Protein 7O6Z (pdb70)

Sequence (1176 aa):
NDDVLKLTENPKNWAAPGKDYANTRHSPLKQINTQNVKGLHMMAWSFSTGVLRGHEGQPLVIGDRMYVVTPYPNIVWALDISKGNSYEVLWKYAPRQDDKAVSTACCDTVNRGASYADGKIVFNTLDGYVVCLDANTGKELWKTKFADVNKGETSTPAPIIVKDKVVTGYGGDEFGARGRFAAFDLNSGKMVWQAYSNGPDSDVLLGPDFNSKHPEYGQAGQDLGVKTYPDEEWKRGGGCAWGWYSYDPKLDLIYYNTGNPGLWSPSYRTEAKTHEEANEPWKWDNKWSMTIFARKPDTGEAVWGYQMTPFDQWDYDGINEDVLVDITVDGSKKPCLVHFDRNGFCYVLNRTDGTIIRANKFVTVNWAEKIDMKTGRPVKVKEHSPFEVGKAVQAYPSAMGGKDQQPVAVDPKEPNVFYAPTNNWGMTLEPMERAHTNQGSVYVFANVLMKPEKPGVMGRFKAFDVITGKARWDIPERFPTWSGALVTDGGLAFYGTLDGWFKAVDRKTGKVLWQQKLGSGIIGNPISYEVGGKQYISVLSGIGGWIGLPVTAGLDPADPYGALGVSGMAAENGFYNIPMGGTLYTFCVNDDVLKLTENPKNWAAPGKDYANTRHSPLKQINTQNVKGLHMMAWSFSTGVLRGHEGQPLVIGDRMYVVTPYPNIVWALDISKGNSYEVLWKYAPRQDDKAVSTACCDTVNRGASYADGKIVFNTLDGYVVCLDANTGKELWKTKFADVNKGETSTPAPIIVKDKVVTGYGGDEFGARGRFAAFDLNSGKMVWQAYSNGPDSDVLLGPDFNSKHPEYGQAGQDLGVKTYPDEEWKRGGGCAWGWYSYDPKLDLIYYNTGNPGLWSPSYRTEAKTHEEANEPWKWDNKWSMTIFARKPDTGEAVWGYQMTPFDQWDYDGINEDVLVDITVDGSKKPCLVHFDRNGFCYVLNRTDGTIIRANKFVTVNWAEKIDMKTGRPVKVKEHSPFEVGKAVQAYPSAMGGKDQQPVAVDPKEPNVFYAPTNNWGMTLEPMERAHTNQGSVYVFANVLMKPEKPGVMGRFKAFDVITGKARWDIPERFPTWSGALVTDGGLAFYGTLDGWFKAVDRKTGKVLWQQKLGSGIIGNPISYEVGGKQYISVLSGIGGWIGLPVTAGLDPADPYGALGVSGMAAENGFYNIPMGGTLYTFCV

Organism: NCBI:txid2730359

Foldseek 3Di:
DVQQQVQLVDLQWQQAQLSHQLSQLEGADQLDFLVCCQVWDFLDWFFPPDWFDEAAWWTAGFQWIWGFGFPVGKIWIWRCQVVSDIDTQDIDGDDADVVLQVLDQFIRAAHYWHDDPQWIWGAGQQAKIWIARNRRRHTQDIDRGFHLQQSWTARYYWYADPFWTWGWTFGLQQLAWAKIFIAGNRHGDTQDMATQAFALVRRQADPQELVVNVLQPHHPPRLSCQLFPHPSNNSQFFIFNADKHADVVLQKIKFATWGGHALALCNRAVDDDPVVNPDPSGNQSGPHQKIFIAHNNYGHTNYIGRQAGSDNFRFTNGARWRWAFDQPPHGTATWTWGCTQQQWTFIARSNNGQTQDTAGLADWDQFPTQDNVNRYTRGDRQQGAHDAFFWGKTPAHSCGQHHRQAWHHDNVHRQWIFDKTFAKIKTKHAHDFPDDRRSHRTYRIQIAMDGPDAQFTMWTFGAGNNVNDTQEIHTHSAGQLHHWHHYSSQWIWGFGQQAKTFIAGNNYRHTSYIDGHQFGFNYYWHWRDHPRFIKIKGKHFHTTLLLCCQVVVNDLVDCRPSVRNSPVCSVSVVNVTHGGIMMTMIGD/DVQLVVQLVPLQWQQFQLSHQLSQQEGADAPCFLVCVLVKDFLDKFFPPDWFDEATDWTGGFQKIWGFGFPVTKIWIWGCQVVSDIDTQDIDGDDADCLLQVLDQWGSAAHYWHDDDQWIWGAGQQAKIWIARNRRRHTQDIDRGDHLQLSWTARYYWYDDPFWTWGWTFGLQQLHWAKIWIAGNNYRHTDAMATQAFALVNRQADPCELVVPCLQPHHPPRLRCQLFPNRSNNSQFFIFNADWHADVVLQKIKFATWGGHALALCNRAVDDAPVVNVDPSGNQSGPFQKIFIAHNNHRHTNYIHRQAGSDNFRFGFGARFRWAWDCPPNGTATWTWGCTQQQWTFIARSNNRQTQFIAGLADWDQFPTQDNNSRYTHGDRQQGAHDAPFWGKTPPHSCGQHHNAAWHDDNVQRQWIWDKTFAKMKTKHAADAPDNRRSHRRYRIFMAIAGNDQQFTMWTFGAGRNVRDTQDIDTHSAGFQHHWHHYSSQWIWTFGQLAKTFIAGNRRGDTSDIDGDQFGFNYYWHWRDHPRFIKIKGKHFHHTLLLCCQSVVNDLVDCRPSVRRSPNCSVSVVNVTDGGIMMTMIGD

Structure (mmCIF, N/CA/C/O backbone):
data_7O6Z
#
_entry.id   7O6Z
#
_cell.length_a   89.870
_cell.length_b   70.180
_cell.length_c   97.230
_cell.angle_alpha   90.000
_cell.angle_beta   91.394
_cell.angle_gamma   90.000
#
_symmetry.space_group_name_H-M   'P 1 21 1'
#
loop_
_entity.id
_entity.type
_entity.pdbx_description
1 polymer 'Methanol dehydrogenase (Cytochrome c) subunit 1'
2 non-polymer 'Neodymium Ion'
3 non-polymer METHANOL
4 non-polymer 'PYRROLOQUINOLINE QUINONE'
5 water water
#
loop_
_atom_site.group_PDB
_atom_site.id
_atom_site.type_symbol
_atom_site.label_atom_id
_atom_site.label_alt_id
_atom_site.label_comp_id
_atom_site.label_asym_id
_atom_site.label_entity_id
_atom_site.label_seq_id
_atom_site.pdbx_PDB_ins_code
_atom_site.Cartn_x
_atom_site.Cartn_y
_atom_site.Cartn_z
_atom_site.occupancy
_atom_site.B_iso_or_equiv
_atom_site.auth_seq_id
_atom_site.auth_comp_id
_atom_site.auth_asym_id
_atom_site.auth_atom_id
_atom_site.pdbx_PDB_model_num
ATOM 1 N N . ASN A 1 32 ? -32.35400 -7.90500 43.71000 1.000 62.07800 32 ASN A N 1
ATOM 2 C CA . ASN A 1 32 ? -32.97500 -8.39400 44.93600 1.000 61.26174 32 ASN A CA 1
ATOM 3 C C . ASN A 1 32 ? -32.34200 -9.69700 45.37800 1.000 57.50065 32 ASN A C 1
ATOM 4 O O . ASN A 1 32 ? -32.12700 -10.59200 44.56600 1.000 55.17805 32 ASN A O 1
ATOM 9 N N . ASP A 1 33 ? -32.04500 -9.80600 46.67300 1.000 57.21876 33 ASP A N 1
ATOM 10 C CA . ASP A 1 33 ? -31.41600 -11.02500 47.16500 1.000 58.89715 33 ASP A CA 1
ATOM 11 C C . ASP A 1 33 ? -32.29000 -12.24600 46.90600 1.000 61.66287 33 ASP A C 1
ATOM 12 O O . ASP A 1 33 ? -31.84300 -13.20700 46.27500 1.000 63.11953 33 ASP A O 1
ATOM 17 N N . ASP A 1 34 ? -33.54900 -12.21500 47.35400 1.000 60.05613 34 ASP A N 1
ATOM 18 C CA . ASP A 1 34 ? -34.43800 -13.36200 47.15600 1.000 60.10626 34 ASP A CA 1
ATOM 19 C C . ASP A 1 34 ? -34.48400 -13.81100 45.69600 1.000 53.66427 34 ASP A C 1
ATOM 20 O O . ASP A 1 34 ? -34.47100 -15.01300 45.40800 1.000 56.60662 34 ASP A O 1
ATOM 25 N N . VAL A 1 35 ? -34.53000 -12.85900 44.76000 1.000 58.44717 35 VAL A N 1
ATOM 26 C CA . VAL A 1 35 ? -34.58800 -13.20100 43.33900 1.000 60.71973 35 VAL A CA 1
ATOM 27 C C . VAL A 1 35 ? -33.33500 -13.95300 42.89800 1.000 58.98577 35 VAL A C 1
ATOM 28 O O . VAL A 1 35 ? -33.40900 -14.89700 42.10400 1.000 57.56862 35 VAL A O 1
ATOM 32 N N . LEU A 1 36 ? -32.16900 -13.53700 43.39200 1.000 59.89287 36 LEU A N 1
ATOM 33 C CA . LEU A 1 36 ? -30.91000 -14.15700 42.99200 1.000 60.47040 36 LEU A CA 1
ATOM 34 C C . LEU A 1 36 ? -30.85400 -15.62900 43.36300 1.000 60.75578 36 LEU A C 1
ATOM 35 O O . LEU A 1 36 ? -30.29400 -16.44700 42.62000 1.000 59.27844 36 LEU A O 1
ATOM 40 N N . LYS A 1 37 ? -31.42500 -15.98100 44.51400 1.000 68.88018 37 LYS A N 1
ATOM 41 C CA . LYS A 1 37 ? -31.36400 -17.35300 45.00500 1.000 70.20176 37 LYS A CA 1
ATOM 42 C C . LYS A 1 37 ? -32.39700 -18.23300 44.32600 1.000 69.63165 37 LYS A C 1
ATOM 43 O O . LYS A 1 37 ? -32.10100 -19.37500 43.96300 1.000 71.61900 37 LYS A O 1
ATOM 49 N N . LEU A 1 38 ? -33.60800 -17.71600 44.14600 1.000 60.19558 38 LEU A N 1
ATOM 50 C CA . LEU A 1 38 ? -34.63400 -18.47600 43.45500 1.000 60.25378 38 LEU A CA 1
ATOM 51 C C . LEU A 1 38 ? -34.22300 -18.70700 42.01100 1.000 59.16092 38 LEU A C 1
ATOM 52 O O . LEU A 1 38 ? -34.42900 -19.79500 41.46200 1.000 57.59664 38 LEU A O 1
ATOM 57 N N . THR A 1 39 ? -33.61600 -17.69200 41.38600 1.000 56.96663 39 THR A N 1
ATOM 58 C CA . THR A 1 39 ? -33.16400 -17.83700 40.00900 1.000 57.62946 39 THR A CA 1
ATOM 59 C C . THR A 1 39 ? -31.90700 -18.69000 39.93600 1.000 56.71384 39 THR A C 1
ATOM 60 O O . THR A 1 39 ? -31.67300 -19.36000 38.92500 1.000 52.93776 39 THR A O 1
ATOM 64 N N . GLU A 1 40 ? -31.09400 -18.69100 40.99600 1.000 55.93750 40 GLU A N 1
ATOM 65 C CA . GLU A 1 40 ? -29.89300 -19.51500 40.98000 1.000 55.36286 40 GLU A CA 1
ATOM 66 C C . GLU A 1 40 ? -30.26400 -20.98900 41.10600 1.000 61.44354 40 GLU A C 1
ATOM 67 O O . GLU A 1 40 ? -29.52800 -21.86000 40.62600 1.000 59.38458 40 GLU A O 1
ATOM 73 N N . ASN A 1 41 ? -31.40400 -21.28400 41.72800 1.000 56.78419 41 ASN A N 1
ATOM 74 C CA . ASN A 1 41 ? -31.86400 -22.66000 41.86300 1.000 56.80408 41 ASN A CA 1
ATOM 75 C C . ASN A 1 41 ? -32.42400 -23.12200 40.52100 1.000 58.23065 41 ASN A C 1
ATOM 76 O O . ASN A 1 41 ? -33.36600 -22.50300 40.00900 1.000 55.75222 41 ASN A O 1
ATOM 81 N N . PRO A 1 42 ? -31.88300 -24.18900 39.92300 1.000 56.02572 42 PRO A N 1
ATOM 82 C CA . PRO A 1 42 ? -32.37800 -24.63300 38.60700 1.000 54.82851 42 PRO A CA 1
ATOM 83 C C . PRO A 1 42 ? -33.78800 -25.19900 38.61100 1.000 54.76898 42 PRO A C 1
ATOM 84 O O . PRO A 1 42 ? -34.37700 -25.33600 37.53100 1.000 51.17009 42 PRO A O 1
ATOM 88 N N . LYS A 1 43 ? -34.35100 -25.54300 39.77000 1.000 51.50301 43 LYS A N 1
ATOM 89 C CA . LYS A 1 43 ? -35.70000 -26.09600 39.77900 1.000 56.90975 43 LYS A CA 1
ATOM 90 C C . LYS A 1 43 ? -36.77000 -25.04000 39.53700 1.000 53.30995 43 LYS A C 1
ATOM 91 O O . LYS A 1 43 ? -37.89600 -25.39300 39.17400 1.000 48.93735 43 LYS A O 1
ATOM 97 N N . ASN A 1 44 ? -36.44800 -23.76400 39.71800 1.000 51.27376 44 ASN A N 1
ATOM 98 C CA . ASN A 1 44 ? -37.40500 -22.68400 39.54600 1.000 50.43137 44 ASN A CA 1
ATOM 99 C C . ASN A 1 44 ? -37.21200 -21.92900 38.24000 1.000 48.97194 44 ASN A C 1
ATOM 100 O O . ASN A 1 44 ? -36.22500 -22.08700 37.51700 1.000 59.60076 44 ASN A O 1
ATOM 105 N N . TRP A 1 45 ? -38.21200 -21.09200 37.95600 1.000 48.51062 45 TRP A N 1
ATOM 106 C CA . TRP A 1 45 ? -38.27000 -20.13100 36.86100 1.000 48.71122 45 TRP A CA 1
ATOM 107 C C . TRP A 1 45 ? -38.86600 -18.94400 37.61800 1.000 50.22096 45 TRP A C 1
ATOM 108 O O . TRP A 1 45 ? -40.06600 -18.66800 37.55000 1.000 49.06534 45 TRP A O 1
ATOM 119 N N . ALA A 1 46 ? -38.01000 -18.23400 38.35000 1.000 45.31756 46 ALA A N 1
ATOM 120 C CA . ALA A 1 46 ? -38.44100 -17.12800 39.19300 1.000 48.24512 46 ALA A CA 1
ATOM 121 C C . ALA A 1 46 ? -38.35900 -15.76600 38.52900 1.000 46.56086 46 ALA A C 1
ATOM 122 O O . ALA A 1 46 ? -38.77900 -14.77600 39.13800 1.000 48.98010 46 ALA A O 1
ATOM 124 N N . ALA A 1 47 ? -37.83600 -15.68200 37.31600 1.000 45.73311 47 ALA A N 1
ATOM 125 C CA . ALA A 1 47 ? -37.74600 -14.40600 36.63400 1.000 45.09413 47 ALA A CA 1
ATOM 126 C C . ALA A 1 47 ? -38.34800 -14.55100 35.24800 1.000 45.40912 47 ALA A C 1
ATOM 127 O O . ALA A 1 47 ? -38.37700 -15.65500 34.69300 1.000 38.67518 47 ALA A O 1
ATOM 129 N N . PRO A 1 48 ? -38.84100 -13.45500 34.66700 1.000 49.35000 48 PRO A N 1
ATOM 130 C CA . PRO A 1 48 ? -39.43400 -13.55800 33.32700 1.000 46.40619 48 PRO A CA 1
ATOM 131 C C . PRO A 1 48 ? -38.53100 -14.23300 32.30500 1.000 45.44850 48 PRO A C 1
ATOM 132 O O . PRO A 1 48 ? -39.02100 -15.03900 31.50600 1.000 43.66775 48 PRO A O 1
ATOM 136 N N . GLY A 1 49 ? -37.22900 -13.94200 32.31900 1.000 44.79073 49 GLY A N 1
ATOM 137 C CA . GLY A 1 49 ? -36.28800 -14.54900 31.39300 1.000 43.90621 49 GLY A CA 1
ATOM 138 C C . GLY A 1 49 ? -35.38100 -15.53300 32.10300 1.000 44.86044 49 GLY A C 1
ATOM 139 O O . GLY A 1 49 ? -34.19900 -15.68600 31.76600 1.000 45.42627 49 GLY A O 1
ATOM 140 N N . LYS A 1 50 ? -35.95100 -16.17200 33.12600 1.000 35.27452 50 LYS A N 1
ATOM 141 C CA . LYS A 1 50 ? -35.35000 -17.18100 33.99500 1.000 43.93326 50 LYS A CA 1
ATOM 142 C C . LYS A 1 50 ? -34.29700 -16.60200 34.93300 1.000 46.77966 50 LYS A C 1
ATOM 143 O O . LYS A 1 50 ? -34.04700 -17.16500 36.00500 1.000 44.09198 50 LYS A O 1
ATOM 149 N N . ASP A 1 51 ? -33.73700 -15.44300 34.59800 1.000 49.08750 51 ASP A N 1
ATOM 150 C CA . ASP A 1 51 ? -32.73100 -14.82000 35.44600 1.000 47.54474 51 ASP A CA 1
ATOM 151 C C . ASP A 1 51 ? -32.60900 -13.35800 35.04900 1.000 47.60741 51 ASP A C 1
ATOM 152 O O . ASP A 1 51 ? -33.19600 -12.91200 34.05900 1.000 46.72908 51 ASP A O 1
ATOM 157 N N . TYR A 1 52 ? -31.83400 -12.61700 35.84500 1.000 45.82491 52 TYR A N 1
ATOM 158 C CA . TYR A 1 52 ? -31.64100 -11.19400 35.58700 1.000 46.12806 52 TYR A CA 1
ATOM 159 C C . TYR A 1 52 ? -31.01500 -10.94100 34.22200 1.000 47.94695 52 TYR A C 1
ATOM 160 O O . TYR A 1 52 ? -31.29300 -9.91300 33.59500 1.000 45.33930 52 TYR A O 1
ATOM 169 N N . ALA A 1 53 ? -30.17700 -11.86200 33.74600 1.000 46.20831 53 ALA A N 1
ATOM 170 C CA . ALA A 1 53 ? -29.51500 -11.71000 32.45600 1.000 45.67924 53 ALA A CA 1
ATOM 171 C C . ALA A 1 53 ? -30.38800 -12.12900 31.27900 1.000 46.10442 53 ALA A C 1
ATOM 172 O O . ALA A 1 53 ? -29.94300 -12.00700 30.13100 1.000 49.03039 53 ALA A O 1
ATOM 174 N N . ASN A 1 54 ? -31.60200 -12.61900 31.53500 1.000 42.86387 54 ASN A N 1
ATOM 175 C CA . ASN A 1 54 ? -32.53400 -13.04700 30.48900 1.000 46.01943 54 ASN A CA 1
ATOM 176 C C . ASN A 1 54 ? -31.95300 -14.15400 29.61200 1.000 41.88543 54 ASN A C 1
ATOM 177 O O . ASN A 1 54 ? -32.26800 -14.24500 28.42100 1.000 39.77130 54 ASN A O 1
ATOM 182 N N . THR A 1 55 ? -31.11200 -15.01200 30.19300 1.000 40.20198 55 THR A N 1
ATOM 183 C CA . THR A 1 55 ? -30.51100 -16.09200 29.41300 1.000 42.68534 55 THR A CA 1
ATOM 184 C C . THR A 1 55 ? -31.55300 -17.07300 28.89700 1.000 44.34849 55 THR A C 1
ATOM 185 O O . THR A 1 55 ? -31.37300 -17.64700 27.81600 1.000 44.17582 55 THR A O 1
ATOM 189 N N . ARG A 1 56 ? -32.64000 -17.28400 29.65300 1.000 46.13757 56 ARG A N 1
ATOM 190 C CA . ARG A 1 56 ? -33.70100 -18.22000 29.27400 1.000 37.45478 56 ARG A CA 1
ATOM 191 C C . ARG A 1 56 ? -33.13500 -19.62100 29.06700 1.000 41.56148 56 ARG A C 1
ATOM 192 O O . ARG A 1 56 ? -33.55100 -20.36000 28.17100 1.000 44.08786 56 ARG A O 1
ATOM 200 N N . HIS A 1 57 ? -32.16700 -19.98000 29.90400 1.000 40.65594 57 HIS A N 1
ATOM 201 C CA . HIS A 1 57 ? -31.49900 -21.26800 29.85300 1.000 45.82073 57 HIS A CA 1
ATOM 202 C C . HIS A 1 57 ? -31.80300 -22.04200 31.12500 1.000 49.27974 57 HIS A C 1
ATOM 203 O O . HIS A 1 57 ? -31.77600 -21.48000 32.22600 1.000 48.46376 57 HIS A O 1
ATOM 210 N N . SER A 1 58 ? -32.09200 -23.33000 30.96800 1.000 45.22332 58 SER A N 1
ATOM 211 C CA . SER A 1 58 ? -32.39700 -24.20000 32.08800 1.000 46.37054 58 SER A CA 1
ATOM 212 C C . SER A 1 58 ? -31.35900 -25.31000 32.16700 1.000 49.10811 58 SER A C 1
ATOM 213 O O . SER A 1 58 ? -31.09900 -25.97700 31.15500 1.000 49.64001 58 SER A O 1
ATOM 216 N N . PRO A 1 59 ? -30.73900 -25.53800 33.32700 1.000 51.55313 59 PRO A N 1
ATOM 217 C CA . PRO A 1 59 ? -29.73200 -26.60000 33.43800 1.000 53.79049 59 PRO A CA 1
ATOM 218 C C . PRO A 1 59 ? -30.32400 -27.98100 33.64800 1.000 52.35185 59 PRO A C 1
ATOM 219 O O . PRO A 1 59 ? -29.56900 -28.95700 33.72500 1.000 50.44126 59 PRO A O 1
ATOM 223 N N . LEU A 1 60 ? -31.64600 -28.08900 33.75900 1.000 52.15397 60 LEU A N 1
ATOM 224 C CA . LEU A 1 60 ? -32.29100 -29.38200 33.98300 1.000 55.19485 60 LEU A CA 1
ATOM 225 C C . LEU A 1 60 ? -32.05500 -30.29900 32.78400 1.000 57.27246 60 LEU A C 1
ATOM 226 O O . LEU A 1 60 ? -32.55200 -30.03000 31.69500 1.000 55.57073 60 LEU A O 1
ATOM 231 N N . LYS A 1 61 ? -31.27900 -31.36100 32.95600 1.000 64.31542 61 LYS A N 1
ATOM 232 C CA . LYS A 1 61 ? -30.99900 -32.31200 31.89500 1.000 64.55972 61 LYS A CA 1
ATOM 233 C C . LYS A 1 61 ? -31.86600 -33.55400 32.01400 1.000 61.90449 61 LYS A C 1
ATOM 234 O O . LYS A 1 61 ? -31.76900 -34.44500 31.16600 1.000 63.09555 61 LYS A O 1
ATOM 240 N N . GLN A 1 62 ? -32.69300 -33.62700 33.06600 1.000 66.89224 62 GLN A N 1
ATOM 241 C CA . GLN A 1 62 ? -33.69400 -34.67400 33.26800 1.000 70.68726 62 GLN A CA 1
ATOM 242 C C . GLN A 1 62 ? -34.50600 -34.99700 32.01400 1.000 65.77454 62 GLN A C 1
ATOM 243 O O . GLN A 1 62 ? -35.02400 -36.10900 31.87900 1.000 64.78359 62 GLN A O 1
ATOM 249 N N . ILE A 1 63 ? -34.64300 -34.03500 31.10600 1.000 63.88042 63 ILE A N 1
ATOM 250 C CA . ILE A 1 63 ? -35.30900 -34.21900 29.81300 1.000 55.17495 63 ILE A CA 1
ATOM 251 C C . ILE A 1 63 ? -34.22800 -33.92800 28.77500 1.000 60.35456 63 ILE A C 1
ATOM 252 O O . ILE A 1 63 ? -33.63500 -32.84300 28.79800 1.000 58.47696 63 ILE A O 1
ATOM 257 N N . ASN A 1 64 ? -33.94500 -34.88100 27.88100 1.000 61.32224 64 ASN A N 1
ATOM 258 C CA . ASN A 1 64 ? -32.84100 -34.67700 26.94200 1.000 59.19065 64 ASN A CA 1
ATOM 259 C C . ASN A 1 64 ? -33.17100 -35.15700 25.52700 1.000 55.27917 64 ASN A C 1
ATOM 260 O O . ASN A 1 64 ? -34.29600 -35.56000 25.20800 1.000 55.58945 64 ASN A O 1
ATOM 265 N N . THR A 1 65 ? -32.12400 -35.10500 24.69000 1.000 52.26304 65 THR A N 1
ATOM 266 C CA . THR A 1 65 ? -32.15900 -35.46300 23.27300 1.000 55.05481 65 THR A CA 1
ATOM 267 C C . THR A 1 65 ? -32.46500 -36.92800 23.00400 1.000 57.01355 65 THR A C 1
ATOM 268 O O . THR A 1 65 ? -32.83400 -37.26700 21.87500 1.000 58.99104 65 THR A O 1
ATOM 272 N N . GLN A 1 66 ? -32.29300 -37.80900 23.98100 1.000 58.75911 66 GLN A N 1
ATOM 273 C CA . GLN A 1 66 ? -32.55300 -39.22000 23.73800 1.000 59.55515 66 GLN A CA 1
ATOM 274 C C . GLN A 1 66 ? -33.95900 -39.65800 24.11800 1.000 61.35465 66 GLN A C 1
ATOM 275 O O . GLN A 1 66 ? -34.44000 -40.66400 23.58500 1.000 67.93683 66 GLN A O 1
ATOM 281 N N . ASN A 1 67 ? -34.63000 -38.94200 25.01900 1.000 57.96930 67 ASN A N 1
ATOM 282 C CA . ASN A 1 67 ? -35.96800 -39.31800 25.44500 1.000 56.66695 67 ASN A CA 1
ATOM 283 C C . ASN A 1 67 ? -37.03900 -38.29100 25.10600 1.000 55.39571 67 ASN A C 1
ATOM 284 O O . ASN A 1 67 ? -38.21300 -38.53200 25.40800 1.000 52.53611 67 ASN A O 1
ATOM 289 N N . VAL A 1 68 ? -36.67900 -37.16100 24.49100 1.000 51.77869 68 VAL A N 1
ATOM 290 C CA . VAL A 1 68 ? -37.67600 -36.14300 24.17100 1.000 51.24372 68 VAL A CA 1
ATOM 291 C C . VAL A 1 68 ? -38.73700 -36.66000 23.20800 1.000 53.21233 68 VAL A C 1
ATOM 292 O O . VAL A 1 68 ? -39.82900 -36.08400 23.13300 1.000 51.46030 68 VAL A O 1
ATOM 296 N N . LYS A 1 69 ? -38.45900 -37.74500 22.47600 1.000 48.52687 69 LYS A N 1
ATOM 297 C CA . LYS A 1 69 ? -39.47400 -38.27100 21.56800 1.000 52.20440 69 LYS A CA 1
ATOM 298 C C . LYS A 1 69 ? -40.73000 -38.67900 22.32900 1.000 57.13168 69 LYS A C 1
ATOM 299 O O . LYS A 1 69 ? -41.83800 -38.60900 21.78100 1.000 51.76184 69 LYS A O 1
ATOM 305 N N . GLY A 1 70 ? -40.58100 -39.08300 23.59000 1.000 52.66363 70 GLY A N 1
ATOM 306 C CA . GLY A 1 70 ? -41.67100 -39.48200 24.45400 1.000 53.55461 70 GLY A CA 1
ATOM 307 C C . GLY A 1 70 ? -42.28600 -38.36900 25.27900 1.000 54.24692 70 GLY A C 1
ATOM 308 O O . GLY A 1 70 ? -43.11800 -38.64900 26.14800 1.000 53.65036 70 GLY A O 1
ATOM 309 N N . LEU A 1 71 ? -41.90000 -37.11600 25.03900 1.000 54.53204 71 LEU A N 1
ATOM 310 C CA . LEU A 1 71 ? -42.45000 -35.98900 25.78300 1.000 53.54428 71 LEU A CA 1
ATOM 311 C C . LEU A 1 71 ? -43.94800 -35.87900 25.52500 1.000 52.61972 71 LEU A C 1
ATOM 312 O O . LEU A 1 71 ? -44.38300 -35.77400 24.37300 1.000 53.69323 71 LEU A O 1
ATOM 317 N N . HIS A 1 72 ? -44.74100 -35.90500 26.59100 1.000 50.57810 72 HIS A N 1
ATOM 318 C CA . HIS A 1 72 ? -46.18900 -35.83600 26.46600 1.000 54.54035 72 HIS A CA 1
ATOM 319 C C . HIS A 1 72 ? -46.77800 -34.86300 27.47700 1.000 50.82772 72 HIS A C 1
ATOM 320 O O . HIS A 1 72 ? -46.18200 -34.56000 28.51500 1.000 49.05081 72 HIS A O 1
ATOM 327 N N . MET A 1 73 ? -47.97000 -34.37700 27.15400 1.000 49.94993 73 MET A N 1
ATOM 328 C CA A MET A 1 73 ? -48.64700 -33.43900 28.03400 0.572 47.80452 73 MET A CA 1
ATOM 329 C CA B MET A 1 73 ? -48.65700 -33.44100 28.02900 0.428 48.07400 73 MET A CA 1
ATOM 330 C C . MET A 1 73 ? -49.01200 -34.10800 29.35300 1.000 49.84472 73 MET A C 1
ATOM 331 O O . MET A 1 73 ? -49.47900 -35.25000 29.38700 1.000 51.49920 73 MET A O 1
ATOM 340 N N . ALA A 1 74 ? -48.79100 -33.38400 30.44500 1.000 48.47136 74 ALA A N 1
ATOM 341 C CA . ALA A 1 74 ? -49.10500 -33.86400 31.78100 1.000 46.44690 74 ALA A CA 1
ATOM 342 C C . ALA A 1 74 ? -50.42100 -33.28200 32.27700 1.000 53.98128 74 ALA A C 1
ATOM 343 O O . ALA A 1 74 ? -51.19800 -33.97200 32.95000 1.000 47.49825 74 ALA A O 1
ATOM 345 N N . TRP A 1 75 ? -50.67800 -32.02400 31.93200 1.000 46.88947 75 TRP A N 1
ATOM 346 C CA . TRP A 1 75 ? -51.88800 -31.30500 32.29600 1.000 47.67120 75 TRP A CA 1
ATOM 347 C C . TRP A 1 75 ? -51.87200 -29.97700 31.56000 1.000 50.01924 75 TRP A C 1
ATOM 348 O O . TRP A 1 75 ? -50.81700 -29.50400 31.12500 1.000 50.70139 75 TRP A O 1
ATOM 359 N N . SER A 1 76 ? -53.05300 -29.38200 31.42300 1.000 43.59166 76 SER A N 1
ATOM 360 C CA . SER A 1 76 ? -53.19100 -28.09600 30.76000 1.000 47.46092 76 SER A CA 1
ATOM 361 C C . SER A 1 76 ? -54.13300 -27.23500 31.58700 1.000 47.53376 76 SER A C 1
ATOM 362 O O . SER A 1 76 ? -54.98100 -27.74700 32.32100 1.000 53.22762 76 SER A O 1
ATOM 365 N N . PHE A 1 77 ? -53.96900 -25.92000 31.47900 1.000 47.99006 77 PHE A N 1
ATOM 366 C CA . PHE A 1 77 ? -54.78400 -24.98400 32.24300 1.000 47.58520 77 PHE A CA 1
ATOM 367 C C . PHE A 1 77 ? -55.22500 -23.84000 31.34600 1.000 46.17094 77 PHE A C 1
ATOM 368 O O . PHE A 1 77 ? -54.38800 -23.10100 30.82300 1.000 49.81561 77 PHE A O 1
ATOM 376 N N . SER A 1 78 ? -56.53200 -23.69200 31.17200 1.000 50.01998 78 SER A N 1
ATOM 377 C CA . SER A 1 78 ? -57.06000 -22.61700 30.34800 1.000 47.57747 78 SER A CA 1
ATOM 378 C C . SER A 1 78 ? -57.10300 -21.33000 31.16000 1.000 48.48454 78 SER A C 1
ATOM 379 O O . SER A 1 78 ? -57.40100 -21.34000 32.35500 1.000 45.73409 78 SER A O 1
ATOM 382 N N . THR A 1 79 ? -56.78900 -20.21500 30.50800 1.000 51.06609 79 THR A N 1
ATOM 383 C CA . THR A 1 79 ? -56.77300 -18.93800 31.20500 1.000 49.83343 79 THR A CA 1
ATOM 384 C C . THR A 1 79 ? -58.13900 -18.28400 31.30600 1.000 51.83539 79 THR A C 1
ATOM 385 O O . THR A 1 79 ? -58.30500 -17.36500 32.11500 1.000 51.49226 79 THR A O 1
ATOM 389 N N . GLY A 1 80 ? -59.11300 -18.71800 30.51300 1.000 53.86111 80 GLY A N 1
ATOM 390 C CA . GLY A 1 80 ? -60.40800 -18.07700 30.55000 1.000 44.39800 80 GLY A CA 1
ATOM 391 C C . GLY A 1 80 ? -60.42100 -16.73500 29.85600 1.000 42.84799 80 GLY A C 1
ATOM 392 O O . GLY A 1 80 ? -61.41000 -16.00200 29.96100 1.000 48.56822 80 GLY A O 1
ATOM 393 N N . VAL A 1 81 ? -59.33500 -16.40800 29.18000 1.000 45.43632 81 VAL A N 1
ATOM 394 C CA . VAL A 1 81 ? -59.22400 -15.10600 28.47300 1.000 47.18938 81 VAL A CA 1
ATOM 395 C C . VAL A 1 81 ? -58.79400 -15.39900 27.04000 1.000 48.82109 81 VAL A C 1
ATOM 396 O O . VAL A 1 81 ? -58.13900 -16.38300 26.82800 1.000 49.51071 81 VAL A O 1
ATOM 400 N N . LEU A 1 82 ? -59.24800 -14.62100 26.07600 1.000 47.78894 82 LEU A N 1
ATOM 401 C CA . LEU A 1 82 ? -58.78400 -14.86800 24.69700 1.000 42.51853 82 LEU A CA 1
ATOM 402 C C . LEU A 1 82 ? -57.75200 -13.80700 24.30900 1.000 54.57152 82 LEU A C 1
ATOM 403 O O . LEU A 1 82 ? -57.30100 -13.09400 25.20500 1.000 58.09820 82 LEU A O 1
ATOM 408 N N . ARG A 1 83 ? -57.37500 -13.78800 23.02800 1.000 52.88768 83 ARG A N 1
ATOM 409 C CA . ARG A 1 83 ? -56.36000 -12.91000 22.38700 1.000 48.94421 83 ARG A CA 1
ATOM 410 C C . ARG A 1 83 ? -54.94100 -13.42400 22.68000 1.000 50.17816 83 ARG A C 1
ATOM 411 O O . ARG A 1 83 ? -54.81100 -14.50500 23.20500 1.000 47.76410 83 ARG A O 1
ATOM 419 N N . GLY A 1 84 ? -53.92200 -12.65900 22.31400 1.000 49.22627 84 GLY A N 1
ATOM 420 C CA . GLY A 1 84 ? -52.51200 -13.07500 22.41700 1.000 46.71080 84 GLY A CA 1
ATOM 421 C C . GLY A 1 84 ? -52.02900 -13.43800 23.80000 1.000 44.34450 84 GLY A C 1
ATOM 422 O O . GLY A 1 84 ? -52.12000 -12.61200 24.68700 1.000 41.60203 84 GLY A O 1
ATOM 423 N N . HIS A 1 85 ? -51.48500 -14.64000 23.94600 1.000 44.07188 85 HIS A N 1
ATOM 424 C CA . HIS A 1 85 ? -50.96600 -15.03200 25.25200 1.000 44.68974 85 HIS A CA 1
ATOM 425 C C . HIS A 1 85 ? -49.44200 -15.01900 25.19800 1.000 47.07971 85 HIS A C 1
ATOM 426 O O . HIS A 1 85 ? -48.79100 -16.05100 25.02700 1.000 44.23617 85 HIS A O 1
ATOM 433 N N . GLU A 1 86 ? -48.87600 -13.82700 25.36200 1.000 47.23414 86 GLU A N 1
ATOM 434 C CA . GLU A 1 86 ? -47.43900 -13.63500 25.36900 1.000 42.02681 86 GLU A CA 1
ATOM 435 C C . GLU A 1 86 ? -46.91900 -13.87900 26.78000 1.000 44.91753 86 GLU A C 1
ATOM 436 O O . GLU A 1 86 ? -47.68100 -14.14000 27.71600 1.000 44.99175 86 GLU A O 1
ATOM 442 N N . GLY A 1 87 ? -45.61100 -13.77900 26.94800 1.000 40.24806 87 GLY A N 1
ATOM 443 C CA . GLY A 1 87 ? -45.05900 -13.98500 28.26300 1.000 41.68245 87 GLY A CA 1
ATOM 444 C C . GLY A 1 87 ? -44.89500 -15.45400 28.60600 1.000 47.64473 87 GLY A C 1
ATOM 445 O O . GLY A 1 87 ? -44.79300 -16.33200 27.74000 1.000 48.57175 87 GLY A O 1
ATOM 446 N N . GLN A 1 88 ? -44.86700 -15.71600 29.90500 1.000 42.15997 88 GLN A N 1
ATOM 447 C CA . GLN A 1 88 ? -44.65700 -17.06500 30.40700 1.000 45.27461 88 GLN A CA 1
ATOM 448 C C . GLN A 1 88 ? -45.07900 -17.09200 31.86700 1.000 47.38013 88 GLN A C 1
ATOM 449 O O . GLN A 1 88 ? -45.24900 -16.03700 32.49300 1.000 45.40540 88 GLN A O 1
ATOM 455 N N . PRO A 1 89 ? -45.24400 -18.27500 32.44500 1.000 46.15326 89 PRO A N 1
ATOM 456 C CA . PRO A 1 89 ? -45.59700 -18.35800 33.86100 1.000 42.71204 89 PRO A CA 1
ATOM 457 C C . PRO A 1 89 ? -44.34000 -18.25600 34.71300 1.000 47.56567 89 PRO A C 1
ATOM 458 O O . PRO A 1 89 ? -43.21200 -18.31400 34.22400 1.000 46.49030 89 PRO A O 1
ATOM 462 N N . LEU A 1 90 ? -44.55600 -18.11500 36.01200 1.000 48.90059 90 LEU A N 1
ATOM 463 C CA . LEU A 1 90 ? -43.47600 -18.05600 36.98300 1.000 49.92627 90 LEU A CA 1
ATOM 464 C C . LEU A 1 90 ? -43.61900 -19.26200 37.89900 1.000 53.79118 90 LEU A C 1
ATOM 465 O O . LEU A 1 90 ? -44.70100 -19.49700 38.44500 1.000 52.74073 90 LEU A O 1
ATOM 470 N N . VAL A 1 91 ? -42.54600 -20.02800 38.06100 1.000 48.91906 91 VAL A N 1
ATOM 471 C CA . VAL A 1 91 ? -42.55000 -21.19200 38.94000 1.000 53.75792 91 VAL A CA 1
ATOM 472 C C . VAL A 1 91 ? -41.59200 -20.89300 40.08500 1.000 54.90701 91 VAL A C 1
ATOM 473 O O . VAL A 1 91 ? -40.38400 -20.73100 39.87000 1.000 50.77728 91 VAL A O 1
ATOM 477 N N . ILE A 1 92 ? -42.13700 -20.80900 41.29700 1.000 53.42454 92 ILE A N 1
ATOM 478 C CA . ILE A 1 92 ? -41.38000 -20.53200 42.51300 1.000 47.54721 92 ILE A CA 1
ATOM 479 C C . ILE A 1 92 ? -41.72000 -21.66100 43.47200 1.000 54.99389 92 ILE A C 1
ATOM 480 O O . ILE A 1 92 ? -42.85000 -21.73200 43.97400 1.000 60.38417 92 ILE A O 1
ATOM 485 N N . GLY A 1 93 ? -40.75800 -22.54500 43.72300 1.000 53.30602 93 GLY A N 1
ATOM 486 C CA . GLY A 1 93 ? -41.01800 -23.68500 44.57500 1.000 51.40902 93 GLY A CA 1
ATOM 487 C C . GLY A 1 93 ? -41.94600 -24.56400 43.76500 1.000 56.17933 93 GLY A C 1
ATOM 488 O O . GLY A 1 93 ? -41.53900 -25.13000 42.74600 1.000 70.93461 93 GLY A O 1
ATOM 489 N N . ASP A 1 94 ? -43.20000 -24.67100 44.18000 1.000 58.83012 94 ASP A N 1
ATOM 490 C CA . ASP A 1 94 ? -44.18300 -25.44000 43.43100 1.000 63.58562 94 ASP A CA 1
ATOM 491 C C . ASP A 1 94 ? -45.46700 -24.64000 43.31900 1.000 54.23556 94 ASP A C 1
ATOM 492 O O . ASP A 1 94 ? -46.57700 -25.16600 43.43500 1.000 52.56699 94 ASP A O 1
ATOM 497 N N . ARG A 1 95 ? -45.31200 -23.34300 43.09700 1.000 51.05382 95 ARG A N 1
ATOM 498 C CA . ARG A 1 95 ? -46.41700 -22.42200 42.92100 1.000 51.23945 95 ARG A CA 1
ATOM 499 C C . ARG A 1 95 ? -46.18900 -21.73000 41.59000 1.000 54.06199 95 ARG A C 1
ATOM 500 O O . ARG A 1 95 ? -45.09800 -21.20400 41.33700 1.000 54.44600 95 ARG A O 1
ATOM 508 N N . MET A 1 96 ? -47.19900 -21.76100 40.73200 1.000 54.26944 96 MET A N 1
ATOM 509 C CA . MET A 1 96 ? -47.11800 -21.15800 39.41500 1.000 50.78284 96 MET A CA 1
ATOM 510 C C . MET A 1 96 ? -48.02900 -19.94300 39.35200 1.000 51.87921 96 MET A C 1
ATOM 511 O O . MET A 1 96 ? -49.14500 -19.96300 39.88200 1.000 50.72536 96 MET A O 1
ATOM 516 N N . TYR A 1 97 ? -47.54000 -18.88400 38.71100 1.000 52.15581 97 TYR A N 1
ATOM 517 C CA . TYR A 1 97 ? -48.28300 -17.63900 38.55900 1.000 50.15951 97 TYR A CA 1
ATOM 518 C C . TYR A 1 97 ? -48.34200 -17.30700 37.07900 1.000 47.44604 97 TYR A C 1
ATOM 519 O O . TYR A 1 97 ? -47.30100 -17.20100 36.42400 1.000 43.60963 97 TYR A O 1
ATOM 528 N N . VAL A 1 98 ? -49.55200 -17.14800 36.55500 1.000 46.35083 98 VAL A N 1
ATOM 529 C CA . VAL A 1 98 ? -49.76800 -16.85100 35.14700 1.000 45.83178 98 VAL A CA 1
ATOM 530 C C . VAL A 1 98 ? -50.53700 -15.54600 35.03000 1.000 42.91072 98 VAL A C 1
ATOM 531 O O . VAL A 1 98 ? -51.52700 -15.33800 35.73900 1.000 47.90506 98 VAL A O 1
ATOM 535 N N . VAL A 1 99 ? -50.08800 -14.67600 34.13400 1.000 41.79160 99 VAL A N 1
ATOM 536 C CA . VAL A 1 99 ? -50.74800 -13.40400 33.87500 1.000 46.85021 99 VAL A CA 1
ATOM 537 C C . VAL A 1 99 ? -51.33900 -13.49400 32.47700 1.000 44.42495 99 VAL A C 1
ATOM 538 O O . VAL A 1 99 ? -50.61100 -13.67800 31.49400 1.000 44.75298 99 VAL A O 1
ATOM 542 N N . THR A 1 100 ? -52.65200 -13.38000 32.39100 1.000 44.06851 100 THR A N 1
ATOM 543 C CA . THR A 1 100 ? -53.34700 -13.46200 31.12000 1.000 46.86315 100 THR A CA 1
ATOM 544 C C . THR A 1 100 ? -53.32900 -12.11300 30.41800 1.000 45.89519 100 THR A C 1
ATOM 545 O O . THR A 1 100 ? -52.92600 -11.09800 30.99100 1.000 44.64752 100 THR A O 1
ATOM 549 N N . PRO A 1 101 ? -53.77600 -12.06400 29.15700 1.000 46.24441 101 PRO A N 1
ATOM 550 C CA . PRO A 1 101 ? -53.87800 -10.77200 28.47400 1.000 45.59249 101 PRO A CA 1
ATOM 551 C C . PRO A 1 101 ? -55.04400 -10.00400 29.10400 1.000 49.68605 101 PRO A C 1
ATOM 552 O O . PRO A 1 101 ? -55.65100 -10.52500 30.04800 1.000 44.98486 101 PRO A O 1
ATOM 556 N N . TYR A 1 102 ? -55.36400 -8.79600 28.62600 1.000 45.14145 102 TYR A N 1
ATOM 557 C CA . TYR A 1 102 ? -56.44400 -8.00000 29.20800 1.000 48.81127 102 TYR A CA 1
ATOM 558 C C . TYR A 1 102 ? -57.69400 -8.85500 29.43200 1.000 45.81582 102 TYR A C 1
ATOM 559 O O . TYR A 1 102 ? -58.05100 -9.66300 28.56700 1.000 46.56492 102 TYR A O 1
ATOM 568 N N . PRO A 1 103 ? -58.38600 -8.71300 30.57700 1.000 47.57780 103 PRO A N 1
ATOM 569 C CA . PRO A 1 103 ? -58.18300 -7.81600 31.73100 1.000 48.80465 103 PRO A CA 1
ATOM 570 C C . PRO A 1 103 ? -57.01200 -8.14500 32.65900 1.000 50.09510 103 PRO A C 1
ATOM 571 O O . PRO A 1 103 ? -56.99700 -7.64600 33.78900 1.000 51.52898 103 PRO A O 1
ATOM 575 N N . ASN A 1 104 ? -56.06500 -8.96200 32.19700 1.000 47.60841 104 ASN A N 1
ATOM 576 C CA . ASN A 1 104 ? -54.86600 -9.32200 32.95600 1.000 47.15967 104 ASN A CA 1
ATOM 577 C C . ASN A 1 104 ? -55.18800 -10.02600 34.27500 1.000 50.76999 104 ASN A C 1
ATOM 578 O O . ASN A 1 104 ? -54.82200 -9.57100 35.36100 1.000 52.28791 104 ASN A O 1
ATOM 583 N N . ILE A 1 105 ? -55.86500 -11.15700 34.16100 1.000 50.25106 105 ILE A N 1
ATOM 584 C CA . ILE A 1 105 ? -56.19300 -11.96400 35.32700 1.000 45.78151 105 ILE A CA 1
ATOM 585 C C . ILE A 1 105 ? -54.92500 -12.68000 35.77200 1.000 48.43160 105 ILE A C 1
ATOM 586 O O . ILE A 1 105 ? -54.13700 -13.14300 34.93800 1.000 48.92347 105 ILE A O 1
ATOM 591 N N . VAL A 1 106 ? -54.70400 -12.76900 37.08200 1.000 46.40385 106 VAL A N 1
ATOM 592 C CA . VAL A 1 106 ? -53.53300 -13.45000 37.62900 1.000 50.06923 106 VAL A CA 1
ATOM 593 C C . VAL A 1 106 ? -54.00500 -14.74200 38.28500 1.000 52.09733 106 VAL A C 1
ATOM 594 O O . VAL A 1 106 ? -54.79800 -14.71300 39.23400 1.000 51.72662 106 VAL A O 1
ATOM 598 N N . TRP A 1 107 ? -53.51700 -15.87200 37.78000 1.000 51.07357 107 TRP A N 1
ATOM 599 C CA . TRP A 1 107 ? -53.87000 -17.19300 38.28500 1.000 47.77685 107 TRP A CA 1
ATOM 600 C C . TRP A 1 107 ? -52.70400 -17.79100 39.06000 1.000 51.33216 107 TRP A C 1
ATOM 601 O O . TRP A 1 107 ? -51.57700 -17.84200 38.55300 1.000 52.51413 107 TRP A O 1
ATOM 612 N N . ALA A 1 108 ? -52.97400 -18.25700 40.27300 1.000 47.61130 108 ALA A N 1
ATOM 613 C CA . ALA A 1 108 ? -51.96900 -18.89800 41.11200 1.000 51.42001 108 ALA A CA 1
ATOM 614 C C . ALA A 1 108 ? -52.32600 -20.37500 41.19900 1.000 49.30598 108 ALA A C 1
ATOM 615 O O . ALA A 1 108 ? -53.40200 -20.72500 41.69500 1.000 57.72396 108 ALA A O 1
ATOM 617 N N . LEU A 1 109 ? -51.43400 -21.23400 40.71600 1.000 44.86916 109 LEU A N 1
ATOM 618 C CA . LEU A 1 109 ? -51.66400 -22.67100 40.69100 1.000 52.17374 109 LEU A CA 1
ATOM 619 C C . LEU A 1 109 ? -50.74000 -23.42300 41.64000 1.000 54.21242 109 LEU A C 1
ATOM 620 O O . LEU A 1 109 ? -49.54700 -23.11900 41.74200 1.000 46.64994 109 LEU A O 1
ATOM 625 N N . ASP A 1 110 ? -51.30300 -24.41800 42.32000 1.000 54.79863 110 ASP A N 1
ATOM 626 C CA . ASP A 1 110 ? -50.56200 -25.28200 43.23200 1.000 51.90298 110 ASP A CA 1
ATOM 627 C C . ASP A 1 110 ? -50.17800 -26.49000 42.38900 1.000 55.13898 110 ASP A C 1
ATOM 628 O O . ASP A 1 110 ? -51.01600 -27.34700 42.09500 1.000 57.31180 110 ASP A O 1
ATOM 633 N N . ILE A 1 111 ? -48.90800 -26.54600 41.99200 1.000 54.23457 111 ILE A N 1
ATOM 634 C CA . ILE A 1 111 ? -48.39700 -27.61900 41.14800 1.000 53.82181 111 ILE A CA 1
ATOM 635 C C . ILE A 1 111 ? -47.54100 -28.59000 41.95400 1.000 51.38929 111 ILE A C 1
ATOM 636 O O . ILE A 1 111 ? -46.67600 -29.27200 41.39800 1.000 53.33786 111 ILE A O 1
ATOM 641 N N . SER A 1 112 ? -47.78100 -28.66700 43.26500 1.000 53.93811 112 SER A N 1
ATOM 642 C CA . SER A 1 112 ? -47.00500 -29.56800 44.11400 1.000 56.69217 112 SER A CA 1
ATOM 643 C C . SER A 1 112 ? -47.11700 -31.02200 43.67100 1.000 54.42953 112 SER A C 1
ATOM 644 O O . SER A 1 112 ? -46.16800 -31.79400 43.84400 1.000 56.27372 112 SER A O 1
ATOM 647 N N . LYS A 1 113 ? -48.26200 -31.42200 43.11500 1.000 54.30520 113 LYS A N 1
ATOM 648 C CA . LYS A 1 113 ? -48.40700 -32.80400 42.67500 1.000 56.61255 113 LYS A CA 1
ATOM 649 C C . LYS A 1 113 ? -47.58400 -33.09100 41.42800 1.000 56.39244 113 LYS A C 1
ATOM 650 O O . LYS A 1 113 ? -47.28000 -34.25700 41.15200 1.000 60.58845 113 LYS A O 1
ATOM 656 N N . GLY A 1 114 ? -47.21500 -32.06000 40.67400 1.000 56.07035 114 GLY A N 1
ATOM 657 C CA . GLY A 1 114 ? -46.42300 -32.24300 39.47800 1.000 49.87720 114 GLY A CA 1
ATOM 658 C C . GLY A 1 114 ? -47.23700 -32.53900 38.23800 1.000 54.17072 114 GLY A C 1
ATOM 659 O O . GLY A 1 114 ? -47.30200 -31.71100 37.32200 1.000 51.56090 114 GLY A O 1
ATOM 660 N N . ASN A 1 115 ? -47.86100 -33.71800 38.18900 1.000 50.03399 115 ASN A N 1
ATOM 661 C CA . ASN A 1 115 ? -48.65000 -34.10100 37.02300 1.000 56.52844 115 ASN A CA 1
ATOM 662 C C . ASN A 1 115 ? -50.07100 -33.54400 37.04500 1.000 52.05905 115 ASN A C 1
ATOM 663 O O . ASN A 1 115 ? -50.85400 -33.85800 36.14200 1.000 53.94199 115 ASN A O 1
ATOM 668 N N . SER A 1 116 ? -50.41900 -32.72800 38.03800 1.000 52.84539 116 SER A N 1
ATOM 669 C CA . SER A 1 116 ? -51.74100 -32.12400 38.12000 1.000 55.81203 116 SER A CA 1
ATOM 670 C C . SER A 1 116 ? -51.59100 -30.75300 38.76500 1.000 57.15508 116 SER A C 1
ATOM 671 O O . SER A 1 116 ? -50.56100 -30.44000 39.36700 1.000 53.30807 116 SER A O 1
ATOM 674 N N . TYR A 1 117 ? -52.62900 -29.93200 38.62400 1.000 58.51334 117 TYR A N 1
ATOM 675 C CA . TYR A 1 117 ? -52.62600 -28.57700 39.15500 1.000 55.94925 117 TYR A CA 1
ATOM 676 C C . TYR A 1 117 ? -53.90300 -28.28900 39.92500 1.000 56.84647 117 TYR A C 1
ATOM 677 O O . TYR A 1 117 ? -54.95700 -28.87400 39.65900 1.000 60.30337 117 TYR A O 1
ATOM 686 N N . GLU A 1 118 ? -53.79600 -27.36500 40.87600 1.000 56.63573 118 GLU A N 1
ATOM 687 C CA . GLU A 1 118 ? -54.92600 -26.92000 41.67900 1.000 56.27655 118 GLU A CA 1
ATOM 688 C C . GLU A 1 118 ? -54.80100 -25.41200 41.82000 1.000 56.80128 118 GLU A C 1
ATOM 689 O O . GLU A 1 118 ? -53.71500 -24.90300 42.11500 1.000 53.56896 118 GLU A O 1
ATOM 695 N N . VAL A 1 119 ? -55.90600 -24.70200 41.59600 1.000 51.86375 119 VAL A N 1
ATOM 696 C CA . VAL A 1 119 ? -55.88900 -23.24800 41.67600 1.000 51.63198 119 VAL A CA 1
ATOM 697 C C . VAL A 1 119 ? -55.78900 -22.80500 43.12700 1.000 54.33633 119 VAL A C 1
ATOM 698 O O . VAL A 1 119 ? -56.56100 -23.25000 43.98500 1.000 54.85800 119 VAL A O 1
ATOM 702 N N . LEU A 1 120 ? -54.83600 -21.91700 43.40700 1.000 52.50846 120 LEU A N 1
ATOM 703 C CA . LEU A 1 120 ? -54.67400 -21.37500 44.75000 1.000 54.37312 120 LEU A CA 1
ATOM 704 C C . LEU A 1 120 ? -55.56100 -20.15200 44.93600 1.000 48.81133 120 LEU A C 1
ATOM 705 O O . LEU A 1 120 ? -56.33600 -20.08100 45.89200 1.000 51.65081 120 LEU A O 1
ATOM 710 N N . TRP A 1 121 ? -55.46000 -19.18900 44.02400 1.000 52.34331 121 TRP A N 1
ATOM 711 C CA . TRP A 1 121 ? -56.28500 -17.99100 44.08400 1.000 55.01572 121 TRP A CA 1
ATOM 712 C C . TRP A 1 121 ? -56.32500 -17.36900 42.69700 1.000 50.26786 121 TRP A C 1
ATOM 713 O O . TRP A 1 121 ? -55.64500 -17.81700 41.77200 1.000 53.51378 121 TRP A O 1
ATOM 724 N N . LYS A 1 122 ? -57.14800 -16.33400 42.56300 1.000 60.07479 122 LYS A N 1
ATOM 725 C CA . LYS A 1 122 ? -57.33800 -15.63000 41.30300 1.000 56.87092 122 LYS A CA 1
ATOM 726 C C . LYS A 1 122 ? -57.50800 -14.14300 41.57600 1.000 54.79044 122 LYS A C 1
ATOM 727 O O . LYS A 1 122 ? -58.26900 -13.76500 42.47000 1.000 54.60647 122 LYS A O 1
ATOM 733 N N . TYR A 1 123 ? -56.80300 -13.30100 40.81800 1.000 53.91829 123 TYR A N 1
ATOM 734 C CA . TYR A 1 123 ? -56.89300 -11.85100 40.97200 1.000 51.25917 123 TYR A CA 1
ATOM 735 C C . TYR A 1 123 ? -57.40000 -11.25900 39.66700 1.000 47.49324 123 TYR A C 1
ATOM 736 O O . TYR A 1 123 ? -56.72500 -11.35000 38.63600 1.000 51.19957 123 TYR A O 1
ATOM 745 N N . ALA A 1 124 ? -58.58700 -10.66300 39.71600 1.000 50.05135 124 ALA A N 1
ATOM 746 C CA . ALA A 1 124 ? -59.22100 -10.05200 38.55300 1.000 53.05141 124 ALA A CA 1
ATOM 747 C C . ALA A 1 124 ? -59.25200 -8.54300 38.73500 1.000 52.52312 124 ALA A C 1
ATOM 748 O O . ALA A 1 124 ? -60.04400 -8.03900 39.54700 1.000 54.58408 124 ALA A O 1
ATOM 750 N N . PRO A 1 125 ? -58.42800 -7.78600 38.02200 1.000 57.52629 125 PRO A N 1
ATOM 751 C CA . PRO A 1 125 ? -58.42700 -6.33100 38.19500 1.000 56.46299 125 PRO A CA 1
ATOM 752 C C . PRO A 1 125 ? -59.52700 -5.64100 37.40900 1.000 52.23994 125 PRO A C 1
ATOM 753 O O . PRO A 1 125 ? -59.92100 -6.07300 36.32400 1.000 51.05033 125 PRO A O 1
ATOM 757 N N . ARG A 1 126 ? -60.01300 -4.53800 37.97800 1.000 55.30839 126 ARG A N 1
ATOM 758 C CA . ARG A 1 126 ? -61.02800 -3.70900 37.34500 1.000 54.79875 126 ARG A CA 1
ATOM 759 C C . ARG A 1 126 ? -60.27300 -2.69200 36.50200 1.000 56.61246 126 ARG A C 1
ATOM 760 O O . ARG A 1 126 ? -59.50100 -1.89200 37.04000 1.000 62.42168 126 ARG A O 1
ATOM 768 N N . GLN A 1 127 ? -60.47100 -2.72600 35.19100 1.000 54.94703 127 GLN A N 1
ATOM 769 C CA . GLN A 1 127 ? -59.73500 -1.83700 34.31000 1.000 57.42039 127 GLN A CA 1
ATOM 770 C C . GLN A 1 127 ? -60.62800 -0.94600 33.46100 1.000 54.91930 127 GLN A C 1
ATOM 771 O O . GLN A 1 127 ? -61.82100 -1.19600 33.28200 1.000 56.22802 127 GLN A O 1
ATOM 777 N N . ASP A 1 128 ? -59.99800 0.10000 32.92300 1.000 63.52671 128 ASP A N 1
ATOM 778 C CA . ASP A 1 128 ? -60.62600 1.05400 32.01900 1.000 60.79948 128 ASP A CA 1
ATOM 779 C C . ASP A 1 128 ? -60.49500 0.44900 30.62600 1.000 54.49590 128 ASP A C 1
ATOM 780 O O . ASP A 1 128 ? -59.37900 0.20800 30.16100 1.000 61.41714 128 ASP A O 1
ATOM 785 N N . ASP A 1 129 ? -61.62400 0.19000 29.96500 1.000 60.35322 129 ASP A N 1
ATOM 786 C CA . ASP A 1 129 ? -61.56300 -0.48400 28.67000 1.000 61.31870 129 ASP A CA 1
ATOM 787 C C . ASP A 1 129 ? -60.95300 0.33500 27.53200 1.000 61.80557 129 ASP A C 1
ATOM 788 O O . ASP A 1 129 ? -60.68600 -0.25100 26.47800 1.000 60.44828 129 ASP A O 1
ATOM 793 N N . LYS A 1 130 ? -60.70700 1.64200 27.68500 1.000 60.95587 130 LYS A N 1
ATOM 794 C CA . LYS A 1 130 ? -60.04600 2.32800 26.57300 1.000 65.20633 130 LYS A CA 1
ATOM 795 C C . LYS A 1 130 ? -58.62300 1.83200 26.37900 1.000 56.17400 130 LYS A C 1
ATOM 796 O O . LYS A 1 130 ? -58.04200 2.05800 25.31100 1.000 59.44337 130 LYS A O 1
ATOM 802 N N . ALA A 1 131 ? -58.05600 1.14400 27.37400 1.000 56.88123 131 ALA A N 1
ATOM 803 C CA . ALA A 1 131 ? -56.71800 0.60000 27.19600 1.000 58.94946 131 ALA A CA 1
ATOM 804 C C . ALA A 1 131 ? -56.69100 -0.35200 26.00900 1.000 53.07564 131 ALA A C 1
ATOM 805 O O . ALA A 1 131 ? -55.67200 -0.46000 25.31800 1.000 61.23351 131 ALA A O 1
ATOM 807 N N . VAL A 1 132 ? -57.80900 -1.03600 25.75100 1.000 51.82520 132 VAL A N 1
ATOM 808 C CA . VAL A 1 132 ? -57.88000 -1.96100 24.62500 1.000 59.58959 132 VAL A CA 1
ATOM 809 C C . VAL A 1 132 ? -57.78600 -1.20100 23.30700 1.000 54.24931 132 VAL A C 1
ATOM 810 O O . VAL A 1 132 ? -57.02900 -1.58000 22.40400 1.000 58.01496 132 VAL A O 1
ATOM 814 N N . SER A 1 133 ? -58.55000 -0.11300 23.17800 1.000 52.69272 133 SER A N 1
ATOM 815 C CA . SER A 1 133 ? -58.51800 0.67100 21.94800 1.000 53.97225 133 SER A CA 1
ATOM 816 C C . SER A 1 133 ? -57.24200 1.48800 21.82700 1.000 56.01889 133 SER A C 1
ATOM 817 O O . SER A 1 133 ? -56.85000 1.84400 20.71100 1.000 56.91645 133 SER A O 1
ATOM 820 N N . THR A 1 134 ? -56.58600 1.78900 22.94200 1.000 53.47290 134 THR A N 1
ATOM 821 C CA . THR A 1 134 ? -55.34200 2.53800 22.91500 1.000 54.33278 134 THR A CA 1
ATOM 822 C C . THR A 1 134 ? -54.13600 1.61900 22.75600 1.000 54.03323 134 THR A C 1
ATOM 823 O O . THR A 1 134 ? -53.00600 2.10900 22.65100 1.000 55.32892 134 THR A O 1
ATOM 827 N N . ALA A 1 135 ? -54.36300 0.31000 22.74100 1.000 55.72242 135 ALA A N 1
ATOM 828 C CA . ALA A 1 135 ? -53.24600 -0.64000 22.55600 1.000 53.00327 135 ALA A CA 1
ATOM 829 C C . ALA A 1 135 ? -52.99200 -0.78300 21.05700 1.000 48.38422 135 ALA A C 1
ATOM 830 O O . ALA A 1 135 ? -53.92700 -1.04200 20.32700 1.000 52.14975 135 ALA A O 1
ATOM 832 N N . CYS A 1 136 ? -51.75300 -0.60400 20.62800 1.000 52.67355 136 CYS A N 1
ATOM 833 C CA . CYS A 1 136 ? -51.45100 -0.65900 19.18200 1.000 48.53373 136 CYS A CA 1
ATOM 834 C C . CYS A 1 136 ? -51.48100 -2.08600 18.65300 1.000 47.53543 136 CYS A C 1
ATOM 835 O O . CYS A 1 136 ? -51.99400 -2.30100 17.57100 1.000 43.62327 136 CYS A O 1
ATOM 838 N N . CYS A 1 137 ? -50.82900 -2.98900 19.37600 1.000 47.52679 137 CYS A N 1
ATOM 839 C CA . CYS A 1 137 ? -50.56700 -4.34400 18.84400 1.000 50.20830 137 CYS A CA 1
ATOM 840 C C . CYS A 1 137 ? -51.00100 -5.47200 19.78900 1.000 51.21547 137 CYS A C 1
ATOM 841 O O . CYS A 1 137 ? -50.11400 -6.15300 20.30000 1.000 54.67090 137 CYS A O 1
ATOM 844 N N . ASP A 1 138 ? -52.31200 -5.61800 20.01900 1.000 48.28019 138 ASP A N 1
ATOM 845 C CA . ASP A 1 138 ? -52.99700 -6.65200 20.85300 1.000 50.66654 138 ASP A CA 1
ATOM 846 C C . ASP A 1 138 ? -52.95300 -6.32300 22.34900 1.000 50.19354 138 ASP A C 1
ATOM 847 O O . ASP A 1 138 ? -52.13600 -5.54100 22.77400 1.000 52.55035 138 ASP A O 1
ATOM 852 N N . THR A 1 139 ? -53.83100 -6.95100 23.11500 1.000 48.59832 139 THR A N 1
ATOM 853 C CA . THR A 1 139 ? -53.95800 -6.71900 24.57000 1.000 44.95657 139 THR A CA 1
ATOM 854 C C . THR A 1 139 ? -53.11100 -7.73500 25.31700 1.000 46.84743 139 THR A C 1
ATOM 855 O O . THR A 1 139 ? -53.62200 -8.41200 26.17600 1.000 48.59096 139 THR A O 1
ATOM 859 N N . VAL A 1 140 ? -51.82600 -7.74400 25.03400 1.000 48.57376 140 VAL A N 1
ATOM 860 C CA . VAL A 1 140 ? -50.92300 -8.73600 25.59600 1.000 48.77568 140 VAL A CA 1
ATOM 861 C C . VAL A 1 140 ? -50.22800 -8.24100 26.85900 1.000 47.65497 140 VAL A C 1
ATOM 862 O O . VAL A 1 140 ? -50.18400 -7.04600 27.16400 1.000 44.19938 140 VAL A O 1
ATOM 866 N N . ASN A 1 141 ? -49.67400 -9.20600 27.59900 1.000 45.70009 141 ASN A N 1
ATOM 867 C CA . ASN A 1 141 ? -48.90900 -9.02600 28.82600 1.000 43.13673 141 ASN A CA 1
ATOM 868 C C . ASN A 1 141 ? -47.73200 -9.98500 28.73500 1.000 47.41146 141 ASN A C 1
ATOM 869 O O . ASN A 1 141 ? -47.89900 -11.12200 28.28600 1.000 46.29468 141 ASN A O 1
ATOM 874 N N . ARG A 1 142 ? -46.54300 -9.54300 29.15100 1.000 45.35238 142 ARG A N 1
ATOM 875 C CA . ARG A 1 142 ? -45.36300 -10.39100 29.02800 1.000 48.10960 142 ARG A CA 1
ATOM 876 C C . ARG A 1 142 ? -44.92600 -11.07100 30.32300 1.000 49.09401 142 ARG A C 1
ATOM 877 O O . ARG A 1 142 ? -43.80600 -11.59300 30.37800 1.000 48.12429 142 ARG A O 1
ATOM 885 N N . GLY A 1 143 ? -45.76500 -11.10600 31.35000 1.000 46.13150 143 GLY A N 1
ATOM 886 C CA . GLY A 1 143 ? -45.42200 -11.81800 32.56400 1.000 46.75688 143 GLY A CA 1
ATOM 887 C C . GLY A 1 143 ? -45.35900 -10.95100 33.80500 1.000 48.06173 143 GLY A C 1
ATOM 888 O O . GLY A 1 143 ? -45.61700 -9.74800 33.78500 1.000 49.98945 143 GLY A O 1
ATOM 889 N N . ALA A 1 144 ? -44.99500 -11.61400 34.90300 1.000 47.63480 144 ALA A N 1
ATOM 890 C CA . ALA A 1 144 ? -44.86400 -11.02700 36.22500 1.000 47.43440 144 ALA A CA 1
ATOM 891 C C . ALA A 1 144 ? -43.51500 -11.40400 36.82700 1.000 48.74278 144 ALA A C 1
ATOM 892 O O . ALA A 1 144 ? -42.79200 -12.25600 36.30700 1.000 43.13376 144 ALA A O 1
ATOM 894 N N . SER A 1 145 ? -43.18700 -10.75700 37.94500 1.000 50.42604 145 SER A N 1
ATOM 895 C CA . SER A 1 145 ? -41.95700 -11.00400 38.68200 1.000 46.10496 145 SER A CA 1
ATOM 896 C C . SER A 1 145 ? -42.32200 -11.34100 40.12300 1.000 56.08152 145 SER A C 1
ATOM 897 O O . SER A 1 145 ? -43.39600 -10.97700 40.61600 1.000 51.97073 145 SER A O 1
ATOM 900 N N . TYR A 1 146 ? -41.42000 -12.04900 40.79900 1.000 55.40785 146 TYR A N 1
ATOM 901 C CA . TYR A 1 146 ? -41.64400 -12.46600 42.17600 1.000 50.37436 146 TYR A CA 1
ATOM 902 C C . TYR A 1 146 ? -40.44600 -12.13000 43.04900 1.000 51.57075 146 TYR A C 1
ATOM 903 O O . TYR A 1 146 ? -39.29700 -12.20500 42.60000 1.000 57.51033 146 TYR A O 1
ATOM 912 N N . ALA A 1 147 ? -40.72700 -11.77000 44.30400 1.000 50.38075 147 ALA A N 1
ATOM 913 C CA . ALA A 1 147 ? -39.69600 -11.45500 45.28400 1.000 54.24013 147 ALA A CA 1
ATOM 914 C C . ALA A 1 147 ? -40.28300 -11.26200 46.67700 1.000 55.29879 147 ALA A C 1
ATOM 915 O O . ALA A 1 147 ? -41.28800 -10.56000 46.84400 1.000 60.00825 147 ALA A O 1
ATOM 917 N N . ASP A 1 148 ? -39.64600 -11.86800 47.67800 1.000 52.55221 148 ASP A N 1
ATOM 918 C CA . ASP A 1 148 ? -40.05600 -11.74800 49.07700 1.000 55.62344 148 ASP A CA 1
ATOM 919 C C . ASP A 1 148 ? -41.54700 -12.00800 49.26700 1.000 55.23043 148 ASP A C 1
ATOM 920 O O . ASP A 1 148 ? -42.23700 -11.28900 49.99100 1.000 58.23394 148 ASP A O 1
ATOM 925 N N . GLY A 1 149 ? -42.04800 -13.05100 48.61100 1.000 57.57464 149 GLY A N 1
ATOM 926 C CA . GLY A 1 149 ? -43.45100 -13.39500 48.73100 1.000 54.18993 149 GLY A CA 1
ATOM 927 C C . GLY A 1 149 ? -44.40500 -12.43600 48.06400 1.000 56.29122 149 GLY A C 1
ATOM 928 O O . GLY A 1 149 ? -45.59200 -12.42600 48.39900 1.000 58.22792 149 GLY A O 1
ATOM 929 N N . LYS A 1 150 ? -43.92800 -11.62800 47.12300 1.000 57.80859 150 LYS A N 1
ATOM 930 C CA . LYS A 1 150 ? -44.77400 -10.67000 46.43200 1.000 56.05000 150 LYS A CA 1
ATOM 931 C C . LYS A 1 150 ? -44.74500 -10.92600 44.93400 1.000 54.76638 150 LYS A C 1
ATOM 932 O O . LYS A 1 150 ? -43.73400 -11.36800 44.37700 1.000 52.70772 150 LYS A O 1
ATOM 938 N N . ILE A 1 151 ? -45.87600 -10.64300 44.29400 1.000 51.56734 151 ILE A N 1
ATOM 939 C CA . ILE A 1 151 ? -46.05700 -10.80000 42.85700 1.000 51.26664 151 ILE A CA 1
ATOM 940 C C . ILE A 1 151 ? -46.37600 -9.42300 42.29700 1.000 51.67792 151 ILE A C 1
ATOM 941 O O . ILE A 1 151 ? -47.33200 -8.77800 42.74500 1.000 50.52868 151 ILE A O 1
ATOM 946 N N . VAL A 1 152 ? -45.58600 -8.96900 41.32700 1.000 47.65623 152 VAL A N 1
ATOM 947 C CA . VAL A 1 152 ? -45.79300 -7.66800 40.70500 1.000 45.15696 152 VAL A CA 1
ATOM 948 C C . VAL A 1 152 ? -46.06100 -7.88600 39.22500 1.000 46.32504 152 VAL A C 1
ATOM 949 O O . VAL A 1 152 ? -45.48400 -8.78700 38.60900 1.000 51.69011 152 VAL A O 1
ATOM 953 N N . PHE A 1 153 ? -46.94400 -7.06800 38.66100 1.000 48.10308 153 PHE A N 1
ATOM 954 C CA . PHE A 1 153 ? -47.27900 -7.16000 37.24500 1.000 45.16542 153 PHE A CA 1
ATOM 955 C C . PHE A 1 153 ? -47.89700 -5.83800 36.81500 1.000 46.91123 153 PHE A C 1
ATOM 956 O O . PHE A 1 153 ? -48.18600 -4.96600 37.63700 1.000 47.72871 153 PHE A O 1
ATOM 964 N N . ASN A 1 154 ? -48.09200 -5.70200 35.51000 1.000 47.61496 154 ASN A N 1
ATOM 965 C CA . ASN A 1 154 ? -48.65900 -4.50200 34.91600 1.000 45.78897 154 ASN A CA 1
ATOM 966 C C . ASN A 1 154 ? -50.02100 -4.78700 34.30600 1.000 46.95662 154 ASN A C 1
ATOM 967 O O . ASN A 1 154 ? -50.19900 -5.78200 33.59800 1.000 47.42368 154 ASN A O 1
ATOM 972 N N . THR A 1 155 ? -50.97300 -3.90100 34.56000 1.000 48.95622 155 THR A N 1
ATOM 973 C CA . THR A 1 155 ? -52.28100 -4.01800 33.94500 1.000 46.00520 155 THR A CA 1
ATOM 974 C C . THR A 1 155 ? -52.23600 -3.16400 32.68900 1.000 46.16128 155 THR A C 1
ATOM 975 O O . THR A 1 155 ? -51.51200 -2.16700 32.62900 1.000 48.56395 155 THR A O 1
ATOM 979 N N . LEU A 1 156 ? -52.99700 -3.56700 31.67400 1.000 45.94483 156 LEU A N 1
ATOM 980 C CA . LEU A 1 156 ? -52.98000 -2.81100 30.42700 1.000 48.59082 156 LEU A CA 1
ATOM 981 C C . LEU A 1 156 ? -53.38600 -1.35200 30.62700 1.000 52.03893 156 LEU A C 1
ATOM 982 O O . LEU A 1 156 ? -52.88800 -0.47400 29.91000 1.000 53.44351 156 LEU A O 1
ATOM 987 N N . ASP A 1 157 ? -54.26100 -1.06100 31.59600 1.000 43.34116 157 ASP A N 1
ATOM 988 C CA . ASP A 1 157 ? -54.69700 0.31600 31.81500 1.000 53.54672 157 ASP A CA 1
ATOM 989 C C . ASP A 1 157 ? -53.67300 1.16400 32.57100 1.000 52.38639 157 ASP A C 1
ATOM 990 O O . ASP A 1 157 ? -54.02000 2.26100 33.03200 1.000 49.02513 157 ASP A O 1
ATOM 995 N N . GLY A 1 158 ? -52.43300 0.68900 32.68200 1.000 50.90585 158 GLY A N 1
ATOM 996 C CA . GLY A 1 158 ? -51.35600 1.44200 33.29900 1.000 50.39019 158 GLY A CA 1
ATOM 997 C C . GLY A 1 158 ? -51.13200 1.32300 34.78800 1.000 53.09548 158 GLY A C 1
ATOM 998 O O . GLY A 1 158 ? -50.55200 2.24200 35.37300 1.000 57.35456 158 GLY A O 1
ATOM 999 N N . TYR A 1 159 ? -51.54400 0.23600 35.42700 1.000 53.85723 159 TYR A N 1
ATOM 1000 C CA . TYR A 1 159 ? -51.35500 0.08300 36.86300 1.000 53.94713 159 TYR A CA 1
ATOM 1001 C C . TYR A 1 159 ? -50.26200 -0.93400 37.18400 1.000 55.48447 159 TYR A C 1
ATOM 1002 O O . TYR A 1 159 ? -50.20600 -2.01600 36.58700 1.000 51.44743 159 TYR A O 1
ATOM 1011 N N . VAL A 1 160 ? -49.40100 -0.58300 38.13700 1.000 52.50613 160 VAL A N 1
ATOM 1012 C CA . VAL A 1 160 ? -48.34100 -1.45900 38.62300 1.000 50.66654 160 VAL A CA 1
ATOM 1013 C C . VAL A 1 160 ? -48.89600 -2.06200 39.90500 1.000 50.96931 160 VAL A C 1
ATOM 1014 O O . VAL A 1 160 ? -49.00700 -1.37500 40.92500 1.000 54.03011 160 VAL A O 1
ATOM 1018 N N . VAL A 1 161 ? -49.26600 -3.33700 39.85500 1.000 48.76780 161 VAL A N 1
ATOM 1019 C CA . VAL A 1 161 ? -49.90300 -4.02100 40.97300 1.000 52.81732 161 VAL A CA 1
ATOM 1020 C C . VAL A 1 161 ? -48.94500 -4.97400 41.67300 1.000 55.83859 161 VAL A C 1
ATOM 1021 O O . VAL A 1 161 ? -48.12300 -5.64000 41.03100 1.000 53.20019 161 VAL A O 1
ATOM 1025 N N . CYS A 1 162 ? -49.07800 -5.04700 43.00000 1.000 53.36703 162 CYS A N 1
ATOM 1026 C CA . CYS A 1 162 ? -48.29100 -5.92700 43.85500 1.000 53.57131 162 CYS A CA 1
ATOM 1027 C C . CYS A 1 162 ? -49.27000 -6.76300 44.66700 1.000 53.65914 162 CYS A C 1
ATOM 1028 O O . CYS A 1 162 ? -50.07600 -6.21100 45.42500 1.000 57.93316 162 CYS A O 1
ATOM 1031 N N . LEU A 1 163 ? -49.21000 -8.08200 44.51200 1.000 45.64128 163 LEU A N 1
ATOM 1032 C CA . LEU A 1 163 ? -50.11500 -8.98000 45.21200 1.000 53.83644 163 LEU A CA 1
ATOM 1033 C C . LEU A 1 163 ? -49.37100 -9.91100 46.15300 1.000 54.21526 163 LEU A C 1
ATOM 1034 O O . LEU A 1 163 ? -48.21900 -10.28300 45.90700 1.000 57.33868 163 LEU A O 1
ATOM 1039 N N . ASP A 1 164 ? -50.05100 -10.29800 47.22900 1.000 54.81958 164 ASP A N 1
ATOM 1040 C CA . ASP A 1 164 ? -49.47500 -11.24400 48.17200 1.000 55.66502 164 ASP A CA 1
ATOM 1041 C C . ASP A 1 164 ? -49.47600 -12.60100 47.48300 1.000 61.69377 164 ASP A C 1
ATOM 1042 O O . ASP A 1 164 ? -50.52900 -13.08200 47.05400 1.000 60.30638 164 ASP A O 1
ATOM 1047 N N . ALA A 1 165 ? -48.29500 -13.20600 47.35900 1.000 57.01758 165 ALA A N 1
ATOM 1048 C CA . ALA A 1 165 ? -48.18000 -14.48100 46.66000 1.000 57.77060 165 ALA A CA 1
ATOM 1049 C C . ALA A 1 165 ? -49.03000 -15.57900 47.29300 1.000 59.82693 165 ALA A C 1
ATOM 1050 O O . ALA A 1 165 ? -49.62000 -16.39800 46.57800 1.000 65.06104 165 ALA A O 1
ATOM 1052 N N . ASN A 1 166 ? -49.09800 -15.62800 48.62500 1.000 60.45913 166 ASN A N 1
ATOM 1053 C CA . ASN A 1 166 ? -49.85200 -16.69200 49.28800 1.000 58.76951 166 ASN A CA 1
ATOM 1054 C C . ASN A 1 166 ? -51.36000 -16.55100 49.11200 1.000 61.94467 166 ASN A C 1
ATOM 1055 O O . ASN A 1 166 ? -52.04300 -17.51900 48.75500 1.000 59.83961 166 ASN A O 1
ATOM 1060 N N . THR A 1 167 ? -51.90200 -15.36200 49.37800 1.000 61.06214 167 THR A N 1
ATOM 1061 C CA . THR A 1 167 ? -53.34200 -15.14400 49.32700 1.000 58.01621 167 THR A CA 1
ATOM 1062 C C . THR A 1 167 ? -53.86000 -14.43600 48.08600 1.000 56.99818 167 THR A C 1
ATOM 1063 O O . THR A 1 167 ? -55.06600 -14.49400 47.82700 1.000 62.25404 167 THR A O 1
ATOM 1067 N N . GLY A 1 168 ? -53.01500 -13.75800 47.32500 1.000 61.15524 168 GLY A N 1
ATOM 1068 C CA . GLY A 1 168 ? -53.52100 -13.05000 46.17200 1.000 56.79937 168 GLY A CA 1
ATOM 1069 C C . GLY A 1 168 ? -54.13500 -11.70600 46.49400 1.000 58.34947 168 GLY A C 1
ATOM 1070 O O . GLY A 1 168 ? -54.68400 -11.06000 45.59100 1.000 59.41416 168 GLY A O 1
ATOM 1071 N N . LYS A 1 169 ? -54.06500 -11.26600 47.75000 1.000 58.79645 169 LYS A N 1
ATOM 1072 C CA . LYS A 1 169 ? -54.61300 -9.97100 48.12300 1.000 60.53863 169 LYS A CA 1
ATOM 1073 C C . LYS A 1 169 ? -53.74700 -8.85700 47.54400 1.000 59.43069 169 LYS A C 1
ATOM 1074 O O . LYS A 1 169 ? -52.55200 -9.03500 47.28700 1.000 59.65063 169 LYS A O 1
ATOM 1080 N N . GLU A 1 170 ? -54.36500 -7.70000 47.33500 1.000 54.45834 170 GLU A N 1
ATOM 1081 C CA . GLU A 1 170 ? -53.69200 -6.54300 46.75400 1.000 54.07667 170 GLU A CA 1
ATOM 1082 C C . GLU A 1 170 ? -52.89300 -5.80300 47.82400 1.000 50.81179 170 GLU A C 1
ATOM 1083 O O . GLU A 1 170 ? -53.46900 -5.13200 48.68500 1.000 62.03198 170 GLU A O 1
ATOM 1089 N N . LEU A 1 171 ? -51.56200 -5.91900 47.76500 1.000 55.10311 171 LEU A N 1
ATOM 1090 C CA . LEU A 1 171 ? -50.71000 -5.22900 48.73300 1.000 54.09717 171 LEU A CA 1
ATOM 1091 C C . LEU A 1 171 ? -50.64800 -3.73500 48.44000 1.000 56.13976 171 LEU A C 1
ATOM 1092 O O . LEU A 1 171 ? -50.71300 -2.91400 49.36300 1.000 56.76604 171 LEU A O 1
ATOM 1097 N N . TRP A 1 172 ? -50.52400 -3.36300 47.16700 1.000 54.97556 172 TRP A N 1
ATOM 1098 C CA . TRP A 1 172 ? -50.50600 -1.96300 46.76000 1.000 54.86145 172 TRP A CA 1
ATOM 1099 C C . TRP A 1 172 ? -50.67900 -1.88500 45.25000 1.000 55.89939 172 TRP A C 1
ATOM 1100 O O . TRP A 1 172 ? -50.27400 -2.79200 44.51600 1.000 57.28313 172 TRP A O 1
ATOM 1111 N N . LYS A 1 173 ? -51.30300 -0.79500 44.80400 1.000 61.77864 173 LYS A N 1
ATOM 1112 C CA . LYS A 1 173 ? -51.57100 -0.52900 43.39600 1.000 60.42522 173 LYS A CA 1
ATOM 1113 C C . LYS A 1 173 ? -51.15100 0.90400 43.10300 1.000 60.24433 173 LYS A C 1
ATOM 1114 O O . LYS A 1 173 ? -51.49200 1.81700 43.86200 1.000 62.86583 173 LYS A O 1
ATOM 1120 N N . THR A 1 174 ? -50.41200 1.10600 42.01400 1.000 62.91852 174 THR A N 1
ATOM 1121 C CA . THR A 1 174 ? -49.93000 2.43200 41.64600 1.000 59.71127 174 THR A CA 1
ATOM 1122 C C . THR A 1 174 ? -50.22600 2.72600 40.18200 1.000 54.20177 174 THR A C 1
ATOM 1123 O O . THR A 1 174 ? -49.86700 1.94000 39.30000 1.000 56.70844 174 THR A O 1
ATOM 1127 N N . LYS A 1 175 ? -50.87000 3.86400 39.93000 1.000 55.46495 175 LYS A N 1
ATOM 1128 C CA . LYS A 1 175 ? -51.20200 4.29400 38.57600 1.000 56.02795 175 LYS A CA 1
ATOM 1129 C C . LYS A 1 175 ? -49.96100 4.94400 37.98600 1.000 52.95212 175 LYS A C 1
ATOM 1130 O O . LYS A 1 175 ? -49.53200 6.00600 38.44700 1.000 58.86581 175 LYS A O 1
ATOM 1136 N N . PHE A 1 176 ? -49.37600 4.30900 36.97300 1.000 53.79270 176 PHE A N 1
ATOM 1137 C CA . PHE A 1 176 ? -48.17000 4.81400 36.33200 1.000 53.07962 176 PHE A CA 1
ATOM 1138 C C . PHE A 1 176 ? -48.42100 5.25700 34.89700 1.000 53.15706 176 PHE A C 1
ATOM 1139 O O . PHE A 1 176 ? -48.22300 6.43200 34.57000 1.000 50.75181 176 PHE A O 1
ATOM 1147 N N . ALA A 1 177 ? -48.87200 4.35400 34.03200 1.000 51.71832 177 ALA A N 1
ATOM 1148 C CA . ALA A 1 177 ? -49.12600 4.70400 32.64400 1.000 50.88845 177 ALA A CA 1
ATOM 1149 C C . ALA A 1 177 ? -50.51500 5.30100 32.49600 1.000 54.39614 177 ALA A C 1
ATOM 1150 O O . ALA A 1 177 ? -51.48200 4.81600 33.09100 1.000 55.19968 177 ALA A O 1
ATOM 1152 N N . ASP A 1 178 ? -50.60700 6.35900 31.69800 1.000 57.26036 178 ASP A N 1
ATOM 1153 C CA . ASP A 1 178 ? -51.85700 7.06700 31.45300 1.000 54.65875 178 ASP A CA 1
ATOM 1154 C C . ASP A 1 178 ? -52.35200 6.76000 30.04500 1.000 54.45743 178 ASP A C 1
ATOM 1155 O O . ASP A 1 178 ? -51.67900 7.08200 29.05900 1.000 56.79288 178 ASP A O 1
ATOM 1160 N N . VAL A 1 179 ? -53.53400 6.15000 29.96200 1.000 58.14593 179 VAL A N 1
ATOM 1161 C CA . VAL A 1 179 ? -54.12700 5.81300 28.67300 1.000 50.24312 179 VAL A CA 1
ATOM 1162 C C . VAL A 1 179 ? -54.47900 7.07800 27.90000 1.000 56.39864 179 VAL A C 1
ATOM 1163 O O . VAL A 1 179 ? -54.34700 7.12700 26.67200 1.000 53.60640 179 VAL A O 1
ATOM 1167 N N . ASN A 1 180 ? -54.93300 8.12200 28.60600 1.000 58.99430 180 ASN A N 1
ATOM 1168 C CA . ASN A 1 180 ? -55.30000 9.37400 27.94800 1.000 63.88769 180 ASN A CA 1
ATOM 1169 C C . ASN A 1 180 ? -54.12300 10.00800 27.23100 1.000 57.69369 180 ASN A C 1
ATOM 1170 O O . ASN A 1 180 ? -54.32500 10.84900 26.34800 1.000 57.61771 180 ASN A O 1
ATOM 1175 N N . LYS A 1 181 ? -52.90400 9.62200 27.59600 1.000 61.38166 181 LYS A N 1
ATOM 1176 C CA . LYS A 1 181 ? -51.68900 10.10900 26.96500 1.000 56.69253 181 LYS A CA 1
ATOM 1177 C C . LYS A 1 181 ? -51.11800 9.07900 25.99900 1.000 54.31490 181 LYS A C 1
ATOM 1178 O O . LYS A 1 181 ? -49.98600 9.23800 25.52900 1.000 55.07305 181 LYS A O 1
ATOM 1184 N N . GLY A 1 182 ? -51.88600 8.03100 25.69500 1.000 55.18496 182 GLY A N 1
ATOM 1185 C CA . GLY A 1 182 ? -51.46900 6.98700 24.77800 1.000 55.06442 182 GLY A CA 1
ATOM 1186 C C . GLY A 1 182 ? -50.56000 5.92600 25.35400 1.000 51.71341 182 GLY A C 1
ATOM 1187 O O . GLY A 1 182 ? -49.83000 5.28400 24.59700 1.000 47.52519 182 GLY A O 1
ATOM 1188 N N . GLU A 1 183 ? -50.58500 5.70700 26.66500 1.000 48.44921 183 GLU A N 1
ATOM 1189 C CA . GLU A 1 183 ? -49.71600 4.73100 27.30900 1.000 54.28388 183 GLU A CA 1
ATOM 1190 C C . GLU A 1 183 ? -50.49500 3.51800 27.80700 1.000 51.99588 183 GLU A C 1
ATOM 1191 O O . GLU A 1 183 ? -51.54600 3.66000 28.43800 1.000 54.27393 183 GLU A O 1
ATOM 1197 N N . THR A 1 184 ? -49.96700 2.32700 27.52200 1.000 47.67863 184 THR A N 1
ATOM 1198 C CA . THR A 1 184 ? -50.54400 1.05800 27.95200 1.000 51.65061 184 THR A CA 1
ATOM 1199 C C . THR A 1 184 ? -49.38800 0.19700 28.44100 1.000 47.61901 184 THR A C 1
ATOM 1200 O O . THR A 1 184 ? -48.32000 0.18900 27.82800 1.000 56.18420 184 THR A O 1
ATOM 1204 N N . SER A 1 185 ? -49.59200 -0.51600 29.54800 1.000 49.68471 185 SER A N 1
ATOM 1205 C CA . SER A 1 185 ? -48.53200 -1.31800 30.16500 1.000 47.48285 185 SER A CA 1
ATOM 1206 C C . SER A 1 185 ? -48.59200 -2.79900 29.79800 1.000 51.89453 185 SER A C 1
ATOM 1207 O O . SER A 1 185 ? -49.15100 -3.62200 30.52600 1.000 47.83027 185 SER A O 1
ATOM 1210 N N . THR A 1 186 ? -47.99800 -3.13400 28.64900 1.000 49.68608 186 THR A N 1
ATOM 1211 C CA . THR A 1 186 ? -47.83800 -4.48800 28.12200 1.000 48.01923 186 THR A CA 1
ATOM 1212 C C . THR A 1 186 ? -46.63100 -5.26000 28.68100 1.000 46.23507 186 THR A C 1
ATOM 1213 O O . THR A 1 186 ? -46.70500 -6.49200 28.77400 1.000 49.87679 186 THR A O 1
ATOM 1217 N N . PRO A 1 187 ? -45.49800 -4.62700 29.01100 1.000 49.47126 187 PRO A N 1
ATOM 1218 C CA . PRO A 1 187 ? -44.32900 -5.40000 29.45000 1.000 50.51419 187 PRO A CA 1
ATOM 1219 C C . PRO A 1 187 ? -44.42500 -5.94900 30.86700 1.000 48.19196 187 PRO A C 1
ATOM 1220 O O . PRO A 1 187 ? -45.31600 -5.62000 31.65400 1.000 44.46429 187 PRO A O 1
ATOM 1224 N N . ALA A 1 188 ? -43.44100 -6.80000 31.17400 1.000 42.95212 188 ALA A N 1
ATOM 1225 C CA . ALA A 1 188 ? -43.30100 -7.44400 32.46800 1.000 48.59185 188 ALA A CA 1
ATOM 1226 C C . ALA A 1 188 ? -42.21800 -6.74300 33.26900 1.000 48.97691 188 ALA A C 1
ATOM 1227 O O . ALA A 1 188 ? -41.07200 -6.66500 32.80100 1.000 51.11948 188 ALA A O 1
ATOM 1229 N N . PRO A 1 189 ? -42.51100 -6.22300 34.45400 1.000 50.31568 189 PRO A N 1
ATOM 1230 C CA . PRO A 1 189 ? -41.47500 -5.56200 35.24700 1.000 50.49205 189 PRO A CA 1
ATOM 1231 C C . PRO A 1 189 ? -40.58900 -6.59300 35.93600 1.000 51.06474 189 PRO A C 1
ATOM 1232 O O . PRO A 1 189 ? -40.87000 -7.79300 35.95200 1.000 51.81372 189 PRO A O 1
ATOM 1236 N N . ILE A 1 190 ? -39.49300 -6.10100 36.50700 1.000 44.17484 190 ILE A N 1
ATOM 1237 C CA . ILE A 1 190 ? -38.55400 -6.94400 37.23000 1.000 48.76835 190 ILE A CA 1
ATOM 1238 C C . ILE A 1 190 ? -38.30000 -6.28400 38.57600 1.000 50.80084 190 ILE A C 1
ATOM 1239 O O . ILE A 1 190 ? -38.48700 -5.07800 38.74800 1.000 52.46651 190 ILE A O 1
ATOM 1244 N N . ILE A 1 191 ? -37.88100 -7.09400 39.54200 1.000 57.15605 191 ILE A N 1
ATOM 1245 C CA . ILE A 1 191 ? -37.63600 -6.62200 40.89800 1.000 61.15752 191 ILE A CA 1
ATOM 1246 C C . ILE A 1 191 ? -36.13900 -6.54700 41.14400 1.000 67.08241 191 ILE A C 1
ATOM 1247 O O . ILE A 1 191 ? -35.45000 -7.57200 41.20600 1.000 58.40861 191 ILE A O 1
ATOM 1252 N N . VAL A 1 192 ? -35.64100 -5.32200 41.28300 1.000 96.34358 192 VAL A N 1
ATOM 1253 C CA . VAL A 1 192 ? -34.24600 -5.03800 41.59900 1.000 96.33088 192 VAL A CA 1
ATOM 1254 C C . VAL A 1 192 ? -34.25100 -5.10700 43.12400 1.000 96.58013 192 VAL A C 1
ATOM 1255 O O . VAL A 1 192 ? -35.30700 -5.37300 43.70500 1.000 97.81255 192 VAL A O 1
ATOM 1259 N N . LYS A 1 193 ? -33.10800 -4.89300 43.78600 1.000 64.92602 193 LYS A N 1
ATOM 1260 C CA . LYS A 1 193 ? -32.98300 -5.00900 45.24000 1.000 65.96957 193 LYS A CA 1
ATOM 1261 C C . LYS A 1 193 ? -34.26400 -4.70200 46.01400 1.000 71.64535 193 LYS A C 1
ATOM 1262 O O . LYS A 1 193 ? -34.78300 -5.58200 46.71000 1.000 69.39525 193 LYS A O 1
ATOM 1268 N N . ASP A 1 194 ? -34.81100 -3.49400 45.88700 1.000 67.79000 194 ASP A N 1
ATOM 1269 C CA . ASP A 1 194 ? -36.07400 -3.18200 46.55100 1.000 62.52929 194 ASP A CA 1
ATOM 1270 C C . ASP A 1 194 ? -36.90500 -2.25200 45.68000 1.000 60.80708 194 ASP A C 1
ATOM 1271 O O . ASP A 1 194 ? -37.71900 -1.47300 46.18800 1.000 56.98555 194 ASP A O 1
ATOM 1276 N N . LYS A 1 195 ? -36.69700 -2.32100 44.36800 1.000 61.61393 195 LYS A N 1
ATOM 1277 C CA . LYS A 1 195 ? -37.37900 -1.48300 43.40100 1.000 60.65702 195 LYS A CA 1
ATOM 1278 C C . LYS A 1 195 ? -38.10200 -2.32800 42.36300 1.000 57.82106 195 LYS A C 1
ATOM 1279 O O . LYS A 1 195 ? -37.64300 -3.40800 41.98200 1.000 66.05010 195 LYS A O 1
ATOM 1285 N N . VAL A 1 196 ? -39.22800 -1.80900 41.89600 1.000 48.53995 196 VAL A N 1
ATOM 1286 C CA . VAL A 1 196 ? -40.01900 -2.42300 40.84200 1.000 52.33861 196 VAL A CA 1
ATOM 1287 C C 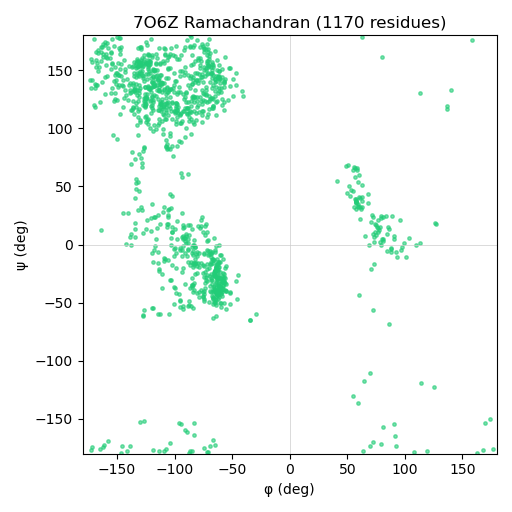. VAL A 1 196 ? -39.83800 -1.48300 39.66000 1.000 52.58078 196 VAL A C 1
ATOM 1288 O O . VAL A 1 196 ? -40.28500 -0.33100 39.70400 1.000 57.43757 196 VAL A O 1
ATOM 1292 N N . VAL A 1 197 ? -39.16100 -1.94300 38.61600 1.000 50.23376 197 VAL A N 1
ATOM 1293 C CA . VAL A 1 197 ? -38.88000 -1.11000 37.45600 1.000 48.61545 197 VAL A CA 1
ATOM 1294 C C . VAL A 1 197 ? -39.66700 -1.60900 36.25700 1.000 46.82566 197 VAL A C 1
ATOM 1295 O O . VAL A 1 197 ? -39.79500 -2.82000 36.04100 1.000 52.08112 197 VAL A O 1
ATOM 1299 N N . THR A 1 198 ? -40.20100 -0.66900 35.48400 1.000 46.80704 198 THR A N 1
ATOM 1300 C CA . THR A 1 198 ? -40.98800 -1.00600 34.30700 1.000 48.15319 198 THR A CA 1
ATOM 1301 C C . THR A 1 198 ? -41.18800 0.23800 33.45600 1.000 48.99816 198 THR A C 1
ATOM 1302 O O . THR A 1 198 ? -40.94700 1.36900 33.88400 1.000 44.00523 198 THR A O 1
ATOM 1306 N N . GLY A 1 199 ? -41.65300 -0.00600 32.24200 1.000 47.92352 199 GLY A N 1
ATOM 1307 C CA . GLY A 1 199 ? -41.99200 0.98400 31.25000 1.000 45.47856 199 GLY A CA 1
ATOM 1308 C C . GLY A 1 199 ? -43.37700 0.66400 30.72400 1.000 50.61877 199 GLY A C 1
ATOM 1309 O O . GLY A 1 199 ? -44.19900 0.04700 31.40900 1.000 48.60073 199 GLY A O 1
ATOM 1310 N N . TYR A 1 200 ? -43.62700 1.07300 29.48600 1.000 52.30272 200 TYR A N 1
ATOM 1311 C CA . TYR A 1 200 ? -44.91700 0.81700 28.86200 1.000 50.63090 200 TYR A CA 1
ATOM 1312 C C . TYR A 1 200 ? -44.77200 1.04400 27.36400 1.000 51.43001 200 TYR A C 1
ATOM 1313 O O . TYR A 1 200 ? -43.67800 1.31700 26.86200 1.000 48.81867 200 TYR A O 1
ATOM 1322 N N . GLY A 1 201 ? -45.89400 0.93300 26.65200 1.000 49.49736 201 GLY A N 1
ATOM 1323 C CA . GLY A 1 201 ? -45.93800 1.14000 25.22400 1.000 50.33461 201 GLY A CA 1
ATOM 1324 C C . GLY A 1 201 ? -46.76100 2.37000 24.87400 1.000 51.81426 201 GLY A C 1
ATOM 1325 O O . GLY A 1 201 ? -47.26300 3.08800 25.73500 1.000 51.98642 201 GLY A O 1
ATOM 1326 N N . GLY A 1 202 ? -46.89200 2.60400 23.56900 1.000 51.01715 202 GLY A N 1
ATOM 1327 C CA . GLY A 1 202 ? -47.66800 3.74000 23.11000 1.000 47.94372 202 GLY A CA 1
ATOM 1328 C C . GLY A 1 202 ? -46.99600 4.70000 22.14700 1.000 52.78968 202 GLY A C 1
ATOM 1329 O O . GLY A 1 202 ? -47.47000 5.82900 21.97400 1.000 50.66030 202 GLY A O 1
ATOM 1330 N N . ASP A 1 203 ? -45.90100 4.26900 21.51000 1.000 51.37591 203 ASP A N 1
ATOM 1331 C CA . ASP A 1 203 ? -45.21300 5.13500 20.55500 1.000 48.51675 203 ASP A CA 1
ATOM 1332 C C . ASP A 1 203 ? -46.13800 5.51400 19.40500 1.000 50.85247 203 ASP A C 1
ATOM 1333 O O . ASP A 1 203 ? -46.12200 6.65800 18.93400 1.000 54.39825 203 ASP A O 1
ATOM 1338 N N . GLU A 1 204 ? -46.95700 4.56300 18.94600 1.000 47.82575 204 GLU A N 1
ATOM 1339 C CA . GLU A 1 204 ? -47.89200 4.79900 17.85100 1.000 51.50012 204 GLU A CA 1
ATOM 1340 C C . GLU A 1 204 ? -49.05800 5.69700 18.24500 1.000 50.68241 204 GLU A C 1
ATOM 1341 O O . GLU A 1 204 ? -49.86000 6.05800 17.37800 1.000 51.54447 204 GLU A O 1
ATOM 1347 N N . PHE A 1 205 ? -49.17900 6.06500 19.51900 1.000 48.02649 205 PHE A N 1
ATOM 1348 C CA . PHE A 1 205 ? -50.23900 6.95800 19.96200 1.000 50.31043 205 PHE A CA 1
ATOM 1349 C C . PHE A 1 205 ? -49.67900 8.30300 20.41600 1.000 50.31453 205 PHE A C 1
ATOM 1350 O O . PHE A 1 205 ? -50.36500 9.06000 21.10600 1.000 54.72751 205 PHE A O 1
ATOM 1358 N N . GLY A 1 206 ? -48.44000 8.61100 20.02800 1.000 51.98375 206 GLY A N 1
ATOM 1359 C CA . GLY A 1 206 ? -47.80500 9.86800 20.38200 1.000 50.28337 206 GLY A CA 1
ATOM 1360 C C . GLY A 1 206 ? -47.40600 10.00200 21.83400 1.000 51.48352 206 GLY A C 1
ATOM 1361 O O . GLY A 1 206 ? -47.31500 11.12500 22.34300 1.000 51.52446 206 GLY A O 1
ATOM 1362 N N . ALA A 1 207 ? -47.16700 8.88800 22.51800 1.000 46.12361 207 ALA A N 1
ATOM 1363 C CA . ALA A 1 207 ? -46.79500 8.94200 23.92200 1.000 54.10365 207 ALA A CA 1
ATOM 1364 C C . ALA A 1 207 ? -45.31800 9.28600 24.09500 1.000 52.05570 207 ALA A C 1
ATOM 1365 O O . ALA A 1 207 ? -44.50000 9.11500 23.19000 1.000 49.80759 207 ALA A O 1
ATOM 1367 N N . ARG A 1 208 ? -44.98500 9.78200 25.28400 1.000 50.43539 208 ARG A N 1
ATOM 1368 C CA . ARG A 1 208 ? -43.61400 10.11900 25.64100 1.000 47.95320 208 ARG A CA 1
ATOM 1369 C C . ARG A 1 208 ? -43.11700 8.99300 26.53900 1.000 53.28265 208 ARG A C 1
ATOM 1370 O O . ARG A 1 208 ? -43.64800 8.79200 27.63800 1.000 54.37192 208 ARG A O 1
ATOM 1378 N N . GLY A 1 209 ? -42.12000 8.25400 26.05900 1.000 48.78183 209 GLY A N 1
ATOM 1379 C CA . GLY A 1 209 ? -41.61700 7.11400 26.80900 1.000 49.14911 209 GLY A CA 1
ATOM 1380 C C . GLY A 1 209 ? -41.06000 7.48900 28.17200 1.000 53.99759 209 GLY A C 1
ATOM 1381 O O . GLY A 1 209 ? -40.42300 8.53000 28.34700 1.000 50.14535 209 GLY A O 1
ATOM 1382 N N . ARG A 1 210 ? -41.30300 6.61000 29.14500 1.000 56.78824 210 ARG A N 1
ATOM 1383 C CA . ARG A 1 210 ? -40.83200 6.77500 30.51200 1.000 52.74521 210 ARG A CA 1
ATOM 1384 C C . ARG A 1 210 ? -40.44600 5.41600 31.08100 1.000 48.54865 210 ARG A C 1
ATOM 1385 O O . ARG A 1 210 ? -41.02800 4.38600 30.72900 1.000 48.91783 210 ARG A O 1
ATOM 1393 N N . PHE A 1 211 ? -39.45600 5.43300 31.96900 1.000 47.40735 211 PHE A N 1
ATOM 1394 C CA . PHE A 1 211 ? -38.97100 4.24000 32.65500 1.000 51.55297 211 PHE A CA 1
ATOM 1395 C C . PHE A 1 211 ? -38.80500 4.64400 34.10900 1.000 55.07589 211 PHE A C 1
ATOM 1396 O O . PHE A 1 211 ? -38.00800 5.53800 34.41200 1.000 52.62422 211 PHE A O 1
ATOM 1404 N N . ALA A 1 212 ? -39.56200 4.01200 35.00200 1.000 49.12625 212 ALA A N 1
ATOM 1405 C CA . ALA A 1 212 ? -39.51800 4.38100 36.40800 1.000 52.37749 212 ALA A CA 1
ATOM 1406 C C . ALA A 1 212 ? -39.31000 3.17300 37.30700 1.000 51.57599 212 ALA A C 1
ATOM 1407 O O . ALA A 1 212 ? -39.37500 2.01900 36.87800 1.000 52.65273 212 ALA A O 1
ATOM 1409 N N . ALA A 1 213 ? -39.06100 3.47900 38.57900 1.000 50.83873 213 ALA A N 1
ATOM 1410 C CA . ALA A 1 213 ? -38.84800 2.50100 39.63200 1.000 52.09565 213 ALA A CA 1
ATOM 1411 C C . ALA A 1 213 ? -39.83200 2.77800 40.75600 1.000 57.29090 213 ALA A C 1
ATOM 1412 O O . ALA A 1 213 ? -40.18900 3.93100 41.02200 1.000 50.93449 213 ALA A O 1
ATOM 1414 N N . PHE A 1 214 ? -40.26700 1.71200 41.41900 1.000 57.19637 214 PHE A N 1
ATOM 1415 C CA . PHE A 1 214 ? -41.21800 1.82500 42.51100 1.000 54.33967 214 PHE A CA 1
ATOM 1416 C C . PHE A 1 214 ? -40.75600 1.00700 43.70700 1.000 57.58643 214 PHE A C 1
ATOM 1417 O O . PHE A 1 214 ? -40.12800 -0.04400 43.55600 1.000 55.89815 214 PHE A O 1
ATOM 1425 N N . ASP A 1 215 ? -41.08200 1.50300 44.90100 1.000 55.81527 215 ASP A N 1
ATOM 1426 C CA . ASP A 1 215 ? -40.71200 0.81300 46.13000 1.000 58.26493 215 ASP A CA 1
ATOM 1427 C C . ASP A 1 215 ? -41.43100 -0.53000 46.20000 1.000 60.11564 215 ASP A C 1
ATOM 1428 O O . ASP A 1 215 ? -42.65200 -0.60500 46.04300 1.000 56.69239 215 ASP A O 1
ATOM 1433 N N . LEU A 1 216 ? -40.66300 -1.59700 46.42800 1.000 60.94742 216 LEU A N 1
ATOM 1434 C CA . LEU A 1 216 ? -41.25000 -2.93100 46.48900 1.000 60.16275 216 LEU A CA 1
ATOM 1435 C C . LEU A 1 216 ? -42.20000 -3.09000 47.67300 1.000 58.68223 216 LEU A C 1
ATOM 1436 O O . LEU A 1 216 ? -43.13100 -3.90200 47.61300 1.000 61.12901 216 LEU A O 1
ATOM 1441 N N . ASN A 1 217 ? -41.99300 -2.33100 48.74700 1.000 56.93782 217 ASN A N 1
ATOM 1442 C CA . ASN A 1 217 ? -42.84000 -2.44000 49.92700 1.000 61.71804 217 ASN A CA 1
ATOM 1443 C C . ASN A 1 217 ? -44.01200 -1.45900 49.92100 1.000 63.68231 217 ASN A C 1
ATOM 1444 O O . ASN A 1 217 ? -45.16600 -1.88100 50.04700 1.000 59.92804 217 ASN A O 1
ATOM 1449 N N . SER A 1 218 ? -43.73400 -0.15800 49.78700 1.000 66.16309 218 SER A N 1
ATOM 1450 C CA . SER A 1 218 ? -44.78000 0.86200 49.78300 1.000 64.11553 218 SER A CA 1
ATOM 1451 C C . SER A 1 218 ? -45.38500 1.01100 48.39200 1.000 60.15434 218 SER A C 1
ATOM 1452 O O . SER A 1 218 ? -46.60800 0.92800 48.22500 1.000 63.49997 218 SER A O 1
ATOM 1455 N N . GLY A 1 219 ? -44.55500 1.25100 47.38000 1.000 63.23969 219 GLY A N 1
ATOM 1456 C CA . GLY A 1 219 ? -45.10900 1.37500 46.05000 1.000 55.69252 219 GLY A CA 1
ATOM 1457 C C . GLY A 1 219 ? -45.05600 2.73100 45.34500 1.000 54.81895 219 GLY A C 1
ATOM 1458 O O . GLY A 1 219 ? -45.54900 2.78300 44.20700 1.000 51.05650 219 GLY A O 1
ATOM 1459 N N . LYS A 1 220 ? -44.47500 3.80700 45.94100 1.000 52.87644 220 LYS A N 1
ATOM 1460 C CA . LYS A 1 220 ? -44.40100 5.08200 45.22200 1.000 59.18417 220 LYS A CA 1
ATOM 1461 C C . LYS A 1 220 ? -43.41200 4.91100 44.10100 1.000 54.55332 220 LYS A C 1
ATOM 1462 O O . LYS A 1 220 ? -42.71000 3.91800 43.97600 1.000 54.26659 220 LYS A O 1
ATOM 1468 N N . MET A 1 221 ? -43.29600 5.96700 43.33400 1.000 51.98458 221 MET A N 1
ATOM 1469 C CA . MET A 1 221 ? -42.29100 6.09000 42.30500 1.000 55.66729 221 MET A CA 1
ATOM 1470 C C . MET A 1 221 ? -41.06500 6.68700 42.98600 1.000 61.73752 221 MET A C 1
ATOM 1471 O O . MET A 1 221 ? -41.15400 7.75800 43.59900 1.000 61.66242 221 MET A O 1
ATOM 1476 N N . VAL A 1 222 ? -39.93600 5.99000 42.90300 1.000 58.01769 222 VAL A N 1
ATOM 1477 C CA . VAL A 1 222 ? -38.72300 6.52300 43.50500 1.000 56.51168 222 VAL A CA 1
ATOM 1478 C C . VAL A 1 222 ? -38.04700 7.47500 42.52900 1.000 54.12814 222 VAL A C 1
ATOM 1479 O O . VAL A 1 222 ? -37.49400 8.50500 42.92700 1.000 57.62891 222 VAL A O 1
ATOM 1483 N N . TRP A 1 223 ? -38.10200 7.15100 41.24000 1.000 52.03750 223 TRP A N 1
ATOM 1484 C CA . TRP A 1 223 ? -37.53200 7.97300 40.18700 1.000 50.92738 223 TRP A CA 1
ATOM 1485 C C . TRP A 1 223 ? -38.12000 7.52100 38.86100 1.000 53.55974 223 TRP A C 1
ATOM 1486 O O . TRP A 1 223 ? -38.59300 6.39000 38.72600 1.000 55.27616 223 TRP A O 1
ATOM 1497 N N . GLN A 1 224 ? -38.07700 8.41700 37.88100 1.000 56.79637 224 GLN A N 1
ATOM 1498 C CA . GLN A 1 224 ? -38.55100 8.11600 36.53800 1.000 55.74166 224 GLN A CA 1
ATOM 1499 C C . GLN A 1 224 ? -37.65800 8.84700 35.54900 1.000 55.45261 224 GLN A C 1
ATOM 1500 O O . GLN A 1 224 ? -37.23400 9.97800 35.80400 1.000 50.45194 224 GLN A O 1
ATOM 1506 N N . ALA A 1 225 ? -37.36300 8.19300 34.42800 1.000 55.97917 225 ALA A N 1
ATOM 1507 C CA . ALA A 1 225 ? -36.50300 8.75500 33.39600 1.000 55.23422 225 ALA A CA 1
ATOM 1508 C C . ALA A 1 225 ? -37.22300 8.75400 32.05700 1.000 55.20024 225 ALA A C 1
ATOM 1509 O O . ALA A 1 225 ? -37.70600 7.70900 31.60800 1.000 48.25023 225 ALA A O 1
ATOM 1511 N N . TYR A 1 226 ? -37.28600 9.92200 31.42400 1.000 55.90902 226 TYR A N 1
ATOM 1512 C CA . TYR A 1 226 ? -37.92800 10.04300 30.12700 1.000 53.73079 226 TYR A CA 1
ATOM 1513 C C . TYR A 1 226 ? -36.94300 9.66700 29.02500 1.000 49.59345 226 TYR A C 1
ATOM 1514 O O . TYR A 1 226 ? -35.72500 9.76300 29.18600 1.000 56.00012 226 TYR A O 1
ATOM 1523 N N . SER A 1 227 ? -37.48700 9.24100 27.89000 1.000 47.86098 227 SER A N 1
ATOM 1524 C CA . SER A 1 227 ? -36.65700 8.85400 26.75800 1.000 49.73366 227 SER A CA 1
ATOM 1525 C C . SER A 1 227 ? -36.22700 10.03800 25.90100 1.000 51.72963 227 SER A C 1
ATOM 1526 O O . SER A 1 227 ? -35.51100 9.84000 24.91600 1.000 52.47774 227 SER A O 1
ATOM 1529 N N . ASN A 1 228 ? -36.64000 11.25100 26.24100 1.000 49.38484 228 ASN A N 1
ATOM 1530 C CA . ASN A 1 228 ? -36.26300 12.44000 25.48700 1.000 53.97006 228 ASN A CA 1
ATOM 1531 C C . ASN A 1 228 ? -36.49600 13.65000 26.38600 1.000 50.99298 228 ASN A C 1
ATOM 1532 O O . ASN A 1 228 ? -36.80500 13.50800 27.57400 1.000 52.73330 228 ASN A O 1
ATOM 1537 N N . GLY A 1 229 ? -36.35400 14.84200 25.82000 1.000 54.70966 229 GLY A N 1
ATOM 1538 C CA . GLY A 1 229 ? -36.53300 16.05700 26.57500 1.000 57.59639 229 GLY A CA 1
ATOM 1539 C C . GLY A 1 229 ? -35.22000 16.52800 27.16400 1.000 57.82171 229 GLY A C 1
ATOM 1540 O O . GLY A 1 229 ? -34.14300 16.07300 26.76700 1.000 57.94656 229 GLY A O 1
ATOM 1541 N N . PRO A 1 230 ? -35.28200 17.44900 28.12700 1.000 62.55004 230 PRO A N 1
ATOM 1542 C CA . PRO A 1 230 ? -34.04600 17.96300 28.73300 1.000 60.98457 230 PRO A CA 1
ATOM 1543 C C . PRO A 1 230 ? -33.25700 16.85600 29.41600 1.000 59.85839 230 PRO A C 1
ATOM 1544 O O . PRO A 1 230 ? -33.81000 15.83600 29.83300 1.000 61.01865 230 PRO A O 1
ATOM 1548 N N . ASP A 1 231 ? -31.94000 17.06800 29.51600 1.000 63.03046 231 ASP A N 1
ATOM 1549 C CA . ASP A 1 231 ? -31.07900 16.07900 30.15900 1.000 59.77767 231 ASP A CA 1
ATOM 1550 C C . ASP A 1 231 ? -31.55500 15.77500 31.57200 1.000 63.08522 231 ASP A C 1
ATOM 1551 O O . ASP A 1 231 ? -31.44100 14.63300 32.03400 1.000 60.85931 231 ASP A O 1
ATOM 1556 N N . SER A 1 232 ? -32.10400 16.78100 32.26300 1.000 58.19077 232 SER A N 1
ATOM 1557 C CA . SER A 1 232 ? -32.61400 16.57900 33.61100 1.000 56.47162 232 SER A CA 1
ATOM 1558 C C . SER A 1 232 ? -33.80400 15.62900 33.62300 1.000 61.55006 232 SER A C 1
ATOM 1559 O O . SER A 1 232 ? -34.08300 15.01800 34.65900 1.000 60.17140 232 SER A O 1
ATOM 1562 N N . ASP A 1 233 ? -34.50700 15.49400 32.49600 1.000 58.70468 233 ASP A N 1
ATOM 1563 C CA . ASP A 1 233 ? -35.63900 14.57900 32.41600 1.000 58.62079 233 ASP A CA 1
ATOM 1564 C C . ASP A 1 233 ? -35.18100 13.16600 32.09000 1.000 59.24931 233 ASP A C 1
ATOM 1565 O O . ASP A 1 233 ? -35.84300 12.19400 32.47300 1.000 59.19995 233 ASP A O 1
ATOM 1570 N N . VAL A 1 234 ? -34.05600 13.03700 31.38100 1.000 53.16242 234 VAL A N 1
ATOM 1571 C CA . VAL A 1 234 ? -33.53200 11.72500 31.01200 1.000 58.53877 234 VAL A CA 1
ATOM 1572 C C . VAL A 1 234 ? -32.67700 11.12200 32.11400 1.000 58.28409 234 VAL A C 1
ATOM 1573 O O . VAL A 1 234 ? -32.29100 9.94900 32.01500 1.000 53.70392 234 VAL A O 1
ATOM 1577 N N . LEU A 1 235 ? -32.38500 11.88700 33.17000 1.000 55.99096 235 LEU A N 1
ATOM 1578 C CA . LEU A 1 235 ? -31.57600 11.42800 34.30000 1.000 58.23803 235 LEU A CA 1
ATOM 1579 C C . LEU A 1 235 ? -30.20500 10.94700 33.81900 1.000 60.85033 235 LEU A C 1
ATOM 1580 O O . LEU A 1 235 ? -29.85800 9.76700 33.89700 1.000 63.74699 235 LEU A O 1
ATOM 1585 N N . LEU A 1 236 ? -29.43600 11.89900 33.30400 1.000 60.03494 236 LEU A N 1
ATOM 1586 C CA . LEU A 1 236 ? -28.10100 11.62600 32.78900 1.000 64.10345 236 LEU A CA 1
ATOM 1587 C C . LEU A 1 236 ? -27.06800 11.97500 33.85300 1.000 70.48868 236 LEU A C 1
ATOM 1588 O O . LEU A 1 236 ? -26.92700 13.14500 34.22900 1.000 70.88166 236 LEU A O 1
ATOM 1593 N N . GLY A 1 237 ? -26.34900 10.95900 34.32900 1.000 70.73559 237 GLY A N 1
ATOM 1594 C CA . GLY A 1 237 ? -25.34400 11.12900 35.35200 1.000 75.05002 237 GLY A CA 1
ATOM 1595 C C . GLY A 1 237 ? -24.16100 11.96900 34.91400 1.000 77.21198 237 GLY A C 1
ATOM 1596 O O . GLY A 1 237 ? -23.96600 12.24900 33.72600 1.000 77.23672 237 GLY A O 1
ATOM 1597 N N . PRO A 1 238 ? -23.34500 12.39100 35.88200 1.000 81.10841 238 PRO A N 1
ATOM 1598 C CA . PRO A 1 238 ? -22.17600 13.21800 35.53900 1.000 85.24007 238 PRO A CA 1
ATOM 1599 C C . PRO A 1 238 ? -21.17500 12.51100 34.64500 1.000 78.34217 238 PRO A C 1
ATOM 1600 O O . PRO A 1 238 ? -20.47000 13.17400 33.87500 1.000 82.06424 238 PRO A O 1
ATOM 1604 N N . ASP A 1 239 ? -21.09400 11.18300 34.72100 1.000 77.45686 239 ASP A N 1
ATOM 1605 C CA . ASP A 1 239 ? -20.16900 10.39400 33.91700 1.000 76.50795 239 ASP A CA 1
ATOM 1606 C C . ASP A 1 239 ? -20.88500 9.64700 32.79500 1.000 70.64078 239 ASP A C 1
ATOM 1607 O O . ASP A 1 239 ? -20.44900 8.56800 32.38400 1.000 71.93581 239 ASP A O 1
ATOM 1612 N N . PHE A 1 240 ? -21.98400 10.20700 32.29500 1.000 72.83480 240 PHE A N 1
ATOM 1613 C CA . PHE A 1 240 ? -22.74200 9.57100 31.22500 1.000 67.81213 240 PHE A CA 1
ATOM 1614 C C . PHE A 1 240 ? -21.92900 9.53900 29.93400 1.000 63.87732 240 PHE A C 1
ATOM 1615 O O . PHE A 1 240 ? -21.47000 10.58200 29.45400 1.000 61.17906 240 PHE A O 1
ATOM 1623 N N . ASN A 1 241 ? -21.76400 8.33700 29.37000 1.000 61.91433 241 ASN A N 1
ATOM 1624 C CA . ASN A 1 241 ? -21.01500 8.11900 28.12600 1.000 58.16771 241 ASN A CA 1
ATOM 1625 C C . ASN A 1 241 ? -19.61400 8.72400 28.20200 1.000 61.79557 241 ASN A C 1
ATOM 1626 O O . ASN A 1 241 ? -19.15400 9.41400 27.28900 1.000 65.88324 241 ASN A O 1
ATOM 1631 N N . SER A 1 242 ? -18.93000 8.45500 29.31500 1.000 64.99082 242 SER A N 1
ATOM 1632 C CA . SER A 1 242 ? -17.58600 8.98600 29.51300 1.000 61.54308 242 SER A CA 1
ATOM 1633 C C . SER A 1 242 ? -16.59700 8.42500 28.49800 1.000 61.26077 242 SER A C 1
ATOM 1634 O O . SER A 1 242 ? -15.84000 9.17700 27.87500 1.000 62.63541 242 SER A O 1
ATOM 1637 N N . LYS A 1 243 ? -16.58300 7.10400 28.32500 1.000 63.83578 243 LYS A N 1
ATOM 1638 C CA . LYS A 1 243 ? -15.64300 6.46000 27.41800 1.000 57.27138 243 LYS A CA 1
ATOM 1639 C C . LYS A 1 243 ? -16.06200 6.52700 25.96000 1.000 58.26298 243 LYS A C 1
ATOM 1640 O O . LYS A 1 243 ? -15.25500 6.18400 25.08800 1.000 63.25822 243 LYS A O 1
ATOM 1646 N N . HIS A 1 244 ? -17.28600 6.95100 25.66600 1.000 56.70104 244 HIS A N 1
ATOM 1647 C CA . HIS A 1 244 ? -17.77100 7.04600 24.29000 1.000 59.85809 244 HIS A CA 1
ATOM 1648 C C . HIS A 1 244 ? -18.48000 8.37500 24.07300 1.000 61.31932 244 HIS A C 1
ATOM 1649 O O . HIS A 1 244 ? -19.71400 8.43300 23.98000 1.000 55.55527 244 HIS A O 1
ATOM 1656 N N . PRO A 1 245 ? -17.72100 9.47100 23.98300 1.000 59.58823 245 PRO A N 1
ATOM 1657 C CA . PRO A 1 245 ? -18.35400 10.77800 23.74700 1.000 59.00554 245 PRO A CA 1
ATOM 1658 C C . PRO A 1 245 ? -19.08700 10.83600 22.42100 1.000 56.07572 245 PRO A C 1
ATOM 1659 O O . PRO A 1 245 ? -20.03700 11.61400 22.27500 1.000 56.17784 245 PRO A O 1
ATOM 1663 N N . GLU A 1 246 ? -18.67500 10.02000 21.44700 1.000 51.20674 246 GLU A N 1
ATOM 1664 C CA . GLU A 1 246 ? -19.31700 9.99700 20.14100 1.000 51.83979 246 GLU A CA 1
ATOM 1665 C C . GLU A 1 246 ? -20.72700 9.42600 20.19800 1.000 53.64262 246 GLU A C 1
ATOM 1666 O O . GLU A 1 246 ? -21.43300 9.46600 19.18600 1.000 52.05928 246 GLU A O 1
ATOM 1672 N N . TYR A 1 247 ? -21.14500 8.89200 21.34800 1.000 56.83011 247 TYR A N 1
ATOM 1673 C CA . TYR A 1 247 ? -22.49700 8.36400 21.49300 1.000 56.44725 247 TYR A CA 1
ATOM 1674 C C . TYR A 1 247 ? -23.48300 9.47900 21.80200 1.000 54.13698 247 TYR A C 1
ATOM 1675 O O . TYR A 1 247 ? -24.61300 9.47600 21.30300 1.000 56.46062 247 TYR A O 1
ATOM 1684 N N . GLY A 1 248 ? -23.06200 10.42900 22.63600 1.000 56.20415 248 GLY A N 1
ATOM 1685 C CA . GLY A 1 248 ? -23.86900 11.54700 23.08100 1.000 58.02526 248 GLY A CA 1
ATOM 1686 C C . GLY A 1 248 ? -23.56600 11.76900 24.54900 1.000 61.16376 248 GLY A C 1
ATOM 1687 O O . GLY A 1 248 ? -23.53700 10.80600 25.31900 1.000 59.55993 248 GLY A O 1
ATOM 1688 N N . GLN A 1 249 ? -23.33100 13.01200 24.96000 1.000 65.72649 249 GLN A N 1
ATOM 1689 C CA . GLN A 1 249 ? -22.98600 13.30700 26.34200 1.000 65.72257 249 GLN A CA 1
ATOM 1690 C C . GLN A 1 249 ? -23.98900 14.24200 27.00000 1.000 64.22610 249 GLN A C 1
ATOM 1691 O O . GLN A 1 249 ? -24.75000 14.95400 26.33800 1.000 63.31070 249 GLN A O 1
ATOM 1697 N N . ALA A 1 250 ? -23.96100 14.23600 28.33000 1.000 64.61983 250 ALA A N 1
ATOM 1698 C CA . ALA A 1 250 ? -24.83200 15.10600 29.10000 1.000 63.53454 250 ALA A CA 1
ATOM 1699 C C . ALA A 1 250 ? -24.36600 16.54700 28.95100 1.000 64.26017 250 ALA A C 1
ATOM 1700 O O . ALA A 1 250 ? -23.19200 16.81800 28.68600 1.000 66.16269 250 ALA A O 1
ATOM 1702 N N . GLY A 1 251 ? -25.29500 17.47700 29.12200 1.000 64.57666 251 GLY A N 1
ATOM 1703 C CA . GLY A 1 251 ? -24.99700 18.88400 28.99500 1.000 60.96168 251 GLY A CA 1
ATOM 1704 C C . GLY A 1 251 ? -25.32500 19.46800 27.63900 1.000 63.19727 251 GLY A C 1
ATOM 1705 O O . GLY A 1 251 ? -25.19700 20.68500 27.46000 1.000 71.52368 251 GLY A O 1
ATOM 1706 N N . GLN A 1 252 ? -25.74400 18.63900 26.68200 1.000 59.13672 252 GLN A N 1
ATOM 1707 C CA . GLN A 1 252 ? -26.09800 19.10600 25.35000 1.000 65.03239 252 GLN A CA 1
ATOM 1708 C C . GLN A 1 252 ? -27.59800 19.11800 25.09700 1.000 70.14765 252 GLN A C 1
ATOM 1709 O O . GLN A 1 252 ? -28.03300 19.72500 24.11100 1.000 70.36484 252 GLN A O 1
ATOM 1715 N N . ASP A 1 253 ? -28.39100 18.47400 25.95700 1.000 71.22209 253 ASP A N 1
ATOM 1716 C CA . ASP A 1 253 ? -29.84700 18.41600 25.81800 1.000 70.27630 253 ASP A CA 1
ATOM 1717 C C . ASP A 1 253 ? -30.24600 17.87100 24.44700 1.000 67.90529 253 ASP A C 1
ATOM 1718 O O . ASP A 1 253 ? -31.11800 18.41100 23.76100 1.000 65.98435 253 ASP A O 1
ATOM 1723 N N . LEU A 1 254 ? -29.59200 16.77600 24.04800 1.000 61.84201 254 LEU A N 1
ATOM 1724 C CA . LEU A 1 254 ? -29.88500 16.17400 22.75200 1.000 60.24397 254 LEU A CA 1
ATOM 1725 C C . LEU A 1 254 ? -31.35200 15.78300 22.63400 1.000 62.52782 254 LEU A C 1
ATOM 1726 O O . LEU A 1 254 ? -31.92700 15.85300 21.54200 1.000 60.92988 254 LEU A O 1
ATOM 1731 N N . GLY A 1 255 ? -31.98100 15.39500 23.74100 1.000 54.92815 255 GLY A N 1
ATOM 1732 C CA . GLY A 1 255 ? -33.37800 15.00600 23.72000 1.000 58.53337 255 GLY A CA 1
ATOM 1733 C C . GLY A 1 255 ? -34.31700 16.13500 23.35100 1.000 63.88268 255 GLY A C 1
ATOM 1734 O O . GLY A 1 255 ? -35.52300 15.93200 23.18700 1.000 63.21671 255 GLY A O 1
ATOM 1735 N N . VAL A 1 256 ? -33.76300 17.33600 23.22200 1.000 63.72764 256 VAL A N 1
ATOM 1736 C CA . VAL A 1 256 ? -34.51300 18.51400 22.83400 1.000 61.29401 256 VAL A CA 1
ATOM 1737 C C . VAL A 1 256 ? -34.11300 18.98600 21.44300 1.000 67.05597 256 VAL A C 1
ATOM 1738 O O . VAL A 1 256 ? -34.95600 19.44500 20.66900 1.000 68.29696 256 VAL A O 1
ATOM 1742 N N . LYS A 1 257 ? -32.82100 18.88700 21.12100 1.000 68.94688 257 LYS A N 1
ATOM 1743 C CA . LYS A 1 257 ? -32.28600 19.34900 19.84400 1.000 67.05904 257 LYS A CA 1
ATOM 1744 C C . LYS A 1 257 ? -32.55200 18.37700 18.70700 1.000 67.42293 257 LYS A C 1
ATOM 1745 O O . LYS A 1 257 ? -32.94600 18.79300 17.61100 1.000 71.38847 257 LYS A O 1
ATOM 1751 N N . THR A 1 258 ? -32.32900 17.08100 18.94500 1.000 60.12815 258 THR A N 1
ATOM 1752 C CA . THR A 1 258 ? -32.49800 16.05900 17.91400 1.000 60.58326 258 THR A CA 1
ATOM 1753 C C . THR A 1 258 ? -33.95800 15.87700 17.45000 1.000 55.22118 258 THR A C 1
ATOM 1754 O O . THR A 1 258 ? -34.26500 14.98700 16.64900 1.000 55.75571 258 THR A O 1
ATOM 1758 N N . TYR A 1 259 ? -34.85800 16.71400 17.93700 1.000 59.50917 259 TYR A N 1
ATOM 1759 C CA . TYR A 1 259 ? -36.27000 16.70900 17.59700 1.000 60.82399 259 TYR A CA 1
ATOM 1760 C C . TYR A 1 259 ? -36.63200 18.10200 17.12000 1.000 61.14834 259 TYR A C 1
ATOM 1761 O O . TYR A 1 259 ? -35.98100 19.08100 17.50200 1.000 61.05904 259 TYR A O 1
ATOM 1770 N N . PRO A 1 260 ? -37.68000 18.23600 16.31200 1.000 65.62919 260 PRO A N 1
ATOM 1771 C CA . PRO A 1 260 ? -38.09800 19.58200 15.90300 1.000 69.18679 260 PRO A CA 1
ATOM 1772 C C . PRO A 1 260 ? -38.57700 20.34700 17.13300 1.000 77.19555 260 PRO A C 1
ATOM 1773 O O . PRO A 1 260 ? -38.43500 19.84700 18.25300 1.000 79.83303 260 PRO A O 1
ATOM 1777 N N . ASP A 1 261 ? -39.13500 21.54100 16.95900 1.000 77.91765 261 ASP A N 1
ATOM 1778 C CA . ASP A 1 261 ? -39.52700 22.39300 18.08000 1.000 79.48421 261 ASP A CA 1
ATOM 1779 C C . ASP A 1 261 ? -40.04300 21.69800 19.34200 1.000 80.54954 261 ASP A C 1
ATOM 1780 O O . ASP A 1 261 ? -39.37800 21.76600 20.38100 1.000 82.11786 261 ASP A O 1
ATOM 1785 N N . GLU A 1 262 ? -41.18500 21.00400 19.28500 1.000 75.10043 262 GLU A N 1
ATOM 1786 C CA . GLU A 1 262 ? -41.71700 20.34600 20.47700 1.000 65.91258 262 GLU A CA 1
ATOM 1787 C C . GLU A 1 262 ? -42.18700 18.92400 20.19700 1.000 65.07827 262 GLU A C 1
ATOM 1788 O O . GLU A 1 262 ? -42.96100 18.37000 20.98500 1.000 56.71526 262 GLU A O 1
ATOM 1794 N N . GLU A 1 263 ? -41.73500 18.32000 19.09700 1.000 59.29853 263 GLU A N 1
ATOM 1795 C CA . GLU A 1 263 ? -42.17300 16.97100 18.77400 1.000 52.79426 263 GLU A CA 1
ATOM 1796 C C . GLU A 1 263 ? -41.74600 15.95800 19.82800 1.000 56.69518 263 GLU A C 1
ATOM 1797 O O . GLU A 1 263 ? -42.31500 14.86200 19.87900 1.000 58.06767 263 GLU A O 1
ATOM 1803 N N . TRP A 1 264 ? -40.77800 16.29600 20.68500 1.000 57.71327 264 TRP A N 1
ATOM 1804 C CA . TRP A 1 264 ? -40.37700 15.34200 21.71400 1.000 56.98665 264 TRP A CA 1
ATOM 1805 C C . TRP A 1 264 ? -41.50700 15.07100 22.70300 1.000 52.69152 264 TRP A C 1
ATOM 1806 O O . TRP A 1 264 ? -41.49500 14.02600 23.36200 1.000 52.49637 264 TRP A O 1
ATOM 1817 N N . LYS A 1 265 ? -42.48900 15.97700 22.81600 1.000 54.05929 265 LYS A N 1
ATOM 1818 C CA . LYS A 1 265 ? -43.61400 15.72200 23.71300 1.000 53.46639 265 LYS A CA 1
ATOM 1819 C C . LYS A 1 265 ? -44.38400 14.49900 23.23600 1.000 53.52279 265 LYS A C 1
ATOM 1820 O O . LYS A 1 265 ? -45.02400 13.80300 24.03300 1.000 47.67867 265 LYS A O 1
ATOM 1826 N N . ARG A 1 266 ? -44.31000 14.22700 21.93300 1.000 51.27272 266 ARG A N 1
ATOM 1827 C CA . ARG A 1 266 ? -44.88900 13.05700 21.28800 1.000 50.73375 266 ARG A CA 1
ATOM 1828 C C . ARG A 1 266 ? -43.76500 12.22900 20.67600 1.000 52.43378 266 ARG A C 1
ATOM 1829 O O . ARG A 1 266 ? -43.98700 11.47900 19.72100 1.000 49.85485 266 ARG A O 1
ATOM 1837 N N . GLY A 1 267 ? -42.55400 12.38400 21.21800 1.000 48.59801 267 GLY A N 1
ATOM 1838 C CA . GLY A 1 267 ? -41.33500 11.74500 20.76100 1.000 55.48633 267 GLY A CA 1
ATOM 1839 C C . GLY A 1 267 ? -41.12200 10.26500 20.98900 1.000 50.94270 267 GLY A C 1
ATOM 1840 O O . GLY A 1 267 ? -40.01200 9.76600 20.78300 1.000 50.24999 267 GLY A O 1
ATOM 1841 N N . GLY A 1 268 ? -42.15900 9.55200 21.40500 1.000 51.16287 268 GLY A N 1
ATOM 1842 C CA . GLY A 1 268 ? -42.02500 8.11800 21.60300 1.000 51.37399 268 GLY A CA 1
ATOM 1843 C C . GLY A 1 268 ? -40.96600 7.72100 22.61200 1.000 48.87768 268 GLY A C 1
ATOM 1844 O O . GLY A 1 268 ? -40.83600 8.30600 23.69300 1.000 47.49947 268 GLY A O 1
ATOM 1845 N N . GLY A 1 269 ? -40.19500 6.69700 22.25500 1.000 46.35275 269 GLY A N 1
ATOM 1846 C CA . GLY A 1 269 ? -39.16600 6.20400 23.14300 1.000 45.61649 269 GLY A CA 1
ATOM 1847 C C . GLY A 1 269 ? -39.69200 5.36200 24.28100 1.000 50.99668 269 GLY A C 1
ATOM 1848 O O . GLY A 1 269 ? -39.00800 5.22300 25.30000 1.000 49.81938 269 GLY A O 1
ATOM 1849 N N . CYS A 1 270 ? -40.89500 4.80000 24.14200 1.000 46.49352 270 CYS A N 1
ATOM 1850 C CA . CYS A 1 270 ? -41.46400 3.96900 25.19600 1.000 47.56274 270 CYS A CA 1
ATOM 1851 C C . CYS A 1 270 ? -40.62100 2.70900 25.38500 1.000 48.03918 270 CYS A C 1
ATOM 1852 O O . CYS A 1 270 ? -40.09300 2.14400 24.42200 1.000 47.51574 270 CYS A O 1
ATOM 1855 N N . ALA A 1 271 ? -40.48200 2.28100 26.64200 1.000 45.01835 271 ALA A N 1
ATOM 1856 C CA . ALA A 1 271 ? -39.70100 1.09200 26.98900 1.000 48.77040 271 ALA A CA 1
ATOM 1857 C C . ALA A 1 271 ? -40.66900 -0.03700 27.33200 1.000 46.59477 271 ALA A C 1
ATOM 1858 O O . ALA A 1 271 ? -40.97700 -0.30000 28.49400 1.000 45.67520 271 ALA A O 1
ATOM 1860 N N . TRP A 1 272 ? -41.15000 -0.72100 26.29300 1.000 45.47483 272 TRP A N 1
ATOM 1861 C CA . TRP A 1 272 ? -42.10800 -1.80700 26.46500 1.000 49.47032 272 TRP A CA 1
ATOM 1862 C C . TRP A 1 272 ? -41.49500 -3.18700 26.24900 1.000 48.78310 272 TRP A C 1
ATOM 1863 O O . TRP A 1 272 ? -42.23400 -4.16500 26.10100 1.000 51.22721 272 TRP A O 1
ATOM 1874 N N . GLY A 1 273 ? -40.17100 -3.28900 26.23600 1.000 47.19410 273 GLY A N 1
ATOM 1875 C CA . GLY A 1 273 ? -39.46400 -4.54300 26.02800 1.000 44.22469 273 GLY A CA 1
ATOM 1876 C C . GLY A 1 273 ? -39.06900 -5.24400 27.31200 1.000 43.89866 273 GLY A C 1
ATOM 1877 O O . GLY A 1 273 ? -39.69700 -5.07400 28.36300 1.000 46.87736 273 GLY A O 1
ATOM 1878 N N . TRP A 1 274 ? -38.01200 -6.04900 27.22400 1.000 45.79736 274 TRP A N 1
ATOM 1879 C CA . TRP A 1 274 ? -37.50100 -6.81100 28.35500 1.000 41.45080 274 TRP A CA 1
ATOM 1880 C C . TRP A 1 274 ? -36.41700 -6.04000 29.09700 1.000 47.13858 274 TRP A C 1
ATOM 1881 O O . TRP A 1 274 ? -35.63700 -5.28900 28.50200 1.000 46.33217 274 TRP A O 1
ATOM 1892 N N . TYR A 1 275 ? -36.37300 -6.23400 30.41200 1.000 41.29182 275 TYR A N 1
ATOM 1893 C CA . TYR A 1 275 ? -35.41100 -5.56000 31.27100 1.000 44.34398 275 TYR A CA 1
ATOM 1894 C C . TYR A 1 275 ? -34.43900 -6.56700 31.87300 1.000 48.62418 275 TYR A C 1
ATOM 1895 O O . TYR A 1 275 ? -34.82100 -7.69500 32.20000 1.000 45.13517 275 TYR A O 1
ATOM 1904 N N . SER A 1 276 ? -33.18200 -6.15500 32.01500 1.000 45.01367 276 SER A N 1
ATOM 1905 C CA . SER A 1 276 ? -32.14100 -7.00800 32.56800 1.000 48.57601 276 SER A CA 1
ATOM 1906 C C . SER A 1 276 ? -31.41600 -6.26400 33.67900 1.000 48.33538 276 SER A C 1
ATOM 1907 O O . SER A 1 276 ? -31.58200 -5.05600 33.85600 1.000 47.01889 276 SER A O 1
ATOM 1910 N N . TYR A 1 277 ? -30.60300 -7.00200 34.43500 1.000 47.40451 277 TYR A N 1
ATOM 1911 C CA . TYR A 1 277 ? -29.88000 -6.41400 35.55300 1.000 49.63594 277 TYR A CA 1
ATOM 1912 C C . TYR A 1 277 ? -28.59300 -7.17800 35.83500 1.000 53.95888 277 TYR A C 1
ATOM 1913 O O . TYR A 1 277 ? -28.56300 -8.40900 35.76600 1.000 52.15819 277 TYR A O 1
ATOM 1922 N N . ASP A 1 278 ? -27.53300 -6.43700 36.16200 1.000 52.82979 278 ASP A N 1
ATOM 1923 C CA . ASP A 1 278 ? -26.23400 -7.01400 36.49800 1.000 55.10823 278 ASP A CA 1
ATOM 1924 C C . ASP A 1 278 ? -25.96900 -6.72000 37.96700 1.000 58.96048 278 ASP A C 1
ATOM 1925 O O . ASP A 1 278 ? -25.63900 -5.57600 38.31900 1.000 59.20701 278 ASP A O 1
ATOM 1930 N N . PRO A 1 279 ? -26.10300 -7.70400 38.86400 1.000 60.88934 279 PRO A N 1
ATOM 1931 C CA . PRO A 1 279 ? -25.85800 -7.42200 40.29000 1.000 57.55033 279 PRO A CA 1
ATOM 1932 C C . PRO A 1 279 ? -24.44500 -6.94800 40.57800 1.000 61.02534 279 PRO A C 1
ATOM 1933 O O . PRO A 1 279 ? -24.24900 -6.08900 41.44600 1.000 65.13865 279 PRO A O 1
ATOM 1937 N N . LYS A 1 280 ? -23.45000 -7.48400 39.87100 1.000 60.24165 280 LYS A N 1
ATOM 1938 C CA . LYS A 1 280 ? -22.07100 -7.07100 40.11000 1.000 65.65099 280 LYS A CA 1
ATOM 1939 C C . LYS A 1 280 ? -21.85900 -5.61200 39.71900 1.000 62.49785 280 LYS A C 1
ATOM 1940 O O . LYS A 1 280 ? -21.31300 -4.82200 40.49900 1.000 54.74135 280 LYS A O 1
ATOM 1946 N N . LEU A 1 281 ? -22.29100 -5.23300 38.51600 1.000 61.08936 281 LEU A N 1
ATOM 1947 C CA . LEU A 1 281 ? -22.13400 -3.85900 38.05900 1.000 56.39275 281 LEU A CA 1
ATOM 1948 C C . LEU A 1 281 ? -23.19200 -2.92600 38.62700 1.000 64.53277 281 LEU A C 1
ATOM 1949 O O . LEU A 1 281 ? -23.01300 -1.70400 38.56400 1.000 62.35719 281 LEU A O 1
ATOM 1954 N N . ASP A 1 282 ? -24.28400 -3.47400 39.16900 1.000 62.87930 282 ASP A N 1
ATOM 1955 C CA . ASP A 1 282 ? -25.37400 -2.67700 39.72900 1.000 63.72285 282 ASP A CA 1
ATOM 1956 C C . ASP A 1 282 ? -25.96300 -1.76800 38.64800 1.000 62.74303 282 ASP A C 1
ATOM 1957 O O . ASP A 1 282 ? -26.05600 -0.54700 38.80100 1.000 61.41451 282 ASP A O 1
ATOM 1962 N N . LEU A 1 283 ? -26.35400 -2.38200 37.53400 1.000 57.75269 283 LEU A N 1
ATOM 1963 C CA . LEU A 1 283 ? -26.90200 -1.65000 36.40400 1.000 57.06138 283 LEU A CA 1
ATOM 1964 C C . LEU A 1 283 ? -28.12300 -2.35100 35.83100 1.000 56.42013 283 LEU A C 1
ATOM 1965 O O . LEU A 1 283 ? -28.12400 -3.57300 35.66000 1.000 56.03402 283 LEU A O 1
ATOM 1970 N N . ILE A 1 284 ? -29.15200 -1.56400 35.51900 1.000 52.18014 284 ILE A N 1
ATOM 1971 C CA . ILE A 1 284 ? -30.37600 -2.05500 34.89800 1.000 49.99243 284 ILE A CA 1
ATOM 1972 C C . ILE A 1 284 ? -30.25000 -1.76300 33.41200 1.000 50.03160 284 ILE A C 1
ATOM 1973 O O . ILE A 1 284 ? -29.73800 -0.70600 33.02100 1.000 53.94051 284 ILE A O 1
ATOM 1978 N N . TYR A 1 285 ? -30.70100 -2.69100 32.57600 1.000 48.01900 285 TYR A N 1
ATOM 1979 C CA . TYR A 1 285 ? -30.61500 -2.52600 31.13300 1.000 49.24474 285 TYR A CA 1
ATOM 1980 C C . TYR A 1 285 ? -32.00500 -2.54700 30.51400 1.000 47.62396 285 TYR A C 1
ATOM 1981 O O . TYR A 1 285 ? -32.78000 -3.48200 30.74300 1.000 50.90166 285 TYR A O 1
ATOM 1990 N N . TYR A 1 286 ? -32.30900 -1.51300 29.73300 1.000 47.25787 286 TYR A N 1
ATOM 1991 C CA . TYR A 1 286 ? -33.58200 -1.37700 29.04000 1.000 46.31922 286 TYR A CA 1
ATOM 1992 C C . TYR A 1 286 ? -33.34600 -0.50700 27.81600 1.000 44.56323 286 TYR A C 1
ATOM 1993 O O . TYR A 1 286 ? -32.40000 0.28300 27.77000 1.000 46.60886 286 TYR A O 1
ATOM 2002 N N . ASN A 1 287 ? -34.21500 -0.65700 26.82000 1.000 43.41997 287 ASN A N 1
ATOM 2003 C CA . ASN A 1 287 ? -34.09800 0.09900 25.58200 1.000 45.70865 287 ASN A CA 1
ATOM 2004 C C . ASN A 1 287 ? -35.41600 0.78000 25.24100 1.000 48.86335 287 ASN A C 1
ATOM 2005 O O . ASN A 1 287 ? -36.49200 0.31300 25.62300 1.000 48.87525 287 ASN A O 1
ATOM 2010 N N . THR A 1 288 ? -35.31500 1.89100 24.51100 1.000 45.28910 288 THR A N 1
ATOM 2011 C CA . THR A 1 288 ? -36.46200 2.69100 24.10500 1.000 48.01410 288 THR A CA 1
ATOM 2012 C C . THR A 1 288 ? -36.91900 2.33900 22.69300 1.000 45.66643 288 THR A C 1
ATOM 2013 O O . THR A 1 288 ? -36.17100 1.77800 21.88900 1.000 46.16176 288 THR A O 1
ATOM 2017 N N . GLY A 1 289 ? -38.17000 2.68800 22.40300 1.000 47.16004 289 GLY A N 1
ATOM 2018 C CA . GLY A 1 289 ? -38.78500 2.41200 21.12200 1.000 46.64299 289 GLY A CA 1
ATOM 2019 C C . GLY A 1 289 ? -38.59000 3.49800 20.08500 1.000 45.35958 289 GLY A C 1
ATOM 2020 O O . GLY A 1 289 ? -37.70100 4.34700 20.18500 1.000 47.38275 289 GLY A O 1
ATOM 2021 N N . ASN A 1 290 ? -39.44800 3.45400 19.06300 1.000 46.06651 290 ASN A N 1
ATOM 2022 C CA . ASN A 1 290 ? -39.39000 4.41100 17.97200 1.000 47.34863 290 ASN A CA 1
ATOM 2023 C C . ASN A 1 290 ? -39.76100 5.80900 18.46400 1.000 49.33431 290 ASN A C 1
ATOM 2024 O O . ASN A 1 290 ? -40.43000 5.96100 19.48800 1.000 45.55888 290 ASN A O 1
ATOM 2029 N N . PRO A 1 291 ? -39.31600 6.85400 17.74800 1.000 46.55707 291 PRO A N 1
ATOM 2030 C CA . PRO A 1 291 ? -39.58600 8.23300 18.18400 1.000 46.49590 291 PRO A CA 1
ATOM 2031 C C . PRO A 1 291 ? -40.98700 8.78300 17.93000 1.000 54.13896 291 PRO A C 1
ATOM 2032 O O . PRO A 1 291 ? -41.17500 10.00400 18.00700 1.000 49.69093 291 PRO A O 1
ATOM 2036 N N . GLY A 1 292 ? -41.97300 7.93200 17.63200 1.000 53.58549 292 GLY A N 1
ATOM 2037 C CA . GLY A 1 292 ? -43.32600 8.41700 17.40900 1.000 47.83451 292 GLY A CA 1
ATOM 2038 C C . GLY A 1 292 ? -43.96700 8.03300 16.08700 1.000 52.96651 292 GLY A C 1
ATOM 2039 O O . GLY A 1 292 ? -44.09900 6.84800 15.76700 1.000 48.85405 292 GLY A O 1
ATOM 2040 N N . LEU A 1 293 ? -44.38300 9.03700 15.31800 1.000 54.85722 293 LEU A N 1
ATOM 2041 C CA . LEU A 1 293 ? -45.00300 8.80500 14.02200 1.000 50.64637 293 LEU A CA 1
ATOM 2042 C C . LEU A 1 293 ? -44.00100 8.21000 13.03100 1.000 48.60510 293 LEU A C 1
ATOM 2043 O O . LEU A 1 293 ? -42.78800 8.38500 13.15100 1.000 45.59163 293 LEU A O 1
ATOM 2048 N N . TRP A 1 294 ? -44.53500 7.49300 12.03900 1.000 53.26703 294 TRP A N 1
ATOM 2049 C CA . TRP A 1 294 ? -43.73700 6.82100 11.02100 1.000 49.37962 294 TRP A CA 1
ATOM 2050 C C . TRP A 1 294 ? -43.51200 7.66600 9.76600 1.000 49.99345 294 TRP A C 1
ATOM 2051 O O . TRP A 1 294 ? -43.13200 7.11600 8.72600 1.000 43.44282 294 TRP A O 1
ATOM 2062 N N . SER A 1 295 ? -43.74000 8.98100 9.83600 1.000 49.24263 295 SER A N 1
ATOM 2063 C CA . SER A 1 295 ? -43.53300 9.89300 8.71200 1.000 48.83347 295 SER A CA 1
ATOM 2064 C C . SER A 1 295 ? -42.28400 10.70700 9.03700 1.000 49.83229 295 SER A C 1
ATOM 2065 O O . SER A 1 295 ? -42.38300 11.82600 9.56000 1.000 53.34105 295 SER A O 1
ATOM 2068 N N . PRO A 1 296 ? -41.09800 10.17300 8.73900 1.000 49.66651 296 PRO A N 1
ATOM 2069 C CA . PRO A 1 296 ? -39.84100 10.85600 9.10200 1.000 48.43827 296 PRO A CA 1
ATOM 2070 C C . PRO A 1 296 ? -39.74700 12.33700 8.78000 1.000 47.60103 296 PRO A C 1
ATOM 2071 O O . PRO A 1 296 ? -39.07400 13.05700 9.52800 1.000 50.08337 296 PRO A O 1
ATOM 2075 N N . SER A 1 297 ? -40.38600 12.83200 7.71700 1.000 48.35015 297 SER A N 1
ATOM 2076 C CA . SER A 1 297 ? -40.26400 14.25800 7.41800 1.000 50.45444 297 SER A CA 1
ATOM 2077 C C . SER A 1 297 ? -40.83000 15.13900 8.52800 1.000 52.18421 297 SER A C 1
ATOM 2078 O O . SER A 1 297 ? -40.52900 16.33800 8.56300 1.000 49.38310 297 SER A O 1
ATOM 2081 N N . TYR A 1 298 ? -41.63700 14.58300 9.43300 1.000 50.23518 298 TYR A N 1
ATOM 2082 C CA . TYR A 1 298 ? -42.19000 15.37100 10.52700 1.000 51.10461 298 TYR A CA 1
ATOM 2083 C C . TYR A 1 298 ? -41.31400 15.34200 11.77300 1.000 53.97024 298 TYR A C 1
ATOM 2084 O O . TYR A 1 298 ? -41.59800 16.07300 12.72900 1.000 52.64667 298 TYR A O 1
ATOM 2093 N N . ARG A 1 299 ? -40.26000 14.52300 11.78400 1.000 49.99002 299 ARG A N 1
ATOM 2094 C CA . ARG A 1 299 ? -39.34000 14.43700 12.91200 1.000 53.83610 299 ARG A CA 1
ATOM 2095 C C . ARG A 1 299 ? -38.00900 15.12000 12.60600 1.000 56.55086 299 ARG A C 1
ATOM 2096 O O . ARG A 1 299 ? -36.98600 14.79700 13.22200 1.000 53.70687 299 ARG A O 1
ATOM 2104 N N . THR A 1 300 ? -38.01600 16.05900 11.66100 1.000 55.77908 300 THR A N 1
ATOM 2105 C CA . THR A 1 300 ? -36.87200 16.83900 11.21100 1.000 54.36648 300 THR A CA 1
ATOM 2106 C C . THR A 1 300 ? -37.40700 18.01000 10.40400 1.000 56.72795 300 THR A C 1
ATOM 2107 O O . THR A 1 300 ? -38.48800 17.92000 9.81400 1.000 59.50419 300 THR A O 1
ATOM 2111 N N . GLU A 1 301 ? -36.65300 19.10200 10.37100 1.000 53.52188 301 GLU A N 1
ATOM 2112 C CA . GLU A 1 301 ? -37.09100 20.24500 9.58700 1.000 61.42435 301 GLU A CA 1
ATOM 2113 C C . GLU A 1 301 ? -36.34000 20.34400 8.26700 1.000 58.59426 301 GLU A C 1
ATOM 2114 O O . GLU A 1 301 ? -36.46700 21.34900 7.56000 1.000 63.73335 301 GLU A O 1
ATOM 2120 N N . ALA A 1 302 ? -35.58300 19.30500 7.91600 1.000 57.40356 302 ALA A N 1
ATOM 2121 C CA . ALA A 1 302 ? -34.84500 19.21000 6.66700 1.000 54.96894 302 ALA A CA 1
ATOM 2122 C C . ALA A 1 302 ? -35.76900 18.66200 5.58200 1.000 58.36395 302 ALA A C 1
ATOM 2123 O O . ALA A 1 302 ? -36.74100 17.95700 5.86300 1.000 60.17680 302 ALA A O 1
ATOM 2125 N N . LYS A 1 303 ? -35.45800 18.99500 4.32900 1.000 55.67314 303 LYS A N 1
ATOM 2126 C CA . LYS A 1 303 ? -36.29100 18.57700 3.20800 1.000 54.88758 303 LYS A CA 1
ATOM 2127 C C . LYS A 1 303 ? -35.78700 17.35000 2.44900 1.000 56.01629 303 LYS A C 1
ATOM 2128 O O . LYS A 1 303 ? -36.50700 16.85600 1.57200 1.000 51.54126 303 LYS A O 1
ATOM 2134 N N . THR A 1 304 ? -34.59400 16.84000 2.74800 1.000 51.67756 304 THR A N 1
ATOM 2135 C CA . THR A 1 304 ? -34.07500 15.67000 2.05100 1.000 52.20835 304 THR A CA 1
ATOM 2136 C C . THR A 1 304 ? -33.53200 14.65800 3.05000 1.000 53.25903 304 THR A C 1
ATOM 2137 O O . THR A 1 304 ? -33.21600 14.98400 4.19700 1.000 51.00075 304 THR A O 1
ATOM 2141 N N . HIS A 1 305 ? -33.42600 13.41200 2.57700 1.000 56.01453 305 HIS A N 1
ATOM 2142 C CA . HIS A 1 305 ? -32.91900 12.32300 3.40600 1.000 53.08569 305 HIS A CA 1
ATOM 2143 C C . HIS A 1 305 ? -31.48700 12.58800 3.85400 1.000 49.10473 305 HIS A C 1
ATOM 2144 O O . HIS A 1 305 ? -31.11600 12.28100 4.99400 1.000 45.95841 305 HIS A O 1
ATOM 2151 N N . GLU A 1 306 ? -30.66600 13.15400 2.96700 1.000 48.79741 306 GLU A N 1
ATOM 2152 C CA . GLU A 1 306 ? -29.27900 13.44000 3.31900 1.000 52.77270 306 GLU A CA 1
ATOM 2153 C C . GLU A 1 306 ? -29.19600 14.51500 4.39600 1.000 49.39629 306 GLU A C 1
ATOM 2154 O O . GLU A 1 306 ? -28.52700 14.33400 5.42100 1.000 51.16496 306 GLU A O 1
ATOM 2160 N N . GLU A 1 307 ? -29.87800 15.64200 4.18400 1.000 49.61879 307 GLU A N 1
ATOM 2161 C CA . GLU A 1 307 ? -29.83700 16.71900 5.16700 1.000 54.21535 307 GLU A CA 1
ATOM 2162 C C . GLU A 1 307 ? -30.45100 16.28300 6.49100 1.000 49.28468 307 GLU A C 1
ATOM 2163 O O . GLU A 1 307 ? -29.93500 16.62200 7.56200 1.000 50.32234 307 GLU A O 1
ATOM 2169 N N . ALA A 1 308 ? -31.55000 15.52700 6.43800 1.000 49.13114 308 ALA A N 1
ATOM 2170 C CA . ALA A 1 308 ? -32.19000 15.07300 7.66600 1.000 48.02192 308 ALA A CA 1
ATOM 2171 C C . ALA A 1 308 ? -31.28900 14.14400 8.46500 1.000 51.76836 308 ALA A C 1
ATOM 2172 O O . ALA A 1 308 ? -31.34200 14.13800 9.70100 1.000 46.21337 308 ALA A O 1
ATOM 2174 N N . ASN A 1 309 ? -30.46000 13.35400 7.78600 1.000 52.12802 309 ASN A N 1
ATOM 2175 C CA . ASN A 1 309 ? -29.58100 12.40800 8.45400 1.000 53.61305 309 ASN A CA 1
ATOM 2176 C C . ASN A 1 309 ? -28.23400 13.00600 8.85000 1.000 52.41214 309 ASN A C 1
ATOM 2177 O O . ASN A 1 309 ? -27.30000 12.25400 9.15200 1.000 51.62809 309 ASN A O 1
ATOM 2182 N N . GLU A 1 310 ? -28.11500 14.32600 8.87600 1.000 50.23136 310 GLU A N 1
ATOM 2183 C CA . GLU A 1 310 ? -26.86100 14.92600 9.29800 1.000 56.22652 310 GLU A CA 1
ATOM 2184 C C . GLU A 1 310 ? -26.63700 14.57600 10.76700 1.000 57.52287 310 GLU A C 1
ATOM 2185 O O . GLU A 1 310 ? -27.56400 14.72100 11.58100 1.000 52.59593 310 GLU A O 1
ATOM 2191 N N . PRO A 1 311 ? -25.44700 14.10600 11.14200 1.000 51.85264 311 PRO A N 1
ATOM 2192 C CA . PRO A 1 311 ? -25.21000 13.70800 12.53600 1.000 55.43702 311 PRO A CA 1
ATOM 2193 C C . PRO A 1 311 ? -25.48400 14.82000 13.54000 1.000 57.40878 311 PRO A C 1
ATOM 2194 O O . PRO A 1 311 ? -25.19900 15.99400 13.29500 1.000 57.48033 311 PRO A O 1
ATOM 2198 N N . TRP A 1 312 ? -26.04900 14.42100 14.68400 1.000 51.50834 312 TRP A N 1
ATOM 2199 C CA . TRP A 1 312 ? -26.39300 15.27400 15.81900 1.000 55.22255 312 TRP A CA 1
ATOM 2200 C C . TRP A 1 312 ? -27.47400 16.29900 15.50800 1.000 54.83022 312 TRP A C 1
ATOM 2201 O O . TRP A 1 312 ? -27.75500 17.16100 16.35100 1.000 54.55946 312 TRP A O 1
ATOM 2212 N N . LYS A 1 313 ? -28.09400 16.24300 14.33100 1.000 51.76894 313 LYS A N 1
ATOM 2213 C CA . LYS A 1 313 ? -29.12400 17.22600 14.01900 1.000 54.46552 313 LYS A CA 1
ATOM 2214 C C . LYS A 1 313 ? -30.53500 16.72600 14.32600 1.000 55.54112 313 LYS A C 1
ATOM 2215 O O . LYS A 1 313 ? -31.28100 17.39000 15.04900 1.000 57.56502 313 LYS A O 1
ATOM 2221 N N . TRP A 1 314 ? -30.92200 15.57000 13.79200 1.000 51.39880 314 TRP A N 1
ATOM 2222 C CA . TRP A 1 314 ? -32.26400 15.03000 14.00200 1.000 53.54145 314 TRP A CA 1
ATOM 2223 C C . TRP A 1 314 ? -32.20600 13.57200 14.42100 1.000 49.48097 314 TRP A C 1
ATOM 2224 O O . TRP A 1 314 ? -32.94400 12.72500 13.92100 1.000 47.83023 314 TRP A O 1
ATOM 2235 N N . ASP A 1 315 ? -31.31700 13.27200 15.36900 1.000 53.77429 315 ASP A N 1
ATOM 2236 C CA . ASP A 1 315 ? -31.15300 11.90400 15.85100 1.000 51.09476 315 ASP A CA 1
ATOM 2237 C C . ASP A 1 315 ? -32.41400 11.36700 16.51700 1.000 49.65629 315 ASP A C 1
ATOM 2238 O O . ASP A 1 315 ? -32.65000 10.15300 16.50300 1.000 45.79714 315 ASP A O 1
ATOM 2243 N N . ASN A 1 316 ? -33.22300 12.24700 17.10900 1.000 48.64127 316 ASN A N 1
ATOM 2244 C CA . ASN A 1 316 ? -34.44700 11.86400 17.81500 1.000 53.08942 316 ASN A CA 1
ATOM 2245 C C . ASN A 1 316 ? -34.11200 11.09000 19.09200 1.000 51.98804 316 ASN A C 1
ATOM 2246 O O . ASN A 1 316 ? -34.82300 10.16500 19.48300 1.000 49.25929 316 ASN A O 1
ATOM 2251 N N . LYS A 1 317 ? -33.01900 11.48600 19.74000 1.000 49.07431 317 LYS A N 1
ATOM 2252 C CA . LYS A 1 317 ? -32.57800 10.89100 20.98900 1.000 52.35795 317 LYS A CA 1
ATOM 2253 C C . LYS A 1 317 ? -33.52900 11.32600 22.09700 1.000 54.57168 317 LYS A C 1
ATOM 2254 O O . LYS A 1 317 ? -34.09300 12.42300 22.05700 1.000 55.83334 317 LYS A O 1
ATOM 2260 N N . TRP A 1 318 ? -33.73500 10.44600 23.07300 1.000 50.64272 318 TRP A N 1
ATOM 2261 C CA . TRP A 1 318 ? -33.05300 9.16200 23.14000 1.000 50.42986 318 TRP A CA 1
ATOM 2262 C C . TRP A 1 318 ? -33.88800 7.94300 22.73800 1.000 52.99786 318 TRP A C 1
ATOM 2263 O O . TRP A 1 318 ? -33.87300 6.91000 23.40900 1.000 49.54447 318 TRP A O 1
ATOM 2274 N N . SER A 1 319 ? -34.63800 8.07400 21.65000 1.000 47.60964 319 SER A N 1
ATOM 2275 C CA . SER A 1 319 ? -35.37400 6.93000 21.15300 1.000 50.49848 319 SER A CA 1
ATOM 2276 C C . SER A 1 319 ? -34.37100 5.94300 20.55000 1.000 50.10589 319 SER A C 1
ATOM 2277 O O . SER A 1 319 ? -33.24900 6.31600 20.18900 1.000 48.32312 319 SER A O 1
ATOM 2280 N N . MET A 1 320 ? -34.77000 4.67200 20.45300 1.000 48.92000 320 MET A N 1
ATOM 2281 C CA . MET A 1 320 ? -33.90400 3.63300 19.87800 1.000 50.62980 320 MET A CA 1
ATOM 2282 C C . MET A 1 320 ? -32.57800 3.53300 20.63000 1.000 50.80236 320 MET A C 1
ATOM 2283 O O . MET A 1 320 ? -31.52700 3.29900 20.03000 1.000 47.90671 320 MET A O 1
ATOM 2288 N N . THR A 1 321 ? -32.61100 3.71800 21.94600 1.000 50.11947 321 THR A N 1
ATOM 2289 C CA . THR A 1 321 ? -31.39000 3.72900 22.73700 1.000 51.80996 321 THR A CA 1
ATOM 2290 C C . THR A 1 321 ? -31.33200 2.63500 23.79400 1.000 49.22669 321 THR A C 1
ATOM 2291 O O . THR A 1 321 ? -32.31800 2.36500 24.48100 1.000 50.09401 321 THR A O 1
ATOM 2295 N N . ILE A 1 322 ? -30.15300 2.03000 23.92600 1.000 54.03486 322 ILE A N 1
ATOM 2296 C CA . ILE A 1 322 ? -29.88400 1.02200 24.94300 1.000 51.10026 322 ILE A CA 1
ATOM 2297 C C . ILE A 1 322 ? -29.37700 1.79500 26.15100 1.000 47.10033 322 ILE A C 1
ATOM 2298 O O . ILE A 1 322 ? -28.39000 2.53000 26.04700 1.000 50.34062 322 ILE A O 1
ATOM 2303 N N . PHE A 1 323 ? -30.04700 1.65100 27.28900 1.000 50.01713 323 PHE A N 1
ATOM 2304 C CA . PHE A 1 323 ? -29.68700 2.38700 28.49200 1.000 50.57201 323 PHE A CA 1
ATOM 2305 C C . PHE A 1 323 ? -29.19700 1.48500 29.61900 1.000 53.36885 323 PHE A C 1
ATOM 2306 O O . PHE A 1 323 ? -29.73800 0.39600 29.85000 1.000 50.90549 323 PHE A O 1
ATOM 2314 N N . ALA A 1 324 ? -28.18200 1.97100 30.33100 1.000 46.85760 324 ALA A N 1
ATOM 2315 C CA . ALA A 1 324 ? -27.60900 1.31400 31.50100 1.000 53.31574 324 ALA A CA 1
ATOM 2316 C C . ALA A 1 324 ? -27.79100 2.32100 32.62900 1.000 56.96356 324 ALA A C 1
ATOM 2317 O O . ALA A 1 324 ? -27.18700 3.39900 32.59800 1.000 56.64432 324 ALA A O 1
ATOM 2319 N N . ARG A 1 325 ? -28.63400 1.99000 33.60900 1.000 55.69378 325 ARG A N 1
ATOM 2320 C CA . ARG A 1 325 ? -28.93200 2.91000 34.70000 1.000 56.56264 325 ARG A CA 1
ATOM 2321 C C . ARG A 1 325 ? -28.69800 2.28600 36.06800 1.000 54.60491 325 ARG A C 1
ATOM 2322 O O . ARG A 1 325 ? -28.71500 1.06400 36.23800 1.000 55.97119 325 ARG A O 1
ATOM 2330 N N . LYS A 1 326 ? -28.48900 3.16600 37.04500 1.000 54.52344 326 LYS A N 1
ATOM 2331 C CA . LYS A 1 326 ? -28.30000 2.76300 38.43100 1.000 55.90278 326 LYS A CA 1
ATOM 2332 C C . LYS A 1 326 ? -29.67400 2.57700 39.06600 1.000 60.01547 326 LYS A C 1
ATOM 2333 O O . LYS A 1 326 ? -30.49900 3.49400 39.00500 1.000 60.05293 326 LYS A O 1
ATOM 2339 N N . PRO A 1 327 ? -29.96700 1.42100 39.66200 1.000 59.58151 327 PRO A N 1
ATOM 2340 C CA . PRO A 1 327 ? -31.30600 1.21700 40.24400 1.000 57.15245 327 PRO A CA 1
ATOM 2341 C C . PRO A 1 327 ? -31.68700 2.16600 41.36900 1.000 61.47821 327 PRO A C 1
ATOM 2342 O O . PRO A 1 327 ? -32.86500 2.52800 41.48800 1.000 59.08103 327 PRO A O 1
ATOM 2346 N N . ASP A 1 328 ? -30.73400 2.56600 42.21200 1.000 60.86370 328 ASP A N 1
ATOM 2347 C CA . ASP A 1 328 ? -31.07000 3.42000 43.35000 1.000 61.13619 328 ASP A CA 1
ATOM 2348 C C . ASP A 1 328 ? -31.49600 4.82500 42.93400 1.000 58.53246 328 ASP A C 1
ATOM 2349 O O . ASP A 1 328 ? -32.43100 5.38500 43.51900 1.000 58.38736 328 ASP A O 1
ATOM 2354 N N . THR A 1 329 ? -30.83000 5.42200 41.94500 1.000 61.73643 329 THR A N 1
ATOM 2355 C CA . THR A 1 329 ? -31.16900 6.77700 41.52900 1.000 57.47630 329 THR A CA 1
ATOM 2356 C C . THR A 1 329 ? -31.74600 6.88600 40.12700 1.000 54.14847 329 THR A C 1
ATOM 2357 O O . THR A 1 329 ? -32.44000 7.86600 39.84000 1.000 50.85318 329 THR A O 1
ATOM 2361 N N . GLY A 1 330 ? -31.48000 5.92600 39.25100 1.000 55.52684 330 GLY A N 1
ATOM 2362 C CA . GLY A 1 330 ? -31.97300 5.98700 37.89600 1.000 57.17872 330 GLY A CA 1
ATOM 2363 C C . GLY A 1 330 ? -31.06400 6.71800 36.93100 1.000 60.02053 330 GLY A C 1
ATOM 2364 O O . GLY A 1 330 ? -31.33900 6.71500 35.72400 1.000 53.91290 330 GLY A O 1
ATOM 2365 N N . GLU A 1 331 ? -29.99300 7.34400 37.41900 1.000 55.34540 331 GLU A N 1
ATOM 2366 C CA . GLU A 1 331 ? -29.08500 8.05200 36.53000 1.000 59.91518 331 GLU A CA 1
ATOM 2367 C C . GLU A 1 331 ? -28.45400 7.06200 35.56200 1.000 60.60288 331 GLU A C 1
ATOM 2368 O O . GLU A 1 331 ? -28.18400 5.90900 35.91200 1.000 58.03857 331 GLU A O 1
ATOM 2374 N N . ALA A 1 332 ? -28.24200 7.51200 34.32900 1.000 60.81278 332 ALA A N 1
ATOM 2375 C CA . ALA A 1 332 ? -27.69300 6.66400 33.28100 1.000 59.57327 332 ALA A CA 1
ATOM 2376 C C . ALA A 1 332 ? -26.17300 6.72200 33.24000 1.000 60.61823 332 ALA A C 1
ATOM 2377 O O . ALA A 1 332 ? -25.57900 7.80700 33.22000 1.000 64.54740 332 ALA A O 1
ATOM 2379 N N . VAL A 1 333 ? -25.54900 5.54800 33.21700 1.000 57.04352 333 VAL A N 1
ATOM 2380 C CA . VAL A 1 333 ? -24.09600 5.45900 33.13200 1.000 56.60153 333 VAL A CA 1
ATOM 2381 C C . VAL A 1 333 ? -23.64300 5.53000 31.67800 1.000 58.46680 333 VAL A C 1
ATOM 2382 O O . VAL A 1 333 ? -22.59700 6.10900 31.37300 1.000 60.02509 333 VAL A O 1
ATOM 2386 N N . TRP A 1 334 ? -24.42600 4.96000 30.76400 1.000 52.73485 334 TRP A N 1
ATOM 2387 C CA . TRP A 1 334 ? -24.09900 5.01800 29.34700 1.000 55.75114 334 TRP A CA 1
ATOM 2388 C C . TRP A 1 334 ? -25.36100 4.75000 28.54400 1.000 55.12853 334 TRP A C 1
ATOM 2389 O O . TRP A 1 334 ? -26.29400 4.10300 29.02500 1.000 52.09421 334 TRP A O 1
ATOM 2400 N N . GLY A 1 335 ? -25.37800 5.27200 27.32000 1.000 51.38242 335 GLY A N 1
ATOM 2401 C CA . GLY A 1 335 ? -26.50800 5.11200 26.42500 1.000 50.92880 335 GLY A CA 1
ATOM 2402 C C . GLY A 1 335 ? -26.06600 5.15100 24.97900 1.000 52.77739 335 GLY A C 1
ATOM 2403 O O . GLY A 1 335 ? -25.33200 6.06000 24.57400 1.000 52.36060 335 GLY A O 1
ATOM 2404 N N . TYR A 1 336 ? -26.50100 4.17200 24.18800 1.000 49.35751 336 TYR A N 1
ATOM 2405 C CA . TYR A 1 336 ? -26.12700 4.07000 22.78300 1.000 47.48391 336 TYR A CA 1
ATOM 2406 C C . TYR A 1 336 ? -27.37700 4.00700 21.91800 1.000 48.18540 336 TYR A C 1
ATOM 2407 O O . TYR A 1 336 ? -28.19100 3.09100 22.07000 1.000 51.70271 336 TYR A O 1
ATOM 2416 N N . GLN A 1 337 ? -27.52400 4.96900 21.00600 1.000 46.67177 337 GLN A N 1
ATOM 2417 C CA . GLN A 1 337 ? -28.66900 5.00200 20.10100 1.000 46.39900 337 GLN A CA 1
ATOM 2418 C C . GLN A 1 337 ? -28.29900 4.20800 18.85700 1.000 46.80657 337 GLN A C 1
ATOM 2419 O O . GLN A 1 337 ? -27.42800 4.61800 18.08400 1.000 44.83811 337 GLN A O 1
ATOM 2425 N N . MET A 1 338 ? -28.96500 3.07100 18.66700 1.000 51.95863 338 MET A N 1
ATOM 2426 C CA . MET A 1 338 ? -28.66700 2.21200 17.52800 1.000 47.53423 338 MET A CA 1
ATOM 2427 C C . MET A 1 338 ? -29.19100 2.77300 16.21100 1.000 45.61713 338 MET A C 1
ATOM 2428 O O . MET A 1 338 ? -28.53500 2.62500 15.17300 1.000 43.63715 338 MET A O 1
ATOM 2433 N N . THR A 1 339 ? -30.37100 3.39500 16.21400 1.000 46.09130 339 THR A N 1
ATOM 2434 C CA . THR A 1 339 ? -30.98300 3.90800 14.98700 1.000 44.40352 339 THR A CA 1
ATOM 2435 C C . THR A 1 339 ? -31.36300 5.37800 15.08900 1.000 50.06827 339 THR A C 1
ATOM 2436 O O . THR A 1 339 ? -32.52200 5.71500 15.37100 1.000 44.31030 339 THR A O 1
ATOM 2440 N N . PRO A 1 340 ? -30.41700 6.28500 14.84800 1.000 48.97796 340 PRO A N 1
ATOM 2441 C CA . PRO A 1 340 ? -30.75100 7.71300 14.89000 1.000 46.90838 340 PRO A CA 1
ATOM 2442 C C . PRO A 1 340 ? -31.68300 8.06500 13.74300 1.000 48.85963 340 PRO A C 1
ATOM 2443 O O . PRO A 1 340 ? -31.55500 7.53300 12.63600 1.000 43.81597 340 PRO A O 1
ATOM 2447 N N . PHE A 1 341 ? -32.62500 8.96800 14.02000 1.000 50.57048 341 PHE A N 1
ATOM 2448 C CA . PHE A 1 341 ? -33.61600 9.41800 13.04300 1.000 46.43069 341 PHE A CA 1
ATOM 2449 C C . PHE A 1 341 ? -34.29000 8.21800 12.37600 1.000 51.04872 341 PHE A C 1
ATOM 2450 O O . PHE A 1 341 ? -34.09300 7.92400 11.19400 1.000 47.35235 341 PHE A O 1
ATOM 2458 N N . ASP A 1 342 ? -35.07200 7.51400 13.19200 1.000 49.86545 342 ASP A N 1
ATOM 2459 C CA . ASP A 1 342 ? -35.76600 6.32800 12.71500 1.000 46.15449 342 ASP A CA 1
ATOM 2460 C C . ASP A 1 342 ? -36.65300 6.64200 11.52100 1.000 43.79667 342 ASP A C 1
ATOM 2461 O O . ASP A 1 342 ? -37.31900 7.67700 11.46500 1.000 47.26283 342 ASP A O 1
ATOM 2466 N N . GLN A 1 343 ? -36.65200 5.72500 10.55900 1.000 47.48928 343 GLN A N 1
ATOM 2467 C CA . GLN A 1 343 ? -37.45900 5.83600 9.35600 1.000 47.61380 343 GLN A CA 1
ATOM 2468 C C . GLN A 1 343 ? -38.16900 4.52200 9.05100 1.000 47.79529 343 GLN A C 1
ATOM 2469 O O . GLN A 1 343 ? -38.68000 4.35600 7.93600 1.000 49.93991 343 GLN A O 1
ATOM 2475 N N . TRP A 1 344 ? -38.20300 3.57600 10.00200 1.000 43.43951 344 TRP A N 1
ATOM 2476 C CA . TRP A 1 344 ? -38.80800 2.28600 9.72400 1.000 48.82442 344 TRP A CA 1
ATOM 2477 C C . TRP A 1 344 ? -39.58000 1.70400 10.89900 1.000 48.63237 344 TRP A C 1
ATOM 2478 O O . TRP A 1 344 ? -40.09600 0.58700 10.77100 1.000 45.78119 344 TRP A O 1
ATOM 2489 N N . ASP A 1 345 ? -39.64700 2.39700 12.04000 1.000 44.88861 345 ASP A N 1
ATOM 2490 C CA . ASP A 1 345 ? -40.27900 1.88300 13.25900 1.000 49.55724 345 ASP A CA 1
ATOM 2491 C C . ASP A 1 345 ? -39.52500 0.64000 13.74700 1.000 48.60978 345 ASP A C 1
ATOM 2492 O O . ASP A 1 345 ? -40.10200 -0.42200 13.99500 1.000 44.48453 345 ASP A O 1
ATOM 2497 N N . TYR A 1 346 ? -38.20600 0.78400 13.87700 1.000 49.56874 346 TYR A N 1
ATOM 2498 C CA . TYR A 1 346 ? -37.33100 -0.30500 14.31900 1.000 46.83150 346 TYR A CA 1
ATOM 2499 C C . TYR A 1 346 ? -37.09700 -0.23700 15.83000 1.000 49.30745 346 TYR A C 1
ATOM 2500 O O . TYR A 1 346 ? -35.96800 -0.06900 16.28800 1.000 48.70812 346 TYR A O 1
ATOM 2509 N N . ASP A 1 347 ? -38.18500 -0.35700 16.59800 1.000 53.06989 347 ASP A N 1
ATOM 2510 C CA . ASP A 1 347 ? -38.13300 -0.30600 18.05900 1.000 50.06902 347 ASP A CA 1
ATOM 2511 C C . ASP A 1 347 ? -36.93300 -1.06800 18.60100 1.000 49.28195 347 ASP A C 1
ATOM 2512 O O . ASP A 1 347 ? -36.71500 -2.23200 18.25600 1.000 53.92262 347 ASP A O 1
ATOM 2517 N N . GLY A 1 348 ? -36.15600 -0.40500 19.44600 1.000 46.49000 348 GLY A N 1
ATOM 2518 C CA . GLY A 1 348 ? -34.97700 -1.01400 20.02000 1.000 44.11892 348 GLY A CA 1
ATOM 2519 C C . GLY A 1 348 ? -35.17100 -1.73100 21.33400 1.000 49.18504 348 GLY A C 1
ATOM 2520 O O . GLY A 1 348 ? -34.19000 -2.20200 21.91600 1.000 47.81296 348 GLY A O 1
ATOM 2521 N N . ILE A 1 349 ? -36.41700 -1.84600 21.79900 1.000 44.89358 349 ILE A N 1
ATOM 2522 C CA . ILE A 1 349 ? -36.77400 -2.46100 23.07200 1.000 46.56236 349 ILE A CA 1
ATOM 2523 C C . ILE A 1 349 ? -36.38400 -3.92300 23.24300 1.000 47.16827 349 ILE A C 1
ATOM 2524 O O . ILE A 1 349 ? -36.56600 -4.45000 24.34600 1.000 46.91556 349 ILE A O 1
ATOM 2529 N N . ASN A 1 350 ? -35.92300 -4.61400 22.19800 1.000 47.44269 350 ASN A N 1
ATOM 2530 C CA . ASN A 1 350 ? -35.63700 -6.04100 22.34000 1.000 44.99787 350 ASN A CA 1
ATOM 2531 C C . ASN A 1 350 ? -34.71900 -6.31900 23.52500 1.000 44.55329 350 ASN A C 1
ATOM 2532 O O . ASN A 1 350 ? -33.92100 -5.47200 23.94000 1.000 44.38962 350 ASN A O 1
ATOM 2537 N N . GLU A 1 351 ? -34.87200 -7.52300 24.07900 1.000 40.12848 351 GLU A N 1
ATOM 2538 C CA . GLU A 1 351 ? -34.13000 -7.95800 25.25700 1.000 43.05285 351 GLU A CA 1
ATOM 2539 C C . GLU A 1 351 ? -32.62300 -7.76500 25.11100 1.000 40.40211 351 GLU A C 1
ATOM 2540 O O . GLU A 1 351 ? -32.06600 -7.79400 24.01200 1.000 37.12863 351 GLU A O 1
ATOM 2546 N N . ASP A 1 352 ? -31.97200 -7.56900 26.25700 1.000 39.43358 352 ASP A N 1
ATOM 2547 C CA . ASP A 1 352 ? -30.52900 -7.38600 26.37400 1.000 40.72145 352 ASP A CA 1
ATOM 2548 C C . ASP A 1 352 ? -30.01100 -8.53000 27.24200 1.000 42.92872 352 ASP A C 1
ATOM 2549 O O . ASP A 1 352 ? -30.07800 -8.46200 28.47300 1.000 42.09007 352 ASP A O 1
ATOM 2554 N N . VAL A 1 353 ? -29.49500 -9.57700 26.60900 1.000 43.02783 353 VAL A N 1
ATOM 2555 C CA . VAL A 1 353 ? -28.97600 -10.73000 27.33800 1.000 46.48692 353 VAL A CA 1
ATOM 2556 C C . VAL A 1 353 ? -27.54700 -10.44300 27.78300 1.000 45.78204 353 VAL A C 1
ATOM 2557 O O . VAL A 1 353 ? -26.69100 -10.07600 26.96800 1.000 47.04809 353 VAL A O 1
ATOM 2561 N N . LEU A 1 354 ? -27.28700 -10.60700 29.07900 1.000 44.77822 354 LEU A N 1
ATOM 2562 C CA . LEU A 1 354 ? -25.97900 -10.33900 29.66600 1.000 45.95264 354 LEU A CA 1
ATOM 2563 C C . LEU A 1 354 ? -25.19800 -11.63500 29.85200 1.000 51.40540 354 LEU A C 1
ATOM 2564 O O . LEU A 1 354 ? -25.59400 -12.49500 30.64600 1.000 53.75236 354 LEU A O 1
ATOM 2569 N N . VAL A 1 355 ? -24.08400 -11.76600 29.13100 1.000 47.41976 355 VAL A N 1
ATOM 2570 C CA . VAL A 1 355 ? -23.22500 -12.93900 29.22400 1.000 51.17427 355 VAL A CA 1
ATOM 2571 C C . VAL A 1 355 ? -21.78000 -12.49400 29.07100 1.000 54.20385 355 VAL A C 1
ATOM 2572 O O . VAL A 1 355 ? -21.48400 -11.42600 28.52900 1.000 55.34983 355 VAL A O 1
ATOM 2576 N N . ASP A 1 356 ? -20.87700 -13.33800 29.55600 1.000 58.18489 356 ASP A N 1
ATOM 2577 C CA . ASP A 1 356 ? -19.44300 -13.11000 29.45700 1.000 52.29762 356 ASP A CA 1
ATOM 2578 C C . ASP A 1 356 ? -18.96300 -13.93800 28.27300 1.000 56.54375 356 ASP A C 1
ATOM 2579 O O . ASP A 1 356 ? -19.16300 -15.15800 28.24800 1.000 59.89334 356 ASP A O 1
ATOM 2584 N N . ILE A 1 357 ? -18.35400 -13.28200 27.28800 1.000 55.59170 357 ILE A N 1
ATOM 2585 C CA . ILE A 1 357 ? -17.89700 -13.94600 26.07400 1.000 53.18586 357 ILE A CA 1
ATOM 2586 C C . ILE A 1 357 ? -16.40800 -13.72400 25.86900 1.000 58.60819 357 ILE A C 1
ATOM 2587 O O . ILE A 1 357 ? -15.90600 -12.60500 26.02400 1.000 60.07010 357 ILE A O 1
ATOM 2592 N N . THR A 1 358 ? -15.70800 -14.79400 25.50000 1.000 62.70020 358 THR A N 1
ATOM 2593 C CA . THR A 1 358 ? -14.28200 -14.72100 25.21300 1.000 60.92764 358 THR A CA 1
ATOM 2594 C C . THR A 1 358 ? -14.15900 -14.26100 23.76700 1.000 64.52776 358 THR A C 1
ATOM 2595 O O . THR A 1 358 ? -14.42000 -15.03400 22.83800 1.000 64.35866 358 THR A O 1
ATOM 2599 N N . VAL A 1 359 ? -13.78400 -12.99800 23.57100 1.000 59.79514 359 VAL A N 1
ATOM 2600 C CA . VAL A 1 359 ? -13.67500 -12.43200 22.23500 1.000 53.25641 359 VAL A CA 1
ATOM 2601 C C . VAL A 1 359 ? -12.59400 -11.36400 22.24500 1.000 54.13339 359 VAL A C 1
ATOM 2602 O O . VAL A 1 359 ? -12.37100 -10.68800 23.25200 1.000 58.12327 359 VAL A O 1
ATOM 2606 N N . ASP A 1 360 ? -11.91500 -11.22500 21.10600 1.000 55.25323 360 ASP A N 1
ATOM 2607 C CA . ASP A 1 360 ? -10.84100 -10.25000 20.92700 1.000 50.66750 360 ASP A CA 1
ATOM 2608 C C . ASP A 1 360 ? -9.72800 -10.44000 21.95300 1.000 52.78697 360 ASP A C 1
ATOM 2609 O O . ASP A 1 360 ? -9.16400 -9.47300 22.46800 1.000 57.71847 360 ASP A O 1
ATOM 2614 N N . GLY A 1 361 ? -9.40500 -11.70200 22.24900 1.000 54.43479 361 GLY A N 1
ATOM 2615 C CA . GLY A 1 361 ? -8.32200 -12.03400 23.15200 1.000 51.96070 361 GLY A CA 1
ATOM 2616 C C . GLY A 1 361 ? -8.65100 -12.23200 24.61800 1.000 53.60104 361 GLY A C 1
ATOM 2617 O O . GLY A 1 361 ? -7.75500 -12.62700 25.37400 1.000 56.52068 361 GLY A O 1
ATOM 2618 N N . SER A 1 362 ? -9.88100 -11.98100 25.06200 1.000 55.43312 362 SER A N 1
ATOM 2619 C CA . SER A 1 362 ? -10.17000 -12.16600 26.48200 1.000 60.07123 362 SER A CA 1
ATOM 2620 C C . SER A 1 362 ? -11.67000 -12.29900 26.71100 1.000 55.79672 362 SER A C 1
ATOM 2621 O O . SER A 1 362 ? -12.48100 -12.15100 25.79400 1.000 51.88747 362 SER A O 1
ATOM 2624 N N . LYS A 1 363 ? -12.01900 -12.58500 27.96800 1.000 58.28508 363 LYS A N 1
ATOM 2625 C CA . LYS A 1 363 ? -13.40300 -12.74200 28.40800 1.000 55.92623 363 LYS A CA 1
ATOM 2626 C C . LYS A 1 363 ? -13.93200 -11.36500 28.80100 1.000 57.25756 363 LYS A C 1
ATOM 2627 O O . LYS A 1 363 ? -13.46900 -10.76900 29.77900 1.000 54.36466 363 LYS A O 1
ATOM 2633 N N . LYS A 1 364 ? -14.89800 -10.85700 28.04300 1.000 54.81974 364 LYS A N 1
ATOM 2634 C CA . LYS A 1 364 ? -15.42200 -9.53700 28.33700 1.000 49.91147 364 LYS A CA 1
ATOM 2635 C C . LYS A 1 364 ? -16.89100 -9.58900 28.73600 1.000 56.73353 364 LYS A C 1
ATOM 2636 O O . LYS A 1 364 ? -17.65500 -10.40800 28.21700 1.000 58.12324 364 LYS A O 1
ATOM 2642 N N . PRO A 1 365 ? -17.31700 -8.71400 29.65400 1.000 56.75745 365 PRO A N 1
ATOM 2643 C CA . PRO A 1 365 ? -18.73200 -8.68900 30.04500 1.000 51.78857 365 PRO A CA 1
ATOM 2644 C C . PRO A 1 365 ? -19.53100 -8.10000 28.89700 1.000 53.72375 365 PRO A C 1
ATOM 2645 O O . PRO A 1 365 ? -19.42400 -6.90400 28.60500 1.000 55.74499 365 PRO A O 1
ATOM 2649 N N . CYS A 1 366 ? -20.32100 -8.92500 28.22400 1.000 55.21434 366 CYS A N 1
ATOM 2650 C CA . CYS A 1 366 ? -21.06700 -8.48000 27.06100 1.000 50.13609 366 CYS A CA 1
ATOM 2651 C C . CYS A 1 366 ? -22.56500 -8.39100 27.30300 1.000 54.00844 366 CYS A C 1
ATOM 2652 O O . CYS A 1 366 ? -23.11400 -8.85000 28.30900 1.000 51.78403 366 CYS A O 1
ATOM 2655 N N . LEU A 1 367 ? -23.20400 -7.77500 26.31300 1.000 53.02426 367 LEU A N 1
ATOM 2656 C CA . LEU A 1 367 ? -24.64000 -7.57100 26.22800 1.000 47.02250 367 LEU A CA 1
ATOM 2657 C C . LEU A 1 367 ? -24.99200 -7.88900 24.78600 1.000 47.12565 367 LEU A C 1
ATOM 2658 O O . LEU A 1 367 ? -24.52600 -7.20100 23.87200 1.000 48.20895 367 LEU A O 1
ATOM 2663 N N . VAL A 1 368 ? -25.78000 -8.93400 24.57500 1.000 44.65258 368 VAL A N 1
ATOM 2664 C CA . VAL A 1 368 ? -26.18700 -9.34700 23.23700 1.000 46.82839 368 VAL A CA 1
ATOM 2665 C C . VAL A 1 368 ? -27.60600 -8.84900 23.01300 1.000 44.72581 368 VAL A C 1
ATOM 2666 O O . VAL A 1 368 ? -28.45900 -8.96800 23.90000 1.000 42.76772 368 VAL A O 1
ATOM 2670 N N . HIS A 1 369 ? -27.86000 -8.27100 21.84300 1.000 44.46976 369 HIS A N 1
ATOM 2671 C CA . HIS A 1 369 ? -29.17700 -7.70600 21.57700 1.000 41.88590 369 HIS A CA 1
ATOM 2672 C C . HIS A 1 369 ? -29.54500 -7.83400 20.10600 1.000 43.40950 369 HIS A C 1
ATOM 2673 O O . HIS A 1 369 ? -28.94500 -7.17200 19.25300 1.000 44.76859 369 HIS A O 1
ATOM 2680 N N . PHE A 1 370 ? -30.54200 -8.66900 19.81800 1.000 41.90941 370 PHE A N 1
ATOM 2681 C CA . PHE A 1 370 ? -31.05600 -8.85700 18.46300 1.000 41.79393 370 PHE A CA 1
ATOM 2682 C C . PHE A 1 370 ? -32.10000 -7.76300 18.26500 1.000 48.02860 370 PHE A C 1
ATOM 2683 O O . PHE A 1 370 ? -33.25900 -7.91400 18.66300 1.000 43.95650 370 PHE A O 1
ATOM 2691 N N . ASP A 1 371 ? -31.68800 -6.64900 17.66800 1.000 48.71060 371 ASP A N 1
ATOM 2692 C CA . ASP A 1 371 ? -32.57300 -5.51500 17.45300 1.000 43.06466 371 ASP A CA 1
ATOM 2693 C C . ASP A 1 371 ? -33.50600 -5.73300 16.26900 1.000 46.00566 371 ASP A C 1
ATOM 2694 O O . ASP A 1 371 ? -33.25500 -6.55600 15.38300 1.000 45.22620 371 ASP A O 1
ATOM 2699 N N . ARG A 1 372 ? -34.59300 -4.95500 16.25900 1.000 42.75792 372 ARG A N 1
ATOM 2700 C CA . ARG A 1 372 ? -35.55200 -5.02500 15.16700 1.000 42.50189 372 ARG A CA 1
ATOM 2701 C C . ARG A 1 372 ? -34.96600 -4.49000 13.87200 1.000 43.83620 372 ARG A C 1
ATOM 2702 O O . ARG A 1 372 ? -35.40600 -4.89700 12.79500 1.000 42.64845 372 ARG A O 1
ATOM 2710 N N . ASN A 1 373 ? -33.96800 -3.60500 13.94700 1.000 43.13918 373 ASN A N 1
ATOM 2711 C CA . ASN A 1 373 ? -33.37800 -3.07500 12.72300 1.000 45.64156 373 ASN A CA 1
ATOM 2712 C C . ASN A 1 373 ? -32.61000 -4.13600 11.93500 1.000 43.66546 373 ASN A C 1
ATOM 2713 O O . ASN A 1 373 ? -32.17400 -3.85200 10.81600 1.000 43.84914 373 ASN A O 1
ATOM 2718 N N . GLY A 1 374 ? -32.44400 -5.34000 12.48400 1.000 37.92759 374 GLY A N 1
ATOM 2719 C CA . GLY A 1 374 ? -31.76400 -6.42100 11.80200 1.000 45.53420 374 GLY A CA 1
ATOM 2720 C C . GLY A 1 374 ? -30.32100 -6.65000 12.19600 1.000 49.87066 374 GLY A C 1
ATOM 2721 O O . GLY A 1 374 ? -29.67800 -7.54600 11.63200 1.000 44.13634 374 GLY A O 1
ATOM 2722 N N . PHE A 1 375 ? -29.78900 -5.88400 13.14000 1.000 45.44922 375 PHE A N 1
ATOM 2723 C CA . PHE A 1 375 ? -28.41100 -6.04300 13.57200 1.000 48.32967 375 PHE A CA 1
ATOM 2724 C C . PHE A 1 375 ? -28.38200 -6.69200 14.94500 1.000 50.73236 375 PHE A C 1
ATOM 2725 O O . PHE A 1 375 ? -29.15000 -6.30600 15.83600 1.000 41.69589 375 PHE A O 1
ATOM 2733 N N . CYS A 1 376 ? -27.50000 -7.67500 15.11100 1.000 46.74343 376 CYS A N 1
ATOM 2734 C CA . CYS A 1 376 ? -27.32300 -8.34700 16.39400 1.000 45.43204 376 CYS A CA 1
ATOM 2735 C C . CYS A 1 376 ? -26.15900 -7.63500 17.06100 1.000 45.34040 376 CYS A C 1
ATOM 2736 O O . CYS A 1 376 ? -25.00100 -7.82700 16.68500 1.000 50.46227 376 CYS A O 1
ATOM 2739 N N . TYR A 1 377 ? -26.46500 -6.79900 18.04500 1.000 48.39555 377 TYR A N 1
ATOM 2740 C CA . TYR A 1 377 ? -25.45500 -6.01400 18.73500 1.000 46.61044 377 TYR A CA 1
ATOM 2741 C C . TYR A 1 377 ? -24.82500 -6.76700 19.89700 1.000 50.38415 377 TYR A C 1
ATOM 2742 O O . TYR A 1 377 ? -25.52700 -7.38400 20.70500 1.000 48.37875 377 TYR A O 1
ATOM 2751 N N . VAL A 1 378 ? -23.49800 -6.69700 19.98000 1.000 49.27857 378 VAL A N 1
ATOM 2752 C CA . VAL A 1 378 ? -22.72100 -7.28200 21.06400 1.000 48.19989 378 VAL A CA 1
ATOM 2753 C C . VAL A 1 378 ? -21.92700 -6.11700 21.62900 1.000 48.90713 378 VAL A C 1
ATOM 2754 O O . VAL A 1 378 ? -20.99500 -5.62400 20.98100 1.000 49.25089 378 VAL A O 1
ATOM 2758 N N . LEU A 1 379 ? -22.30600 -5.65200 22.81400 1.000 48.46522 379 LEU A N 1
ATOM 2759 C CA . LEU A 1 379 ? -21.66000 -4.51000 23.43500 1.000 48.18416 379 LEU A CA 1
ATOM 2760 C C . LEU A 1 379 ? -21.08200 -4.85700 24.79700 1.000 51.34599 379 LEU A C 1
ATOM 2761 O O . LEU A 1 379 ? -21.53600 -5.78200 25.47400 1.000 53.23608 379 LEU A O 1
ATOM 2766 N N . ASN A 1 380 ? -20.07700 -4.07900 25.19800 1.000 50.73815 380 ASN A N 1
ATOM 2767 C CA . ASN A 1 380 ? -19.46800 -4.23700 26.51200 1.000 51.06096 380 ASN A CA 1
ATOM 2768 C C . ASN A 1 380 ? -20.45400 -3.62500 27.49700 1.000 51.40923 380 ASN A C 1
ATOM 2769 O O . ASN A 1 380 ? -20.66600 -2.40800 27.49400 1.000 49.94195 380 ASN A O 1
ATOM 2774 N N . ARG A 1 381 ? -21.07300 -4.46100 28.33000 1.000 51.83596 381 ARG A N 1
ATOM 2775 C CA . ARG A 1 381 ? -22.08900 -3.96500 29.25100 1.000 52.65923 381 ARG A CA 1
ATOM 2776 C C . ARG A 1 381 ? -21.56600 -2.95800 30.27000 1.000 54.77784 381 ARG A C 1
ATOM 2777 O O . ARG A 1 381 ? -22.38300 -2.27400 30.89700 1.000 50.88959 381 ARG A O 1
ATOM 2785 N N . THR A 1 382 ? -20.25000 -2.83100 30.45900 1.000 51.17730 382 THR A N 1
ATOM 2786 C CA . THR A 1 382 ? -19.78500 -1.84600 31.43100 1.000 51.16875 382 THR A CA 1
ATOM 2787 C C . THR A 1 382 ? -19.85900 -0.42400 30.88200 1.000 51.17041 382 THR A C 1
ATOM 2788 O O . THR A 1 382 ? -20.21600 0.50400 31.61600 1.000 49.69117 382 THR A O 1
ATOM 2792 N N . ASP A 1 383 ? -19.52300 -0.22500 29.60100 1.000 52.70212 383 ASP A N 1
ATOM 2793 C CA . ASP A 1 383 ? -19.53900 1.11400 29.01900 1.000 54.26967 383 ASP A CA 1
ATOM 2794 C C . ASP A 1 383 ? -20.20500 1.19900 27.65000 1.000 51.39684 383 ASP A C 1
ATOM 2795 O O . ASP A 1 383 ? -20.15600 2.26300 27.02200 1.000 51.40312 383 ASP A O 1
ATOM 2800 N N . GLY A 1 384 ? -20.82200 0.12700 27.16600 1.000 49.55982 384 GLY A N 1
ATOM 2801 C CA . GLY A 1 384 ? -21.47700 0.18800 25.87600 1.000 48.21078 384 GLY A CA 1
ATOM 2802 C C . GLY A 1 384 ? -20.57600 0.14600 24.66100 1.000 53.46560 384 GLY A C 1
ATOM 2803 O O . GLY A 1 384 ? -21.04500 0.46000 23.56000 1.000 53.18830 384 GLY A O 1
ATOM 2804 N N . THR A 1 385 ? -19.30600 -0.22800 24.81100 1.000 50.34940 385 THR A N 1
ATOM 2805 C CA . THR A 1 385 ? -18.42700 -0.30100 23.65400 1.000 49.80456 385 THR A CA 1
ATOM 2806 C C . THR A 1 385 ? -18.97700 -1.31600 22.66200 1.000 48.30012 385 THR A C 1
ATOM 2807 O O . THR A 1 385 ? -19.47300 -2.37700 23.05000 1.000 49.52039 385 THR A O 1
ATOM 2811 N N . ILE A 1 386 ? -18.90400 -0.98400 21.37600 1.000 47.83791 386 ILE A N 1
ATOM 2812 C CA . ILE A 1 386 ? -19.38900 -1.88400 20.33600 1.000 49.34755 386 ILE A CA 1
ATOM 2813 C C . ILE A 1 386 ? -18.32800 -2.94100 20.05900 1.000 49.68505 386 ILE A C 1
ATOM 2814 O O . ILE A 1 386 ? -17.21400 -2.62100 19.62900 1.000 46.76042 386 ILE A O 1
ATOM 2819 N N . ILE A 1 387 ? -18.67500 -4.20100 20.29700 1.000 48.06368 387 ILE A N 1
ATOM 2820 C CA . ILE A 1 387 ? -17.77700 -5.31300 20.03200 1.000 50.54710 387 ILE A CA 1
ATOM 2821 C C . ILE A 1 387 ? -18.07100 -5.93300 18.67400 1.000 48.39863 387 ILE A C 1
ATOM 2822 O O . ILE A 1 387 ? -17.15100 -6.23300 17.91300 1.000 50.27679 387 ILE A O 1
ATOM 2827 N N . ARG A 1 388 ? -19.35400 -6.10800 18.36100 1.000 44.14636 388 ARG A N 1
ATOM 2828 C CA . ARG A 1 388 ? -19.79100 -6.67000 17.09400 1.000 44.61197 388 ARG A CA 1
ATOM 2829 C C . ARG A 1 388 ? -21.16300 -6.11200 16.74700 1.000 46.96803 388 ARG A C 1
ATOM 2830 O O . ARG A 1 388 ? -21.94400 -5.74200 17.62800 1.000 51.80151 388 ARG A O 1
ATOM 2838 N N . ALA A 1 389 ? -21.44700 -6.06400 15.44800 1.000 47.72234 389 ALA A N 1
ATOM 2839 C CA . ALA A 1 389 ? -22.73900 -5.61700 14.92200 1.000 46.48167 389 ALA A CA 1
ATOM 2840 C C . ALA A 1 389 ? -22.91600 -6.39600 13.61700 1.000 46.51775 389 ALA A C 1
ATOM 2841 O O . ALA A 1 389 ? -22.48300 -5.95600 12.55000 1.000 47.21501 389 ALA A O 1
ATOM 2843 N N . ASN A 1 390 ? -23.55000 -7.55700 13.72100 1.000 42.25083 390 ASN A N 1
ATOM 2844 C CA . ASN A 1 390 ? -23.76300 -8.43800 12.58700 1.000 41.95190 390 ASN A CA 1
ATOM 2845 C C . ASN A 1 390 ? -25.23600 -8.52900 12.22100 1.000 46.18602 390 ASN A C 1
ATOM 2846 O O . ASN A 1 390 ? -26.11400 -8.49600 13.08700 1.000 47.67938 390 ASN A O 1
ATOM 2851 N N . LYS A 1 391 ? -25.49400 -8.65700 10.92500 1.000 44.12489 391 LYS A N 1
ATOM 2852 C CA . LYS A 1 391 ? -26.85500 -8.78800 10.42700 1.000 46.13162 391 LYS A CA 1
ATOM 2853 C C . LYS A 1 391 ? -27.32000 -10.22800 10.61800 1.000 48.94263 391 LYS A C 1
ATOM 2854 O O . LYS A 1 391 ? -26.70700 -11.15200 10.07300 1.000 47.10371 391 LYS A O 1
ATOM 2860 N N . PHE A 1 392 ? -28.39700 -10.43200 11.38200 1.000 44.64857 392 PHE A N 1
ATOM 2861 C CA . PHE A 1 392 ? -28.91400 -11.78200 11.58800 1.000 46.66596 392 PHE A CA 1
ATOM 2862 C C . PHE A 1 392 ? -30.04200 -12.13300 10.62400 1.000 46.79397 392 PHE A C 1
ATOM 2863 O O . PHE A 1 392 ? -30.53100 -13.26800 10.64800 1.000 47.47609 392 PHE A O 1
ATOM 2871 N N . VAL A 1 393 ? -30.45500 -11.19000 9.77400 1.000 42.99044 393 VAL A N 1
ATOM 2872 C CA . VAL A 1 393 ? -31.48700 -11.39000 8.75800 1.000 41.63410 393 VAL A CA 1
ATOM 2873 C C . VAL A 1 393 ? -31.11700 -10.49700 7.58300 1.000 43.03748 393 VAL A C 1
ATOM 2874 O O . VAL A 1 393 ? -30.13200 -9.75300 7.64400 1.000 38.66583 393 VAL A O 1
ATOM 2878 N N . THR A 1 394 ? -31.90000 -10.55000 6.51200 1.000 41.61295 394 THR A N 1
ATOM 2879 C CA . THR A 1 394 ? -31.63900 -9.68900 5.36800 1.000 39.92090 394 THR A CA 1
ATOM 2880 C C . THR A 1 394 ? -31.90300 -8.24000 5.76700 1.000 47.43845 394 THR A C 1
ATOM 2881 O O . THR A 1 394 ? -32.98400 -7.90900 6.26800 1.000 42.99560 394 THR A O 1
ATOM 2885 N N . VAL A 1 395 ? -30.91000 -7.37800 5.55900 1.000 45.19963 395 VAL A N 1
ATOM 2886 C CA . VAL A 1 395 ? -30.99800 -5.96400 5.91100 1.000 42.02600 395 VAL A CA 1
ATOM 2887 C C . VAL A 1 395 ? -30.49600 -5.13800 4.73400 1.000 44.47332 395 VAL A C 1
ATOM 2888 O O . VAL A 1 395 ? -29.32700 -5.25400 4.35200 1.000 44.29634 395 VAL A O 1
ATOM 2892 N N . ASN A 1 396 ? -31.36200 -4.29100 4.17000 1.000 43.79623 396 ASN A N 1
ATOM 2893 C CA . ASN A 1 396 ? -30.96200 -3.44900 3.04900 1.000 42.27073 396 ASN A CA 1
ATOM 2894 C C . ASN A 1 396 ? -31.04800 -1.95300 3.33800 1.000 44.81874 396 ASN A C 1
ATOM 2895 O O . ASN A 1 396 ? -30.65800 -1.15600 2.47800 1.000 41.01881 396 ASN A O 1
ATOM 2900 N N . TRP A 1 397 ? -31.55100 -1.54600 4.51000 1.000 44.05900 397 TRP A N 1
ATOM 2901 C CA . TRP A 1 397 ? -31.64400 -0.12800 4.84800 1.000 44.07426 397 TRP A CA 1
ATOM 2902 C C . TRP A 1 397 ? -30.31800 0.43700 5.34100 1.000 44.61901 397 TRP A C 1
ATOM 2903 O O . TRP A 1 397 ? -30.13700 1.66100 5.33900 1.000 41.66628 397 TRP A O 1
ATOM 2914 N N . ALA A 1 398 ? -29.39400 -0.42200 5.76800 1.000 44.75941 398 ALA A N 1
ATOM 2915 C CA . ALA A 1 398 ? -28.08900 0.00400 6.25600 1.000 47.77285 398 ALA A CA 1
ATOM 2916 C C . ALA A 1 398 ? -27.02300 -0.94900 5.74000 1.000 43.00314 398 ALA A C 1
ATOM 2917 O O . ALA A 1 398 ? -27.21500 -2.16700 5.73900 1.000 39.48247 398 ALA A O 1
ATOM 2919 N N . GLU A 1 399 ? -25.89600 -0.39900 5.30200 1.000 42.48013 399 GLU A N 1
ATOM 2920 C CA . GLU A 1 399 ? -24.84000 -1.27500 4.81600 1.000 47.24079 399 GLU A CA 1
ATOM 2921 C C . GLU A 1 399 ? -24.14000 -1.97400 5.97100 1.000 44.61562 399 GLU A C 1
ATOM 2922 O O . GLU A 1 399 ? -23.82300 -3.16500 5.88500 1.000 45.86964 399 GLU A O 1
ATOM 2928 N N . LYS A 1 400 ? -23.90400 -1.25700 7.05600 1.000 43.57439 400 LYS A N 1
ATOM 2929 C CA . LYS A 1 400 ? -23.22000 -1.78400 8.23000 1.000 44.88395 400 LYS A CA 1
ATOM 2930 C C . LYS A 1 400 ? -23.32500 -0.73800 9.32900 1.000 45.15031 400 LYS A C 1
ATOM 2931 O O . LYS A 1 400 ? -23.98900 0.29300 9.16900 1.000 45.22972 400 LYS A O 1
ATOM 2937 N N . ILE A 1 401 ? -22.64900 -1.00000 10.43900 1.000 43.69512 401 ILE A N 1
ATOM 2938 C CA . ILE A 1 401 ? -22.55900 -0.07800 11.55700 1.000 46.25762 401 ILE A CA 1
ATOM 2939 C C . ILE A 1 401 ? -21.09300 0.32000 11.63300 1.000 53.79293 401 ILE A C 1
ATOM 2940 O O . ILE A 1 401 ? -20.21500 -0.54600 11.68000 1.000 52.47794 401 ILE A O 1
ATOM 2945 N N . ASP A 1 402 ? -20.82400 1.61700 11.60800 1.000 51.25628 402 ASP A N 1
ATOM 2946 C CA . ASP A 1 402 ? -19.45300 2.10000 11.68100 1.000 52.67883 402 ASP A CA 1
ATOM 2947 C C . ASP A 1 402 ? -18.98600 2.09900 13.13300 1.000 58.10852 402 ASP A C 1
ATOM 2948 O O . ASP A 1 402 ? -19.66700 2.65100 13.99800 1.000 59.16581 402 ASP A O 1
ATOM 2953 N N . MET A 1 403 ? -17.83900 1.46500 13.41500 1.000 59.79792 403 MET A N 1
ATOM 2954 C CA . MET A 1 403 ? -17.35700 1.45600 14.79800 1.000 61.02544 403 MET A CA 1
ATOM 2955 C C . MET A 1 403 ? -16.93900 2.84200 15.25400 1.000 60.68342 403 MET A C 1
ATOM 2956 O O . MET A 1 403 ? -17.24000 3.25200 16.38100 1.000 65.91930 403 MET A O 1
ATOM 2961 N N . LYS A 1 404 ? -16.21800 3.56300 14.39800 1.000 55.55164 404 LYS A N 1
ATOM 2962 C CA . LYS A 1 404 ? -15.70300 4.87300 14.77500 1.000 62.35885 404 LYS A CA 1
ATOM 2963 C C . LYS A 1 404 ? -16.82300 5.86200 15.11600 1.000 62.12063 404 LYS A C 1
ATOM 2964 O O . LYS A 1 404 ? -16.71700 6.60800 16.09800 1.000 61.99127 404 LYS A O 1
ATOM 2970 N N . THR A 1 405 ? -17.90900 5.87700 14.34300 1.000 61.15530 405 THR A N 1
ATOM 2971 C CA . THR A 1 405 ? -19.00300 6.79100 14.65100 1.000 58.26376 405 THR A CA 1
ATOM 2972 C C . THR A 1 405 ? -20.13400 6.12100 15.41200 1.000 54.85138 405 THR A C 1
ATOM 2973 O O . THR A 1 405 ? -20.92500 6.82200 16.05000 1.000 52.33901 405 THR A O 1
ATOM 2977 N N . GLY A 1 406 ? -20.23000 4.79300 15.36700 1.000 54.11726 406 GLY A N 1
ATOM 2978 C CA . GLY A 1 406 ? -21.29000 4.09300 16.06200 1.000 50.80098 406 GLY A CA 1
ATOM 2979 C C . GLY A 1 406 ? -22.65300 4.23500 15.43000 1.000 52.81060 406 GLY A C 1
ATOM 2980 O O . GLY A 1 406 ? -23.63000 3.70400 15.97400 1.000 50.43592 406 GLY A O 1
ATOM 2981 N N . ARG A 1 407 ? -22.75100 4.94400 14.28100 1.000 52.42162 407 ARG A N 1
ATOM 2982 C CA . ARG A 1 407 ? -23.91900 5.26400 13.48500 1.000 50.41856 407 ARG A CA 1
ATOM 2983 C C . ARG A 1 407 ? -24.04200 4.34700 12.27200 1.000 51.67095 407 ARG A C 1
ATOM 2984 O O . ARG A 1 407 ? -23.03600 3.89600 11.71500 1.000 50.52452 407 ARG A O 1
ATOM 2992 N N . PRO A 1 408 ? -25.27200 4.05300 11.86000 1.000 52.48414 408 PRO A N 1
ATOM 2993 C CA . PRO A 1 408 ? -25.48000 3.18100 10.70300 1.000 47.62388 408 PRO A CA 1
ATOM 2994 C C . PRO A 1 408 ? -25.20800 3.90300 9.39500 1.000 46.52560 408 PRO A C 1
ATOM 2995 O O . PRO A 1 408 ? -25.45500 5.10300 9.25400 1.000 47.82673 408 PRO A O 1
ATOM 2999 N N . VAL A 1 409 ? -24.70500 3.14500 8.42200 1.000 46.39723 409 VAL A N 1
ATOM 3000 C CA . VAL A 1 409 ? -24.44500 3.67000 7.08000 1.000 46.31066 409 VAL A CA 1
ATOM 3001 C C . VAL A 1 409 ? -25.73900 3.39200 6.32300 1.000 45.71727 409 VAL A C 1
ATOM 3002 O O . VAL A 1 409 ? -25.94900 2.31400 5.76200 1.000 45.86881 409 VAL A O 1
ATOM 3006 N N . LYS A 1 410 ? -26.62900 4.37900 6.33700 1.000 45.82166 410 LYS A N 1
ATOM 3007 C CA . LYS A 1 410 ? -27.94800 4.25000 5.73600 1.000 43.44981 410 LYS A CA 1
ATOM 3008 C C . LYS A 1 410 ? -27.91200 4.16600 4.21700 1.000 40.48111 410 LYS A C 1
ATOM 3009 O O . LYS A 1 410 ? -27.01200 4.69000 3.55500 1.000 46.51009 410 LYS A O 1
ATOM 3015 N N . VAL A 1 411 ? -28.93100 3.50200 3.67700 1.000 38.82878 411 VAL A N 1
ATOM 3016 C CA . VAL A 1 411 ? -29.13800 3.31600 2.24500 1.000 44.64588 411 VAL A CA 1
ATOM 3017 C C . VAL A 1 411 ? -30.36800 4.14300 1.88700 1.000 45.68986 411 VAL A C 1
ATOM 3018 O O . VAL A 1 411 ? -31.47100 3.86900 2.37800 1.000 49.75371 411 VAL A O 1
ATOM 3022 N N . LYS A 1 412 ? -30.17600 5.15900 1.04200 1.000 44.72291 412 LYS A N 1
ATOM 3023 C CA . LYS A 1 412 ? -31.26200 6.07500 0.69200 1.000 50.03926 412 LYS A CA 1
ATOM 3024 C C . LYS A 1 412 ? -32.45100 5.37900 0.03200 1.000 44.16107 412 LYS A C 1
ATOM 3025 O O . LYS A 1 412 ? -33.59800 5.58300 0.44200 1.000 46.83772 412 LYS A O 1
ATOM 3031 N N . GLU A 1 413 ? -32.20800 4.57200 -1.00300 1.000 48.06014 413 GLU A N 1
ATOM 3032 C CA . GLU A 1 413 ? -33.30400 3.91400 -1.71500 1.000 43.95339 413 GLU A CA 1
ATOM 3033 C C . GLU A 1 413 ? -34.14000 2.98600 -0.83800 1.000 48.29634 413 GLU A C 1
ATOM 3034 O O . GLU A 1 413 ? -35.18700 2.51300 -1.29600 1.000 45.84640 413 GLU A O 1
ATOM 3040 N N . HIS A 1 414 ? -33.72200 2.71200 0.39600 1.000 45.02726 414 HIS A N 1
ATOM 3041 C CA . HIS A 1 414 ? -34.49600 1.85600 1.28600 1.000 45.69816 414 HIS A CA 1
ATOM 3042 C C . HIS A 1 414 ? -34.82600 2.56900 2.59000 1.000 46.40544 414 HIS A C 1
ATOM 3043 O O . HIS A 1 414 ? -35.11800 1.91800 3.59900 1.000 44.12197 414 HIS A O 1
ATOM 3050 N N . SER A 1 415 ? -34.78600 3.90000 2.57900 1.000 43.73194 415 SER A N 1
ATOM 3051 C CA . SER A 1 415 ? -35.08800 4.72300 3.74900 1.000 46.62914 415 SER A CA 1
ATOM 3052 C C . SER A 1 415 ? -36.29500 5.59500 3.43300 1.000 47.68387 415 SER A C 1
ATOM 3053 O O . SER A 1 415 ? -36.16700 6.59500 2.70500 1.000 48.89658 415 SER A O 1
ATOM 3056 N N . PRO A 1 416 ? -37.48300 5.26000 3.93700 1.000 45.97639 416 PRO A N 1
ATOM 3057 C CA . PRO A 1 416 ? -38.67100 6.07800 3.64500 1.000 49.74012 416 PRO A CA 1
ATOM 3058 C C . PRO A 1 416 ? -38.53200 7.47800 4.22100 1.000 48.20471 416 PRO A C 1
ATOM 3059 O O . PRO A 1 416 ? -38.28900 7.65400 5.41600 1.000 47.13162 416 PRO A O 1
ATOM 3063 N N . PHE A 1 417 ? -38.64200 8.48600 3.35600 1.000 49.64603 417 PHE A N 1
ATOM 3064 C CA . PHE A 1 417 ? -38.54300 9.83700 3.88600 1.000 51.75067 417 PHE A CA 1
ATOM 3065 C C . PHE A 1 417 ? -39.68700 10.77100 3.50900 1.000 50.55705 417 PHE A C 1
ATOM 3066 O O . PHE A 1 417 ? -40.40300 11.27000 4.38300 1.000 45.34696 417 PHE A O 1
ATOM 3074 N N . GLU A 1 418 ? -39.87000 11.00700 2.21200 1.000 56.25903 418 GLU A N 1
ATOM 3075 C CA . GLU A 1 418 ? -40.87700 11.95200 1.75300 1.000 58.31328 418 GLU A CA 1
ATOM 3076 C C . GLU A 1 418 ? -42.28900 11.38700 1.81100 1.000 58.28250 418 GLU A C 1
ATOM 3077 O O . GLU A 1 418 ? -42.52000 10.17300 1.80500 1.000 57.88792 418 GLU A O 1
ATOM 3083 N N . VAL A 1 419 ? -43.24100 12.31900 1.86000 1.000 56.66266 419 VAL A N 1
ATOM 3084 C CA . VAL A 1 419 ? -44.65600 11.99100 1.91200 1.000 56.20059 419 VAL A CA 1
ATOM 3085 C C . VAL A 1 419 ? -45.12100 11.54300 0.53400 1.000 53.22229 419 VAL A C 1
ATOM 3086 O O . VAL A 1 419 ? -44.86700 12.21500 -0.47400 1.000 49.69334 419 VAL A O 1
ATOM 3090 N N . GLY A 1 420 ? -45.80700 10.40800 0.48000 1.000 49.64617 420 GLY A N 1
ATOM 3091 C CA . GLY A 1 420 ? -46.32300 9.91700 -0.77900 1.000 52.98383 420 GLY A CA 1
ATOM 3092 C C . GLY A 1 420 ? -45.38600 9.08400 -1.62600 1.000 60.62037 420 GLY A C 1
ATOM 3093 O O . GLY A 1 420 ? -45.67000 8.88900 -2.81500 1.000 56.48671 420 GLY A O 1
ATOM 3094 N N . LYS A 1 421 ? -44.28300 8.58900 -1.07100 1.000 57.21913 421 LYS A N 1
ATOM 3095 C CA . LYS A 1 421 ? -43.35000 7.75800 -1.82700 1.000 56.74198 421 LYS A CA 1
ATOM 3096 C C . LYS A 1 421 ? -43.19400 6.42300 -1.11400 1.000 53.62741 421 LYS A C 1
ATOM 3097 O O . LYS A 1 421 ? -42.56500 6.35300 -0.05200 1.000 51.68634 421 LYS A O 1
ATOM 3103 N N . ALA A 1 422 ? -43.76000 5.36800 -1.69900 1.000 58.43360 422 ALA A N 1
ATOM 3104 C CA . ALA A 1 422 ? -43.62800 4.04100 -1.11400 1.000 52.13485 422 ALA A CA 1
ATOM 3105 C C . ALA A 1 422 ? -42.17600 3.60700 -1.24400 1.000 45.21885 422 ALA A C 1
ATOM 3106 O O . ALA A 1 422 ? -41.61100 3.64200 -2.33900 1.000 48.41192 422 ALA A O 1
ATOM 3108 N N . VAL A 1 423 ? -41.56500 3.21900 -0.12700 1.000 44.99114 423 VAL A N 1
ATOM 3109 C CA . VAL A 1 423 ? -40.17000 2.79900 -0.08900 1.000 49.61246 423 VAL A CA 1
ATOM 3110 C C . VAL A 1 423 ? -40.08600 1.39900 0.50200 1.000 48.14939 423 VAL A C 1
ATOM 3111 O O . VAL A 1 423 ? -40.59100 1.15600 1.60400 1.000 47.11832 423 VAL A O 1
ATOM 3115 N N . GLN A 1 424 ? -39.44100 0.48800 -0.22700 1.000 46.11028 424 GLN A N 1
ATOM 3116 C CA . GLN A 1 424 ? -39.28200 -0.89000 0.22100 1.000 42.47727 424 GLN A CA 1
ATOM 3117 C C . GLN A 1 424 ? -38.13900 -0.99600 1.22100 1.000 43.15487 424 GLN A C 1
ATOM 3118 O O . GLN A 1 424 ? -37.09900 -0.34700 1.06700 1.000 49.77581 424 GLN A O 1
ATOM 3124 N N . ALA A 1 425 ? -38.32300 -1.82300 2.24700 1.000 41.54516 425 ALA A N 1
ATOM 3125 C CA . ALA A 1 425 ? -37.25900 -1.98000 3.22600 1.000 45.10086 425 ALA A CA 1
ATOM 3126 C C . ALA A 1 425 ? -37.26400 -3.36100 3.86900 1.000 48.83878 425 ALA A C 1
ATOM 3127 O O . ALA A 1 425 ? -38.31900 -3.90000 4.21600 1.000 47.89708 425 ALA A O 1
ATOM 3129 N N . TYR A 1 426 ? -36.05300 -3.90100 4.01800 1.000 44.55157 426 TYR A N 1
ATOM 3130 C CA . TYR A 1 426 ? -35.66000 -5.15500 4.66300 1.000 44.37500 426 TYR A CA 1
ATOM 3131 C C . TYR A 1 426 ? -34.87000 -4.86800 5.92800 1.000 45.94767 426 TYR A C 1
ATOM 3132 O O . TYR A 1 426 ? -33.76600 -4.31000 5.84600 1.000 48.97955 426 TYR A O 1
ATOM 3141 N N . PRO A 1 427 ? -35.38300 -5.23000 7.11600 1.000 48.64468 427 PRO A N 1
ATOM 3142 C CA . PRO A 1 427 ? -36.68400 -5.89200 7.28200 1.000 43.95168 427 PRO A CA 1
ATOM 3143 C C . PRO A 1 427 ? -37.84500 -4.91200 7.40100 1.000 49.80723 427 PRO A C 1
ATOM 3144 O O . PRO A 1 427 ? -37.65000 -3.69300 7.35600 1.000 41.43707 427 PRO A O 1
ATOM 3148 N N . SER A 1 428 ? -39.04800 -5.45900 7.56200 1.000 47.04719 428 SER A N 1
ATOM 3149 C CA . SER A 1 428 ? -40.24100 -4.64400 7.70500 1.000 45.47362 428 SER A CA 1
ATOM 3150 C C . SER A 1 428 ? -40.24300 -3.96900 9.07400 1.000 44.67907 428 SER A C 1
ATOM 3151 O O . SER A 1 428 ? -39.31800 -4.12300 9.87800 1.000 44.71402 428 SER A O 1
ATOM 3154 N N . ALA A 1 429 ? -41.31300 -3.21600 9.34600 1.000 44.53703 429 ALA A N 1
ATOM 3155 C CA . ALA A 1 429 ? -41.43000 -2.54700 10.63800 1.000 47.67382 429 ALA A CA 1
ATOM 3156 C C . ALA A 1 429 ? -41.35700 -3.55100 11.78000 1.000 47.99647 429 ALA A C 1
ATOM 3157 O O . ALA A 1 429 ? -40.85600 -3.22700 12.86300 1.000 45.93623 429 ALA A O 1
ATOM 3159 N N . MET A 1 430 ? -41.83300 -4.77900 11.55100 1.000 41.38985 430 MET A N 1
ATOM 3160 C CA . MET A 1 430 ? -41.77300 -5.80800 12.57900 1.000 43.70204 430 MET A CA 1
ATOM 3161 C C . MET A 1 430 ? -40.34600 -6.26900 12.83300 1.000 47.05396 430 MET A C 1
ATOM 3162 O O . MET A 1 430 ? -40.11400 -7.02000 13.78500 1.000 46.80998 430 MET A O 1
ATOM 3167 N N . GLY A 1 431 ? -39.40100 -5.82600 12.00300 1.000 40.23417 431 GLY A N 1
ATOM 3168 C CA . GLY A 1 431 ? -37.99100 -6.11900 12.12800 1.000 44.62227 431 GLY A CA 1
ATOM 3169 C C . GLY A 1 431 ? -37.51200 -7.55000 12.02400 1.000 44.06429 431 GLY A C 1
ATOM 3170 O O . GLY A 1 431 ? -38.30600 -8.48200 11.86500 1.000 44.79207 431 GLY A O 1
ATOM 3171 N N . GLY A 1 432 ? -36.19000 -7.72800 12.11600 1.000 47.43130 432 GLY A N 1
ATOM 3172 C CA . GLY A 1 432 ? -35.60800 -9.05700 12.05800 1.000 44.17351 432 GLY A CA 1
ATOM 3173 C C . GLY A 1 432 ? -36.06600 -9.93300 13.20100 1.000 47.53351 432 GLY A C 1
ATOM 3174 O O . GLY A 1 432 ? -36.02700 -11.16600 13.08800 1.000 43.23482 432 GLY A O 1
ATOM 3175 N N . LYS A 1 433 ? -36.49900 -9.31400 14.30300 1.000 44.28728 433 LYS A N 1
ATOM 3176 C CA . LYS A 1 433 ? -37.01500 -9.99500 15.48100 1.000 44.10506 433 LYS A CA 1
ATOM 3177 C C . LYS A 1 433 ? -37.74900 -9.00000 16.37400 1.000 47.39737 433 LYS A C 1
ATOM 3178 O O . LYS A 1 433 ? -37.17700 -7.99600 16.80800 1.000 45.18411 433 LYS A O 1
ATOM 3184 N N . ASP A 1 434 ? -39.01700 -9.27200 16.65200 1.000 43.89634 434 ASP A N 1
ATOM 3185 C CA . ASP A 1 434 ? -39.83400 -8.43500 17.52100 1.000 45.66222 434 ASP A CA 1
ATOM 3186 C C . ASP A 1 434 ? -39.53700 -8.84200 18.95800 1.000 45.68631 434 ASP A C 1
ATOM 3187 O O . ASP A 1 434 ? -38.43800 -9.32500 19.25600 1.000 46.08551 434 ASP A O 1
ATOM 3192 N N . GLN A 1 435 ? -40.49900 -8.62300 19.85500 1.000 44.15741 435 GLN A N 1
ATOM 3193 C CA . GLN A 1 435 ? -40.35300 -8.93200 21.27200 1.000 40.77541 435 GLN A CA 1
ATOM 3194 C C . GLN A 1 435 ? -40.11600 -10.41100 21.60700 1.000 41.07669 435 GLN A C 1
ATOM 3195 O O . GLN A 1 435 ? -39.72800 -10.68000 22.75000 1.000 41.40034 435 GLN A O 1
ATOM 3201 N N . GLN A 1 436 ? -40.34200 -11.37500 20.69400 1.000 41.20620 436 GLN A N 1
ATOM 3202 C CA . GLN A 1 436 ? -40.11900 -12.78700 21.06600 1.000 42.70776 436 GLN A CA 1
ATOM 3203 C C . GLN A 1 436 ? -38.67700 -12.96200 21.54600 1.000 41.08142 436 GLN A C 1
ATOM 3204 O O . GLN A 1 436 ? -37.74100 -12.74900 20.76400 1.000 45.77746 436 GLN A O 1
ATOM 3210 N N . PRO A 1 437 ? -38.45700 -13.32500 22.81000 1.000 40.55676 437 PRO A N 1
ATOM 3211 C CA . PRO A 1 437 ? -37.08900 -13.41400 23.33900 1.000 37.69393 437 PRO A CA 1
ATOM 3212 C C . PRO A 1 437 ? -36.26600 -14.58800 22.83500 1.000 42.71440 437 PRO A C 1
ATOM 3213 O O . PRO A 1 437 ? -36.78500 -15.65200 22.48800 1.000 43.92524 437 PRO A O 1
ATOM 3217 N N . VAL A 1 438 ? -34.94700 -14.36300 22.82200 1.000 41.25666 438 VAL A N 1
ATOM 3218 C CA . VAL A 1 438 ? -33.92700 -15.32000 22.41200 1.000 41.59742 438 VAL A CA 1
ATOM 3219 C C . VAL A 1 438 ? -33.46000 -16.08400 23.64200 1.000 42.62380 438 VAL A C 1
ATOM 3220 O O . VAL A 1 438 ? -33.75900 -15.69800 24.77900 1.000 45.86508 438 VAL A O 1
ATOM 3224 N N . ALA A 1 439 ? -32.72600 -17.17100 23.42900 1.000 37.56141 439 ALA A N 1
ATOM 3225 C CA . ALA A 1 439 ? -32.19800 -17.97300 24.52200 1.000 42.57363 439 ALA A CA 1
ATOM 3226 C C . ALA A 1 439 ? -30.72200 -18.25000 24.27900 1.000 42.62631 439 ALA A C 1
ATOM 3227 O O . ALA A 1 439 ? -30.28500 -18.41600 23.13600 1.000 44.70799 439 ALA A O 1
ATOM 3229 N N . VAL A 1 440 ? -29.95300 -18.30500 25.36100 1.000 39.64921 440 VAL A N 1
ATOM 3230 C CA . VAL A 1 440 ? -28.52800 -18.59000 25.24600 1.000 43.50477 440 VAL A CA 1
ATOM 3231 C C . VAL A 1 440 ? -28.08200 -19.38700 26.46200 1.000 44.98685 440 VAL A C 1
ATOM 3232 O O . VAL A 1 440 ? -28.56900 -19.18000 27.57700 1.000 42.57864 440 VAL A O 1
ATOM 3236 N N . ASP A 1 441 ? -27.14400 -20.30100 26.23000 1.000 44.69151 441 ASP A N 1
ATOM 3237 C CA . ASP A 1 441 ? -26.55500 -21.11700 27.27400 1.000 48.93988 441 ASP A CA 1
ATOM 3238 C C . ASP A 1 441 ? -25.23500 -20.45400 27.62900 1.000 42.78329 441 ASP A C 1
ATOM 3239 O O . ASP A 1 441 ? -24.33700 -20.41600 26.78000 1.000 49.56250 441 ASP A O 1
ATOM 3244 N N . PRO A 1 442 ? -25.06500 -19.91700 28.84100 1.000 46.83222 442 PRO A N 1
ATOM 3245 C CA . PRO A 1 442 ? -23.78400 -19.27100 29.18500 1.000 50.67979 442 PRO A CA 1
ATOM 3246 C C . PRO A 1 442 ? -22.58700 -20.18800 29.01500 1.000 55.56370 442 PRO A C 1
ATOM 3247 O O . PRO A 1 442 ? -21.46000 -19.69000 28.89900 1.000 52.25962 442 PRO A O 1
ATOM 3251 N N . LYS A 1 443 ? -22.79600 -21.51000 28.99300 1.000 55.25896 443 LYS A N 1
ATOM 3252 C CA . LYS A 1 443 ? -21.68900 -22.43900 28.78500 1.000 55.54986 443 LYS A CA 1
ATOM 3253 C C . LYS A 1 443 ? -21.04900 -22.19900 27.42100 1.000 54.89825 443 LYS A C 1
ATOM 3254 O O . LYS A 1 443 ? -19.83200 -22.32500 27.26200 1.000 55.54682 443 LYS A O 1
ATOM 3260 N N . GLU A 1 444 ? -21.86200 -21.83800 26.43100 1.000 53.38914 444 GLU A N 1
ATOM 3261 C CA . GLU A 1 444 ? -21.41800 -21.51900 25.07400 1.000 51.18109 444 GLU A CA 1
ATOM 3262 C C . GLU A 1 444 ? -22.04800 -20.16400 24.76900 1.000 47.36023 444 GLU A C 1
ATOM 3263 O O . GLU A 1 444 ? -22.96100 -20.05100 23.94400 1.000 43.09142 444 GLU A O 1
ATOM 3269 N N . PRO A 1 445 ? -21.57100 -19.10800 25.43500 1.000 48.43590 445 PRO A N 1
ATOM 3270 C CA . PRO A 1 445 ? -22.18100 -17.77600 25.28500 1.000 47.02578 445 PRO A CA 1
ATOM 3271 C C . PRO A 1 445 ? -22.17500 -17.19100 23.88600 1.000 47.96786 445 PRO A C 1
ATOM 3272 O O . PRO A 1 445 ? -22.89700 -16.21100 23.66100 1.000 50.64081 445 PRO A O 1
ATOM 3276 N N . ASN A 1 446 ? -21.39700 -17.71900 22.94700 1.000 48.41055 446 ASN A N 1
ATOM 3277 C CA . ASN A 1 446 ? -21.40000 -17.12800 21.61600 1.000 43.45494 446 ASN A CA 1
ATOM 3278 C C . ASN A 1 446 ? -22.55200 -17.61400 20.74400 1.000 41.13935 446 ASN A C 1
ATOM 3279 O O . ASN A 1 446 ? -22.84500 -16.97700 19.72800 1.000 42.02667 446 ASN A O 1
ATOM 3284 N N . VAL A 1 447 ? -23.21600 -18.70900 21.10900 1.000 42.78471 447 VAL A N 1
ATOM 3285 C CA . VAL A 1 447 ? -24.30600 -19.26700 20.31200 1.000 42.83998 447 VAL A CA 1
ATOM 3286 C C . VAL A 1 447 ? -25.64400 -18.90300 20.94100 1.000 47.30659 447 VAL A C 1
ATOM 3287 O O . VAL A 1 447 ? -25.91100 -19.23300 22.10400 1.000 41.76946 447 VAL A O 1
ATOM 3291 N N . PHE A 1 448 ? -26.49300 -18.24000 20.15900 1.000 45.71261 448 PHE A N 1
ATOM 3292 C CA . PHE A 1 448 ? -27.81600 -17.81400 20.58700 1.000 44.06320 448 PHE A CA 1
ATOM 3293 C C . PHE A 1 448 ? -28.88400 -18.49700 19.74600 1.000 42.10577 448 PHE A C 1
ATOM 3294 O O . PHE A 1 448 ? -28.75100 -18.60600 18.52300 1.000 44.16365 448 PHE A O 1
ATOM 3302 N N . TYR A 1 449 ? -29.94400 -18.95100 20.40600 1.000 41.38436 449 TYR A N 1
ATOM 3303 C CA . TYR A 1 449 ? -31.07800 -19.59600 19.74500 1.000 45.93191 449 TYR A CA 1
ATOM 3304 C C . TYR A 1 449 ? -32.11300 -18.48800 19.63100 1.000 44.36438 449 TYR A C 1
ATOM 3305 O O . TYR A 1 449 ? -32.74300 -18.10500 20.61900 1.000 45.08395 449 TYR A O 1
ATOM 3314 N N . ALA A 1 450 ? -32.25900 -17.94700 18.42300 1.000 45.65212 450 ALA A N 1
ATOM 3315 C CA . ALA A 1 450 ? -33.12100 -16.80500 18.20200 1.000 43.41866 450 ALA A CA 1
ATOM 3316 C C . ALA A 1 450 ? -34.18000 -16.96200 17.11800 1.000 45.61401 450 ALA A C 1
ATOM 3317 O O . ALA A 1 450 ? -33.85200 -17.33800 15.97800 1.000 46.85068 450 ALA A O 1
ATOM 3319 N N . PRO A 1 451 ? -35.43900 -16.64900 17.41700 1.000 42.78912 451 PRO A N 1
ATOM 3320 C CA . PRO A 1 451 ? -36.47900 -16.67100 16.38800 1.000 41.91653 451 PRO A CA 1
ATOM 3321 C C . PRO A 1 451 ? -36.27900 -15.44100 15.51800 1.000 42.08316 451 PRO A C 1
ATOM 3322 O O . PRO A 1 451 ? -35.74500 -14.42500 15.97000 1.000 45.20001 451 PRO A O 1
ATOM 3326 N N . THR A 1 452 ? -36.70300 -15.51900 14.25700 1.000 38.52091 452 THR A N 1
ATOM 3327 C CA . THR A 1 452 ? -36.52000 -14.37200 13.37700 1.000 42.84399 452 THR A CA 1
ATOM 3328 C C . THR A 1 452 ? -37.69100 -14.19000 12.42200 1.000 42.24256 452 THR A C 1
ATOM 3329 O O . THR A 1 452 ? -38.36000 -15.15100 12.03500 1.000 41.06043 452 THR A O 1
ATOM 3333 N N . ASN A 1 453 ? -37.90700 -12.93100 12.03800 1.000 39.36187 453 ASN A N 1
ATOM 3334 C CA . ASN A 1 453 ? -38.92200 -12.52900 11.07400 1.000 41.88778 453 ASN A CA 1
ATOM 3335 C C . ASN A 1 453 ? -38.20100 -12.32600 9.74800 1.000 42.11469 453 ASN A C 1
ATOM 3336 O O . ASN A 1 453 ? -37.10800 -11.75100 9.71400 1.000 42.90692 453 ASN A O 1
ATOM 3341 N N . ASN A 1 454 ? -38.79600 -12.79600 8.65300 1.000 38.57599 454 ASN A N 1
ATOM 3342 C CA . ASN A 1 454 ? -38.13900 -12.71000 7.34800 1.000 43.22988 454 ASN A CA 1
ATOM 3343 C C . ASN A 1 454 ? -39.08300 -12.18300 6.26000 1.000 43.82173 454 ASN A C 1
ATOM 3344 O O . ASN A 1 454 ? -39.32800 -12.82500 5.23800 1.000 45.24362 454 ASN A O 1
ATOM 3349 N N . TRP A 1 455 ? -39.64300 -11.00300 6.50000 1.000 41.55770 455 TRP A N 1
ATOM 3350 C CA . TRP A 1 455 ? -40.51300 -10.36600 5.52900 1.000 42.13979 455 TRP A CA 1
ATOM 3351 C C . TRP A 1 455 ? -40.16600 -8.88500 5.46500 1.000 44.35568 455 TRP A C 1
ATOM 3352 O O . TRP A 1 455 ? -39.65400 -8.30600 6.42900 1.000 43.46843 455 TRP A O 1
ATOM 3363 N N . GLY A 1 456 ? -40.43400 -8.28400 4.30400 1.000 43.08872 456 GLY A N 1
ATOM 3364 C CA . GLY A 1 456 ? -40.17200 -6.88300 4.06500 1.000 45.02968 456 GLY A CA 1
ATOM 3365 C C . GLY A 1 456 ? -41.44400 -6.05500 3.96800 1.000 51.36529 456 GLY A C 1
ATOM 3366 O O . GLY A 1 456 ? -42.55600 -6.55000 4.11900 1.000 40.26782 456 GLY A O 1
ATOM 3367 N N . MET A 1 457 ? -41.25800 -4.76500 3.69900 1.000 47.46439 457 MET A N 1
ATOM 3368 C CA . MET A 1 457 ? -42.40200 -3.87500 3.58500 1.000 48.53566 457 MET A CA 1
ATOM 3369 C C . MET A 1 457 ? -42.12700 -2.80000 2.56100 1.000 46.11886 457 MET A C 1
ATOM 3370 O O . MET A 1 457 ? -41.00200 -2.63400 2.09400 1.000 48.40951 457 MET A O 1
ATOM 3375 N N . THR A 1 458 ? -43.18800 -2.06100 2.23900 1.000 47.78063 458 THR A N 1
ATOM 3376 C CA . THR A 1 458 ? -43.19000 -0.92100 1.32400 1.000 51.55706 458 THR A CA 1
ATOM 3377 C C . THR A 1 458 ? -43.94400 0.14700 2.11000 1.000 52.34694 458 THR A C 1
ATOM 3378 O O . THR A 1 458 ? -45.17800 0.17500 2.09800 1.000 54.50788 458 THR A O 1
ATOM 3382 N N . LEU A 1 459 ? -43.20100 0.99500 2.82400 1.000 53.18357 459 LEU A N 1
ATOM 3383 C CA . LEU A 1 459 ? -43.77700 2.03100 3.67600 1.000 48.59135 459 LEU A CA 1
ATOM 3384 C C . LEU A 1 459 ? -43.94500 3.33700 2.92000 1.000 50.49622 459 LEU A C 1
ATOM 3385 O O . LEU A 1 459 ? -42.98100 3.86200 2.35600 1.000 51.81193 459 LEU A O 1
ATOM 3390 N N . GLU A 1 460 ? -45.16700 3.86600 2.92200 1.000 48.83202 460 GLU A N 1
ATOM 3391 C CA . GLU A 1 460 ? -45.45500 5.12100 2.23700 1.000 53.15482 460 GLU A CA 1
ATOM 3392 C C . GLU A 1 460 ? -45.83200 6.19200 3.25300 1.000 53.34452 460 GLU A C 1
ATOM 3393 O O . GLU A 1 460 ? -46.96400 6.19200 3.76400 1.000 53.73365 460 GLU A O 1
ATOM 3399 N N . PRO A 1 461 ? -44.92900 7.11700 3.58500 1.000 52.03937 461 PRO A N 1
ATOM 3400 C CA . PRO A 1 461 ? -45.27400 8.16200 4.55200 1.000 54.25985 461 PRO A CA 1
ATOM 3401 C C . PRO A 1 461 ? -46.42400 9.00600 4.03000 1.000 54.63776 461 PRO A C 1
ATOM 3402 O O . PRO A 1 461 ? -46.59600 9.18100 2.82100 1.000 55.04213 461 PRO A O 1
ATOM 3406 N N . MET A 1 462 ? -47.22700 9.51900 4.95800 1.000 53.77157 462 MET A N 1
ATOM 3407 C CA . MET A 1 462 ? -48.38200 10.32400 4.59900 1.000 55.76489 462 MET A CA 1
ATOM 3408 C C . MET A 1 462 ? -48.41000 11.60700 5.42000 1.000 51.81551 462 MET A C 1
ATOM 3409 O O . MET A 1 462 ? -47.65700 11.78200 6.38200 1.000 50.81813 462 MET A O 1
ATOM 3414 N N . GLU A 1 463 ? -49.29600 12.51100 5.01200 1.000 54.91460 463 GLU A N 1
ATOM 3415 C CA . GLU A 1 463 ? -49.44900 13.79700 5.67900 1.000 51.93055 463 GLU A CA 1
ATOM 3416 C C . GLU A 1 463 ? -49.95100 13.61100 7.10900 1.000 54.96400 463 GLU A C 1
ATOM 3417 O O . GLU A 1 463 ? -50.77200 12.73100 7.38600 1.000 54.66449 463 GLU A O 1
ATOM 3423 N N . ARG A 1 464 ? -49.45000 14.44200 8.02600 1.000 57.13914 464 ARG A N 1
ATOM 3424 C CA . ARG A 1 464 ? -49.85800 14.36200 9.42900 1.000 54.62057 464 ARG A CA 1
ATOM 3425 C C . ARG A 1 464 ? -51.22000 15.02900 9.57600 1.000 50.88181 464 ARG A C 1
ATOM 3426 O O . ARG A 1 464 ? -51.35200 16.24300 9.38700 1.000 54.27586 464 ARG A O 1
ATOM 3434 N N . ALA A 1 465 ? -52.23500 14.23600 9.91600 1.000 53.09677 465 ALA A N 1
ATOM 3435 C CA . ALA A 1 465 ? -53.58600 14.76300 10.04900 1.000 54.57741 465 ALA A CA 1
ATOM 3436 C C . ALA A 1 465 ? -53.87100 15.40500 11.40200 1.000 52.70491 465 ALA A C 1
ATOM 3437 O O . ALA A 1 465 ? -54.83800 16.16300 11.50800 1.000 52.36303 465 ALA A O 1
ATOM 3439 N N . HIS A 1 466 ? -53.06900 15.13500 12.42900 1.000 56.07123 466 HIS A N 1
ATOM 3440 C CA . HIS A 1 466 ? -53.32400 15.71800 13.74100 1.000 53.49790 466 HIS A CA 1
ATOM 3441 C C . HIS A 1 466 ? -52.08500 15.58400 14.61800 1.000 57.66478 466 HIS A C 1
ATOM 3442 O O . HIS A 1 466 ? -51.12600 14.88400 14.28200 1.000 54.37892 466 HIS A O 1
ATOM 3449 N N . THR A 1 467 ? -52.13300 16.26300 15.76700 1.000 55.89842 467 THR A N 1
ATOM 3450 C CA . THR A 1 467 ? -51.07700 16.24300 16.77300 1.000 55.93904 467 THR A CA 1
ATOM 3451 C C . THR A 1 467 ? -51.66500 15.92300 18.14300 1.000 57.40742 467 THR A C 1
ATOM 3452 O O . THR A 1 467 ? -51.16700 16.39900 19.16700 1.000 56.38504 467 THR A O 1
ATOM 3456 N N . ASN A 1 468 ? -52.72800 15.11800 18.17600 1.000 53.87610 468 ASN A N 1
ATOM 3457 C CA . ASN A 1 468 ? -53.40300 14.76700 19.42000 1.000 56.72462 468 ASN A CA 1
ATOM 3458 C C . ASN A 1 468 ? -52.81600 13.50100 20.02700 1.000 56.82299 468 ASN A C 1
ATOM 3459 O O . ASN A 1 468 ? -52.89200 12.42100 19.43200 1.000 59.48225 468 ASN A O 1
ATOM 3464 N N . GLN A 1 469 ? -52.25300 13.63900 21.21900 1.000 58.47916 469 GLN A N 1
ATOM 3465 C CA . GLN A 1 469 ? -51.71200 12.49900 21.93400 1.000 51.59017 469 GLN A CA 1
ATOM 3466 C C . GLN A 1 469 ? -52.87000 11.60500 22.36600 1.000 51.38557 469 GLN A C 1
ATOM 3467 O O . GLN A 1 469 ? -53.97200 12.07800 22.65200 1.000 59.40789 469 GLN A O 1
ATOM 3473 N N . GLY A 1 470 ? -52.62400 10.30400 22.40400 1.000 53.82867 470 GLY A N 1
ATOM 3474 C CA . GLY A 1 470 ? -53.65600 9.36600 22.78300 1.000 54.87606 470 GLY A CA 1
ATOM 3475 C C . GLY A 1 470 ? -54.43900 8.79100 21.62400 1.000 52.87326 470 GLY A C 1
ATOM 3476 O O . GLY A 1 470 ? -55.19800 7.83500 21.82500 1.000 51.75357 470 GLY A O 1
ATOM 3477 N N . SER A 1 471 ? -54.28100 9.34400 20.42500 1.000 52.18811 471 SER A N 1
ATOM 3478 C CA . SER A 1 471 ? -54.93100 8.86900 19.21400 1.000 52.39093 471 SER A CA 1
ATOM 3479 C C . SER A 1 471 ? -53.86800 8.20800 18.34900 1.000 54.39601 471 SER A C 1
ATOM 3480 O O . SER A 1 471 ? -52.66800 8.40600 18.56500 1.000 57.03576 471 SER A O 1
ATOM 3483 N N . VAL A 1 472 ? -54.30700 7.41600 17.36800 1.000 54.92149 472 VAL A N 1
ATOM 3484 C CA . VAL A 1 472 ? -53.34900 6.75400 16.48700 1.000 53.36184 472 VAL A CA 1
ATOM 3485 C C . VAL A 1 472 ? -52.47700 7.82400 15.84700 1.000 57.25063 472 VAL A C 1
ATOM 3486 O O . VAL A 1 472 ? -52.98100 8.75300 15.20300 1.000 57.30530 472 VAL A O 1
ATOM 3490 N N . TYR A 1 473 ? -51.15600 7.71000 16.04700 1.000 52.62724 473 TYR A N 1
ATOM 3491 C CA . TYR A 1 473 ? -50.17200 8.67900 15.55600 1.000 52.18957 473 TYR A CA 1
ATOM 3492 C C . TYR A 1 473 ? -49.09600 7.92800 14.76800 1.000 53.91370 473 TYR A C 1
ATOM 3493 O O . TYR A 1 473 ? -48.00800 7.65900 15.28300 1.000 56.93074 473 TYR A O 1
ATOM 3502 N N . VAL A 1 474 ? -49.39800 7.60500 13.50900 1.000 52.11766 474 VAL A N 1
ATOM 3503 C CA . VAL A 1 474 ? -48.47100 6.86900 12.65500 1.000 51.53523 474 VAL A CA 1
ATOM 3504 C C . VAL A 1 474 ? -48.26300 7.61000 11.34000 1.000 53.41189 474 VAL A C 1
ATOM 3505 O O . VAL A 1 474 ? -47.14000 8.01000 11.01200 1.000 54.40880 474 VAL A O 1
ATOM 3509 N N . PHE A 1 475 ? -49.34600 7.79200 10.58100 1.000 46.89820 475 PHE A N 1
ATOM 3510 C CA . PHE A 1 475 ? -49.33700 8.48900 9.29200 1.000 51.81427 475 PHE A CA 1
ATOM 3511 C C . PHE A 1 475 ? -48.38300 7.82000 8.29200 1.000 56.07758 475 PHE A C 1
ATOM 3512 O O . PHE A 1 475 ? -47.37000 8.38000 7.86600 1.000 48.97754 475 PHE A O 1
ATOM 3520 N N . ALA A 1 476 ? -48.74900 6.59300 7.92200 1.000 57.45645 476 ALA A N 1
ATOM 3521 C CA . ALA A 1 476 ? -47.96900 5.82100 6.96400 1.000 54.42408 476 ALA A CA 1
ATOM 3522 C C . ALA A 1 476 ? -48.77700 4.61200 6.51400 1.000 55.80031 476 ALA A C 1
ATOM 3523 O O . ALA A 1 476 ? -49.41700 3.95000 7.33400 1.000 49.09420 476 ALA A O 1
ATOM 3525 N N . ASN A 1 477 ? -48.74300 4.33100 5.21200 1.000 56.92131 477 ASN A N 1
ATOM 3526 C CA . ASN A 1 477 ? -49.42700 3.18100 4.63300 1.000 55.86209 477 ASN A CA 1
ATOM 3527 C C . ASN A 1 477 ? -48.36700 2.09700 4.46500 1.000 54.57252 477 ASN A C 1
ATOM 3528 O O . ASN A 1 477 ? -47.39200 2.28900 3.73100 1.000 51.66514 477 ASN A O 1
ATOM 3533 N N . VAL A 1 478 ? -48.55300 0.97300 5.15300 1.000 53.65969 478 VAL A N 1
ATOM 3534 C CA . VAL A 1 478 ? -47.59600 -0.12800 5.16600 1.000 51.76523 478 VAL A CA 1
ATOM 3535 C C . VAL A 1 478 ? -48.18200 -1.37400 4.51300 1.000 54.81073 478 VAL A C 1
ATOM 3536 O O . VAL A 1 478 ? -49.37000 -1.67500 4.67400 1.000 55.94202 478 VAL A O 1
ATOM 3540 N N . LEU A 1 479 ? -47.33300 -2.09800 3.77500 1.000 51.43648 479 LEU A N 1
ATOM 3541 C CA . LEU A 1 479 ? -47.66300 -3.34900 3.09700 1.000 50.30777 479 LEU A CA 1
ATOM 3542 C C . LEU A 1 479 ? -46.51800 -4.31200 3.36500 1.000 53.95869 479 LEU A C 1
ATOM 3543 O O . LEU A 1 479 ? -45.35700 -3.93200 3.20800 1.000 46.23193 479 LEU A O 1
ATOM 3548 N N . MET A 1 480 ? -46.82400 -5.54900 3.75900 1.000 50.92381 480 MET A N 1
ATOM 3549 C CA . MET A 1 480 ? -45.78100 -6.52100 4.06000 1.000 43.59654 480 MET A CA 1
ATOM 3550 C C . MET A 1 480 ? -45.86700 -7.73500 3.14600 1.000 49.26894 480 MET A C 1
ATOM 3551 O O . MET A 1 480 ? -46.94700 -8.11300 2.67600 1.000 44.70739 480 MET A O 1
ATOM 3556 N N . LYS A 1 481 ? -44.70100 -8.34400 2.90100 1.000 42.99714 481 LYS A N 1
ATOM 3557 C CA . LYS A 1 481 ? -44.58400 -9.50600 2.04900 1.000 42.45105 481 LYS A CA 1
ATOM 3558 C C . LYS A 1 481 ? -43.35800 -10.31100 2.45400 1.000 45.56499 481 LYS A C 1
ATOM 3559 O O . LYS A 1 481 ? -42.28800 -9.72500 2.67200 1.000 49.49123 481 LYS A O 1
ATOM 3565 N N . PRO A 1 482 ? -43.47700 -11.63500 2.56000 1.000 48.51808 482 PRO A N 1
ATOM 3566 C CA . PRO A 1 482 ? -42.31600 -12.45300 2.93200 1.000 43.27395 482 PRO A CA 1
ATOM 3567 C C . PRO A 1 482 ? -41.19900 -12.32100 1.90800 1.000 45.04785 482 PRO A C 1
ATOM 3568 O O . PRO A 1 482 ? -41.44300 -12.17600 0.70800 1.000 42.00677 482 PRO A O 1
ATOM 3572 N N . GLU A 1 483 ? -39.95800 -12.36800 2.39900 1.000 42.66310 483 GLU A N 1
ATOM 3573 C CA . GLU A 1 483 ? -38.80800 -12.25500 1.50900 1.000 43.28130 483 GLU A CA 1
ATOM 3574 C C . GLU A 1 483 ? -38.71500 -13.44800 0.57200 1.000 42.68203 483 GLU A C 1
ATOM 3575 O O . GLU A 1 483 ? -38.30900 -13.30600 -0.58700 1.000 47.85287 483 GLU A O 1
ATOM 3581 N N . LYS A 1 484 ? -39.08500 -14.62900 1.05500 1.000 42.31030 484 LYS A N 1
ATOM 3582 C CA . LYS A 1 484 ? -39.03700 -15.85100 0.27600 1.000 44.99456 484 LYS A CA 1
ATOM 3583 C C . LYS A 1 484 ? -40.37700 -16.56500 0.41000 1.000 46.20170 484 LYS A C 1
ATOM 3584 O O . LYS A 1 484 ? -40.87700 -16.73500 1.53700 1.000 44.34435 484 LYS A O 1
ATOM 3590 N N . PRO A 1 485 ? -40.99500 -16.98500 -0.69500 1.000 48.22328 485 PRO A N 1
ATOM 3591 C CA . PRO A 1 485 ? -42.28900 -17.67500 -0.59700 1.000 45.42361 485 PRO A CA 1
ATOM 3592 C C . PRO A 1 485 ? -42.15800 -18.96500 0.19600 1.000 50.13371 485 PRO A C 1
ATOM 3593 O O . PRO A 1 485 ? -41.15600 -19.67800 0.10000 1.000 53.41317 485 PRO A O 1
ATOM 3597 N N . GLY A 1 486 ? -43.18500 -19.25700 0.98900 1.000 49.73541 486 GLY A N 1
ATOM 3598 C CA . GLY A 1 486 ? -43.20100 -20.44300 1.81500 1.000 47.71727 486 GLY A CA 1
ATOM 3599 C C . GLY A 1 486 ? -42.38100 -20.34000 3.08000 1.000 48.68832 486 GLY A C 1
ATOM 3600 O O . GLY A 1 486 ? -42.30200 -21.32300 3.82800 1.000 51.82832 486 GLY A O 1
ATOM 3601 N N . VAL A 1 487 ? -41.76600 -19.18800 3.34500 1.000 46.60670 487 VAL A N 1
ATOM 3602 C CA . VAL A 1 487 ? -40.94300 -18.98900 4.53200 1.000 44.14531 487 VAL A CA 1
ATOM 3603 C C . VAL A 1 487 ? -41.27500 -17.63400 5.14300 1.000 49.01798 487 VAL A C 1
ATOM 3604 O O . VAL A 1 487 ? -41.17100 -16.60000 4.47000 1.000 46.75417 487 VAL A O 1
ATOM 3608 N N . MET A 1 488 ? -41.66800 -17.63700 6.41400 1.000 46.60525 488 MET A N 1
ATOM 3609 C CA . MET A 1 488 ? -41.97000 -16.42100 7.15500 1.000 46.16792 488 MET A CA 1
ATOM 3610 C C . MET A 1 488 ? -41.04500 -16.28500 8.35000 1.000 41.35334 488 MET A C 1
ATOM 3611 O O . MET A 1 488 ? -40.34800 -15.27300 8.48800 1.000 43.54990 488 MET A O 1
ATOM 3616 N N . GLY A 1 489 ? -40.99800 -17.30100 9.20200 1.000 38.04570 489 GLY A N 1
ATOM 3617 C CA . GLY A 1 489 ? -40.13500 -17.27400 10.35900 1.000 41.23193 489 GLY A CA 1
ATOM 3618 C C . GLY A 1 489 ? -38.96400 -18.22000 10.19300 1.000 45.14027 489 GLY A C 1
ATOM 3619 O O . GLY A 1 489 ? -38.97500 -19.09900 9.32200 1.000 37.97837 489 GLY A O 1
ATOM 3620 N N . ARG A 1 490 ? -37.94500 -18.04400 11.02600 1.000 37.50621 490 ARG A N 1
ATOM 3621 C CA . ARG A 1 490 ? -36.76700 -18.89700 10.98800 1.000 42.88462 490 ARG A CA 1
ATOM 3622 C C . ARG A 1 490 ? -36.20000 -18.97100 12.39400 1.000 43.68912 490 ARG A C 1
ATOM 3623 O O . ARG A 1 490 ? -35.90200 -17.93300 12.99300 1.000 40.98242 490 ARG A O 1
ATOM 3631 N N . PHE A 1 491 ? -36.05100 -20.18200 12.91700 1.000 39.82932 491 PHE A N 1
ATOM 3632 C CA . PHE A 1 491 ? -35.45100 -20.38500 14.22900 1.000 43.71507 491 PHE A CA 1
ATOM 3633 C C . PHE A 1 491 ? -33.98500 -20.69100 13.94100 1.000 47.74277 491 PHE A C 1
ATOM 3634 O O . PHE A 1 491 ? -33.66300 -21.72800 13.34800 1.000 44.50577 491 PHE A O 1
ATOM 3642 N N . LYS A 1 492 ? -33.10300 -19.77700 14.33200 1.000 48.22310 492 LYS A N 1
ATOM 3643 C CA . LYS A 1 492 ? -31.68500 -19.90900 14.05100 1.000 42.59365 492 LYS A CA 1
ATOM 3644 C C . LYS A 1 492 ? -30.83400 -20.12500 15.29400 1.000 44.76910 492 LYS A C 1
ATOM 3645 O O . LYS A 1 492 ? -31.19000 -19.74000 16.41200 1.000 46.68987 492 LYS A O 1
ATOM 3651 N N . ALA A 1 493 ? -29.68200 -20.74400 15.05100 1.000 46.71407 493 ALA A N 1
ATOM 3652 C CA . ALA A 1 493 ? -28.61600 -20.96500 16.01900 1.000 45.14384 493 ALA A CA 1
ATOM 3653 C C . ALA A 1 493 ? -27.58100 -20.00500 15.44700 1.000 43.62627 493 ALA A C 1
ATOM 3654 O O . ALA A 1 493 ? -26.91900 -20.31700 14.45500 1.000 44.23426 493 ALA A O 1
ATOM 3656 N N . PHE A 1 494 ? -27.48200 -18.82600 16.04200 1.000 42.93439 494 PHE A N 1
ATOM 3657 C CA . PHE A 1 494 ? -26.63700 -17.75000 15.54600 1.000 41.74862 494 PHE A CA 1
ATOM 3658 C C . PHE A 1 494 ? -25.44100 -17.46600 16.44400 1.000 46.05906 494 PHE A C 1
ATOM 3659 O O . PHE A 1 494 ? -25.59100 -17.30500 17.66100 1.000 47.74812 494 PHE A O 1
ATOM 3667 N N . ASP A 1 495 ? -24.25900 -17.38500 15.83300 1.000 45.40755 495 ASP A N 1
ATOM 3668 C CA . ASP A 1 495 ? -23.02600 -17.04800 16.53700 1.000 46.78081 495 ASP A CA 1
ATOM 3669 C C . ASP A 1 495 ? -22.95000 -15.52600 16.53200 1.000 43.19769 495 ASP A C 1
ATOM 3670 O O . ASP A 1 495 ? -22.74100 -14.91600 15.48000 1.000 47.84629 495 ASP A O 1
ATOM 3675 N N . VAL A 1 496 ? -23.13600 -14.91200 17.70300 1.000 43.66716 496 VAL A N 1
ATOM 3676 C CA . VAL A 1 496 ? -23.14200 -13.45500 17.80700 1.000 47.66846 496 VAL A CA 1
ATOM 3677 C C . VAL A 1 496 ? -21.77500 -12.81700 17.62900 1.000 47.20375 496 VAL A C 1
ATOM 3678 O O . VAL A 1 496 ? -21.67900 -11.58500 17.60000 1.000 44.36237 496 VAL A O 1
ATOM 3682 N N . ILE A 1 497 ? -20.71800 -13.60900 17.50400 1.000 48.38899 497 ILE A N 1
ATOM 3683 C CA . ILE A 1 497 ? -19.37800 -13.07900 17.31300 1.000 46.76306 497 ILE A CA 1
ATOM 3684 C C . ILE A 1 497 ? -18.96600 -13.14000 15.85000 1.000 49.99503 497 ILE A C 1
ATOM 3685 O O . ILE A 1 497 ? -18.54600 -12.13300 15.27700 1.000 48.27069 497 ILE A O 1
ATOM 3690 N N . THR A 1 498 ? -19.09800 -14.31200 15.22200 1.000 47.57599 498 THR A N 1
ATOM 3691 C CA . THR A 1 498 ? -18.74800 -14.45200 13.81500 1.000 44.93508 498 THR A CA 1
ATOM 3692 C C . THR A 1 498 ? -19.85900 -13.98800 12.88100 1.000 47.96934 498 THR A C 1
ATOM 3693 O O . THR A 1 498 ? -19.61600 -13.84700 11.67900 1.000 50.88943 498 THR A O 1
ATOM 3697 N N . GLY A 1 499 ? -21.06900 -13.76100 13.39100 1.000 52.00136 499 GLY A N 1
ATOM 3698 C CA . GLY A 1 499 ? -22.15600 -13.33300 12.53500 1.000 44.85003 499 GLY A CA 1
ATOM 3699 C C . GLY A 1 499 ? -22.69300 -14.40300 11.61200 1.000 45.64484 499 GLY A C 1
ATOM 3700 O O . GLY A 1 499 ? -23.50000 -14.09200 10.73100 1.000 44.45625 499 GLY A O 1
ATOM 3701 N N . LYS A 1 500 ? -22.26900 -15.65300 11.78600 1.000 44.67477 500 LYS A N 1
ATOM 3702 C CA . LYS A 1 500 ? -22.70800 -16.77500 10.97000 1.000 49.41380 500 LYS A CA 1
ATOM 3703 C C . LYS A 1 500 ? -23.67800 -17.64000 11.76800 1.000 50.20359 500 LYS A C 1
ATOM 3704 O O . LYS A 1 500 ? -23.60700 -17.71100 12.99800 1.000 50.44786 500 LYS A O 1
ATOM 3710 N N . ALA A 1 501 ? -24.58700 -18.29800 11.05800 1.000 48.37058 501 ALA A N 1
ATOM 3711 C CA . ALA A 1 501 ? -25.58800 -19.15500 11.67700 1.000 44.87986 501 ALA A CA 1
ATOM 3712 C C . ALA A 1 501 ? -25.13200 -20.60600 11.68000 1.000 48.81732 501 ALA A C 1
ATOM 3713 O O . ALA A 1 501 ? -24.69800 -21.12700 10.64600 1.000 44.37568 501 ALA A O 1
ATOM 3715 N N . ARG A 1 502 ? -25.23200 -21.25700 12.84200 1.000 51.28717 502 ARG A N 1
ATOM 3716 C CA . ARG A 1 502 ? -24.87400 -22.66800 12.91400 1.000 46.28893 502 ARG A CA 1
ATOM 3717 C C . ARG A 1 502 ? -25.85700 -23.48700 12.08900 1.000 51.13640 502 ARG A C 1
ATOM 3718 O O . ARG A 1 502 ? -25.45500 -24.36400 11.31700 1.000 51.33931 502 ARG A O 1
ATOM 3726 N N . TRP A 1 503 ? -27.15200 -23.19600 12.23300 1.000 42.19774 503 TRP A N 1
ATOM 3727 C CA . TRP A 1 503 ? -28.20300 -23.85300 11.47000 1.000 42.29784 503 TRP A CA 1
ATOM 3728 C C . TRP A 1 503 ? -29.39700 -22.90900 11.39900 1.000 49.64976 503 TRP A C 1
ATOM 3729 O O . TRP A 1 503 ? -29.56600 -22.02700 12.24900 1.000 44.43717 503 TRP A O 1
ATOM 3740 N N . ASP A 1 504 ? -30.20800 -23.09700 10.36200 1.000 48.88178 504 ASP A N 1
ATOM 3741 C CA . ASP A 1 504 ? -31.37100 -22.26300 10.08800 1.000 42.96980 504 ASP A CA 1
ATOM 3742 C C . ASP A 1 504 ? -32.56800 -23.16200 9.82000 1.000 45.59055 504 ASP A C 1
ATOM 3743 O O . ASP A 1 504 ? -32.52200 -24.00600 8.91900 1.000 44.51648 504 ASP A O 1
ATOM 3748 N N . ILE A 1 505 ? -33.63500 -22.97800 10.59000 1.000 46.14130 505 ILE A N 1
ATOM 3749 C CA . ILE A 1 505 ? -34.85500 -23.76100 10.44000 1.000 47.07941 505 ILE A CA 1
ATOM 3750 C C . ILE A 1 505 ? -35.92400 -22.85300 9.83500 1.000 46.03510 505 ILE A C 1
ATOM 3751 O O . ILE A 1 505 ? -36.43400 -21.95400 10.52100 1.000 45.61287 505 ILE A O 1
ATOM 3756 N N . PRO A 1 506 ? -36.29700 -23.04300 8.57200 1.000 44.27695 506 PRO A N 1
ATOM 3757 C CA . PRO A 1 506 ? -37.33600 -22.19600 7.97500 1.000 45.22966 506 PRO A CA 1
ATOM 3758 C C . PRO A 1 506 ? -38.72600 -22.64800 8.40200 1.000 46.91944 506 PRO A C 1
ATOM 3759 O O . PRO A 1 506 ? -39.01600 -23.84500 8.47600 1.000 47.90534 506 PRO A O 1
ATOM 3763 N N . GLU A 1 507 ? -39.59300 -21.68000 8.68800 1.000 46.27406 507 GLU A N 1
ATOM 3764 C CA . GLU A 1 507 ? -40.96400 -21.96700 9.09500 1.000 48.88433 507 GLU A CA 1
ATOM 3765 C C . GLU A 1 507 ? -41.91900 -21.22000 8.17900 1.000 48.06228 507 GLU A C 1
ATOM 3766 O O . GLU A 1 507 ? -41.70400 -20.03900 7.88600 1.000 48.29614 507 GLU A O 1
ATOM 3772 N N . ARG A 1 508 ? -42.97300 -21.90500 7.72200 1.000 46.12571 508 ARG A N 1
ATOM 3773 C CA . ARG A 1 508 ? -43.93100 -21.24500 6.84200 1.000 52.84337 508 ARG A CA 1
ATOM 3774 C C . ARG A 1 508 ? -44.78700 -20.22700 7.58800 1.000 48.56446 508 ARG A C 1
ATOM 3775 O O . ARG A 1 508 ? -45.40400 -19.36300 6.95700 1.000 48.96697 508 ARG A O 1
ATOM 3783 N N . PHE A 1 509 ? -44.82700 -20.30400 8.90700 1.000 44.08888 509 PHE A N 1
ATOM 3784 C CA . PHE A 1 509 ? -45.56300 -19.37900 9.74500 1.000 46.58583 509 PHE A CA 1
ATOM 3785 C C . PHE A 1 509 ? -44.55400 -18.63200 10.60400 1.000 44.50309 509 PHE A C 1
ATOM 3786 O O . PHE A 1 509 ? -43.44300 -19.12300 10.83200 1.000 48.60266 509 PHE A O 1
ATOM 3794 N N . PRO A 1 510 ? -44.89300 -17.44100 11.08200 1.000 44.68323 510 PRO A N 1
ATOM 3795 C CA . PRO A 1 510 ? -43.93400 -16.69300 11.89900 1.000 43.09104 510 PRO A CA 1
ATOM 3796 C C . PRO A 1 510 ? -43.56200 -17.44600 13.16600 1.000 40.35018 510 PRO A C 1
ATOM 3797 O O . PRO A 1 510 ? -44.35500 -18.20900 13.72100 1.000 43.85393 510 PRO A O 1
ATOM 3801 N N . THR A 1 511 ? -42.32800 -17.22400 13.61300 1.000 39.46373 511 THR A N 1
ATOM 3802 C CA . THR A 1 511 ? -41.81400 -17.80300 14.85000 1.000 39.02043 511 THR A CA 1
ATOM 3803 C C . THR A 1 511 ? -41.89300 -16.67200 15.87300 1.000 41.96417 511 THR A C 1
ATOM 3804 O O . THR A 1 511 ? -40.90200 -16.02800 16.21600 1.000 42.42607 511 THR A O 1
ATOM 3808 N N . TRP A 1 512 ? -43.11400 -16.41800 16.34600 1.000 39.83966 512 TRP A N 1
ATOM 3809 C CA . TRP A 1 512 ? -43.40000 -15.34800 17.29500 1.000 41.25070 512 TRP A CA 1
ATOM 3810 C C . TRP A 1 512 ? -43.32900 -15.79300 18.75000 1.000 40.53694 512 TRP A C 1
ATOM 3811 O O . TRP A 1 512 ? -43.81400 -15.07600 19.63100 1.000 38.00494 512 TRP A O 1
ATOM 3822 N N . SER A 1 513 ? -42.74500 -16.94900 19.02800 1.000 38.82968 513 SER A N 1
ATOM 3823 C CA . SER A 1 513 ? -42.62700 -17.43700 20.39000 1.000 39.66231 513 SER A CA 1
ATOM 3824 C C . SER A 1 513 ? -41.19100 -17.28100 20.86500 1.000 40.86657 513 SER A C 1
ATOM 3825 O O . SER A 1 513 ? -40.25000 -17.30800 20.06900 1.000 42.76107 513 SER A O 1
ATOM 3828 N N . GLY A 1 514 ? -41.02800 -17.12500 22.16800 1.000 43.50661 514 GLY A N 1
ATOM 3829 C CA . GLY A 1 514 ? -39.69900 -17.02600 22.72100 1.000 38.21760 514 GLY A CA 1
ATOM 3830 C C . GLY A 1 514 ? -39.01300 -18.37600 22.63800 1.000 42.44804 514 GLY A C 1
ATOM 3831 O O . GLY A 1 514 ? -39.62200 -19.40700 22.34700 1.000 40.65020 514 GLY A O 1
ATOM 3832 N N . ALA A 1 515 ? -37.71400 -18.37300 22.89000 1.000 43.84997 515 ALA A N 1
ATOM 3833 C CA . ALA A 1 515 ? -36.93100 -19.59300 22.83800 1.000 39.40852 515 ALA A CA 1
ATOM 3834 C C . ALA A 1 515 ? -36.56700 -20.05600 24.23900 1.000 38.22559 515 ALA A C 1
ATOM 3835 O O . ALA A 1 515 ? -36.56600 -19.28300 25.20000 1.000 39.00288 515 ALA A O 1
ATOM 3837 N N . LEU A 1 516 ? -36.25200 -21.34000 24.33800 1.000 39.43980 516 LEU A N 1
ATOM 3838 C CA . LEU A 1 516 ? -35.83200 -21.95500 25.58700 1.000 42.64614 516 LEU A CA 1
ATOM 3839 C C . LEU A 1 516 ? -34.75000 -22.96500 25.24900 1.000 43.15234 516 LEU A C 1
ATOM 3840 O O . LEU A 1 516 ? -34.94700 -23.80500 24.36800 1.000 45.89188 516 LEU A O 1
ATOM 3845 N N . VAL A 1 517 ? -33.61500 -22.88100 25.93800 1.000 40.53661 517 VAL A N 1
ATOM 3846 C CA . VAL A 1 517 ? -32.49200 -23.78800 25.73300 1.000 41.59363 517 VAL A CA 1
ATOM 3847 C C . VAL A 1 517 ? -32.23400 -24.50900 27.05000 1.000 43.44274 517 VAL A C 1
ATOM 3848 O O . VAL A 1 517 ? -32.33900 -23.90700 28.12500 1.000 41.32621 517 VAL A O 1
ATOM 3852 N N . THR A 1 518 ? -31.92700 -25.80700 26.97300 1.000 44.64914 518 THR A N 1
ATOM 3853 C CA . THR A 1 518 ? -31.70300 -26.61500 28.16600 1.000 45.82538 518 THR A CA 1
ATOM 3854 C C . THR A 1 518 ? -30.42400 -27.43700 28.06100 1.000 51.04908 518 THR A C 1
ATOM 3855 O O . THR A 1 518 ? -29.92300 -27.72400 26.96900 1.000 47.69059 518 THR A O 1
ATOM 3859 N N . ASP A 1 519 ? -29.90400 -27.83600 29.23200 1.000 48.62356 519 ASP A N 1
ATOM 3860 C CA . ASP A 1 519 ? -28.67900 -28.63900 29.25600 1.000 53.84669 519 ASP A CA 1
ATOM 3861 C C . ASP A 1 519 ? -28.91200 -30.07200 28.81600 1.000 54.03493 519 ASP A C 1
ATOM 3862 O O . ASP A 1 519 ? -28.02100 -30.91600 28.91700 1.000 53.61344 519 ASP A O 1
ATOM 3867 N N . GLY A 1 520 ? -30.10600 -30.37400 28.32500 1.000 56.67950 520 GLY A N 1
ATOM 3868 C CA . GLY A 1 520 ? -30.42800 -31.67800 27.80300 1.000 51.33131 520 GLY A CA 1
ATOM 3869 C C . GLY A 1 520 ? -30.18400 -31.72100 26.31300 1.000 52.25523 520 GLY A C 1
ATOM 3870 O O . GLY A 1 520 ? -30.65300 -32.63900 25.63300 1.000 51.75390 520 GLY A O 1
ATOM 3871 N N . GLY A 1 521 ? -29.46500 -30.72400 25.79000 1.000 47.04558 521 GLY A N 1
ATOM 3872 C CA . GLY A 1 521 ? -29.16600 -30.61800 24.37800 1.000 48.09405 521 GLY A CA 1
ATOM 3873 C C . GLY A 1 521 ? -30.34600 -30.22200 23.52800 1.000 49.26340 521 GLY A C 1
ATOM 3874 O O . GLY A 1 521 ? -30.35800 -30.50500 22.32700 1.000 46.10273 521 GLY A O 1
ATOM 3875 N N . LEU A 1 522 ? -31.34300 -29.56400 24.11400 1.000 47.57241 522 LEU A N 1
ATOM 3876 C CA . LEU A 1 522 ? -32.54700 -29.19000 23.39300 1.000 47.87769 522 LEU A CA 1
ATOM 3877 C C . LEU A 1 522 ? -32.82500 -27.69500 23.42900 1.000 46.51813 522 LEU A C 1
ATOM 3878 O O . LEU A 1 522 ? -32.42300 -26.98200 24.35500 1.000 48.73617 522 LEU A O 1
ATOM 3883 N N . ALA A 1 523 ? -33.54500 -27.24500 22.40500 1.000 48.22277 523 ALA A N 1
ATOM 3884 C CA . ALA A 1 523 ? -33.99900 -25.87100 22.24900 1.000 45.02947 523 ALA A CA 1
ATOM 3885 C C . ALA A 1 523 ? -35.48300 -25.95200 21.92300 1.000 47.41666 523 ALA A C 1
ATOM 3886 O O . ALA A 1 523 ? -35.88000 -26.75100 21.06900 1.000 47.51433 523 ALA A O 1
ATOM 3888 N N . PHE A 1 524 ? -36.30000 -25.14700 22.60400 1.000 44.67053 524 PHE A N 1
ATOM 3889 C CA . PHE A 1 524 ? -37.74300 -25.14800 22.40100 1.000 44.32371 524 PHE A CA 1
ATOM 3890 C C . PHE A 1 524 ? -38.22900 -23.81900 21.83200 1.000 43.72299 524 PHE A C 1
ATOM 3891 O O . PHE A 1 524 ? -37.69900 -22.75100 22.15800 1.000 44.57174 524 PHE A O 1
ATOM 3899 N N . TYR A 1 525 ? -39.25600 -23.90100 20.98400 1.000 43.55889 525 TYR A N 1
ATOM 3900 C CA . TYR A 1 525 ? -39.88700 -22.74000 20.36100 1.000 42.27239 525 TYR A CA 1
ATOM 3901 C C . TYR A 1 525 ? -41.20200 -23.18300 19.73400 1.000 42.81004 525 TYR A C 1
ATOM 3902 O O . TYR A 1 525 ? -41.45100 -24.37800 19.54800 1.000 39.79573 525 TYR A O 1
ATOM 3911 N N . GLY A 1 526 ? -42.04500 -22.20100 19.41100 1.000 43.54234 526 GLY A N 1
ATOM 3912 C CA . GLY A 1 526 ? -43.33200 -22.47800 18.81700 1.000 40.20886 526 GLY A CA 1
ATOM 3913 C C . GLY A 1 526 ? -43.59700 -21.60000 17.60900 1.000 42.54333 526 GLY A C 1
ATOM 3914 O O . GLY A 1 526 ? -43.01900 -20.52400 17.45000 1.000 45.27855 526 GLY A O 1
ATOM 3915 N N . THR A 1 527 ? -44.49400 -22.08400 16.75600 1.000 41.66656 527 THR A N 1
ATOM 3916 C CA . THR A 1 527 ? -44.88500 -21.39000 15.53900 1.000 42.70046 527 THR A CA 1
ATOM 3917 C C . THR A 1 527 ? -46.26700 -20.76400 15.69800 1.000 43.19439 527 THR A C 1
ATOM 3918 O O . THR A 1 527 ? -47.04200 -21.11600 16.59200 1.000 39.58632 527 THR A O 1
ATOM 3922 N N . LEU A 1 528 ? -46.56900 -19.81700 14.80600 1.000 42.86666 528 LEU A N 1
ATOM 3923 C CA . LEU A 1 528 ? -47.85200 -19.12400 14.86600 1.000 40.18860 528 LEU A CA 1
ATOM 3924 C C . LEU A 1 528 ? -49.03100 -20.02300 14.52300 1.000 45.13121 528 LEU A C 1
ATOM 3925 O O . LEU A 1 528 ? -50.17000 -19.66100 14.83500 1.000 46.16762 528 LEU A O 1
ATOM 3930 N N . ASP A 1 529 ? -48.80800 -21.17900 13.89700 1.000 40.79061 529 ASP A N 1
ATOM 3931 C CA . ASP A 1 529 ? -49.94600 -22.03800 13.59500 1.000 43.01208 529 ASP A CA 1
ATOM 3932 C C . ASP A 1 529 ? -50.20900 -23.06000 14.69400 1.000 43.45173 529 ASP A C 1
ATOM 3933 O O . ASP A 1 529 ? -51.09200 -23.90900 14.53200 1.000 46.42909 529 ASP A O 1
ATOM 3938 N N . GLY A 1 530 ? -49.48400 -22.98800 15.80900 1.000 41.67758 530 GLY A N 1
ATOM 3939 C CA . GLY A 1 530 ? -49.70900 -23.87500 16.93200 1.000 41.87804 530 GLY A CA 1
ATOM 3940 C C . GLY A 1 530 ? -48.74600 -25.02000 17.14200 1.000 47.16543 530 GLY A C 1
ATOM 3941 O O . GLY A 1 530 ? -48.98800 -25.84000 18.03700 1.000 42.92216 530 GLY A O 1
ATOM 3942 N N . TRP A 1 531 ? -47.66800 -25.11200 16.36400 1.000 41.93958 531 TRP A N 1
ATOM 3943 C CA . TRP A 1 531 ? -46.71600 -26.20200 16.52300 1.000 41.72804 531 TRP A CA 1
ATOM 3944 C C . TRP A 1 531 ? -45.69300 -25.87100 17.60400 1.000 41.33897 531 TRP A C 1
ATOM 3945 O O . TRP A 1 531 ? -45.04900 -24.81800 17.55500 1.000 45.23528 531 TRP A O 1
ATOM 3956 N N . PHE A 1 532 ? -45.55000 -26.77100 18.57300 1.000 42.33385 532 PHE A N 1
ATOM 3957 C CA . PHE A 1 532 ? -44.57000 -26.64900 19.64900 1.000 46.60734 532 PHE A CA 1
ATOM 3958 C C . PHE A 1 532 ? -43.45700 -27.63500 19.30200 1.000 47.33303 532 PHE A C 1
ATOM 3959 O O . PHE A 1 532 ? -43.71300 -28.83800 19.18900 1.000 50.93255 532 PHE A O 1
ATOM 3967 N N . LYS A 1 533 ? -42.23700 -27.13300 19.10800 1.000 42.32085 533 LYS A N 1
ATOM 3968 C CA . LYS A 1 533 ? -41.12000 -27.97100 18.69100 1.000 43.93891 533 LYS A CA 1
ATOM 3969 C C . LYS A 1 533 ? -39.96200 -28.01400 19.67700 1.000 43.89689 533 LYS A C 1
ATOM 3970 O O . LYS A 1 533 ? -39.68500 -27.05300 20.40100 1.000 48.52982 533 LYS A O 1
ATOM 3976 N N . ALA A 1 534 ? -39.27100 -29.15300 19.65200 1.000 43.11361 534 ALA A N 1
ATOM 3977 C CA . ALA A 1 534 ? -38.07700 -29.43100 20.44300 1.000 48.29573 534 ALA A CA 1
ATOM 3978 C C . ALA A 1 534 ? -37.00400 -29.82900 19.43400 1.000 47.93247 534 ALA A C 1
ATOM 3979 O O . ALA A 1 534 ? -37.09500 -30.89100 18.80800 1.000 43.11625 534 ALA A O 1
ATOM 3981 N N . VAL A 1 535 ? -35.99800 -28.98100 19.25800 1.000 47.89824 535 VAL A N 1
ATOM 3982 C CA . VAL A 1 535 ? -34.94600 -29.24900 18.28900 1.000 49.56476 535 VAL A CA 1
ATOM 3983 C C . VAL A 1 535 ? -33.61900 -29.51500 18.98700 1.000 45.69715 535 VAL A C 1
ATOM 3984 O O . VAL A 1 535 ? -33.37100 -29.09400 20.12400 1.000 42.58246 535 VAL A O 1
ATOM 3988 N N . ASP A 1 536 ? -32.75300 -30.23000 18.26800 1.000 49.24507 536 ASP A N 1
ATOM 3989 C CA . ASP A 1 536 ? -31.42000 -30.55700 18.75300 1.000 46.21163 536 ASP A CA 1
ATOM 3990 C C . ASP A 1 536 ? -30.54100 -29.31200 18.68200 1.000 46.80184 536 ASP A C 1
ATOM 3991 O O . ASP A 1 536 ? -30.47500 -28.64800 17.64400 1.000 44.63561 536 ASP A O 1
ATOM 3996 N N . ARG A 1 537 ? -29.86600 -28.99500 19.78900 1.000 47.90854 537 ARG A N 1
ATOM 3997 C CA . ARG A 1 537 ? -29.01200 -27.81000 19.82600 1.000 48.30237 537 ARG A CA 1
ATOM 3998 C C . ARG A 1 537 ? -27.87200 -27.89300 18.81900 1.000 49.26310 537 ARG A C 1
ATOM 3999 O O . ARG A 1 537 ? -27.52300 -26.89300 18.18200 1.000 51.83686 537 ARG A O 1
ATOM 4007 N N . LYS A 1 538 ? -27.26800 -29.07200 18.67200 1.000 51.00152 538 LYS A N 1
ATOM 4008 C CA . LYS A 1 538 ? -26.12600 -29.21100 17.77400 1.000 55.71211 538 LYS A CA 1
ATOM 4009 C C . LYS A 1 538 ? -26.50700 -29.08700 16.30100 1.000 54.34553 538 LYS A C 1
ATOM 4010 O O . LYS A 1 538 ? -25.76300 -28.48400 15.52000 1.000 53.96787 538 LYS A O 1
ATOM 4016 N N . THR A 1 539 ? -27.64100 -29.66200 15.88700 1.000 51.69555 539 THR A N 1
ATOM 4017 C CA . THR A 1 539 ? -28.01100 -29.64500 14.47500 1.000 50.37676 539 THR A CA 1
ATOM 4018 C C . THR A 1 539 ? -29.31600 -28.95000 14.11600 1.000 51.58932 539 THR A C 1
ATOM 4019 O O . THR A 1 539 ? -29.53200 -28.68300 12.92700 1.000 51.89742 539 THR A O 1
ATOM 4023 N N . GLY A 1 540 ? -30.19600 -28.67000 15.07100 1.000 48.94365 540 GLY A N 1
ATOM 4024 C CA . GLY A 1 540 ? -31.46000 -28.05600 14.72400 1.000 48.03353 540 GLY A CA 1
ATOM 4025 C C . GLY A 1 540 ? -32.48700 -29.04600 14.22300 1.000 49.36692 540 GLY A C 1
ATOM 4026 O O . GLY A 1 540 ? -33.59400 -28.64000 13.84300 1.000 49.46421 540 GLY A O 1
ATOM 4027 N N . LYS A 1 541 ? -32.15100 -30.33100 14.20800 1.000 47.15985 541 LYS A N 1
ATOM 4028 C CA . LYS A 1 541 ? -33.07700 -31.35700 13.76100 1.000 48.23943 541 LYS A CA 1
ATOM 4029 C C . LYS A 1 541 ? -34.23900 -31.45200 14.74100 1.000 47.59528 541 LYS A C 1
ATOM 4030 O O . LYS A 1 541 ? -34.05000 -31.41300 15.96100 1.000 46.96201 541 LYS A O 1
ATOM 4036 N N . VAL A 1 542 ? -35.44800 -31.56700 14.20700 1.000 46.84318 542 VAL A N 1
ATOM 4037 C CA . VAL A 1 542 ? -36.63100 -31.65600 15.05500 1.000 46.86274 542 VAL A CA 1
ATOM 4038 C C . VAL A 1 542 ? -36.69500 -33.05400 15.65500 1.000 43.64622 542 VAL A C 1
ATOM 4039 O O . VAL A 1 542 ? -36.68300 -34.05300 14.92800 1.000 41.96794 542 VAL A O 1
ATOM 4043 N N . LEU A 1 543 ? -36.75900 -33.12200 16.98700 1.000 44.99500 543 LEU A N 1
ATOM 4044 C CA . LEU A 1 543 ? -36.82700 -34.37800 17.71900 1.000 43.63203 543 LEU A CA 1
ATOM 4045 C C . LEU A 1 543 ? -38.18800 -34.63000 18.36400 1.000 52.69297 543 LEU A C 1
ATOM 4046 O O . LEU A 1 543 ? -38.45500 -35.76600 18.77900 1.000 42.85154 543 LEU A O 1
ATOM 4051 N N . TRP A 1 544 ? -39.04700 -33.61300 18.46200 1.000 49.01845 544 TRP A N 1
ATOM 4052 C CA . TRP A 1 544 ? -40.37200 -33.74800 19.05500 1.000 46.94573 544 TRP A CA 1
ATOM 4053 C C . TRP A 1 544 ? -41.21600 -32.55500 18.63100 1.000 52.43984 544 TRP A C 1
ATOM 4054 O O . TRP A 1 544 ? -40.71500 -31.42500 18.59700 1.000 49.64877 544 TRP A O 1
ATOM 4065 N N . GLN A 1 545 ? -42.49100 -32.80600 18.31600 1.000 47.54917 545 GLN A N 1
ATOM 4066 C CA . GLN A 1 545 ? -43.37100 -31.72100 17.90100 1.000 45.95266 545 GLN A CA 1
ATOM 4067 C C . GLN A 1 545 ? -44.83200 -32.12400 18.05800 1.000 51.50766 545 GLN A C 1
ATOM 4068 O O . GLN A 1 545 ? -45.19700 -33.28000 17.82900 1.000 50.65023 545 GLN A O 1
ATOM 4074 N N . GLN A 1 546 ? -45.65900 -31.15300 18.44100 1.000 47.85357 546 GLN A N 1
ATOM 4075 C CA . GLN A 1 546 ? -47.08700 -31.36500 18.62300 1.000 48.90713 546 GLN A CA 1
ATOM 4076 C C . GLN A 1 546 ? -47.81200 -30.05800 18.34300 1.000 46.00935 546 GLN A C 1
ATOM 4077 O O . GLN A 1 546 ? -47.32600 -28.98200 18.70300 1.000 46.61451 546 GLN A O 1
ATOM 4083 N N . LYS A 1 547 ? -48.97000 -30.15800 17.69500 1.000 41.66739 547 LYS A N 1
ATOM 4084 C CA . LYS A 1 547 ? -49.77000 -28.98800 17.36600 1.000 47.81295 547 LYS A CA 1
ATOM 4085 C C . LYS A 1 547 ? -50.70300 -28.69400 18.53400 1.000 49.23031 547 LYS A C 1
ATOM 4086 O O . LYS A 1 547 ? -51.55700 -29.52000 18.87900 1.000 46.68300 547 LYS A O 1
ATOM 4092 N N . LEU A 1 548 ? -50.53400 -27.52600 19.14700 1.000 46.06021 548 LEU A N 1
ATOM 4093 C CA . LEU A 1 548 ? -51.35700 -27.14300 20.28000 1.000 44.73234 548 LEU A CA 1
ATOM 4094 C C . LEU A 1 548 ? -52.64500 -26.47300 19.79800 1.000 44.89501 548 LEU A C 1
ATOM 4095 O O . LEU A 1 548 ? -52.91200 -26.35600 18.59900 1.000 44.31687 548 LEU A O 1
ATOM 4100 N N . GLY A 1 549 ? -53.46000 -26.03500 20.75900 1.000 45.29318 549 GLY A N 1
ATOM 4101 C CA . GLY A 1 549 ? -54.75000 -25.44700 20.43500 1.000 44.46260 549 GLY A CA 1
ATOM 4102 C C . GLY A 1 549 ? -54.70300 -24.18700 19.59100 1.000 45.38184 549 GLY A C 1
ATOM 4103 O O . GLY A 1 549 ? -55.59300 -23.95600 18.76900 1.000 47.60991 549 GLY A O 1
ATOM 4104 N N . SER A 1 550 ? -53.69400 -23.34100 19.79000 1.000 45.45194 550 SER A N 1
ATOM 4105 C CA . SER A 1 550 ? -53.62500 -22.09700 19.03400 1.000 42.31344 550 SER A CA 1
ATOM 4106 C C . SER A 1 550 ? -52.17800 -21.67700 18.83000 1.000 42.42904 550 SER A C 1
ATOM 4107 O O . SER A 1 550 ? -51.24500 -22.32900 19.30300 1.000 43.25165 550 SER A O 1
ATOM 4110 N N . GLY A 1 551 ? -52.00800 -20.56200 18.12100 1.000 46.48984 551 GLY A N 1
ATOM 4111 C CA . GLY A 1 551 ? -50.67300 -20.05200 17.86000 1.000 39.55654 551 GLY A CA 1
ATOM 4112 C C . GLY A 1 551 ? -49.91400 -19.81200 19.15200 1.000 41.84420 551 GLY A C 1
ATOM 4113 O O . GLY A 1 551 ? -50.46800 -19.34100 20.14800 1.000 43.91304 551 GLY A O 1
ATOM 4114 N N . ILE A 1 552 ? -48.63200 -20.14700 19.13100 1.000 40.81631 552 ILE A N 1
ATOM 4115 C CA . ILE A 1 552 ? -47.76300 -20.01900 20.29200 1.000 45.42183 552 ILE A CA 1
ATOM 4116 C C . ILE A 1 552 ? -46.97900 -18.71700 20.19500 1.000 40.76916 552 ILE A C 1
ATOM 4117 O O . ILE A 1 552 ? -46.12100 -18.55900 19.32100 1.000 39.87879 552 ILE A O 1
ATOM 4122 N N . ILE A 1 553 ? -47.25900 -17.78500 21.10200 1.000 41.19963 553 ILE A N 1
ATOM 4123 C CA . ILE A 1 553 ? -46.52100 -16.52900 21.14900 1.000 37.80743 553 ILE A CA 1
ATOM 4124 C C . ILE A 1 553 ? -46.03500 -16.38700 22.58300 1.000 37.62539 553 ILE A C 1
ATOM 4125 O O . ILE A 1 553 ? -45.52100 -15.33800 22.98400 1.000 42.72313 553 ILE A O 1
ATOM 4130 N N . GLY A 1 554 ? -46.19100 -17.46000 23.36700 1.000 37.42556 554 GLY A N 1
ATOM 4131 C CA . GLY A 1 554 ? -45.71400 -17.47700 24.73100 1.000 41.52311 554 GLY A CA 1
ATOM 4132 C C . GLY A 1 554 ? -44.25500 -17.92500 24.77300 1.000 43.95219 554 GLY A C 1
ATOM 4133 O O . GLY A 1 554 ? -43.69300 -18.36800 23.77300 1.000 41.84542 554 GLY A O 1
ATOM 4134 N N . ASN A 1 555 ? -43.64200 -17.80200 25.94900 1.000 42.34754 555 ASN A N 1
ATOM 4135 C CA . ASN A 1 555 ? -42.24500 -18.19100 26.11300 1.000 42.31085 555 ASN A CA 1
ATOM 4136 C C . ASN A 1 555 ? -42.15700 -19.50000 26.88000 1.000 43.05481 555 ASN A C 1
ATOM 4137 O O . ASN A 1 555 ? -42.67300 -19.58600 28.00300 1.000 43.19156 555 ASN A O 1
ATOM 4142 N N . PRO A 1 556 ? -41.53100 -20.53400 26.32500 1.000 42.56966 556 PRO A N 1
ATOM 4143 C CA . PRO A 1 556 ? -41.43800 -21.80900 27.04300 1.000 40.36747 556 PRO A CA 1
ATOM 4144 C C . PRO A 1 556 ? -40.54500 -21.70000 28.26600 1.000 43.88699 556 PRO A C 1
ATOM 4145 O O . PRO A 1 556 ? -39.55300 -20.96700 28.27800 1.000 49.80668 556 PRO A O 1
ATOM 4149 N N . ILE A 1 557 ? -40.90200 -22.45700 29.30600 1.000 44.12672 557 ILE A N 1
ATOM 4150 C CA . ILE A 1 557 ? -40.14100 -22.47900 30.54800 1.000 45.86875 557 ILE A CA 1
ATOM 4151 C C . ILE A 1 557 ? -39.87700 -23.92400 30.94800 1.000 44.57787 557 ILE A C 1
ATOM 4152 O O . ILE A 1 557 ? -40.58300 -24.84900 30.54100 1.000 41.20092 557 ILE A O 1
ATOM 4157 N N . SER A 1 558 ? -38.83300 -24.10300 31.75600 1.000 43.10211 558 SER A N 1
ATOM 4158 C CA . SER A 1 558 ? -38.42600 -25.40300 32.26500 1.000 43.50426 558 SER A CA 1
ATOM 4159 C C . SER A 1 558 ? -38.24500 -25.27400 33.76800 1.000 47.69548 558 SER A C 1
ATOM 4160 O O . SER A 1 558 ? -37.64100 -24.30500 34.23800 1.000 45.99022 558 SER A O 1
ATOM 4163 N N . TYR A 1 559 ? -38.77500 -26.23800 34.51800 1.000 49.53462 559 TYR A N 1
ATOM 4164 C CA . TYR A 1 559 ? -38.69900 -26.22700 35.97200 1.000 45.63068 559 TYR A CA 1
ATOM 4165 C C . TYR A 1 559 ? -38.78400 -27.66600 36.46700 1.000 51.57794 559 TYR A C 1
ATOM 4166 O O . TYR A 1 559 ? -38.95400 -28.60300 35.68100 1.000 53.10439 559 TYR A O 1
ATOM 4175 N N . GLU A 1 560 ? -38.66100 -27.84200 37.78100 1.000 49.64410 560 GLU A N 1
ATOM 4176 C CA . GLU A 1 560 ? -38.70100 -29.16600 38.38500 1.000 52.89500 560 GLU A CA 1
ATOM 4177 C C . GLU A 1 560 ? -39.61800 -29.17500 39.60000 1.000 54.16954 560 GLU A C 1
ATOM 4178 O O . GLU A 1 560 ? -39.60400 -28.23800 40.40500 1.000 58.22831 560 GLU A O 1
ATOM 4184 N N . VAL A 1 561 ? -40.41700 -30.23800 39.72600 1.000 50.33110 561 VAL A N 1
ATOM 4185 C CA . VAL A 1 561 ? -41.35400 -30.41200 40.83600 1.000 55.43697 561 VAL A CA 1
ATOM 4186 C C . VAL A 1 561 ? -41.40900 -31.89100 41.19700 1.000 57.26424 561 VAL A C 1
ATOM 4187 O O . VAL A 1 561 ? -41.66900 -32.73600 40.33300 1.000 53.26669 561 VAL A O 1
ATOM 4191 N N . GLY A 1 562 ? -41.18200 -32.20400 42.47100 1.000 51.15677 562 GLY A N 1
ATOM 4192 C CA . GLY A 1 562 ? -41.20300 -33.59000 42.89800 1.000 49.99666 562 GLY A CA 1
ATOM 4193 C C . GLY A 1 562 ? -40.14900 -34.44200 42.22500 1.000 59.13967 562 GLY A C 1
ATOM 4194 O O . GLY A 1 562 ? -40.36200 -35.64300 42.02400 1.000 60.62320 562 GLY A O 1
ATOM 4195 N N . GLY A 1 563 ? -39.01200 -33.84900 41.86600 1.000 54.46894 563 GLY A N 1
ATOM 4196 C CA . GLY A 1 563 ? -37.94600 -34.58000 41.21200 1.000 57.93959 563 GLY A CA 1
ATOM 4197 C C . GLY A 1 563 ? -38.16900 -34.86300 39.74600 1.000 56.23510 563 GLY A C 1
ATOM 4198 O O . GLY A 1 563 ? -37.43000 -35.66700 39.16900 1.000 59.61111 563 GLY A O 1
ATOM 4199 N N . LYS A 1 564 ? -39.15900 -34.23100 39.12500 1.000 56.12871 564 LYS A N 1
ATOM 4200 C CA . LYS A 1 564 ? -39.47100 -34.43000 37.71700 1.000 52.50681 564 LYS A CA 1
ATOM 4201 C C . LYS A 1 564 ? -39.41000 -33.09700 36.98600 1.000 53.60013 564 LYS A C 1
ATOM 4202 O O . LYS A 1 564 ? -39.94400 -32.09200 37.47000 1.000 53.75705 564 LYS A O 1
ATOM 4208 N N . GLN A 1 565 ? -38.76500 -33.09000 35.82300 1.000 61.30425 565 GLN A N 1
ATOM 4209 C CA . GLN A 1 565 ? -38.65500 -31.87700 35.02700 1.000 54.06062 565 GLN A CA 1
ATOM 4210 C C . GLN A 1 565 ? -39.90400 -31.69500 34.17500 1.000 51.67411 565 GLN A C 1
ATOM 4211 O O . GLN A 1 565 ? -40.46500 -32.66200 33.65200 1.000 51.72776 565 GLN A O 1
ATOM 4217 N N . TYR A 1 566 ? -40.34000 -30.44700 34.04000 1.000 52.45382 566 TYR A N 1
ATOM 4218 C CA . TYR A 1 566 ? -41.52800 -30.12100 33.26800 1.000 52.18278 566 TYR A CA 1
ATOM 4219 C C . TYR A 1 566 ? -41.23500 -28.97900 32.30700 1.000 49.14939 566 TYR A C 1
ATOM 4220 O O . TYR A 1 566 ? -40.35000 -28.15200 32.54500 1.000 48.28771 566 TYR A O 1
ATOM 4229 N N . ILE A 1 567 ? -41.99500 -28.94700 31.21500 1.000 49.55484 567 ILE A N 1
ATOM 4230 C CA . ILE A 1 567 ? -41.89000 -27.92000 30.18600 1.000 46.85858 567 ILE A CA 1
ATOM 4231 C C . ILE A 1 567 ? -43.27800 -27.32000 30.00700 1.000 48.43288 567 ILE A C 1
ATOM 4232 O O . ILE A 1 567 ? -44.23500 -28.04400 29.69800 1.000 44.90632 567 ILE A O 1
ATOM 4237 N N . SER A 1 568 ? -43.39200 -26.00700 30.20300 1.000 42.94695 568 SER A N 1
ATOM 4238 C CA . SER A 1 568 ? -44.66800 -25.31900 30.08000 1.000 43.09677 568 SER A CA 1
ATOM 4239 C C . SER A 1 568 ? -44.55700 -24.13700 29.12700 1.000 47.23225 568 SER A C 1
ATOM 4240 O O . SER A 1 568 ? -43.52300 -23.46100 29.05700 1.000 42.68730 568 SER A O 1
ATOM 4243 N N . VAL A 1 569 ? -45.64300 -23.89600 28.39100 1.000 42.29685 569 VAL A N 1
ATOM 4244 C CA . VAL A 1 569 ? -45.70700 -22.79200 27.44000 1.000 41.61101 569 VAL A CA 1
ATOM 4245 C C . VAL A 1 569 ? -47.16800 -22.41600 27.24500 1.000 44.52599 569 VAL A C 1
ATOM 4246 O O . VAL A 1 569 ? -48.06500 -23.25400 27.38000 1.000 46.72592 569 VAL A O 1
ATOM 4250 N N . LEU A 1 570 ? -47.40300 -21.14300 26.93400 1.000 41.74697 570 LEU A N 1
ATOM 4251 C CA . LEU A 1 570 ? -48.72400 -20.58400 26.70000 1.000 43.06584 570 LEU A CA 1
ATOM 4252 C C . LEU A 1 570 ? -49.02900 -20.57300 25.20700 1.000 44.56289 570 LEU A C 1
ATOM 4253 O O . LEU A 1 570 ? -48.13000 -20.44300 24.37400 1.000 44.23045 570 LEU A O 1
ATOM 4258 N N . SER A 1 571 ? -50.31200 -20.70500 24.87500 1.000 45.81540 571 SER A N 1
ATOM 4259 C CA . SER A 1 571 ? -50.76500 -20.69700 23.49200 1.000 44.97238 571 SER A CA 1
ATOM 4260 C C . SER A 1 571 ? -51.97300 -19.78100 23.36300 1.000 42.74013 571 SER A C 1
ATOM 4261 O O . SER A 1 571 ? -52.69400 -19.53200 24.32800 1.000 43.70032 571 SER A O 1
ATOM 4264 N N . GLY A 1 572 ? -52.17900 -19.29400 22.14300 1.000 46.29315 572 GLY A N 1
ATOM 4265 C CA . GLY A 1 572 ? -53.25300 -18.39400 21.75700 1.000 40.92773 572 GLY A CA 1
ATOM 4266 C C . GLY A 1 572 ? -52.68000 -17.31100 20.86600 1.000 40.99104 572 GLY A C 1
ATOM 4267 O O . GLY A 1 572 ? -51.85400 -16.50400 21.30200 1.000 40.38874 572 GLY A O 1
ATOM 4268 N N . ILE A 1 573 ? -53.14200 -17.27200 19.61400 1.000 41.98794 573 ILE A N 1
ATOM 4269 C CA . ILE A 1 573 ? -52.61800 -16.31600 18.64800 1.000 40.98403 573 ILE A CA 1
ATOM 4270 C C . ILE A 1 573 ? -52.91700 -14.87900 19.06300 1.000 49.35074 573 ILE A C 1
ATOM 4271 O O . ILE A 1 573 ? -53.96900 -14.56800 19.64000 1.000 43.97564 573 ILE A O 1
ATOM 4276 N N . GLY A 1 574 ? -51.97600 -13.99200 18.76400 1.000 42.82431 574 GLY A N 1
ATOM 4277 C CA . GLY A 1 574 ? -52.17400 -12.59500 19.10800 1.000 49.01770 574 GLY A CA 1
ATOM 4278 C C . GLY A 1 574 ? -50.94500 -11.76500 18.83600 1.000 47.36557 574 GLY A C 1
ATOM 4279 O O . GLY A 1 574 ? -50.16600 -12.05700 17.92100 1.000 44.56916 574 GLY A O 1
ATOM 4280 N N . GLY A 1 575 ? -50.78500 -10.72000 19.63900 1.000 50.36398 575 GLY A N 1
ATOM 4281 C CA . GLY A 1 575 ? -49.66600 -9.83900 19.43200 1.000 42.36322 575 GLY A CA 1
ATOM 4282 C C . GLY A 1 575 ? -49.91500 -9.07500 18.14300 1.000 44.27987 575 GLY A C 1
ATOM 4283 O O . GLY A 1 575 ? -50.97800 -9.15900 17.52700 1.000 42.21504 575 GLY A O 1
ATOM 4284 N N . TRP A 1 576 ? -48.90000 -8.31900 17.72800 1.000 45.48807 576 TRP A N 1
ATOM 4285 C CA . TRP A 1 576 ? -49.05100 -7.55500 16.49700 1.000 44.71659 576 TRP A CA 1
ATOM 4286 C C . TRP A 1 576 ? -49.21400 -8.47800 15.29600 1.000 44.60249 576 TRP A C 1
ATOM 4287 O O . TRP A 1 576 ? -50.05400 -8.22900 14.42300 1.000 44.60785 576 TRP A O 1
ATOM 4298 N N . ILE A 1 577 ? -48.43100 -9.56100 15.24700 1.000 44.84894 577 ILE A N 1
ATOM 4299 C CA . ILE A 1 577 ? -48.49300 -10.49600 14.12500 1.000 43.16001 577 ILE A CA 1
ATOM 4300 C C . ILE A 1 577 ? -49.88000 -11.11900 14.00600 1.000 43.01667 577 ILE A C 1
ATOM 4301 O O . ILE A 1 577 ? -50.36600 -11.36800 12.89600 1.000 46.67202 577 ILE A O 1
ATOM 4306 N N . GLY A 1 578 ? -50.53500 -11.38400 15.13400 1.000 43.27873 578 GLY A N 1
ATOM 4307 C CA . GLY A 1 578 ? -51.86000 -11.96900 15.15500 1.000 44.66721 578 GLY A CA 1
ATOM 4308 C C . GLY A 1 578 ? -53.00900 -10.99300 15.32100 1.000 48.78327 578 GL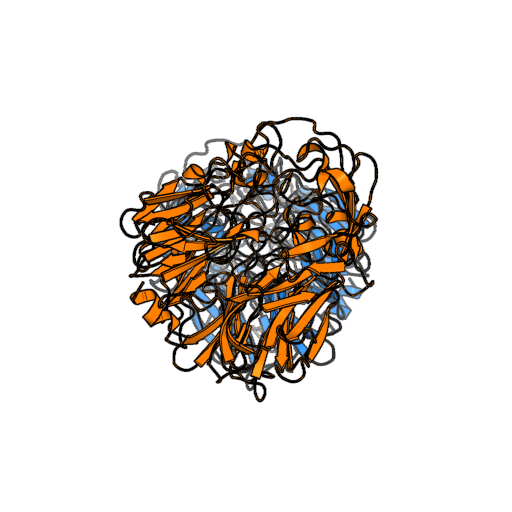Y A C 1
ATOM 4309 O O . GLY A 1 578 ? -54.15900 -11.43500 15.43700 1.000 46.76196 578 GLY A O 1
ATOM 4310 N N . LEU A 1 579 ? -52.73600 -9.68600 15.33400 1.000 46.73176 579 LEU A N 1
ATOM 4311 C CA . LEU A 1 579 ? -53.80000 -8.69600 15.49600 1.000 46.02544 579 LEU A CA 1
ATOM 4312 C C . LEU A 1 579 ? -54.92700 -8.81500 14.47300 1.000 48.07058 579 LEU A C 1
ATOM 4313 O O . LEU A 1 579 ? -56.09400 -8.64800 14.87300 1.000 51.66577 579 LEU A O 1
ATOM 4318 N N . PRO A 1 580 ? -54.68100 -9.08400 13.18100 1.000 48.87484 580 PRO A N 1
ATOM 4319 C CA . PRO A 1 580 ? -55.81700 -9.18400 12.24700 1.000 51.22580 580 PRO A CA 1
ATOM 4320 C C . PRO A 1 580 ? -56.82500 -10.24600 12.64400 1.000 52.20873 580 PRO A C 1
ATOM 4321 O O . PRO A 1 580 ? -58.00000 -10.14700 12.27000 1.000 49.13265 580 PRO A O 1
ATOM 4325 N N . VAL A 1 581 ? -56.40100 -11.25700 13.39400 1.000 50.54462 581 VAL A N 1
ATOM 4326 C CA . VAL A 1 581 ? -57.30300 -12.31300 13.83800 1.000 50.06561 581 VAL A CA 1
ATOM 4327 C C . VAL A 1 581 ? -57.98900 -11.93800 15.14600 1.000 48.84787 581 VAL A C 1
ATOM 4328 O O . VAL A 1 581 ? -59.21100 -12.05600 15.27300 1.000 49.05104 581 VAL A O 1
ATOM 4332 N N . THR A 1 582 ? -57.21400 -11.48100 16.13700 1.000 46.48180 582 THR A N 1
ATOM 4333 C CA . THR A 1 582 ? -57.79000 -11.12000 17.43000 1.000 51.15251 582 THR A CA 1
ATOM 4334 C C . THR A 1 582 ? -58.68200 -9.88800 17.34300 1.000 50.11324 582 THR A C 1
ATOM 4335 O O . THR A 1 582 ? -59.67000 -9.79200 18.07900 1.000 50.69158 582 THR A O 1
ATOM 4339 N N . ALA A 1 583 ? -58.35600 -8.93800 16.47100 1.000 55.18405 583 ALA A N 1
ATOM 4340 C CA . ALA A 1 583 ? -59.17300 -7.74100 16.33000 1.000 49.73278 583 ALA A CA 1
ATOM 4341 C C . ALA A 1 583 ? -60.29000 -7.90700 15.31100 1.000 47.96323 583 ALA A C 1
ATOM 4342 O O . ALA A 1 583 ? -61.11500 -7.00000 15.16900 1.000 46.70195 583 ALA A O 1
ATOM 4344 N N . GLY A 1 584 ? -60.34000 -9.03400 14.60700 1.000 50.15099 584 GLY A N 1
ATOM 4345 C CA . GLY A 1 584 ? -61.38300 -9.24500 13.61400 1.000 51.73553 584 GLY A CA 1
ATOM 4346 C C . GLY A 1 584 ? -61.32800 -8.23900 12.48800 1.000 53.93826 584 GLY A C 1
ATOM 4347 O O . GLY A 1 584 ? -62.37200 -7.74100 12.04700 1.000 54.95571 584 GLY A O 1
ATOM 4348 N N . LEU A 1 585 ? -60.12700 -7.92000 12.01700 1.000 56.07110 585 LEU A N 1
ATOM 4349 C CA . LEU A 1 585 ? -59.95900 -6.95400 10.94400 1.000 58.99971 585 LEU A CA 1
ATOM 4350 C C . LEU A 1 585 ? -60.43100 -7.53100 9.61200 1.000 59.39762 585 LEU A C 1
ATOM 4351 O O . LEU A 1 585 ? -60.46800 -8.74800 9.40300 1.000 59.13528 585 LEU A O 1
ATOM 4356 N N . ASP A 1 586 ? -60.79300 -6.63200 8.70600 1.000 57.98445 586 ASP A N 1
ATOM 4357 C CA . ASP A 1 586 ? -61.26500 -7.03400 7.38800 1.000 56.11527 586 ASP A CA 1
ATOM 4358 C C . ASP A 1 586 ? -60.13000 -7.68900 6.61100 1.000 63.65685 586 ASP A C 1
ATOM 4359 O O . ASP A 1 586 ? -59.10800 -7.03700 6.36000 1.000 60.94204 586 ASP A O 1
ATOM 4364 N N . PRO A 1 587 ? -60.26300 -8.95500 6.20400 1.000 65.40082 587 PRO A N 1
ATOM 4365 C CA . PRO A 1 587 ? -59.18500 -9.60100 5.43600 1.000 59.49353 587 PRO A CA 1
ATOM 4366 C C . PRO A 1 587 ? -58.98600 -9.00200 4.05500 1.000 59.25563 587 PRO A C 1
ATOM 4367 O O . PRO A 1 587 ? -57.97300 -9.30400 3.41200 1.000 60.16097 587 PRO A O 1
ATOM 4371 N N . ALA A 1 588 ? -59.91900 -8.17900 3.58100 1.000 59.01371 588 ALA A N 1
ATOM 4372 C CA . ALA A 1 588 ? -59.83700 -7.54200 2.27600 1.000 56.05136 588 ALA A CA 1
ATOM 4373 C C . ALA A 1 588 ? -59.13700 -6.19200 2.33300 1.000 61.26282 588 ALA A C 1
ATOM 4374 O O . ALA A 1 588 ? -59.02700 -5.52300 1.30100 1.000 65.15817 588 ALA A O 1
ATOM 4376 N N . ASP A 1 589 ? -58.67000 -5.78200 3.51400 1.000 59.87310 589 ASP A N 1
ATOM 4377 C CA . ASP A 1 589 ? -57.96300 -4.52400 3.73800 1.000 57.53407 589 ASP A CA 1
ATOM 4378 C C . ASP A 1 589 ? -56.49700 -4.86300 3.98200 1.000 55.92838 589 ASP A C 1
ATOM 4379 O O . ASP A 1 589 ? -56.09000 -5.08800 5.13100 1.000 56.46521 589 ASP A O 1
ATOM 4384 N N . PRO A 1 590 ? -55.66600 -4.92900 2.93700 1.000 54.41230 590 PRO A N 1
ATOM 4385 C CA . PRO A 1 590 ? -54.24800 -5.27700 3.14700 1.000 59.44638 590 PRO A CA 1
ATOM 4386 C C . PRO A 1 590 ? -53.49100 -4.32100 4.05300 1.000 57.42268 590 PRO A C 1
ATOM 4387 O O . PRO A 1 590 ? -52.53300 -4.74900 4.71100 1.000 52.14806 590 PRO A O 1
ATOM 4391 N N . TYR A 1 591 ? -53.88400 -3.04500 4.11100 1.000 57.47769 591 TYR A N 1
ATOM 4392 C CA . TYR A 1 591 ? -53.20600 -2.06400 4.95100 1.000 54.84051 591 TYR A CA 1
ATOM 4393 C C . TYR A 1 591 ? -53.59100 -2.15300 6.42500 1.000 55.64785 591 TYR A C 1
ATOM 4394 O O . TYR A 1 591 ? -52.97600 -1.46300 7.24700 1.000 54.20103 591 TYR A O 1
ATOM 4403 N N . GLY A 1 592 ? -54.57800 -2.97500 6.78000 1.000 56.48600 592 GLY A N 1
ATOM 4404 C CA . GLY A 1 592 ? -54.98300 -3.08500 8.16800 1.000 56.07935 592 GLY A CA 1
ATOM 4405 C C . GLY A 1 592 ? -53.87900 -3.62800 9.05600 1.000 53.67633 592 GLY A C 1
ATOM 4406 O O . GLY A 1 592 ? -52.93900 -4.28100 8.60300 1.000 56.39164 592 GLY A O 1
ATOM 4407 N N . ALA A 1 593 ? -54.01000 -3.34400 10.35500 1.000 51.09875 593 ALA A N 1
ATOM 4408 C CA . ALA A 1 593 ? -53.03800 -3.77200 11.36300 1.000 52.07678 593 ALA A CA 1
ATOM 4409 C C . ALA A 1 593 ? -51.64600 -3.24600 11.02500 1.000 59.89294 593 ALA A C 1
ATOM 4410 O O . ALA A 1 593 ? -50.63300 -3.92300 11.23100 1.000 50.17369 593 ALA A O 1
ATOM 4412 N N . LEU A 1 594 ? -51.60700 -2.02000 10.49500 1.000 57.16637 594 LEU A N 1
ATOM 4413 C CA . LEU A 1 594 ? -50.36600 -1.35400 10.10700 1.000 54.86202 594 LEU A CA 1
ATOM 4414 C C . LEU A 1 594 ? -49.58500 -2.19300 9.09600 1.000 59.80442 594 LEU A C 1
ATOM 4415 O O . LEU A 1 594 ? -48.35300 -2.23800 9.11700 1.000 59.48664 594 LEU A O 1
ATOM 4420 N N . GLY A 1 595 ? -50.31200 -2.86600 8.19900 1.000 64.65177 595 GLY A N 1
ATOM 4421 C CA . GLY A 1 595 ? -49.72000 -3.68500 7.16000 1.000 60.23129 595 GLY A CA 1
ATOM 4422 C C . GLY A 1 595 ? -49.71400 -5.18200 7.40400 1.000 63.38829 595 GLY A C 1
ATOM 4423 O O . GLY A 1 595 ? -49.41000 -5.93700 6.47000 1.000 64.61277 595 GLY A O 1
ATOM 4424 N N . VAL A 1 596 ? -50.03100 -5.63800 8.61700 1.000 54.89573 596 VAL A N 1
ATOM 4425 C CA . VAL A 1 596 ? -50.01100 -7.07400 8.89300 1.000 52.03526 596 VAL A CA 1
ATOM 4426 C C . VAL A 1 596 ? -51.19700 -7.79500 8.25700 1.000 54.51432 596 VAL A C 1
ATOM 4427 O O . VAL A 1 596 ? -51.07900 -8.96000 7.85600 1.000 55.45008 596 VAL A O 1
ATOM 4431 N N . SER A 1 597 ? -52.35100 -7.12900 8.15900 1.000 55.61319 597 SER A N 1
ATOM 4432 C CA . SER A 1 597 ? -53.55400 -7.75700 7.61400 1.000 50.88710 597 SER A CA 1
ATOM 4433 C C . SER A 1 597 ? -53.32900 -8.40400 6.24600 1.000 52.06629 597 SER A C 1
ATOM 4434 O O . SER A 1 597 ? -53.68600 -9.57000 6.03700 1.000 52.17498 597 SER A O 1
ATOM 4437 N N . GLY A 1 598 ? -52.75200 -7.66300 5.29800 1.000 49.51823 598 GLY A N 1
ATOM 4438 C CA . GLY A 1 598 ? -52.54800 -8.22000 3.96700 1.000 45.37044 598 GLY A CA 1
ATOM 4439 C C . GLY A 1 598 ? -51.73800 -9.50100 3.98000 1.000 56.31520 598 GLY A C 1
ATOM 4440 O O . GLY A 1 598 ? -52.14300 -10.51400 3.40100 1.000 51.51929 598 GLY A O 1
ATOM 4441 N N . MET A 1 599 ? -50.58500 -9.47500 4.65200 1.000 50.31276 599 MET A N 1
ATOM 4442 C CA . MET A 1 599 ? -49.74300 -10.66300 4.73700 1.000 50.27404 599 MET A CA 1
ATOM 4443 C C . MET A 1 599 ? -50.44900 -11.77400 5.50100 1.000 52.65926 599 MET A C 1
ATOM 4444 O O . MET A 1 599 ? -50.35000 -12.95200 5.13400 1.000 50.72712 599 MET A O 1
ATOM 4449 N N . ALA A 1 600 ? -51.17300 -11.41100 6.56300 1.000 52.66824 600 ALA A N 1
ATOM 4450 C CA . ALA A 1 600 ? -51.89700 -12.39400 7.35900 1.000 49.56237 600 ALA A CA 1
ATOM 4451 C C . ALA A 1 600 ? -52.98200 -13.07700 6.53800 1.000 52.07163 600 ALA A C 1
ATOM 4452 O O . ALA A 1 600 ? -53.18600 -14.29100 6.64600 1.000 49.42312 600 ALA A O 1
ATOM 4454 N N . ALA A 1 601 ? -53.69100 -12.30900 5.71300 1.000 51.40412 601 ALA A N 1
ATOM 4455 C CA . ALA A 1 601 ? -54.75200 -12.88400 4.89800 1.000 53.39267 601 ALA A CA 1
ATOM 4456 C C . ALA A 1 601 ? -54.20300 -13.81200 3.82400 1.000 53.36526 601 ALA A C 1
ATOM 4457 O O . ALA A 1 601 ? -54.87500 -14.77500 3.43800 1.000 55.79096 601 ALA A O 1
ATOM 4459 N N . GLU A 1 602 ? -52.99600 -13.53800 3.32800 1.000 47.64511 602 GLU A N 1
ATOM 4460 C CA . GLU A 1 602 ? -52.41100 -14.35700 2.27300 1.000 55.79226 602 GLU A CA 1
ATOM 4461 C C . GLU A 1 602 ? -51.73700 -15.62300 2.78800 1.000 54.80842 602 GLU A C 1
ATOM 4462 O O . GLU A 1 602 ? -51.61300 -16.59200 2.03200 1.000 55.46919 602 GLU A O 1
ATOM 4468 N N . ASN A 1 603 ? -51.28300 -15.65000 4.04200 1.000 53.45620 603 ASN A N 1
ATOM 4469 C CA . ASN A 1 603 ? -50.59000 -16.82100 4.56800 1.000 54.97014 603 ASN A CA 1
ATOM 4470 C C . ASN A 1 603 ? -51.44200 -17.65000 5.52700 1.000 52.72326 603 ASN A C 1
ATOM 4471 O O . ASN A 1 603 ? -50.91500 -18.28600 6.44400 1.000 48.66557 603 ASN A O 1
ATOM 4476 N N . GLY A 1 604 ? -52.75600 -17.65900 5.31600 1.000 60.08122 604 GLY A N 1
ATOM 4477 C CA . GLY A 1 604 ? -53.66500 -18.44700 6.13300 1.000 54.55873 604 GLY A CA 1
ATOM 4478 C C . GLY A 1 604 ? -53.68200 -18.14500 7.61500 1.000 54.61011 604 GLY A C 1
ATOM 4479 O O . GLY A 1 604 ? -53.87500 -19.06600 8.41800 1.000 56.04184 604 GLY A O 1
ATOM 4480 N N . PHE A 1 605 ? -53.50300 -16.88300 8.01200 1.000 46.08834 605 PHE A N 1
ATOM 4481 C CA . PHE A 1 605 ? -53.54500 -16.57000 9.43900 1.000 49.09742 605 PHE A CA 1
ATOM 4482 C C . PHE A 1 605 ? -54.96500 -16.66400 9.98700 1.000 49.95456 605 PHE A C 1
ATOM 4483 O O . PHE A 1 605 ? -55.15900 -16.99800 11.16300 1.000 48.04699 605 PHE A O 1
ATOM 4491 N N . TYR A 1 606 ? -55.96500 -16.36400 9.15700 1.000 47.77246 606 TYR A N 1
ATOM 4492 C CA . TYR A 1 606 ? -57.35300 -16.38600 9.59800 1.000 51.29249 606 TYR A CA 1
ATOM 4493 C C . TYR A 1 606 ? -57.86000 -17.78100 9.93400 1.000 49.66049 606 TYR A C 1
ATOM 4494 O O . TYR A 1 606 ? -58.92700 -17.89800 10.55000 1.000 51.69169 606 TYR A O 1
ATOM 4503 N N . ASN A 1 607 ? -57.13300 -18.83200 9.56600 1.000 50.61025 607 ASN A N 1
ATOM 4504 C CA . ASN A 1 607 ? -57.54500 -20.19000 9.88800 1.000 47.09343 607 ASN A CA 1
ATOM 4505 C C . ASN A 1 607 ? -56.93800 -20.66900 11.20000 1.000 49.44219 607 ASN A C 1
ATOM 4506 O O . ASN A 1 607 ? -57.08400 -21.84400 11.55300 1.000 49.35789 607 ASN A O 1
ATOM 4511 N N . ILE A 1 608 ? -56.26300 -19.78100 11.92300 1.000 49.41732 608 ILE A N 1
ATOM 4512 C CA . ILE A 1 608 ? -55.67700 -20.09300 13.22200 1.000 48.43743 608 ILE A CA 1
ATOM 4513 C C . ILE A 1 608 ? -56.66800 -19.58900 14.27500 1.000 46.16004 608 ILE A C 1
ATOM 4514 O O . ILE A 1 608 ? -56.82400 -18.37000 14.42200 1.000 45.30369 608 ILE A O 1
ATOM 4519 N N . PRO A 1 609 ? -57.34800 -20.46700 14.98800 1.000 50.72414 609 PRO A N 1
ATOM 4520 C CA . PRO A 1 609 ? -58.33500 -19.99700 15.96600 1.000 43.42925 609 PRO A CA 1
ATOM 4521 C C . PRO A 1 609 ? -57.68800 -19.32800 17.16400 1.000 46.58536 609 PRO A C 1
ATOM 4522 O O . PRO A 1 609 ? -56.55000 -19.63000 17.52300 1.000 43.24947 609 PRO A O 1
ATOM 4526 N N . MET A 1 610 ? -58.43000 -18.42300 17.80000 1.000 40.52113 610 MET A N 1
ATOM 4527 C CA . MET A 1 610 ? -57.90300 -17.79800 18.99300 1.000 47.65619 610 MET A CA 1
ATOM 4528 C C . MET A 1 610 ? -57.96600 -18.79800 20.13400 1.000 47.12871 610 MET A C 1
ATOM 4529 O O . MET A 1 610 ? -58.59700 -19.86500 20.04900 1.000 50.69383 610 MET A O 1
ATOM 4534 N N . GLY A 1 611 ? -57.30900 -18.42800 21.21800 1.000 43.61364 611 GLY A N 1
ATOM 4535 C CA . GLY A 1 611 ? -57.30300 -19.28200 22.38300 1.000 40.87090 611 GLY A CA 1
ATOM 4536 C C . GLY A 1 611 ? -56.42800 -18.68700 23.45500 1.000 44.57829 611 GLY A C 1
ATOM 4537 O O . GLY A 1 611 ? -55.89900 -17.57600 23.33000 1.000 48.32961 611 GLY A O 1
ATOM 4538 N N . GLY A 1 612 ? -56.30900 -19.45100 24.52300 1.000 44.02863 612 GLY A N 1
ATOM 4539 C CA . GLY A 1 612 ? -55.48000 -19.12600 25.65600 1.000 44.98664 612 GLY A CA 1
ATOM 4540 C C . GLY A 1 612 ? -55.46800 -20.39400 26.46900 1.000 48.20586 612 GLY A C 1
ATOM 4541 O O . GLY A 1 612 ? -56.52000 -20.82200 26.94600 1.000 48.82266 612 GLY A O 1
ATOM 4542 N N . THR A 1 613 ? -54.29700 -20.99300 26.65800 1.000 47.56811 613 THR A N 1
ATOM 4543 C CA . THR A 1 613 ? -54.20100 -22.24800 27.38600 1.000 45.47899 613 THR A CA 1
ATOM 4544 C C . THR A 1 613 ? -52.73800 -22.52700 27.66100 1.000 48.40261 613 THR A C 1
ATOM 4545 O O . THR A 1 613 ? -51.89500 -22.37900 26.77000 1.000 53.27350 613 THR A O 1
ATOM 4549 N N . LEU A 1 614 ? -52.44700 -22.93100 28.88800 1.000 46.40563 614 LEU A N 1
ATOM 4550 C CA . LEU A 1 614 ? -51.09400 -23.26700 29.28900 1.000 45.41386 614 LEU A CA 1
ATOM 4551 C C . LEU A 1 614 ? -50.94600 -24.77700 29.19700 1.000 47.48728 614 LEU A C 1
ATOM 4552 O O . LEU A 1 614 ? -51.78500 -25.51500 29.72200 1.000 51.44003 614 LEU A O 1
ATOM 4557 N N . TYR A 1 615 ? -49.89300 -25.22900 28.52500 1.000 46.51695 615 TYR A N 1
ATOM 4558 C CA . TYR A 1 615 ? -49.61800 -26.64700 28.34300 1.000 47.97888 615 TYR A CA 1
ATOM 4559 C C . TYR A 1 615 ? -48.35100 -27.02400 29.09600 1.000 49.03017 615 TYR A C 1
ATOM 4560 O O . TYR A 1 615 ? -47.33200 -26.33500 28.98500 1.000 46.98762 615 TYR A O 1
ATOM 4569 N N . THR A 1 616 ? -48.41400 -28.11700 29.85300 1.000 43.49545 616 THR A N 1
ATOM 4570 C CA . THR A 1 616 ? -47.28000 -28.61800 30.61600 1.000 47.28092 616 THR A CA 1
ATOM 4571 C C . THR A 1 616 ? -46.96500 -30.03000 30.14500 1.000 47.96005 616 THR A C 1
ATOM 4572 O O . THR A 1 616 ? -47.86700 -30.86600 30.03300 1.000 51.67199 616 THR A O 1
ATOM 4576 N N . PHE A 1 617 ? -45.69200 -30.28700 29.86400 1.000 47.62268 617 PHE A N 1
ATOM 4577 C CA . PHE A 1 617 ? -45.23000 -31.57100 29.36200 1.000 49.82417 617 PHE A CA 1
ATOM 4578 C C . PHE A 1 617 ? -44.21300 -32.20000 30.30800 1.000 52.12311 617 PHE A C 1
ATOM 4579 O O . PHE A 1 617 ? -43.62100 -31.53200 31.16000 1.000 52.61553 617 PHE A O 1
ATOM 4587 N N . CYS A 1 618 ? -44.00700 -33.50400 30.13200 1.000 49.82435 618 CYS A N 1
ATOM 4588 C CA . CYS A 1 618 ? -43.04300 -34.26200 30.92000 1.000 48.80564 618 CYS A CA 1
ATOM 4589 C C . CYS A 1 618 ? -42.75900 -35.56300 30.18100 1.000 53.55417 618 CYS A C 1
ATOM 4590 O O . CYS A 1 618 ? -43.49700 -35.94400 29.26900 1.000 55.32326 618 CYS A O 1
ATOM 4593 N N . VAL A 1 619 ? -41.67600 -36.23500 30.56900 1.000 52.51604 619 VAL A N 1
ATOM 4594 C CA . VAL A 1 619 ? -41.32500 -37.51000 29.93000 1.000 55.39895 619 VAL A CA 1
ATOM 4595 C C . VAL A 1 619 ? -41.59800 -38.68700 30.86500 1.000 56.44343 619 VAL A C 1
ATOM 4596 O O . VAL A 1 619 ? -41.42100 -38.59100 32.07700 1.000 59.81181 619 VAL A O 1
ATOM 4600 N N . ASN B 1 32 ? -81.81900 -42.46400 6.70400 1.000 53.01043 32 ASN B N 1
ATOM 4601 C CA . ASN B 1 32 ? -80.88800 -42.07500 5.65300 1.000 54.21203 32 ASN B CA 1
ATOM 4602 C C . ASN B 1 32 ? -79.85900 -43.17800 5.41800 1.000 53.22532 32 ASN B C 1
ATOM 4603 O O . ASN B 1 32 ? -79.14700 -43.58100 6.33900 1.000 52.97478 32 ASN B O 1
ATOM 4608 N N . ASP B 1 33 ? -79.79400 -43.65800 4.17200 1.000 50.43610 33 ASP B N 1
ATOM 4609 C CA . ASP B 1 33 ? -78.86400 -44.73100 3.82900 1.000 54.57461 33 ASP B CA 1
ATOM 4610 C C . ASP B 1 33 ? -77.41800 -44.33800 4.10300 1.000 54.87778 33 ASP B C 1
ATOM 4611 O O . ASP B 1 33 ? -76.63800 -45.14800 4.62100 1.000 53.59167 33 ASP B O 1
ATOM 4616 N N . ASP B 1 34 ? -77.03400 -43.10600 3.75300 1.000 55.06947 34 ASP B N 1
ATOM 4617 C CA . ASP B 1 34 ? -75.65500 -42.67800 3.97300 1.000 52.00697 34 ASP B CA 1
ATOM 4618 C C . ASP B 1 34 ? -75.30400 -42.67800 5.45500 1.000 53.48920 34 ASP B C 1
ATOM 4619 O O . ASP B 1 34 ? -74.22600 -43.14500 5.84400 1.000 54.23599 34 ASP B O 1
ATOM 4624 N N . VAL B 1 35 ? -76.20500 -42.16700 6.29700 1.000 53.70699 35 VAL B N 1
ATOM 4625 C CA . VAL B 1 35 ? -75.95000 -42.14600 7.73500 1.000 51.97054 35 VAL B CA 1
ATOM 4626 C C . VAL B 1 35 ? -75.81300 -43.56600 8.26600 1.000 54.50664 35 VAL B C 1
ATOM 4627 O O . VAL B 1 35 ? -74.97800 -43.84300 9.13500 1.000 53.47496 35 VAL B O 1
ATOM 4631 N N . LEU B 1 36 ? -76.63600 -44.48800 7.75600 1.000 54.26870 36 LEU B N 1
ATOM 4632 C CA . LEU B 1 36 ? -76.55700 -45.87400 8.20400 1.000 58.08513 36 LEU B CA 1
ATOM 4633 C C . LEU B 1 36 ? -75.20600 -46.47900 7.84600 1.000 52.59705 36 LEU B C 1
ATOM 4634 O O . LEU B 1 36 ? -74.59500 -47.18100 8.65900 1.000 52.42689 36 LEU B O 1
ATOM 4639 N N . LYS B 1 37 ? -74.72200 -46.20900 6.63300 1.000 53.18408 37 LYS B N 1
ATOM 4640 C CA . LYS B 1 37 ? -73.42800 -46.73300 6.20900 1.000 54.44814 37 LYS B CA 1
ATOM 4641 C C . LYS B 1 37 ? -72.29300 -46.14800 7.04200 1.000 53.98945 37 LYS B C 1
ATOM 4642 O O . LYS B 1 37 ? -71.40600 -46.87300 7.50600 1.000 55.02890 37 LYS B O 1
ATOM 4648 N N . LEU B 1 38 ? -72.30800 -44.82900 7.23800 1.000 56.13585 38 LEU B N 1
ATOM 4649 C CA . LEU B 1 38 ? -71.24800 -44.16400 7.98900 1.000 54.98909 38 LEU B CA 1
ATOM 4650 C C . LEU B 1 38 ? -71.22400 -44.60200 9.45000 1.000 54.98081 38 LEU B C 1
ATOM 4651 O O . LEU B 1 38 ? -70.17100 -44.97300 9.98100 1.000 51.40598 38 LEU B O 1
ATOM 4656 N N . THR B 1 39 ? -72.37900 -44.55700 10.12200 1.000 54.34113 39 THR B N 1
ATOM 4657 C CA . THR B 1 39 ? -72.43200 -44.95300 11.52800 1.000 52.73158 39 THR B CA 1
ATOM 4658 C C . THR B 1 39 ? -72.07400 -46.42400 11.71300 1.000 54.44021 39 THR B C 1
ATOM 4659 O O . THR B 1 39 ? -71.53400 -46.80500 12.75900 1.000 49.58221 39 THR B O 1
ATOM 4663 N N . GLU B 1 40 ? -72.36000 -47.26200 10.71200 1.000 51.37247 40 GLU B N 1
ATOM 4664 C CA . GLU B 1 40 ? -72.02600 -48.67800 10.81000 1.000 55.04021 40 GLU B CA 1
ATOM 4665 C C . GLU B 1 40 ? -70.51800 -48.89200 10.77900 1.000 54.81233 40 GLU B C 1
ATOM 4666 O O . GLU B 1 40 ? -70.01900 -49.86100 11.36000 1.000 50.84169 40 GLU B O 1
ATOM 4672 N N . ASN B 1 41 ? -69.78600 -48.00100 10.11700 1.000 54.00284 41 ASN B N 1
ATOM 4673 C CA . ASN B 1 41 ? -68.33400 -48.10700 10.03600 1.000 51.41317 41 ASN B CA 1
ATOM 4674 C C . ASN B 1 41 ? -67.72400 -47.68900 11.37000 1.000 51.27000 41 ASN B C 1
ATOM 4675 O O . ASN B 1 41 ? -67.83200 -46.51800 11.74800 1.000 50.40079 41 ASN B O 1
ATOM 4680 N N . PRO B 1 42 ? -67.07000 -48.59700 12.09900 1.000 53.46216 42 PRO B N 1
ATOM 4681 C CA . PRO B 1 42 ? -66.48800 -48.22500 13.40200 1.000 55.02919 42 PRO B CA 1
ATOM 4682 C C . PRO B 1 42 ? -65.38800 -47.17300 13.33500 1.000 49.62932 42 PRO B C 1
ATOM 4683 O O . PRO B 1 42 ? -65.01200 -46.64100 14.38700 1.000 48.27943 42 PRO B O 1
ATOM 4687 N N . LYS B 1 43 ? -64.85700 -46.86000 12.15500 1.000 55.11274 43 LYS B N 1
ATOM 4688 C CA . LYS B 1 43 ? -63.80200 -45.85600 12.05900 1.000 54.87091 43 LYS B CA 1
ATOM 4689 C C . LYS B 1 43 ? -64.31800 -44.42900 12.19600 1.000 53.65883 43 LYS B C 1
ATOM 4690 O O . LYS B 1 43 ? -63.51800 -43.52200 12.45200 1.000 52.12555 43 LYS B O 1
ATOM 4696 N N . ASN B 1 44 ? -65.61900 -44.20800 12.02800 1.000 48.14535 44 ASN B N 1
ATOM 4697 C CA . ASN B 1 44 ? -66.20600 -42.87900 12.10600 1.000 51.00516 44 ASN B CA 1
ATOM 4698 C C . ASN B 1 44 ? -67.02900 -42.68600 13.36900 1.000 46.01556 44 ASN B C 1
ATOM 4699 O O . ASN B 1 44 ? -67.35100 -43.62300 14.10200 1.000 52.68862 44 ASN B O 1
ATOM 4704 N N . TRP B 1 45 ? -67.37100 -41.42000 13.59100 1.000 46.84827 45 TRP B N 1
ATOM 4705 C CA . TRP B 1 45 ? -68.27600 -40.95700 14.63900 1.000 49.97703 45 TRP B CA 1
ATOM 4706 C C . TRP B 1 45 ? -69.16600 -40.08000 13.76800 1.000 48.19565 45 TRP B C 1
ATOM 4707 O O . TRP B 1 45 ? -69.03200 -38.85400 13.74200 1.000 52.08671 45 TRP B O 1
ATOM 4718 N N . ALA B 1 46 ? -70.07300 -40.73300 13.03900 1.000 46.64014 46 ALA B N 1
ATOM 4719 C CA . ALA B 1 46 ? -70.93000 -40.05300 12.07900 1.000 48.77045 46 ALA B CA 1
ATOM 4720 C C . ALA B 1 46 ? -72.17600 -39.43300 12.68400 1.000 47.27651 46 ALA B C 1
ATOM 4721 O O . ALA B 1 46 ? -72.76700 -38.54800 12.06000 1.000 52.79872 46 ALA B O 1
ATOM 4723 N N . ALA B 1 47 ? -72.58700 -39.86300 13.86400 1.000 44.73179 47 ALA B N 1
ATOM 4724 C CA . ALA B 1 47 ? -73.77200 -39.28200 14.45200 1.000 43.61571 47 ALA B CA 1
ATOM 4725 C C . ALA B 1 47 ? -73.42400 -38.70700 15.81300 1.000 47.52759 47 ALA B C 1
ATOM 4726 O O . ALA B 1 47 ? -72.47700 -39.17200 16.45600 1.000 45.92716 47 ALA B O 1
ATOM 4728 N N . PRO B 1 48 ? -74.16200 -37.68900 16.27000 1.000 43.54503 48 PRO B N 1
ATOM 4729 C CA . PRO B 1 48 ? -73.86800 -37.10400 17.58700 1.000 41.49322 48 PRO B CA 1
ATOM 4730 C C . PRO B 1 48 ? -73.64100 -38.14100 18.67700 1.000 46.94825 48 PRO B C 1
ATOM 4731 O O . PRO B 1 48 ? -72.66300 -38.04200 19.42900 1.000 42.52108 48 PRO B O 1
ATOM 4735 N N . GLY B 1 49 ? -74.51400 -39.14500 18.76600 1.000 45.60485 49 GLY B N 1
ATOM 4736 C CA . GLY B 1 49 ? -74.39500 -40.19900 19.75500 1.000 46.42778 49 GLY B CA 1
ATOM 4737 C C . GLY B 1 49 ? -73.86800 -41.49800 19.17400 1.000 48.34339 49 GLY B C 1
ATOM 4738 O O . GLY B 1 49 ? -74.24400 -42.58900 19.62300 1.000 49.18256 49 GLY B O 1
ATOM 4739 N N . LYS B 1 50 ? -73.01200 -41.36800 18.15200 1.000 44.90989 50 LYS B N 1
ATOM 4740 C CA . LYS B 1 50 ? -72.33200 -42.44100 17.42400 1.000 43.98151 50 LYS B CA 1
ATOM 4741 C C . LYS B 1 50 ? -73.23800 -43.24000 16.48900 1.000 53.57578 50 LYS B C 1
ATOM 4742 O O . LYS B 1 50 ? -72.74100 -43.89400 15.56400 1.000 58.47615 50 LYS B O 1
ATOM 4748 N N . ASP B 1 51 ? -74.55600 -43.14600 16.65800 1.000 50.09697 51 ASP B N 1
ATOM 4749 C CA . ASP B 1 51 ? -75.49600 -43.86700 15.80100 1.000 48.51412 51 ASP B CA 1
ATOM 4750 C C . ASP B 1 51 ? -76.90300 -43.35900 16.09400 1.000 49.15256 51 ASP B C 1
ATOM 4751 O O . ASP B 1 51 ? -77.11400 -42.51800 16.97400 1.000 48.76158 51 ASP B O 1
ATOM 4756 N N . TYR B 1 52 ? -77.86800 -43.88800 15.33700 1.000 49.95188 52 TYR B N 1
ATOM 4757 C CA . TYR B 1 52 ? -79.26500 -43.49800 15.50300 1.000 52.18994 52 TYR B CA 1
ATOM 4758 C C . TYR B 1 52 ? -79.82000 -43.90800 16.86300 1.000 50.64893 52 TYR B C 1
ATOM 4759 O O . TYR B 1 52 ? -80.75500 -43.27300 17.36300 1.000 49.57494 52 TYR B O 1
ATOM 4768 N N . ALA B 1 53 ? -79.27300 -44.96000 17.47000 1.000 49.84465 53 ALA B N 1
ATOM 4769 C CA . ALA B 1 53 ? -79.73800 -45.43900 18.76700 1.000 49.20465 53 ALA B CA 1
ATOM 4770 C C . ALA B 1 53 ? -79.10900 -44.70300 19.94600 1.000 51.59113 53 ALA B C 1
ATOM 4771 O O . ALA B 1 53 ? -79.45700 -45.00600 21.09300 1.000 50.63661 53 ALA B O 1
ATOM 4773 N N . ASN B 1 54 ? -78.19700 -43.76000 19.69500 1.000 50.83859 54 ASN B N 1
ATOM 4774 C CA . ASN B 1 54 ? -77.52800 -42.98300 20.74500 1.000 49.31798 54 ASN B CA 1
ATOM 4775 C C . ASN B 1 54 ? -76.78800 -43.87400 21.74400 1.000 48.35975 54 ASN B C 1
ATOM 4776 O O . ASN B 1 54 ? -76.72600 -43.57300 22.93700 1.000 47.79079 54 ASN B O 1
ATOM 4781 N N . THR B 1 55 ? -76.20300 -44.97400 21.25500 1.000 45.74560 55 THR B N 1
ATOM 4782 C CA . THR B 1 55 ? -75.48500 -45.87500 22.15500 1.000 51.50097 55 THR B CA 1
ATOM 4783 C C . THR B 1 55 ? -74.16200 -45.29000 22.63500 1.000 46.57592 55 THR B C 1
ATOM 4784 O O . THR B 1 55 ? -73.69600 -45.64400 23.72500 1.000 43.24631 55 THR B O 1
ATOM 4788 N N . ARG B 1 56 ? -73.54000 -44.40900 21.84600 1.000 46.87193 56 ARG B N 1
ATOM 4789 C CA . ARG B 1 56 ? -72.25400 -43.80500 22.20900 1.000 47.41457 56 ARG B CA 1
ATOM 4790 C C . ARG B 1 56 ? -71.23400 -44.88500 22.56600 1.000 46.86638 56 ARG B C 1
ATOM 4791 O O . ARG B 1 56 ? -70.47600 -44.77600 23.53100 1.000 46.20090 56 ARG B O 1
ATOM 4799 N N . HIS B 1 57 ? -71.23000 -45.94800 21.77400 1.000 46.08529 57 HIS B N 1
ATOM 4800 C CA . HIS B 1 57 ? -70.33700 -47.07500 21.96400 1.000 51.18896 57 HIS B CA 1
ATOM 4801 C C . HIS B 1 57 ? -69.44700 -47.20700 20.74100 1.000 51.66757 57 HIS B C 1
ATOM 4802 O O . HIS B 1 57 ? -69.90900 -47.05400 19.60600 1.000 49.43863 57 HIS B O 1
ATOM 4809 N N . SER B 1 58 ? -68.17100 -47.49100 20.97600 1.000 48.87562 58 SER B N 1
ATOM 4810 C CA . SER B 1 58 ? -67.21100 -47.64900 19.89700 1.000 50.86035 58 SER B CA 1
ATOM 4811 C C . SER B 1 58 ? -66.60700 -49.04400 19.94700 1.000 48.46599 58 SER B C 1
ATOM 4812 O O . SER B 1 58 ? -66.05600 -49.43600 20.99000 1.000 46.52191 58 SER B O 1
ATOM 4815 N N . PRO B 1 59 ? -66.68700 -49.82600 18.86700 1.000 49.77354 59 PRO B N 1
ATOM 4816 C CA . PRO B 1 59 ? -66.08100 -51.16800 18.87500 1.000 47.31861 59 PRO B CA 1
ATOM 4817 C C . PRO B 1 59 ? -64.56000 -51.16100 18.76600 1.000 49.37607 59 PRO B C 1
ATOM 4818 O O . PRO B 1 59 ? -63.95200 -52.23200 18.90200 1.000 52.64375 59 PRO B O 1
ATOM 4822 N N . LEU B 1 60 ? -63.93200 -50.00700 18.52200 1.000 50.51970 60 LEU B N 1
ATOM 4823 C CA . LEU B 1 60 ? -62.47700 -49.93900 18.40300 1.000 49.30787 60 LEU B CA 1
ATOM 4824 C C . LEU B 1 60 ? -61.81900 -50.42500 19.68800 1.000 51.39922 60 LEU B C 1
ATOM 4825 O O . LEU B 1 60 ? -62.22800 -50.04800 20.78900 1.000 53.02992 60 LEU B O 1
ATOM 4830 N N . LYS B 1 61 ? -60.79400 -51.27000 19.54500 1.000 51.13441 61 LYS B N 1
ATOM 4831 C CA . LYS B 1 61 ? -60.10900 -51.82800 20.70400 1.000 52.78266 61 LYS B CA 1
ATOM 4832 C C . LYS B 1 61 ? -58.60000 -51.59500 20.72500 1.000 55.01268 61 LYS B C 1
ATOM 4833 O O . LYS B 1 61 ? -57.90900 -52.23400 21.53000 1.000 49.86388 61 LYS B O 1
ATOM 4839 N N . GLN B 1 62 ? -58.06000 -50.70600 19.88200 1.000 56.22501 62 GLN B N 1
ATOM 4840 C CA . GLN B 1 62 ? -56.62100 -50.46200 19.94100 1.000 54.24884 62 GLN B CA 1
ATOM 4841 C C . GLN B 1 62 ? -56.25000 -49.90000 21.30400 1.000 54.90875 62 GLN B C 1
ATOM 4842 O O . GLN B 1 62 ? -55.25300 -50.31200 21.90900 1.000 56.79237 62 GLN B O 1
ATOM 4848 N N . ILE B 1 63 ? -57.05300 -48.96500 21.80400 1.000 49.55257 63 ILE B N 1
ATOM 4849 C CA . ILE B 1 63 ? -56.87600 -48.38900 23.12800 1.000 48.29994 63 ILE B CA 1
ATOM 4850 C C . ILE B 1 63 ? -57.68000 -49.28600 24.06000 1.000 50.79130 63 ILE B C 1
ATOM 4851 O O . ILE B 1 63 ? -58.90000 -49.40500 23.91200 1.000 52.62055 63 ILE B O 1
ATOM 4856 N N . ASN B 1 64 ? -57.00800 -49.94100 25.00000 1.000 51.61409 64 ASN B N 1
ATOM 4857 C CA . ASN B 1 64 ? -57.69700 -50.85900 25.89300 1.000 50.73765 64 ASN B CA 1
ATOM 4858 C C . ASN B 1 64 ? -57.14000 -50.75000 27.30500 1.000 53.95736 64 ASN B C 1
ATOM 4859 O O . ASN B 1 64 ? -56.25500 -49.93900 27.59400 1.000 55.10053 64 ASN B O 1
ATOM 4864 N N . THR B 1 65 ? -57.67600 -51.59500 28.18700 1.000 51.25351 65 THR B N 1
ATOM 4865 C CA . THR B 1 65 ? -57.25300 -51.60000 29.58200 1.000 52.99540 65 THR B CA 1
ATOM 4866 C C . THR B 1 65 ? -55.75800 -51.86500 29.71600 1.000 55.18596 65 THR B C 1
ATOM 4867 O O . THR B 1 65 ? -55.10000 -51.31000 30.60200 1.000 57.84539 65 THR B O 1
ATOM 4871 N N . GLN B 1 66 ? -55.20600 -52.71500 28.84800 1.000 54.93433 66 GLN B N 1
ATOM 4872 C CA . GLN B 1 66 ? -53.78600 -53.05200 28.93500 1.000 57.02294 66 GLN B CA 1
ATOM 4873 C C . GLN B 1 66 ? -52.87500 -51.86600 28.62400 1.000 56.69867 66 GLN B C 1
ATOM 4874 O O . GLN B 1 66 ? -51.81900 -51.71800 29.25000 1.000 57.16254 66 GLN B O 1
ATOM 4880 N N . ASN B 1 67 ? -53.23800 -51.02000 27.65700 1.000 52.01046 67 ASN B N 1
ATOM 4881 C CA . ASN B 1 67 ? -52.36700 -49.91400 27.27100 1.000 55.50706 67 ASN B CA 1
ATOM 4882 C C . ASN B 1 67 ? -52.91900 -48.51400 27.51600 1.000 51.44056 67 ASN B C 1
ATOM 4883 O O . ASN B 1 67 ? -52.26500 -47.54300 27.12200 1.000 57.84219 67 ASN B O 1
ATOM 4888 N N . VAL B 1 68 ? -54.08900 -48.36400 28.14200 1.000 52.92137 68 VAL B N 1
ATOM 4889 C CA . VAL B 1 68 ? -54.61000 -47.01400 28.35100 1.000 48.34003 68 VAL B CA 1
ATOM 4890 C C . VAL B 1 68 ? -53.70500 -46.20400 29.27100 1.000 46.51487 68 VAL B C 1
ATOM 4891 O O . VAL B 1 68 ? -53.75400 -44.97000 29.25400 1.000 50.27884 68 VAL B O 1
ATOM 4895 N N . LYS B 1 69 ? -52.85900 -46.87000 30.06500 1.000 46.09782 69 LYS B N 1
ATOM 4896 C CA . LYS B 1 69 ? -51.94000 -46.15300 30.94500 1.000 46.60142 69 LYS B CA 1
ATOM 4897 C C . LYS B 1 69 ? -51.04200 -45.20800 30.15500 1.000 54.43408 69 LYS B C 1
ATOM 4898 O O . LYS B 1 69 ? -50.60900 -44.17500 30.67900 1.000 55.35111 69 LYS B O 1
ATOM 4904 N N . GLY B 1 70 ? -50.75800 -45.54200 28.89800 1.000 53.46911 70 GLY B N 1
ATOM 4905 C CA . GLY B 1 70 ? -49.93900 -44.76000 28.00300 1.000 47.27429 70 GLY B CA 1
ATOM 4906 C C . GLY B 1 70 ? -50.70300 -43.75100 27.17800 1.000 51.53927 70 GLY B C 1
ATOM 4907 O O . GLY B 1 70 ? -50.12700 -43.16200 26.25700 1.000 53.11222 70 GLY B O 1
ATOM 4908 N N . LEU B 1 71 ? -51.98600 -43.53700 27.47000 1.000 51.10741 71 LEU B N 1
ATOM 4909 C CA . LEU B 1 71 ? -52.76500 -42.56500 26.71700 1.000 48.68987 71 LEU B CA 1
ATOM 4910 C C . LEU B 1 71 ? -52.14800 -41.18400 26.88500 1.000 47.96321 71 LEU B C 1
ATOM 4911 O O . LEU B 1 71 ? -51.83700 -40.76000 28.00100 1.000 51.46106 71 LEU B O 1
ATOM 4916 N N . HIS B 1 72 ? -51.96000 -40.48500 25.77100 1.000 45.34531 72 HIS B N 1
ATOM 4917 C CA . HIS B 1 72 ? -51.35300 -39.16600 25.81200 1.000 49.28115 72 HIS B CA 1
ATOM 4918 C C . HIS B 1 72 ? -51.96400 -38.30700 24.72000 1.000 47.34233 72 HIS B C 1
ATOM 4919 O O . HIS B 1 72 ? -52.46000 -38.81200 23.70900 1.000 48.67929 72 HIS B O 1
ATOM 4926 N N . MET B 1 73 ? -51.91500 -36.99600 24.93700 1.000 48.97923 73 MET B N 1
ATOM 4927 C CA A MET B 1 73 ? -52.46600 -36.05700 23.97100 0.634 50.94702 73 MET B CA 1
ATOM 4928 C CA B MET B 1 73 ? -52.46200 -36.05300 23.97300 0.366 48.59696 73 MET B CA 1
ATOM 4929 C C . MET B 1 73 ? -51.66400 -36.08800 22.67600 1.000 48.36323 73 MET B C 1
ATOM 4930 O O . MET B 1 73 ? -50.42800 -36.08600 22.69300 1.000 48.93260 73 MET B O 1
ATOM 4939 N N . ALA B 1 74 ? -52.37700 -36.11200 21.55300 1.000 47.37783 74 ALA B N 1
ATOM 4940 C CA . ALA B 1 74 ? -51.78700 -36.12100 20.22200 1.000 47.24605 74 ALA B CA 1
ATOM 4941 C C . ALA B 1 74 ? -51.78500 -34.73000 19.60800 1.000 49.99768 74 ALA B C 1
ATOM 4942 O O . ALA B 1 74 ? -50.79500 -34.32600 18.99000 1.000 50.66225 74 ALA B O 1
ATOM 4944 N N . TRP B 1 75 ? -52.87900 -33.99300 19.78500 1.000 43.31099 75 TRP B N 1
ATOM 4945 C CA . TRP B 1 75 ? -53.04600 -32.63300 19.29700 1.000 47.30813 75 TRP B CA 1
ATOM 4946 C C . TRP B 1 75 ? -54.28300 -32.05000 19.96700 1.000 49.88253 75 TRP B C 1
ATOM 4947 O O . TRP B 1 75 ? -55.17300 -32.78600 20.40600 1.000 44.11414 75 TRP B O 1
ATOM 4958 N N . SER B 1 76 ? -54.32100 -30.72000 20.04800 1.000 43.00974 76 SER B N 1
ATOM 4959 C CA . SER B 1 76 ? -55.43300 -29.99600 20.64700 1.000 46.61294 76 SER B CA 1
ATOM 4960 C C . SER B 1 76 ? -55.85100 -28.87400 19.70600 1.000 46.23118 76 SER B C 1
ATOM 4961 O O . SER B 1 76 ? -55.04800 -28.38400 18.90600 1.000 46.17907 76 SER B O 1
ATOM 4964 N N . PHE B 1 77 ? -57.11800 -28.47200 19.79600 1.000 42.03790 77 PHE B N 1
ATOM 4965 C CA . PHE B 1 77 ? -57.64900 -27.43700 18.91600 1.000 47.24451 77 PHE B CA 1
ATOM 4966 C C . PHE B 1 77 ? -58.53400 -26.46300 19.67900 1.000 44.35321 77 PHE B C 1
ATOM 4967 O O . PHE B 1 77 ? -59.59300 -26.85100 20.18200 1.000 45.87500 77 PHE B O 1
ATOM 4975 N N . SER B 1 78 ? -58.11800 -25.20000 19.75500 1.000 41.83109 78 SER B N 1
ATOM 4976 C CA . SER B 1 78 ? -58.94000 -24.19600 20.41500 1.000 45.72538 78 SER B CA 1
ATOM 4977 C C . SER B 1 78 ? -60.04400 -23.76800 19.46000 1.000 43.39892 78 SER B C 1
ATOM 4978 O O . SER B 1 78 ? -59.86300 -23.74600 18.24000 1.000 45.22083 78 SER B O 1
ATOM 4981 N N . THR B 1 79 ? -61.20100 -23.44300 20.01900 1.000 44.26214 79 THR B N 1
ATOM 4982 C CA . THR B 1 79 ? -62.33600 -23.04400 19.20100 1.000 44.53006 79 THR B CA 1
ATOM 4983 C C . THR B 1 79 ? -62.44700 -21.54000 19.00200 1.000 44.58018 79 THR B C 1
ATOM 4984 O O . THR B 1 79 ? -63.25900 -21.10100 18.17900 1.000 42.73912 79 THR B O 1
ATOM 4988 N N . GLY B 1 80 ? -61.66600 -20.74400 19.72600 1.000 43.65729 80 GLY B N 1
ATOM 4989 C CA . GLY B 1 80 ? -61.77400 -19.31000 19.58100 1.000 44.01678 80 GLY B CA 1
ATOM 4990 C C . GLY B 1 80 ? -63.02000 -18.74000 20.21200 1.000 45.21016 80 GLY B C 1
ATOM 4991 O O . GLY B 1 80 ? -63.29900 -17.54700 20.05300 1.000 47.62903 80 GLY B O 1
ATOM 4992 N N . VAL B 1 81 ? -63.78000 -19.56700 20.92500 1.000 50.39996 81 VAL B N 1
ATOM 4993 C CA . VAL B 1 81 ? -65.01000 -19.16700 21.59200 1.000 50.97465 81 VAL B CA 1
ATOM 4994 C C . VAL B 1 81 ? -64.92000 -19.61900 23.04300 1.000 49.30828 81 VAL B C 1
ATOM 4995 O O . VAL B 1 81 ? -64.28400 -20.63100 23.35800 1.000 44.56113 81 VAL B O 1
ATOM 4999 N N . LEU B 1 82 ? -65.55900 -18.85800 23.93100 1.000 53.74432 82 LEU B N 1
ATOM 5000 C CA . LEU B 1 82 ? -65.56000 -19.14500 25.36000 1.000 52.53908 82 LEU B CA 1
ATOM 5001 C C . LEU B 1 82 ? -66.96800 -19.19300 25.90400 1.000 50.32699 82 LEU B C 1
ATOM 5002 O O . LEU B 1 82 ? -67.70000 -18.21500 25.76100 1.000 73.13562 82 LEU B O 1
ATOM 5007 N N . ARG B 1 83 ? -67.34400 -20.34200 26.46600 1.000 42.97416 83 ARG B N 1
ATOM 5008 C CA . ARG B 1 83 ? -68.54100 -20.67600 27.24100 1.000 53.67194 83 ARG B CA 1
ATOM 5009 C C . ARG B 1 83 ? -68.62900 -22.19700 27.23400 1.000 52.75150 83 ARG B C 1
ATOM 5010 O O . ARG B 1 83 ? -67.74700 -22.85800 26.67300 1.000 48.58054 83 ARG B O 1
ATOM 5018 N N . GLY B 1 84 ? -69.64800 -22.76600 27.86600 1.000 46.72280 84 GLY B N 1
ATOM 5019 C CA . GLY B 1 84 ? -69.77700 -24.20900 27.88400 1.000 46.67629 84 GLY B CA 1
ATOM 5020 C C . GLY B 1 84 ? -69.63900 -24.84900 26.51800 1.000 46.43235 84 GLY B C 1
ATOM 5021 O O . GLY B 1 84 ? -70.30700 -24.45400 25.55800 1.000 46.00180 84 GLY B O 1
ATOM 5022 N N . HIS B 1 85 ? -68.76100 -25.83300 26.41200 1.000 42.45863 85 HIS B N 1
ATOM 5023 C CA . HIS B 1 85 ? -68.52600 -26.51800 25.14900 1.000 47.18126 85 HIS B CA 1
ATOM 5024 C C . HIS B 1 85 ? -69.15300 -27.90200 25.25700 1.000 44.24161 85 HIS B C 1
ATOM 5025 O O . HIS B 1 85 ? -68.48900 -28.88200 25.59700 1.000 42.44404 85 HIS B O 1
ATOM 5032 N N . GLU B 1 86 ? -70.44600 -27.96700 24.96700 1.000 45.21463 86 GLU B N 1
ATOM 5033 C CA . GLU B 1 86 ? -71.18500 -29.21200 25.01400 1.000 44.75622 86 GLU B CA 1
ATOM 5034 C C . GLU B 1 86 ? -71.15200 -29.89100 23.65700 1.000 41.52508 86 GLU B C 1
ATOM 5035 O O . GLU B 1 86 ? -70.73400 -29.32000 22.65000 1.000 42.81705 86 GLU B O 1
ATOM 5041 N N . GLY B 1 87 ? -71.62200 -31.12600 23.63600 1.000 43.75852 87 GLY B N 1
ATOM 5042 C CA . GLY B 1 87 ? -71.65800 -31.83400 22.38400 1.000 41.47222 87 GLY B CA 1
ATOM 5043 C C . GLY B 1 87 ? -70.40600 -32.62100 22.09900 1.000 46.96434 87 GLY B C 1
ATOM 5044 O O . GLY B 1 87 ? -69.66900 -33.01900 23.00800 1.000 46.49782 87 GLY B O 1
ATOM 5045 N N . GLN B 1 88 ? -70.15700 -32.83900 20.81700 1.000 45.42406 88 GLN B N 1
ATOM 5046 C CA . GLN B 1 88 ? -69.03300 -33.64300 20.37900 1.000 48.12828 88 GLN B CA 1
ATOM 5047 C C . GLN B 1 88 ? -68.72700 -33.29200 18.93600 1.000 44.30327 88 GLN B C 1
ATOM 5048 O O . GLN B 1 88 ? -69.57600 -32.72800 18.23700 1.000 45.97605 88 GLN B O 1
ATOM 5054 N N . PRO B 1 89 ? -67.53700 -33.62000 18.45400 1.000 43.73225 89 PRO B N 1
ATOM 5055 C CA . PRO B 1 89 ? -67.22200 -33.37900 17.05000 1.000 43.76584 89 PRO B CA 1
ATOM 5056 C C . PRO B 1 89 ? -67.72800 -34.55400 16.22800 1.000 46.62082 89 PRO B C 1
ATOM 5057 O O . PRO B 1 89 ? -68.01400 -35.63600 16.74300 1.000 41.87703 89 PRO B O 1
ATOM 5061 N N . LEU B 1 90 ? -67.83100 -34.32600 14.93100 1.000 49.32035 90 LEU B N 1
ATOM 5062 C CA . LEU B 1 90 ? -68.26500 -35.35000 13.99500 1.000 48.23203 90 LEU B CA 1
ATOM 5063 C C . LEU B 1 90 ? -67.05800 -35.76100 13.16900 1.000 45.74115 90 LEU B C 1
ATOM 5064 O O . LEU B 1 90 ? -66.32100 -34.89900 12.68300 1.000 47.19746 90 LEU B O 1
ATOM 5069 N N . VAL B 1 91 ? -66.84200 -37.06300 13.01800 1.000 47.06447 91 VAL B N 1
ATOM 5070 C CA . VAL B 1 91 ? -65.71500 -37.55800 12.24000 1.000 45.82127 91 VAL B CA 1
ATOM 5071 C C . VAL B 1 91 ? -66.25500 -38.39500 11.09100 1.000 47.29441 91 VAL B C 1
ATOM 5072 O O . VAL B 1 91 ? -66.90400 -39.42500 11.31000 1.000 43.93455 91 VAL B O 1
ATOM 5076 N N . ILE B 1 92 ? -65.98500 -37.94600 9.87200 1.000 51.62248 92 ILE B N 1
ATOM 5077 C CA . ILE B 1 92 ? -66.38600 -38.61900 8.64200 1.000 49.84318 92 ILE B CA 1
ATOM 5078 C C . ILE B 1 92 ? -65.09200 -38.89100 7.88800 1.000 48.41881 92 ILE B C 1
ATOM 5079 O O . ILE B 1 92 ? -64.54000 -37.99000 7.24300 1.000 47.36211 92 ILE B O 1
ATOM 5084 N N . GLY B 1 93 ? -64.60000 -40.11900 7.96400 1.000 48.14923 93 GLY B N 1
ATOM 5085 C CA . GLY B 1 93 ? -63.36000 -40.44100 7.28000 1.000 43.93344 93 GLY B CA 1
ATOM 5086 C C . GLY B 1 93 ? -62.20800 -39.64600 7.87100 1.000 48.20401 93 GLY B C 1
ATOM 5087 O O . GLY B 1 93 ? -61.86700 -39.78100 9.05400 1.000 43.30299 93 GLY B O 1
ATOM 5088 N N . ASP B 1 94 ? -61.59400 -38.79500 7.04900 1.000 43.33292 94 ASP B N 1
ATOM 5089 C CA . ASP B 1 94 ? -60.46400 -37.97800 7.46900 1.000 47.11057 94 ASP B CA 1
ATOM 5090 C C . ASP B 1 94 ? -60.85800 -36.54900 7.80500 1.000 48.87616 94 ASP B C 1
ATOM 5091 O O . ASP B 1 94 ? -59.98000 -35.68600 7.92300 1.000 50.45494 94 ASP B O 1
ATOM 5096 N N . ARG B 1 95 ? -62.14600 -36.27000 7.95300 1.000 45.96044 95 ARG B N 1
ATOM 5097 C CA . ARG B 1 95 ? -62.60300 -34.92500 8.25500 1.000 46.98746 95 ARG B CA 1
ATOM 5098 C C . ARG B 1 95 ? -63.32700 -34.89200 9.58900 1.000 43.61764 95 ARG B C 1
ATOM 5099 O O . ARG B 1 95 ? -64.01100 -35.85100 9.96400 1.000 46.24594 95 ARG B O 1
ATOM 5107 N N . MET B 1 96 ? -63.15300 -33.78300 10.30500 1.000 42.42269 96 MET B N 1
ATOM 5108 C CA . MET B 1 96 ? -63.77800 -33.57400 11.59900 1.000 44.73126 96 MET B CA 1
ATOM 5109 C C . MET B 1 96 ? -64.44100 -32.20300 11.59200 1.000 48.73417 96 MET B C 1
ATOM 5110 O O . MET B 1 96 ? -63.86600 -31.23200 11.08700 1.000 45.51864 96 MET B O 1
ATOM 5115 N N . TYR B 1 97 ? -65.65300 -32.13100 12.14300 1.000 42.85645 97 TYR B N 1
ATOM 5116 C CA . TYR B 1 97 ? -66.42100 -30.89400 12.20500 1.000 45.04813 97 TYR B CA 1
ATOM 5117 C C . TYR B 1 97 ? -66.78500 -30.60900 13.65400 1.000 48.38852 97 TYR B C 1
ATOM 5118 O O . TYR B 1 97 ? -67.29600 -31.48800 14.35900 1.000 41.44842 97 TYR B O 1
ATOM 5127 N N . VAL B 1 98 ? -66.51100 -29.38200 14.09200 1.000 42.84916 98 VAL B N 1
ATOM 5128 C CA . VAL B 1 98 ? -66.74800 -28.94200 15.46100 1.000 40.10569 98 VAL B CA 1
ATOM 5129 C C . VAL B 1 98 ? -67.67900 -27.73600 15.44700 1.000 46.05469 98 VAL B C 1
ATOM 5130 O O . VAL B 1 98 ? -67.47700 -26.80300 14.66000 1.000 46.36663 98 VAL B O 1
ATOM 5134 N N . VAL B 1 99 ? -68.69200 -27.75500 16.31800 1.000 42.02063 99 VAL B N 1
ATOM 5135 C CA . VAL B 1 99 ? -69.64900 -26.66000 16.46600 1.000 42.87626 99 VAL B CA 1
ATOM 5136 C C . VAL B 1 99 ? -69.44600 -26.06400 17.85500 1.000 43.17489 99 VAL B C 1
ATOM 5137 O O . VAL B 1 99 ? -69.61400 -26.75500 18.86700 1.000 40.69980 99 VAL B O 1
ATOM 5141 N N . THR B 1 100 ? -69.08800 -24.79300 17.90700 1.000 42.97129 100 THR B N 1
ATOM 5142 C CA . THR B 1 100 ? -68.82400 -24.09400 19.15600 1.000 42.18171 100 THR B CA 1
ATOM 5143 C C . THR B 1 100 ? -70.11100 -23.52500 19.72400 1.000 41.85972 100 THR B C 1
ATOM 5144 O O . THR B 1 100 ? -71.14200 -23.49200 19.05400 1.000 42.53903 100 THR B O 1
ATOM 5148 N N . PRO B 1 101 ? -70.08000 -23.02900 20.96900 1.000 45.28404 101 PRO B N 1
ATOM 5149 C CA . PRO B 1 101 ? -71.26800 -22.36700 21.52400 1.000 43.72593 101 PRO B CA 1
ATOM 5150 C C . PRO B 1 101 ? -71.49000 -21.04000 20.80200 1.000 42.50394 101 PRO B C 1
ATOM 5151 O O . PRO B 1 101 ? -70.79600 -20.76900 19.81900 1.000 39.55788 101 PRO B O 1
ATOM 5155 N N . TYR B 1 102 ? -72.43500 -20.21200 21.24800 1.000 45.48582 102 TYR B N 1
ATOM 5156 C CA . TYR B 1 102 ? -72.68700 -18.94500 20.57000 1.000 46.14807 102 TYR B CA 1
ATOM 5157 C C . TYR B 1 102 ? -71.37900 -18.17200 20.39800 1.000 44.15893 102 TYR B C 1
ATOM 5158 O O . TYR B 1 102 ? -70.57300 -18.11100 21.33500 1.000 45.39620 102 TYR B O 1
ATOM 5167 N N . PRO B 1 103 ? -71.12200 -17.57800 19.21500 1.000 42.69917 103 PRO B N 1
ATOM 5168 C CA . PRO B 1 103 ? -71.94900 -17.49800 17.99500 1.000 46.34852 103 PRO B CA 1
ATOM 5169 C C . PRO B 1 103 ? -72.04700 -18.73900 17.09100 1.000 45.47879 103 PRO B C 1
ATOM 5170 O O . PRO B 1 103 ? -72.35100 -18.59100 15.90500 1.000 43.15672 103 PRO B O 1
ATOM 5174 N N . ASN B 1 104 ? -71.80800 -19.93000 17.63900 1.000 48.22497 104 ASN B N 1
ATOM 5175 C CA . ASN B 1 104 ? -71.91900 -21.19300 16.90400 1.000 46.16188 104 ASN B CA 1
ATOM 5176 C C . ASN B 1 104 ? -71.07200 -21.22100 15.63100 1.000 44.75432 104 ASN B C 1
ATOM 5177 O O . ASN B 1 104 ? -71.57600 -21.32500 14.51000 1.000 47.72001 104 ASN B O 1
ATOM 5182 N N . ILE B 1 105 ? -69.77300 -21.14500 15.81900 1.000 43.71838 105 ILE B N 1
ATOM 5183 C CA . ILE B 1 105 ? -68.85600 -21.21400 14.69100 1.000 45.10099 105 ILE B CA 1
ATOM 5184 C C . ILE B 1 105 ? -68.64500 -22.68200 14.34800 1.000 41.79065 105 ILE B C 1
ATOM 5185 O O . ILE B 1 105 ? -68.54300 -23.53200 15.24300 1.000 35.84722 105 ILE B O 1
ATOM 5190 N N . VAL B 1 106 ? -68.60300 -22.99600 13.05400 1.000 42.31848 106 VAL B N 1
ATOM 5191 C CA . VAL B 1 106 ? -68.38600 -24.36100 12.57900 1.000 46.31754 106 VAL B CA 1
ATOM 5192 C C . VAL B 1 106 ? -66.97700 -24.45100 12.00100 1.000 45.46968 106 VAL B C 1
ATOM 5193 O O . VAL B 1 106 ? -66.66600 -23.79400 10.99900 1.000 42.05566 106 VAL B O 1
ATOM 5197 N N . TRP B 1 107 ? -66.13300 -25.26800 12.62600 1.000 41.98473 107 TRP B N 1
ATOM 5198 C CA . TRP B 1 107 ? -64.75500 -25.47400 12.19900 1.000 40.63027 107 TRP B CA 1
ATOM 5199 C C . TRP B 1 107 ? -64.62900 -26.82900 11.52300 1.000 45.52935 107 TRP B C 1
ATOM 5200 O O . TRP B 1 107 ? -65.11400 -27.83700 12.05100 1.000 46.27817 107 TRP B O 1
ATOM 5211 N N . ALA B 1 108 ? -63.97200 -26.85900 10.37000 1.000 42.56339 108 ALA B N 1
ATOM 5212 C CA . ALA B 1 108 ? -63.72700 -28.09500 9.64300 1.000 42.73612 108 ALA B CA 1
ATOM 5213 C C . ALA B 1 108 ? -62.23500 -28.36500 9.71200 1.000 48.41587 108 ALA B C 1
ATOM 5214 O O . ALA B 1 108 ? -61.42900 -27.50000 9.35200 1.000 46.73720 108 ALA B O 1
ATOM 5216 N N . LEU B 1 109 ? -61.86500 -29.55000 10.18200 1.000 49.03363 109 LEU B N 1
ATOM 5217 C CA . LEU B 1 109 ? -60.46100 -29.90700 10.31700 1.000 44.47785 109 LEU B CA 1
ATOM 5218 C C . LEU B 1 109 ? -60.11600 -31.13200 9.49000 1.000 43.48762 109 LEU B C 1
ATOM 5219 O O . LEU B 1 109 ? -60.91100 -32.07300 9.37700 1.000 47.03313 109 LEU B O 1
ATOM 5224 N N . ASP B 1 110 ? -58.91800 -31.11500 8.93100 1.000 47.44011 110 ASP B N 1
ATOM 5225 C CA . ASP B 1 110 ? -58.38000 -32.23400 8.17700 1.000 43.30649 110 ASP B CA 1
ATOM 5226 C C . ASP B 1 110 ? -57.51400 -32.98900 9.17300 1.000 42.80935 110 ASP B C 1
ATOM 5227 O O . ASP B 1 110 ? -56.55900 -32.42500 9.71800 1.000 46.20710 110 ASP B O 1
ATOM 5232 N N . ILE B 1 111 ? -57.87000 -34.24100 9.44000 1.000 41.08465 111 ILE B N 1
ATOM 5233 C CA . ILE B 1 111 ? -57.14200 -35.06300 10.39400 1.000 44.44251 111 ILE B CA 1
ATOM 5234 C C . ILE B 1 111 ? -56.59100 -36.32400 9.73100 1.000 46.76173 111 ILE B C 1
ATOM 5235 O O . ILE B 1 111 ? -56.32500 -37.31200 10.40400 1.000 48.46030 111 ILE B O 1
ATOM 5240 N N . SER B 1 112 ? -56.41200 -36.28600 8.40700 1.000 47.24037 112 SER B N 1
ATOM 5241 C CA . SER B 1 112 ? -55.91400 -37.44500 7.67000 1.000 44.38764 112 SER B CA 1
ATOM 5242 C C . SER B 1 112 ? -54.56700 -37.93200 8.19100 1.000 49.32073 112 SER B C 1
ATOM 5243 O O . SER B 1 112 ? -54.23000 -39.11000 8.02900 1.000 56.26381 112 SER B O 1
ATOM 5246 N N . LYS B 1 113 ? -53.78400 -37.05300 8.81300 1.000 49.15602 113 LYS B N 1
ATOM 5247 C CA . LYS B 1 113 ? -52.49100 -37.45400 9.34700 1.000 45.64521 113 LYS B CA 1
ATOM 5248 C C . LYS B 1 113 ? -52.59400 -38.08300 10.73100 1.000 51.61670 113 LYS B C 1
ATOM 5249 O O . LYS B 1 113 ? -51.59300 -38.61100 11.22800 1.000 47.09022 113 LYS B O 1
ATOM 5255 N N . GLY B 1 114 ? -53.76700 -38.04000 11.36400 1.000 48.52772 114 GLY B N 1
ATOM 5256 C CA . GLY B 1 114 ? -53.95200 -38.64300 12.67100 1.000 44.83317 114 GLY B CA 1
ATOM 5257 C C . GLY B 1 114 ? -53.31500 -37.94600 13.85700 1.000 47.60896 114 GLY B C 1
ATOM 5258 O O . GLY B 1 114 ? -54.00800 -37.62000 14.82300 1.000 49.13201 114 GLY B O 1
ATOM 5259 N N . ASN B 1 115 ? -52.00300 -37.72200 13.81700 1.000 49.82276 115 ASN B N 1
ATOM 5260 C CA . ASN B 1 115 ? -51.30800 -37.07700 14.92400 1.000 49.57309 115 ASN B CA 1
ATOM 5261 C C . ASN B 1 115 ? -51.29400 -35.55200 14.82400 1.000 47.21461 115 ASN B C 1
ATOM 5262 O O . ASN B 1 115 ? -50.66100 -34.89700 15.65900 1.000 49.40843 115 ASN B O 1
ATOM 5267 N N . SER B 1 116 ? -51.97100 -34.97300 13.83400 1.000 45.50641 116 SER B N 1
ATOM 5268 C CA . SER B 1 116 ? -52.02200 -33.52300 13.69100 1.000 46.52306 116 SER B CA 1
ATOM 5269 C C . SER B 1 116 ? -53.28300 -33.16200 12.92000 1.000 46.55335 116 SER B C 1
ATOM 5270 O O . SER B 1 116 ? -53.91700 -34.01600 12.29600 1.000 46.40644 116 SER B O 1
ATOM 5273 N N . TYR B 1 117 ? -53.63900 -31.88300 12.97800 1.000 44.63368 117 TYR B N 1
ATOM 5274 C CA . TYR B 1 117 ? -54.82700 -31.36800 12.31700 1.000 46.67289 117 TYR B CA 1
ATOM 5275 C C . TYR B 1 117 ? -54.47500 -30.15800 11.46200 1.000 47.28775 117 TYR B C 1
ATOM 5276 O O . TYR B 1 117 ? -53.45300 -29.49500 11.66500 1.000 48.20445 117 TYR B O 1
ATOM 5285 N N . GLU B 1 118 ? -55.36200 -29.86700 10.51400 1.000 48.38928 118 GLU B N 1
ATOM 5286 C CA . GLU B 1 118 ? -55.22700 -28.71500 9.63100 1.000 46.04247 118 GLU B CA 1
ATOM 5287 C C . GLU B 1 118 ? -56.61200 -28.11800 9.43300 1.000 46.23618 118 GLU B C 1
ATOM 5288 O O . GLU B 1 118 ? -57.53600 -28.82400 9.01900 1.000 43.79875 118 GLU B O 1
ATOM 5294 N N . VAL B 1 119 ? -56.75900 -26.82600 9.73000 1.000 46.11235 119 VAL B N 1
ATOM 5295 C CA . VAL B 1 119 ? -58.04800 -26.17500 9.55600 1.000 45.12373 119 VAL B CA 1
ATOM 5296 C C . VAL B 1 119 ? -58.33700 -26.04400 8.06900 1.000 44.74995 119 VAL B C 1
ATOM 5297 O O . VAL B 1 119 ? -57.51800 -25.52400 7.30100 1.000 45.05740 119 VAL B O 1
ATOM 5301 N N . LEU B 1 120 ? -59.50800 -26.51600 7.65400 1.000 44.89526 120 LEU B N 1
ATOM 5302 C CA . LEU B 1 120 ? -59.92100 -26.46600 6.25900 1.000 41.81334 120 LEU B CA 1
ATOM 5303 C C . LEU B 1 120 ? -60.73400 -25.21400 5.94800 1.000 47.20939 120 LEU B C 1
ATOM 5304 O O . LEU B 1 120 ? -60.41600 -24.48500 5.00600 1.000 48.55649 120 LEU B O 1
ATOM 5309 N N . TRP B 1 121 ? -61.78800 -24.95400 6.71700 1.000 48.01672 121 TRP B N 1
ATOM 5310 C CA . TRP B 1 121 ? -62.60400 -23.76900 6.48900 1.000 45.97696 121 TRP B CA 1
ATOM 5311 C C . TRP B 1 121 ? -63.34600 -23.43100 7.77400 1.000 45.72552 121 TRP B C 1
ATOM 5312 O O . TRP B 1 121 ? -63.37200 -24.21000 8.73000 1.000 46.53826 121 TRP B O 1
ATOM 5323 N N . LYS B 1 122 ? -63.94400 -22.24500 7.78200 1.000 50.29887 122 LYS B N 1
ATOM 5324 C CA . LYS B 1 122 ? -64.66600 -21.74600 8.94200 1.000 46.48226 122 LYS B CA 1
ATOM 5325 C C . LYS B 1 122 ? -65.96600 -21.08300 8.51700 1.000 50.63665 122 LYS B C 1
ATOM 5326 O O . LYS B 1 122 ? -65.96900 -20.24100 7.61300 1.000 46.77807 122 LYS B O 1
ATOM 5332 N N . TYR B 1 123 ? -67.06100 -21.45500 9.18100 1.000 47.05820 123 TYR B N 1
ATOM 5333 C CA . TYR B 1 123 ? -68.37500 -20.87700 8.92900 1.000 48.49907 123 TYR B CA 1
ATOM 5334 C C . TYR B 1 123 ? -68.77500 -20.10400 10.17800 1.000 47.53604 123 TYR B C 1
ATOM 5335 O O . TYR B 1 123 ? -68.94600 -20.69800 11.24800 1.000 47.84555 123 TYR B O 1
ATOM 5344 N N . ALA B 1 124 ? -68.90500 -18.78700 10.04600 1.000 47.86575 124 ALA B N 1
ATOM 5345 C CA . ALA B 1 124 ? -69.25900 -17.91200 11.16400 1.000 50.34514 124 ALA B CA 1
ATOM 5346 C C . ALA B 1 124 ? -70.60500 -17.25000 10.90800 1.000 54.32277 124 ALA B C 1
ATOM 5347 O O . ALA B 1 124 ? -70.68000 -16.24600 10.17400 1.000 54.61377 124 ALA B O 1
ATOM 5349 N N . PRO B 1 125 ? -71.69000 -17.76100 11.48300 1.000 52.49673 125 PRO B N 1
ATOM 5350 C CA . PRO B 1 125 ? -73.00200 -17.14900 11.25400 1.000 54.35077 125 PRO B CA 1
ATOM 5351 C C . PRO B 1 125 ? -73.16600 -15.86400 12.04800 1.000 51.55589 125 PRO B C 1
ATOM 5352 O O . PRO B 1 125 ? -72.68700 -15.74400 13.17800 1.000 51.82336 125 PRO B O 1
ATOM 5356 N N . ARG B 1 126 ? -73.85700 -14.90000 11.44900 1.000 55.81378 126 ARG B N 1
ATOM 5357 C CA . ARG B 1 126 ? -74.14600 -13.63500 12.11400 1.000 59.43770 126 ARG B CA 1
ATOM 5358 C C . ARG B 1 126 ? -75.49200 -13.82000 12.79700 1.000 51.14957 126 ARG B C 1
ATOM 5359 O O . ARG B 1 126 ? -76.50500 -14.03700 12.12700 1.000 53.76436 126 ARG B O 1
ATOM 5367 N N . GLN B 1 127 ? -75.50100 -13.77100 14.12100 1.000 53.85971 127 GLN B N 1
ATOM 5368 C CA . GLN B 1 127 ? -76.71900 -14.00300 14.87800 1.000 52.44884 127 GLN B CA 1
ATOM 5369 C C . GLN B 1 127 ? -77.20100 -12.76200 15.61600 1.000 52.16551 127 GLN B C 1
ATOM 5370 O O . GLN B 1 127 ? -76.50600 -11.75100 15.74100 1.000 51.12450 127 GLN B O 1
ATOM 5376 N N . ASP B 1 128 ? -78.42600 -12.88200 16.11800 1.000 56.83331 128 ASP B N 1
ATOM 5377 C CA . ASP B 1 128 ? -79.08100 -11.85100 16.91100 1.000 49.79386 128 ASP B CA 1
ATOM 5378 C C . ASP B 1 128 ? -78.69500 -12.14500 18.35800 1.000 53.84393 128 ASP B C 1
ATOM 5379 O O . ASP B 1 128 ? -79.08500 -13.18100 18.90900 1.000 53.22785 128 ASP B O 1
ATOM 5384 N N . ASP B 1 129 ? -77.91500 -11.24900 18.97100 1.000 52.95399 129 ASP B N 1
ATOM 5385 C CA . ASP B 1 129 ? -77.44200 -11.47600 20.33500 1.000 55.18526 129 ASP B CA 1
ATOM 5386 C C . ASP B 1 129 ? -78.55200 -11.51400 21.37900 1.000 57.16538 129 ASP B C 1
ATOM 5387 O O . ASP B 1 129 ? -78.28400 -11.79500 22.55300 1.000 56.54976 129 ASP B O 1
ATOM 5392 N N . LYS B 1 130 ? -79.79800 -11.24700 20.97800 1.000 54.11222 130 LYS B N 1
ATOM 5393 C CA . LYS B 1 130 ? -80.88000 -11.35100 21.94300 1.000 54.41443 130 LYS B CA 1
ATOM 5394 C C . LYS B 1 130 ? -81.04000 -12.79700 22.39400 1.000 55.19726 130 LYS B C 1
ATOM 5395 O O . LYS B 1 130 ? -81.56400 -13.04800 23.48500 1.000 54.59628 130 LYS B O 1
ATOM 5401 N N . ALA B 1 131 ? -80.57400 -13.74800 21.57300 1.000 53.86381 131 ALA B N 1
ATOM 5402 C CA . ALA B 1 131 ? -80.65500 -15.16200 21.92200 1.000 55.25775 131 ALA B CA 1
ATOM 5403 C C . ALA B 1 131 ? -79.79200 -15.48200 23.13200 1.000 52.27192 131 ALA B C 1
ATOM 5404 O O . ALA B 1 131 ? -80.07700 -16.44000 23.86100 1.000 52.63871 131 ALA B O 1
ATOM 5406 N N . VAL B 1 132 ? -78.73800 -14.69800 23.36200 1.000 48.81395 132 VAL B N 1
ATOM 5407 C CA . VAL B 1 132 ? -77.88300 -14.93300 24.52000 1.000 51.73086 132 VAL B CA 1
ATOM 5408 C C . VAL B 1 132 ? -78.67700 -14.71200 25.80300 1.000 55.60983 132 VAL B C 1
ATOM 5409 O O . VAL B 1 132 ? -78.65600 -15.54100 26.72100 1.000 52.19913 132 VAL B O 1
ATOM 5413 N N . SER B 1 133 ? -79.40900 -13.59500 25.87500 1.000 54.07754 133 SER B N 1
ATOM 5414 C CA . SER B 1 133 ? -80.21500 -13.30400 27.05100 1.000 50.72534 133 SER B CA 1
ATOM 5415 C C . SER B 1 133 ? -81.50400 -14.11100 27.07500 1.000 52.56679 133 SER B C 1
ATOM 5416 O O . SER B 1 133 ? -82.14200 -14.20000 28.12700 1.000 52.99509 133 SER B O 1
ATOM 5419 N N . THR B 1 134 ? -81.89600 -14.70200 25.94800 1.000 53.37011 134 THR B N 1
ATOM 5420 C CA . THR B 1 134 ? -83.09600 -15.52300 25.86900 1.000 50.33979 134 THR B CA 1
ATOM 5421 C C . THR B 1 134 ? -82.77500 -16.99500 26.11800 1.000 53.76322 134 THR B C 1
ATOM 5422 O O . THR B 1 134 ? -83.68200 -17.83800 26.12800 1.000 51.63571 134 THR B O 1
ATOM 5426 N N . ALA B 1 135 ? -81.50300 -17.31600 26.32700 1.000 50.69106 135 ALA B N 1
ATOM 5427 C CA . ALA B 1 135 ? -81.07800 -18.67600 26.61400 1.000 49.01524 135 ALA B CA 1
ATOM 5428 C C . ALA B 1 135 ? -81.10100 -18.84400 28.12500 1.000 47.59700 135 ALA B C 1
ATOM 5429 O O . ALA B 1 135 ? -80.51700 -18.03700 28.85400 1.000 46.89124 135 ALA B O 1
ATOM 5431 N N . CYS B 1 136 ? -81.79500 -19.87600 28.59000 1.000 45.74258 136 CYS B N 1
ATOM 5432 C CA . CYS B 1 136 ? -81.92700 -20.10500 30.02300 1.000 54.57167 136 CYS B CA 1
ATOM 5433 C C . CYS B 1 136 ? -80.69100 -20.66200 30.69100 1.000 54.16348 136 CYS B C 1
ATOM 5434 O O . CYS B 1 136 ? -80.33400 -20.24100 31.79600 1.000 53.64068 136 CYS B O 1
ATOM 5437 N N . CYS B 1 137 ? -80.06100 -21.65200 30.07800 1.000 56.70313 137 CYS B N 1
ATOM 5438 C CA . CYS B 1 137 ? -79.02700 -22.37900 30.77800 1.000 55.64952 137 CYS B CA 1
ATOM 5439 C C . CYS B 1 137 ? -77.59200 -22.26300 30.26500 1.000 62.39968 137 CYS B C 1
ATOM 5440 O O . CYS B 1 137 ? -76.69700 -22.83200 30.89900 1.000 60.01133 137 CYS B O 1
ATOM 5443 N N . ASP B 1 138 ? -77.35500 -21.61400 29.12200 1.000 60.06970 138 ASP B N 1
ATOM 5444 C CA . ASP B 1 138 ? -76.04200 -21.24300 28.58200 1.000 52.28805 138 ASP B CA 1
ATOM 5445 C C . ASP B 1 138 ? -76.16600 -21.01600 27.08900 1.000 53.77806 138 ASP B C 1
ATOM 5446 O O . ASP B 1 138 ? -77.22600 -21.24400 26.50100 1.000 58.57875 138 ASP B O 1
ATOM 5451 N N . THR B 1 139 ? -75.07100 -20.59800 26.46600 1.000 50.44890 139 THR B N 1
ATOM 5452 C CA . THR B 1 139 ? -75.01200 -20.42600 25.02500 1.000 47.93082 139 THR B CA 1
ATOM 5453 C C . THR B 1 139 ? -74.47800 -21.68300 24.35400 1.000 47.79138 139 THR B C 1
ATOM 5454 O O . THR B 1 139 ? -73.88500 -21.60700 23.27200 1.000 51.59834 139 THR B O 1
ATOM 5458 N N . VAL B 1 140 ? -74.67200 -22.84300 24.99600 1.000 43.23941 140 VAL B N 1
ATOM 5459 C CA . VAL B 1 140 ? -74.14700 -24.11800 24.50700 1.000 48.31649 140 VAL B CA 1
ATOM 5460 C C . VAL B 1 140 ? -74.86500 -24.59800 23.24900 1.000 47.61322 140 VAL B C 1
ATOM 5461 O O . VAL B 1 140 ? -75.97800 -24.17700 22.90600 1.000 46.53354 140 VAL B O 1
ATOM 5465 N N . ASN B 1 141 ? -74.19000 -25.52300 22.56500 1.000 48.41434 141 ASN B N 1
ATOM 5466 C CA . ASN B 1 141 ? -74.63200 -26.21300 21.36300 1.000 44.48478 141 ASN B CA 1
ATOM 5467 C C . ASN B 1 141 ? -74.28500 -27.67900 21.58500 1.000 46.32046 141 ASN B C 1
ATOM 5468 O O . ASN B 1 141 ? -73.27000 -27.99200 22.21300 1.000 46.53235 141 ASN B O 1
ATOM 5473 N N . ARG B 1 142 ? -75.13000 -28.58200 21.08500 1.000 46.66188 142 ARG B N 1
ATOM 5474 C CA . ARG B 1 142 ? -74.91400 -30.00600 21.30900 1.000 44.93400 142 ARG B CA 1
ATOM 5475 C C . ARG B 1 142 ? -74.39200 -30.76400 20.09200 1.000 42.95321 142 ARG B C 1
ATOM 5476 O O . ARG B 1 142 ? -74.46400 -31.99900 20.06800 1.000 41.58143 142 ARG B O 1
ATOM 5484 N N . GLY B 1 143 ? -73.85300 -30.07000 19.09900 1.000 39.46517 143 GLY B N 1
ATOM 5485 C CA . GLY B 1 143 ? -73.26500 -30.72700 17.94600 1.000 44.08511 143 GLY B CA 1
ATOM 5486 C C . GLY B 1 143 ? -74.08800 -30.59800 16.67700 1.000 42.06796 143 GLY B C 1
ATOM 5487 O O . GLY B 1 143 ? -75.14800 -29.97300 16.63500 1.000 44.85522 143 GLY B O 1
ATOM 5488 N N . ALA B 1 144 ? -73.55400 -31.22700 15.63000 1.000 40.83422 144 ALA B N 1
ATOM 5489 C CA . ALA B 1 144 ? -74.15300 -31.24400 14.30600 1.000 42.35490 144 ALA B CA 1
ATOM 5490 C C . ALA B 1 144 ? -74.33800 -32.68100 13.83900 1.000 39.64264 144 ALA B C 1
ATOM 5491 O O . ALA B 1 144 ? -73.90700 -33.63200 14.49900 1.000 42.45361 144 ALA B O 1
ATOM 5493 N N . SER B 1 145 ? -74.98500 -32.82500 12.68000 1.000 37.29027 145 SER B N 1
ATOM 5494 C CA . SER B 1 145 ? -75.21800 -34.11400 12.03600 1.000 47.71159 145 SER B CA 1
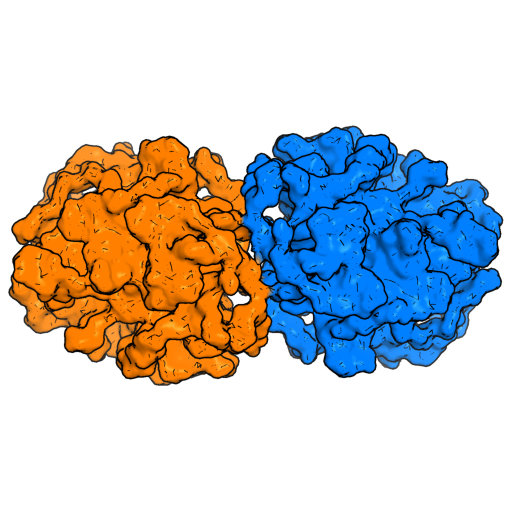ATOM 5495 C C . SER B 1 145 ? -74.74800 -34.02500 10.59000 1.000 47.71526 145 SER B C 1
ATOM 5496 O O . SER B 1 145 ? -74.66700 -32.93800 10.01100 1.000 46.99523 145 SER B O 1
ATOM 5499 N N . TYR B 1 146 ? -74.42900 -35.18300 10.01000 1.000 49.93432 146 TYR B N 1
ATOM 5500 C CA . TYR B 1 146 ? -73.92500 -35.26300 8.64500 1.000 47.15982 146 TYR B CA 1
ATOM 5501 C C . TYR B 1 146 ? -74.68200 -36.30300 7.83200 1.000 42.63218 146 TYR B C 1
ATOM 5502 O O . TYR B 1 146 ? -75.11900 -37.32900 8.35800 1.000 47.43086 146 TYR B O 1
ATOM 5511 N N . ALA B 1 147 ? -74.81600 -36.02000 6.53300 1.000 46.34106 147 ALA B N 1
ATOM 5512 C CA . ALA B 1 147 ? -75.46300 -36.89700 5.56500 1.000 48.11286 147 ALA B CA 1
ATOM 5513 C C . ALA B 1 147 ? -75.29300 -36.32000 4.16400 1.000 50.15709 147 ALA B C 1
ATOM 5514 O O . ALA B 1 147 ? -75.36500 -35.10300 3.97900 1.000 48.40967 147 ALA B O 1
ATOM 5516 N N . ASP B 1 148 ? -75.07800 -37.20900 3.19300 1.000 51.66701 148 ASP B N 1
ATOM 5517 C CA . ASP B 1 148 ? -74.93200 -36.87600 1.77100 1.000 48.92513 148 ASP B CA 1
ATOM 5518 C C . ASP B 1 148 ? -74.09800 -35.61900 1.53500 1.000 47.86473 148 ASP B C 1
ATOM 5519 O O . ASP B 1 148 ? -74.52400 -34.67400 0.86700 1.000 47.63759 148 ASP B O 1
ATOM 5524 N N . GLY B 1 149 ? -72.88700 -35.61600 2.08600 1.000 46.80722 149 GLY B N 1
ATOM 5525 C CA . GLY B 1 149 ? -71.98500 -34.49000 1.91900 1.000 41.87580 149 GLY B CA 1
ATOM 5526 C C . GLY B 1 149 ? -72.48000 -33.16900 2.46400 1.000 53.65263 149 GLY B C 1
ATOM 5527 O O . GLY B 1 149 ? -72.00200 -32.11300 2.03300 1.000 49.25275 149 GLY B O 1
ATOM 5528 N N . LYS B 1 150 ? -73.42300 -33.19200 3.40600 1.000 47.90444 150 LYS B N 1
ATOM 5529 C CA . LYS B 1 150 ? -73.96600 -31.98000 3.99300 1.000 42.68204 150 LYS B CA 1
ATOM 5530 C C . LYS B 1 150 ? -73.79200 -32.00300 5.50500 1.000 45.16275 150 LYS B C 1
ATOM 5531 O O . LYS B 1 150 ? -73.76900 -33.06600 6.13100 1.000 46.24673 150 LYS B O 1
ATOM 5537 N N . ILE B 1 151 ? -73.67300 -30.81000 6.07900 1.000 47.50710 151 ILE B N 1
ATOM 5538 C CA . ILE B 1 151 ? -73.52700 -30.61200 7.51500 1.000 46.02746 151 ILE B CA 1
ATOM 5539 C C . ILE B 1 151 ? -74.71000 -29.77000 7.97500 1.000 46.23171 151 ILE B C 1
ATOM 5540 O O . ILE B 1 151 ? -74.97600 -28.70900 7.39700 1.000 44.29272 151 ILE B O 1
ATOM 5545 N N . VAL B 1 152 ? -75.43000 -30.24200 8.99600 1.000 45.37396 152 VAL B N 1
ATOM 5546 C CA . VAL B 1 152 ? -76.59600 -29.53500 9.52100 1.000 47.57195 152 VAL B CA 1
ATOM 5547 C C . VAL B 1 152 ? -76.39800 -29.26800 11.00800 1.000 45.45742 152 VAL B C 1
ATOM 5548 O O . VAL B 1 152 ? -75.95500 -30.14400 11.75800 1.000 45.70288 152 VAL B O 1
ATOM 5552 N N . PHE B 1 153 ? -76.71900 -28.04600 11.42900 1.000 44.40090 153 PHE B N 1
ATOM 5553 C CA . PHE B 1 153 ? -76.58900 -27.65900 12.82600 1.000 44.01058 153 PHE B CA 1
ATOM 5554 C C . PHE B 1 153 ? -77.60300 -26.56200 13.12000 1.000 45.90198 153 PHE B C 1
ATOM 5555 O O . PHE B 1 153 ? -78.25300 -26.02800 12.21500 1.000 42.17198 153 PHE B O 1
ATOM 5563 N N . ASN B 1 154 ? -77.74100 -26.24200 14.40700 1.000 43.71737 154 ASN B N 1
ATOM 5564 C CA . ASN B 1 154 ? -78.67400 -25.22700 14.88400 1.000 42.98927 154 ASN B CA 1
ATOM 5565 C C . ASN B 1 154 ? -77.93000 -24.05600 15.50800 1.000 48.61909 154 ASN B C 1
ATOM 5566 O O . ASN B 1 154 ? -77.02900 -24.25700 16.33200 1.000 45.69222 154 ASN B O 1
ATOM 5571 N N . THR B 1 155 ? -78.32000 -22.83900 15.13500 1.000 45.82137 155 THR B N 1
ATOM 5572 C CA . THR B 1 155 ? -77.72900 -21.65100 15.72700 1.000 48.65711 155 THR B CA 1
ATOM 5573 C C . THR B 1 155 ? -78.57700 -21.28000 16.93200 1.000 45.54383 155 THR B C 1
ATOM 5574 O O . THR B 1 155 ? -79.77300 -21.58100 16.98100 1.000 49.49917 155 THR B O 1
ATOM 5578 N N . LEU B 1 156 ? -77.95400 -20.62200 17.91000 1.000 45.56325 156 LEU B N 1
ATOM 5579 C CA . LEU B 1 156 ? -78.69500 -20.23900 19.10600 1.000 44.97147 156 LEU B CA 1
ATOM 5580 C C . LEU B 1 156 ? -79.89100 -19.36000 18.77300 1.000 46.04093 156 LEU B C 1
ATOM 5581 O O . LEU B 1 156 ? -80.91700 -19.43200 19.45800 1.000 51.56184 156 LEU B O 1
ATOM 5586 N N . ASP B 1 157 ? -79.79200 -18.53800 17.72800 1.000 48.81213 157 ASP B N 1
ATOM 5587 C CA . ASP B 1 157 ? -80.90000 -17.66600 17.36100 1.000 45.82099 157 ASP B CA 1
ATOM 5588 C C . ASP B 1 157 ? -81.99800 -18.39200 16.58100 1.000 49.07591 157 ASP B C 1
ATOM 5589 O O . ASP B 1 157 ? -82.85500 -17.73100 15.98300 1.000 49.22429 157 ASP B O 1
ATOM 5594 N N . GLY B 1 158 ? -81.99800 -19.72700 16.60200 1.000 47.87765 158 GLY B N 1
ATOM 5595 C CA . GLY B 1 158 ? -83.04700 -20.52100 15.98900 1.000 48.75421 158 GLY B CA 1
ATOM 5596 C C . GLY B 1 158 ? -82.98500 -20.83300 14.51500 1.000 47.37670 158 GLY B C 1
ATOM 5597 O O . GLY B 1 158 ? -84.03100 -21.09900 13.91700 1.000 50.23397 158 GLY B O 1
ATOM 5598 N N . TYR B 1 159 ? -81.81300 -20.83500 13.89800 1.000 51.78174 159 TYR B N 1
ATOM 5599 C CA . TYR B 1 159 ? -81.71600 -21.14500 12.47900 1.000 46.30666 159 TYR B CA 1
ATOM 5600 C C . TYR B 1 159 ? -81.19100 -22.56000 12.27100 1.000 49.42609 159 TYR B C 1
ATOM 5601 O O . TYR B 1 159 ? -80.21000 -22.96700 12.90600 1.000 49.08868 159 TYR B O 1
ATOM 5610 N N . VAL B 1 160 ? -81.84300 -23.30100 11.37900 1.000 46.66559 160 VAL B N 1
ATOM 5611 C CA . VAL B 1 160 ? -81.41000 -24.64100 11.00100 1.000 44.53606 160 VAL B CA 1
ATOM 5612 C C . VAL B 1 160 ? -80.56700 -24.40800 9.75300 1.000 48.03000 160 VAL B C 1
ATOM 5613 O O . VAL B 1 160 ? -81.09200 -23.98200 8.72200 1.000 47.25773 160 VAL B O 1
ATOM 5617 N N . VAL B 1 161 ? -79.26200 -24.65700 9.84300 1.000 46.80535 161 VAL B N 1
ATOM 5618 C CA . VAL B 1 161 ? -78.33700 -24.38800 8.74600 1.000 48.33669 161 VAL B CA 1
ATOM 5619 C C . VAL B 1 161 ? -77.76100 -25.66900 8.16400 1.000 48.77461 161 VAL B C 1
ATOM 5620 O O . VAL B 1 161 ? -77.38400 -26.59000 8.89800 1.000 49.48547 161 VAL B O 1
ATOM 5624 N N . CYS B 1 162 ? -77.67600 -25.71100 6.83400 1.000 47.49854 162 CYS B N 1
ATOM 5625 C CA . CYS B 1 162 ? -77.10600 -26.83000 6.09500 1.000 50.24006 162 CYS B CA 1
ATOM 5626 C C . CYS B 1 162 ? -75.94000 -26.30600 5.27000 1.000 50.16151 162 CYS B C 1
ATOM 5627 O O . CYS B 1 162 ? -76.12900 -25.44500 4.40400 1.000 48.69449 162 CYS B O 1
ATOM 5630 N N . LEU B 1 163 ? -74.74400 -26.82900 5.53200 1.000 49.55988 163 LEU B N 1
ATOM 5631 C CA . LEU B 1 163 ? -73.53700 -26.41600 4.83400 1.000 48.44562 163 LEU B CA 1
ATOM 5632 C C . LEU B 1 163 ? -72.95700 -27.54900 4.00300 1.000 45.47920 163 LEU B C 1
ATOM 5633 O O . LEU B 1 163 ? -73.09200 -28.72900 4.34200 1.000 44.52889 163 LEU B O 1
ATOM 5638 N N . ASP B 1 164 ? -72.29100 -27.17500 2.91600 1.000 49.23363 164 ASP B N 1
ATOM 5639 C CA . ASP B 1 164 ? -71.62100 -28.16400 2.08800 1.000 48.14266 164 ASP B CA 1
ATOM 5640 C C . ASP B 1 164 ? -70.43600 -28.66600 2.89800 1.000 48.47773 164 ASP B C 1
ATOM 5641 O O . ASP B 1 164 ? -69.60400 -27.86900 3.34000 1.000 50.05775 164 ASP B O 1
ATOM 5646 N N . ALA B 1 165 ? -70.37200 -29.97700 3.12300 1.000 48.18124 165 ALA B N 1
ATOM 5647 C CA . ALA B 1 165 ? -69.29800 -30.52800 3.94300 1.000 48.84148 165 ALA B CA 1
ATOM 5648 C C . ALA B 1 165 ? -67.92200 -30.22700 3.36800 1.000 47.19685 165 ALA B C 1
ATOM 5649 O O . ALA B 1 165 ? -66.98200 -29.93400 4.11700 1.000 49.31066 165 ALA B O 1
ATOM 5651 N N . ASN B 1 166 ? -67.78200 -30.29600 2.04500 1.000 46.72270 166 ASN B N 1
ATOM 5652 C CA . ASN B 1 166 ? -66.48400 -30.08900 1.41100 1.000 48.44963 166 ASN B CA 1
ATOM 5653 C C . ASN B 1 166 ? -65.94400 -28.67400 1.61000 1.000 49.82106 166 ASN B C 1
ATOM 5654 O O . ASN B 1 166 ? -64.87000 -28.49000 2.19600 1.000 45.42957 166 ASN B O 1
ATOM 5659 N N . THR B 1 167 ? -66.65700 -27.66100 1.11300 1.000 47.68790 167 THR B N 1
ATOM 5660 C CA . THR B 1 167 ? -66.18700 -26.27700 1.18700 1.000 47.23332 167 THR B CA 1
ATOM 5661 C C . THR B 1 167 ? -66.81200 -25.43500 2.29300 1.000 50.89559 167 THR B C 1
ATOM 5662 O O . THR B 1 167 ? -66.41800 -24.27600 2.45600 1.000 47.54207 167 THR B O 1
ATOM 5666 N N . GLY B 1 168 ? -67.77200 -25.95500 3.04700 1.000 50.72597 168 GLY B N 1
ATOM 5667 C CA . GLY B 1 168 ? -68.34700 -25.10300 4.06600 1.000 46.43000 168 GLY B CA 1
ATOM 5668 C C . GLY B 1 168 ? -69.26100 -24.03200 3.52600 1.000 48.89236 168 GLY B C 1
ATOM 5669 O O . GLY B 1 168 ? -69.63200 -23.11800 4.26900 1.000 54.15994 168 GLY B O 1
ATOM 5670 N N . LYS B 1 169 ? -69.62400 -24.11000 2.24800 1.000 51.21520 169 LYS B N 1
ATOM 5671 C CA . LYS B 1 169 ? -70.52700 -23.13800 1.65100 1.000 49.00576 169 LYS B CA 1
ATOM 5672 C C . LYS B 1 169 ? -71.93300 -23.37600 2.18000 1.000 51.36767 169 LYS B C 1
ATOM 5673 O O . LYS B 1 169 ? -72.39300 -24.51700 2.26600 1.000 51.13713 169 LYS B O 1
ATOM 5679 N N . GLU B 1 170 ? -72.61500 -22.29200 2.54500 1.000 52.46033 170 GLU B N 1
ATOM 5680 C CA . GLU B 1 170 ? -73.96700 -22.38600 3.09100 1.000 54.24015 170 GLU B CA 1
ATOM 5681 C C . GLU B 1 170 ? -74.95600 -22.77900 1.99800 1.000 52.12389 170 GLU B C 1
ATOM 5682 O O . GLU B 1 170 ? -75.21600 -22.00100 1.07400 1.000 52.31511 170 GLU B O 1
ATOM 5688 N N . LEU B 1 171 ? -75.51200 -23.98900 2.10300 1.000 53.46717 171 LEU B N 1
ATOM 5689 C CA . LEU B 1 171 ? -76.47700 -24.45600 1.11100 1.000 51.78091 171 LEU B CA 1
ATOM 5690 C C . LEU B 1 171 ? -77.85700 -23.85200 1.35000 1.000 51.01701 171 LEU B C 1
ATOM 5691 O O . LEU B 1 171 ? -78.53600 -23.46100 0.39400 1.000 47.62414 171 LEU B O 1
ATOM 5696 N N . TRP B 1 172 ? -78.28100 -23.76400 2.61200 1.000 52.13067 172 TRP B N 1
ATOM 5697 C CA . TRP B 1 172 ? -79.56600 -23.17500 2.97800 1.000 51.52707 172 TRP B CA 1
ATOM 5698 C C . TRP B 1 172 ? -79.64800 -23.05100 4.49200 1.000 50.04164 172 TRP B C 1
ATOM 5699 O O . TRP B 1 172 ? -78.96500 -23.76400 5.23300 1.000 49.19440 172 TRP B O 1
ATOM 5710 N N . LYS B 1 173 ? -80.50200 -22.13300 4.93700 1.000 46.68046 173 LYS B N 1
ATOM 5711 C CA . LYS B 1 173 ? -80.74700 -21.89200 6.35000 1.000 46.22525 173 LYS B CA 1
ATOM 5712 C C . LYS B 1 173 ? -82.21900 -21.54100 6.49200 1.000 50.41064 173 LYS B C 1
ATOM 5713 O O . LYS B 1 173 ? -82.76500 -20.77700 5.68800 1.000 48.44876 173 LYS B O 1
ATOM 5719 N N . THR B 1 174 ? -82.86600 -22.11400 7.50100 1.000 45.92755 174 THR B N 1
ATOM 5720 C CA . THR B 1 174 ? -84.28700 -21.89000 7.71600 1.000 47.08808 174 THR B CA 1
ATOM 5721 C C . THR B 1 174 ? -84.55000 -21.39800 9.12900 1.000 48.11779 174 THR B C 1
ATOM 5722 O O . THR B 1 174 ? -84.14200 -22.04000 10.10300 1.000 48.72279 174 THR B O 1
ATOM 5726 N N . LYS B 1 175 ? -85.24000 -20.26400 9.23600 1.000 48.20315 175 LYS B N 1
ATOM 5727 C CA . LYS B 1 175 ? -85.59900 -19.71700 10.53700 1.000 50.08995 175 LYS B CA 1
ATOM 5728 C C . LYS B 1 175 ? -86.65800 -20.62200 11.14600 1.000 46.41820 175 LYS B C 1
ATOM 5729 O O . LYS B 1 175 ? -87.74600 -20.76400 10.58200 1.000 50.16165 175 LYS B O 1
ATOM 5735 N N . PHE B 1 176 ? -86.33900 -21.25100 12.27700 1.000 48.73503 176 PHE B N 1
ATOM 5736 C CA . PHE B 1 176 ? -87.26900 -22.15700 12.94000 1.000 51.13564 176 PHE B CA 1
ATOM 5737 C C . PHE B 1 176 ? -87.72300 -21.63000 14.29600 1.000 50.64258 176 PHE B C 1
ATOM 5738 O O . PHE B 1 176 ? -88.91900 -21.40700 14.50200 1.000 44.39751 176 PHE B O 1
ATOM 5746 N N . ALA B 1 177 ? -86.79800 -21.39800 15.22200 1.000 48.61720 177 ALA B N 1
ATOM 5747 C CA . ALA B 1 177 ? -87.15600 -20.89400 16.53800 1.000 49.81830 177 ALA B CA 1
ATOM 5748 C C . ALA B 1 177 ? -87.17700 -19.37100 16.53800 1.000 52.64423 177 ALA B C 1
ATOM 5749 O O . ALA B 1 177 ? -86.38700 -18.72000 15.85000 1.000 53.70597 177 ALA B O 1
ATOM 5751 N N . ASP B 1 178 ? -88.09600 -18.80900 17.31800 1.000 54.57262 178 ASP B N 1
ATOM 5752 C CA . ASP B 1 178 ? -88.27100 -17.36800 17.45500 1.000 53.20636 178 ASP B CA 1
ATOM 5753 C C . ASP B 1 178 ? -87.75800 -16.93800 18.82300 1.000 53.15782 178 ASP B C 1
ATOM 5754 O O . ASP B 1 178 ? -88.19000 -17.48200 19.84600 1.000 56.51536 178 ASP B O 1
ATOM 5759 N N . VAL B 1 179 ? -86.84800 -15.95800 18.84500 1.000 56.12067 179 VAL B N 1
ATOM 5760 C CA . VAL B 1 179 ? -86.31200 -15.49000 20.12200 1.000 56.51907 179 VAL B CA 1
ATOM 5761 C C . VAL B 1 179 ? -87.39100 -14.74700 20.90700 1.000 53.82482 179 VAL B C 1
ATOM 5762 O O . VAL B 1 179 ? -87.44600 -14.82200 22.14000 1.000 54.53540 179 VAL B O 1
ATOM 5766 N N . ASN B 1 180 ? -88.26000 -14.01200 20.20400 1.000 51.80996 180 ASN B N 1
ATOM 5767 C CA . ASN B 1 180 ? -89.30700 -13.23800 20.86000 1.000 60.61927 180 ASN B CA 1
ATOM 5768 C C . ASN B 1 180 ? -90.31100 -14.12300 21.57600 1.000 59.54488 180 ASN B C 1
ATOM 5769 O O . ASN B 1 180 ? -90.97700 -13.65800 22.50700 1.000 55.39141 180 ASN B O 1
ATOM 5774 N N . LYS B 1 181 ? -90.42500 -15.38600 21.17300 1.000 58.18415 181 LYS B N 1
ATOM 5775 C CA . LYS B 1 181 ? -91.30700 -16.33300 21.82900 1.000 53.43955 181 LYS B CA 1
ATOM 5776 C C . LYS B 1 181 ? -90.55700 -17.12000 22.89100 1.000 55.61042 181 LYS B C 1
ATOM 5777 O O . LYS B 1 181 ? -91.11600 -18.06100 23.46500 1.000 53.00298 181 LYS B O 1
ATOM 5783 N N . GLY B 1 182 ? -89.30000 -16.74900 23.15100 1.000 52.60695 182 GLY B N 1
ATOM 5784 C CA . GLY B 1 182 ? -88.47500 -17.41600 24.13600 1.000 53.30084 182 GLY B CA 1
ATOM 5785 C C . GLY B 1 182 ? -87.86500 -18.71700 23.67600 1.000 53.73288 182 GLY B C 1
ATOM 5786 O O . GLY B 1 182 ? -87.53800 -19.56200 24.51200 1.000 47.23398 182 GLY B O 1
ATOM 5787 N N . GLU B 1 183 ? -87.69400 -18.90400 22.37100 1.000 53.94014 183 GLU B N 1
ATOM 5788 C CA . GLU B 1 183 ? -87.14700 -20.13200 21.81100 1.000 50.99611 183 GLU B CA 1
ATOM 5789 C C . GLU B 1 183 ? -85.72300 -19.92300 21.31400 1.000 51.51288 183 GLU B C 1
ATOM 5790 O O . GLU B 1 183 ? -85.45000 -18.96300 20.58600 1.000 52.60836 183 GLU B O 1
ATOM 5796 N N . THR B 1 184 ? -84.82400 -20.82800 21.71400 1.000 51.74962 184 THR B N 1
ATOM 5797 C CA . THR B 1 184 ? -83.41600 -20.82300 21.32400 1.000 47.99738 184 THR B CA 1
ATOM 5798 C C . THR B 1 184 ? -83.04600 -22.25600 20.96400 1.000 47.59693 184 THR B C 1
ATOM 5799 O O . THR B 1 184 ? -83.38400 -23.18500 21.70500 1.000 48.37517 184 THR B O 1
ATOM 5803 N N . SER B 1 185 ? -82.36300 -22.43800 19.83200 1.000 44.53268 185 SER B N 1
ATOM 5804 C CA . SER B 1 185 ? -82.00300 -23.77000 19.33800 1.000 44.06278 185 SER B CA 1
ATOM 5805 C C . SER B 1 185 ? -80.60600 -24.20900 19.77200 1.000 52.43073 185 SER B C 1
ATOM 5806 O O . SER B 1 185 ? -79.60900 -23.98700 19.07900 1.000 45.71546 185 SER B O 1
ATOM 5809 N N . THR B 1 186 ? -80.54300 -24.83700 20.94500 1.000 48.87176 186 THR B N 1
ATOM 5810 C CA . THR B 1 186 ? -79.36800 -25.44400 21.56100 1.000 39.84172 186 THR B CA 1
ATOM 5811 C C . THR B 1 186 ? -79.05800 -26.88300 21.12300 1.000 44.99511 186 THR B C 1
ATOM 5812 O O . THR B 1 186 ? -77.87400 -27.24600 21.07600 1.000 51.50761 186 THR B O 1
ATOM 5816 N N . PRO B 1 187 ? -80.03900 -27.75100 20.84200 1.000 45.81182 187 PRO B N 1
ATOM 5817 C CA . PRO B 1 187 ? -79.71300 -29.15000 20.54000 1.000 42.65771 187 PRO B CA 1
ATOM 5818 C C . PRO B 1 187 ? -79.15400 -29.40000 19.14500 1.000 43.99490 187 PRO B C 1
ATOM 5819 O O . PRO B 1 187 ? -79.10400 -28.53100 18.27400 1.000 45.90943 187 PRO B O 1
ATOM 5823 N N . ALA B 1 188 ? -78.73200 -30.65300 18.96400 1.000 45.21851 188 ALA B N 1
ATOM 5824 C CA . ALA B 1 188 ? -78.16400 -31.14700 17.72600 1.000 43.09254 188 ALA B CA 1
ATOM 5825 C C . ALA B 1 188 ? -79.23000 -31.88600 16.94100 1.000 46.72234 188 ALA B C 1
ATOM 5826 O O . ALA B 1 188 ? -79.76900 -32.88800 17.44000 1.000 45.90220 188 ALA B O 1
ATOM 5828 N N . PRO B 1 189 ? -79.56800 -31.45300 15.73400 1.000 45.62673 189 PRO B N 1
ATOM 5829 C CA . PRO B 1 189 ? -80.57300 -32.17200 14.94900 1.000 43.87829 189 PRO B CA 1
ATOM 5830 C C . PRO B 1 189 ? -79.98900 -33.46100 14.39100 1.000 48.51623 189 PRO B C 1
ATOM 5831 O O . PRO B 1 189 ? -78.78100 -33.69900 14.42500 1.000 47.61295 189 PRO B O 1
ATOM 5835 N N . ILE B 1 190 ? -80.87500 -34.30700 13.86800 1.000 47.52915 190 ILE B N 1
ATOM 5836 C CA . ILE B 1 190 ? -80.47700 -35.56200 13.24600 1.000 48.67649 190 ILE B CA 1
ATOM 5837 C C . ILE B 1 190 ? -81.14400 -35.60500 11.87600 1.000 49.16262 190 ILE B C 1
ATOM 5838 O O . ILE B 1 190 ? -82.12700 -34.90500 11.61800 1.000 48.09206 190 ILE B O 1
ATOM 5843 N N . ILE B 1 191 ? -80.58200 -36.41800 10.98300 1.000 50.54200 191 ILE B N 1
ATOM 5844 C CA . ILE B 1 191 ? -81.06700 -36.54500 9.60900 1.000 53.12446 191 ILE B CA 1
ATOM 5845 C C . ILE B 1 191 ? -81.68900 -37.92300 9.41300 1.000 53.39928 191 ILE B C 1
ATOM 5846 O O . ILE B 1 191 ? -81.01800 -38.94400 9.60900 1.000 50.62764 191 ILE B O 1
ATOM 5851 N N . VAL B 1 192 ? -82.96800 -37.94600 9.00900 1.000 55.74280 192 VAL B N 1
ATOM 5852 C CA . VAL B 1 192 ? -83.73100 -39.17800 8.79500 1.000 51.75575 192 VAL B CA 1
ATOM 5853 C C . VAL B 1 192 ? -84.24800 -39.19800 7.35600 1.000 55.96065 192 VAL B C 1
ATOM 5854 O O . VAL B 1 192 ? -85.18700 -38.48100 6.99400 1.000 55.31394 192 VAL B O 1
ATOM 5858 N N . LYS B 1 193 ? -83.58300 -39.99900 6.53100 1.000 59.62114 193 LYS B N 1
ATOM 5859 C CA . LYS B 1 193 ? -83.77000 -40.34100 5.11800 1.000 63.47517 193 LYS B CA 1
ATOM 5860 C C . LYS B 1 193 ? -83.70200 -39.17600 4.14200 1.000 65.92771 193 LYS B C 1
ATOM 5861 O O . LYS B 1 193 ? -83.04500 -39.28200 3.10100 1.000 77.79237 193 LYS B O 1
ATOM 5867 N N . ASP B 1 194 ? -84.33600 -38.05600 4.47100 1.000 58.08229 194 ASP B N 1
ATOM 5868 C CA . ASP B 1 194 ? -84.27200 -36.87400 3.62000 1.000 57.77924 194 ASP B CA 1
ATOM 5869 C C . ASP B 1 194 ? -84.74100 -35.65900 4.40700 1.000 57.29939 194 ASP B C 1
ATOM 5870 O O . ASP B 1 194 ? -85.03400 -34.61000 3.82400 1.000 54.61333 194 ASP B O 1
ATOM 5875 N N . LYS B 1 195 ? -84.86200 -35.80000 5.72300 1.000 54.35198 195 LYS B N 1
ATOM 5876 C CA . LYS B 1 195 ? -85.34900 -34.71400 6.55300 1.000 53.21382 195 LYS B CA 1
ATOM 5877 C C . LYS B 1 195 ? -84.43600 -34.45900 7.74000 1.000 53.88225 195 LYS B C 1
ATOM 5878 O O . LYS B 1 195 ? -83.79300 -35.37000 8.27000 1.000 52.02056 195 LYS B O 1
ATOM 5884 N N . VAL B 1 196 ? -84.40500 -33.19400 8.14800 1.000 52.30221 196 VAL B N 1
ATOM 5885 C CA . VAL B 1 196 ? -83.64400 -32.71600 9.29300 1.000 51.75594 196 VAL B CA 1
ATOM 5886 C C . VAL B 1 196 ? -84.67800 -32.41400 10.36900 1.000 51.86191 196 VAL B C 1
ATOM 5887 O O . VAL B 1 196 ? -85.51000 -31.51200 10.20500 1.000 49.39794 196 VAL B O 1
ATOM 5891 N N . VAL B 1 197 ? -84.64900 -33.17300 11.46000 1.000 49.56504 197 VAL B N 1
ATOM 5892 C CA . VAL B 1 197 ? -85.60400 -33.01400 12.55100 1.000 51.85557 197 VAL B CA 1
ATOM 5893 C C . VAL B 1 197 ? -84.88900 -32.43100 13.76100 1.000 49.70485 197 VAL B C 1
ATOM 5894 O O . VAL B 1 197 ? -83.74800 -32.80500 14.06200 1.000 45.92460 197 VAL B O 1
ATOM 5898 N N . THR B 1 198 ? -85.55700 -31.49900 14.44300 1.000 46.97056 198 THR B N 1
ATOM 5899 C CA . THR B 1 198 ? -84.99500 -30.84300 15.61700 1.000 41.53184 198 THR B CA 1
ATOM 5900 C C . THR B 1 198 ? -86.08300 -30.06000 16.33600 1.000 48.25066 198 THR B C 1
ATOM 5901 O O . THR B 1 198 ? -87.16200 -29.79900 15.79700 1.000 44.66497 198 THR B O 1
ATOM 5905 N N . GLY B 1 199 ? -85.76700 -29.68200 17.56400 1.000 46.19759 199 GLY B N 1
ATOM 5906 C CA . GLY B 1 199 ? -86.60500 -28.88600 18.42700 1.000 40.16166 199 GLY B CA 1
ATOM 5907 C C . GLY B 1 199 ? -85.80500 -27.69300 18.91100 1.000 45.24653 199 GLY B C 1
ATOM 5908 O O . GLY B 1 199 ? -84.88100 -27.22300 18.24200 1.000 48.59849 199 GLY B O 1
ATOM 5909 N N . TYR B 1 200 ? -86.15800 -27.21400 20.09300 1.000 47.28312 200 TYR B N 1
ATOM 5910 C CA . TYR B 1 200 ? -85.46500 -26.08200 20.69000 1.000 47.51922 200 TYR B CA 1
ATOM 5911 C C . TYR B 1 200 ? -85.79000 -26.07400 22.17600 1.000 47.78525 200 TYR B C 1
ATOM 5912 O O . TYR B 1 200 ? -86.43500 -26.99300 22.69200 1.000 45.36074 200 TYR B O 1
ATOM 5921 N N . GLY B 1 201 ? -85.33400 -25.03100 22.86800 1.000 46.97873 201 GLY B N 1
ATOM 5922 C CA . GLY B 1 201 ? -85.57400 -24.86500 24.28200 1.000 47.85632 201 GLY B CA 1
ATOM 5923 C C . GLY B 1 201 ? -86.35100 -23.58600 24.53600 1.000 48.23278 201 GLY B C 1
ATOM 5924 O O . GLY B 1 201 ? -86.74500 -22.87300 23.61100 1.000 48.62879 201 GLY B O 1
ATOM 5925 N N . GLY B 1 202 ? -86.56400 -23.30800 25.81700 1.000 50.13799 202 GLY B N 1
ATOM 5926 C CA . GLY B 1 202 ? -87.28000 -22.10200 26.17400 1.000 47.91591 202 GLY B CA 1
ATOM 5927 C C . GLY B 1 202 ? -88.48600 -22.25600 27.07700 1.000 52.67569 202 GLY B C 1
ATOM 5928 O O . GLY B 1 202 ? -89.32400 -21.35000 27.13000 1.000 52.90606 202 GLY B O 1
ATOM 5929 N N . ASP B 1 203 ? -88.60500 -23.37800 27.79200 1.000 50.84682 203 ASP B N 1
ATOM 5930 C CA . ASP B 1 203 ? -89.74500 -23.52600 28.68900 1.000 49.19077 203 ASP B CA 1
ATOM 5931 C C . ASP B 1 203 ? -89.72600 -22.43800 29.75000 1.000 48.84762 203 ASP B C 1
ATOM 5932 O O . ASP B 1 203 ? -90.77800 -21.92600 30.14900 1.000 52.91941 203 ASP B O 1
ATOM 5937 N N . GLU B 1 204 ? -88.53100 -22.06000 30.20300 1.000 49.37001 204 GLU B N 1
ATOM 5938 C CA . GLU B 1 204 ? -88.37900 -21.02700 31.21700 1.000 51.81881 204 GLU B CA 1
ATOM 5939 C C . GLU B 1 204 ? -88.73900 -19.63800 30.70800 1.000 51.74254 204 GLU B C 1
ATOM 5940 O O . GLU B 1 204 ? -88.76100 -18.69500 31.50700 1.000 52.94869 204 GLU B O 1
ATOM 5946 N N . PHE B 1 205 ? -89.02400 -19.48500 29.41500 1.000 47.21404 205 PHE B N 1
ATOM 5947 C CA . PHE B 1 205 ? -89.41000 -18.19500 28.86000 1.000 50.78046 205 PHE B CA 1
ATOM 5948 C C . PHE B 1 205 ? -90.84500 -18.19900 28.33800 1.000 53.64884 205 PHE B C 1
ATOM 5949 O O . PHE B 1 205 ? -91.23800 -17.27100 27.61800 1.000 50.84460 205 PHE B O 1
ATOM 5957 N N . GLY B 1 206 ? -91.63900 -19.21000 28.68900 1.000 54.07896 206 GLY B N 1
ATOM 5958 C CA . GLY B 1 206 ? -93.01800 -19.28300 28.24300 1.000 51.79940 206 GLY B CA 1
ATOM 5959 C C . GLY B 1 206 ? -93.21100 -19.76700 26.82800 1.000 51.72302 206 GLY B C 1
ATOM 5960 O O . GLY B 1 206 ? -94.29900 -19.60200 26.27000 1.000 45.14765 206 GLY B O 1
ATOM 5961 N N . ALA B 1 207 ? -92.18800 -20.36200 26.22500 1.000 53.61002 207 ALA B N 1
ATOM 5962 C CA . ALA B 1 207 ? -92.30300 -20.84900 24.86200 1.000 53.30520 207 ALA B CA 1
ATOM 5963 C C . ALA B 1 207 ? -93.20700 -22.08000 24.79900 1.000 52.09278 207 ALA B C 1
ATOM 5964 O O . ALA B 1 207 ? -93.54100 -22.70200 25.81000 1.000 48.18623 207 ALA B O 1
ATOM 5966 N N . ARG B 1 208 ? -93.60700 -22.42500 23.58000 1.000 53.11669 208 ARG B N 1
ATOM 5967 C CA . ARG B 1 208 ? -94.44000 -23.58800 23.30700 1.000 51.10548 208 ARG B CA 1
ATOM 5968 C C . ARG B 1 208 ? -93.57200 -24.56700 22.52900 1.000 50.94890 208 ARG B C 1
ATOM 5969 O O . ARG B 1 208 ? -93.04000 -24.21900 21.47100 1.000 52.54237 208 ARG B O 1
ATOM 5977 N N . GLY B 1 209 ? -93.42500 -25.77800 23.06100 1.000 50.39704 209 GLY B N 1
ATOM 5978 C CA . GLY B 1 209 ? -92.56500 -26.76300 22.42600 1.000 51.04552 209 GLY B CA 1
ATOM 5979 C C . GLY B 1 209 ? -93.02500 -27.15400 21.03200 1.000 49.70750 209 GLY B C 1
ATOM 5980 O O . GLY B 1 209 ? -94.22100 -27.24200 20.74600 1.000 47.54485 209 GLY B O 1
ATOM 5981 N N . ARG B 1 210 ? -92.04300 -27.40500 20.16600 1.000 46.85689 210 ARG B N 1
ATOM 5982 C CA . ARG B 1 210 ? -92.26000 -27.82100 18.78900 1.000 45.37979 210 ARG B CA 1
ATOM 5983 C C . ARG B 1 210 ? -91.11500 -28.72300 18.34500 1.000 53.12265 210 ARG B C 1
ATOM 5984 O O . ARG B 1 210 ? -89.96400 -28.54000 18.75000 1.000 45.78678 210 ARG B O 1
ATOM 5992 N N . PHE B 1 211 ? -91.45100 -29.69500 17.49900 1.000 54.74764 211 PHE B N 1
ATOM 5993 C CA . PHE B 1 211 ? -90.49800 -30.63500 16.91100 1.000 48.04685 211 PHE B CA 1
ATOM 5994 C C . PHE B 1 211 ? -90.87600 -30.70000 15.43900 1.000 50.85088 211 PHE B C 1
ATOM 5995 O O . PHE B 1 211 ? -91.95600 -31.19400 15.09700 1.000 50.70496 211 PHE B O 1
ATOM 6003 N N . ALA B 1 212 ? -90.01000 -30.18600 14.57000 1.000 49.36489 212 ALA B N 1
ATOM 6004 C CA . ALA B 1 212 ? -90.30400 -30.13500 13.14700 1.000 53.42274 212 ALA B CA 1
ATOM 6005 C C . ALA B 1 212 ? -89.25800 -30.84300 12.29800 1.000 51.62059 212 ALA B C 1
ATOM 6006 O O . ALA B 1 212 ? -88.13600 -31.11500 12.73300 1.000 52.84480 212 ALA B O 1
ATOM 6008 N N . ALA B 1 213 ? -89.65900 -31.12300 11.06000 1.000 52.66281 213 ALA B N 1
ATOM 6009 C CA . ALA B 1 213 ? -88.82600 -31.77300 10.06100 1.000 54.96692 213 ALA B CA 1
ATOM 6010 C C . ALA B 1 213 ? -88.66500 -30.82900 8.87800 1.000 54.41482 213 ALA B C 1
ATOM 6011 O O . ALA B 1 213 ? -89.63200 -30.19700 8.44300 1.000 54.94442 213 ALA B O 1
ATOM 6013 N N . PHE B 1 214 ? -87.44500 -30.72800 8.36200 1.000 54.37159 214 PHE B N 1
ATOM 6014 C CA . PHE B 1 214 ? -87.14700 -29.86400 7.23000 1.000 53.89229 214 PHE B CA 1
ATOM 6015 C C . PHE B 1 214 ? -86.51200 -30.69100 6.12500 1.000 54.04910 214 PHE B C 1
ATOM 6016 O O . PHE B 1 214 ? -85.73300 -31.60700 6.39900 1.000 55.66078 214 PHE B O 1
ATOM 6024 N N . ASP B 1 215 ? -86.85200 -30.36700 4.87800 1.000 52.87680 215 ASP B N 1
ATOM 6025 C CA . ASP B 1 215 ? -86.29200 -31.09500 3.74700 1.000 54.33860 215 ASP B CA 1
ATOM 6026 C C . ASP B 1 215 ? -84.77300 -30.97100 3.75700 1.000 53.94924 215 ASP B C 1
ATOM 6027 O O . ASP B 1 215 ? -84.22700 -29.87600 3.91000 1.000 52.70127 215 ASP B O 1
ATOM 6032 N N . LEU B 1 216 ? -84.09100 -32.10800 3.60800 1.000 55.09893 216 LEU B N 1
ATOM 6033 C CA . LEU B 1 216 ? -82.63200 -32.10500 3.63000 1.000 52.96174 216 LEU B CA 1
ATOM 6034 C C . LEU B 1 216 ? -82.05400 -31.30400 2.47000 1.000 50.91803 216 LEU B C 1
ATOM 6035 O O . LEU B 1 216 ? -81.05900 -30.58800 2.63300 1.000 50.12988 216 LEU B O 1
ATOM 6040 N N . ASN B 1 217 ? -82.66000 -31.41300 1.29300 1.000 51.40870 217 ASN B N 1
ATOM 6041 C CA . ASN B 1 217 ? -82.14500 -30.71900 0.12200 1.000 48.79629 217 ASN B CA 1
ATOM 6042 C C . ASN B 1 217 ? -82.60900 -29.27000 0.01300 1.000 55.31646 217 ASN B C 1
ATOM 6043 O O . ASN B 1 217 ? -81.84800 -28.42300 -0.46500 1.000 55.45727 217 ASN B O 1
ATOM 6048 N N . SER B 1 218 ? -83.83000 -28.95400 0.43400 1.000 52.72543 218 SER B N 1
ATOM 6049 C CA . SER B 1 218 ? -84.32700 -27.58700 0.31600 1.000 52.17574 218 SER B CA 1
ATOM 6050 C C . SER B 1 218 ? -84.34500 -26.80900 1.62100 1.000 52.62803 218 SER B C 1
ATOM 6051 O O . SER B 1 218 ? -84.19000 -25.58400 1.59500 1.000 54.20221 218 SER B O 1
ATOM 6054 N N . GLY B 1 219 ? -84.54000 -27.47100 2.75600 1.000 56.18589 219 GLY B N 1
ATOM 6055 C CA . GLY B 1 219 ? -84.60400 -26.78400 4.02600 1.000 50.42735 219 GLY B CA 1
ATOM 6056 C C . GLY B 1 219 ? -85.98800 -26.30700 4.39600 1.000 53.82649 219 GLY B C 1
ATOM 6057 O O . GLY B 1 219 ? -86.17400 -25.77700 5.50000 1.000 52.69175 219 GLY B O 1
ATOM 6058 N N . LYS B 1 220 ? -86.96500 -26.48000 3.51200 1.000 51.66861 220 LYS B N 1
ATOM 6059 C CA . LYS B 1 220 ? -88.32300 -26.05000 3.80500 1.000 57.72050 220 LYS B CA 1
ATOM 6060 C C . LYS B 1 220 ? -88.97000 -26.99500 4.81400 1.000 56.44054 220 LYS B C 1
ATOM 6061 O O . LYS B 1 220 ? -88.71300 -28.20300 4.80900 1.000 55.75161 220 LYS B O 1
ATOM 6067 N N . MET B 1 221 ? -89.80300 -26.43700 5.69400 1.000 55.06040 221 MET B N 1
ATOM 6068 C CA . MET B 1 221 ? -90.47200 -27.24400 6.70800 1.000 57.56350 221 MET B CA 1
ATOM 6069 C C . MET B 1 221 ? -91.48400 -28.18300 6.06400 1.000 58.60031 221 MET B C 1
ATOM 6070 O O . MET B 1 221 ? -92.26600 -27.77500 5.20000 1.000 55.24821 221 MET B O 1
ATOM 6075 N N . VAL B 1 222 ? -91.46900 -29.44100 6.49400 1.000 59.65423 222 VAL B N 1
ATOM 6076 C CA . VAL B 1 222 ? -92.38000 -30.45700 5.98500 1.000 53.52050 222 VAL B CA 1
ATOM 6077 C C . VAL B 1 222 ? -93.55000 -30.67800 6.93300 1.000 54.12740 222 VAL B C 1
ATOM 6078 O O . VAL B 1 222 ? -94.67700 -30.89800 6.48700 1.000 54.28826 222 VAL B O 1
ATOM 6082 N N . TRP B 1 223 ? -93.29400 -30.61500 8.23800 1.000 55.02147 223 TRP B N 1
ATOM 6083 C CA . TRP B 1 223 ? -94.31600 -30.78000 9.26400 1.000 47.84324 223 TRP B CA 1
ATOM 6084 C C . TRP B 1 223 ? -93.72200 -30.36700 10.60300 1.000 51.21332 223 TRP B C 1
ATOM 6085 O O . TRP B 1 223 ? -92.50100 -30.34800 10.78000 1.000 55.23445 223 TRP B O 1
ATOM 6096 N N . GLN B 1 224 ? -94.60400 -30.02900 11.54100 1.000 54.04741 224 GLN B N 1
ATOM 6097 C CA . GLN B 1 224 ? -94.20500 -29.62600 12.88300 1.000 51.84721 224 GLN B CA 1
ATOM 6098 C C . GLN B 1 224 ? -95.26700 -30.12600 13.85100 1.000 53.09090 224 GLN B C 1
ATOM 6099 O O . GLN B 1 224 ? -96.46700 -30.04200 13.56800 1.000 48.88914 224 GLN B O 1
ATOM 6105 N N . ALA B 1 225 ? -94.82000 -30.66100 14.98300 1.000 53.50192 225 ALA B N 1
ATOM 6106 C CA . ALA B 1 225 ? -95.70900 -31.21100 15.99800 1.000 50.98594 225 ALA B CA 1
ATOM 6107 C C . ALA B 1 225 ? -95.52400 -30.46200 17.30900 1.000 51.60332 225 ALA B C 1
ATOM 6108 O O . ALA B 1 225 ? -94.42500 -30.45200 17.87500 1.000 52.89423 225 ALA B O 1
ATOM 6110 N N . TYR B 1 226 ? -96.59800 -29.84700 17.79400 1.000 50.76502 226 TYR B N 1
ATOM 6111 C CA . TYR B 1 226 ? -96.55200 -29.11300 19.04700 1.000 50.91458 226 TYR B CA 1
ATOM 6112 C C . TYR B 1 226 ? -96.59900 -30.07500 20.22700 1.000 52.74778 226 TYR B C 1
ATOM 6113 O O . TYR B 1 226 ? -97.16100 -31.17100 20.14400 1.000 49.25268 226 TYR B O 1
ATOM 6122 N N . SER B 1 227 ? -96.00000 -29.65100 21.33700 1.000 54.09331 227 SER B N 1
ATOM 6123 C CA . SER B 1 227 ? -95.98300 -30.46900 22.54000 1.000 52.38238 227 SER B CA 1
ATOM 6124 C C . SER B 1 227 ? -97.28300 -30.37300 23.32500 1.000 58.04539 227 SER B C 1
ATOM 6125 O O . SER B 1 227 ? -97.45800 -31.10200 24.30700 1.000 59.00892 227 SER B O 1
ATOM 6128 N N . ASN B 1 228 ? -98.19200 -29.49600 22.91900 1.000 52.09811 228 ASN B N 1
ATOM 6129 C CA . ASN B 1 228 ? -99.47400 -29.33700 23.58600 1.000 53.16144 228 ASN B CA 1
ATOM 6130 C C . ASN B 1 228 ? -100.43000 -28.69800 22.58400 1.000 54.51481 228 ASN B C 1
ATOM 6131 O O . ASN B 1 228 ? -100.12500 -28.59200 21.39100 1.000 54.70682 228 ASN B O 1
ATOM 6136 N N . GLY B 1 229 ? -101.58800 -28.26800 23.06700 1.000 58.73709 229 GLY B N 1
ATOM 6137 C CA . GLY B 1 229 ? -102.57700 -27.66800 22.20900 1.000 54.00567 229 GLY B CA 1
ATOM 6138 C C . GLY B 1 229 ? -103.54300 -28.72200 21.71500 1.000 52.76858 229 GLY B C 1
ATOM 6139 O O . GLY B 1 229 ? -103.50100 -29.88000 22.14900 1.000 55.21572 229 GLY B O 1
ATOM 6140 N N . PRO B 1 230 ? -104.43400 -28.34200 20.79800 1.000 56.00679 230 PRO B N 1
ATOM 6141 C CA . PRO B 1 230 ? -105.41700 -29.30000 20.27300 1.000 59.41588 230 PRO B CA 1
ATOM 6142 C C . PRO B 1 230 ? -104.74900 -30.53400 19.68700 1.000 63.13257 230 PRO B C 1
ATOM 6143 O O . PRO B 1 230 ? -103.55900 -30.53900 19.36500 1.000 63.71595 230 PRO B O 1
ATOM 6147 N N . ASP B 1 231 ? -105.54600 -31.59900 19.55400 1.000 64.30908 231 ASP B N 1
ATOM 6148 C CA . ASP B 1 231 ? -105.02600 -32.84900 19.00600 1.000 64.54847 231 ASP B CA 1
ATOM 6149 C C . ASP B 1 231 ? -104.41500 -32.63500 17.62400 1.000 65.15261 231 ASP B C 1
ATOM 6150 O O . ASP B 1 231 ? -103.37300 -33.21800 17.29900 1.000 61.12058 231 ASP B O 1
ATOM 6155 N N . SER B 1 232 ? -105.03700 -31.78900 16.80200 1.000 61.87090 232 SER B N 1
ATOM 6156 C CA . SER B 1 232 ? -104.48300 -31.53000 15.47800 1.000 64.61206 232 SER B CA 1
ATOM 6157 C C . SER B 1 232 ? -103.10100 -30.89400 15.57400 1.000 61.70654 232 SER B C 1
ATOM 6158 O O . SER B 1 232 ? -102.23000 -31.16900 14.74000 1.000 60.33673 232 SER B O 1
ATOM 6161 N N . ASP B 1 233 ? -102.88100 -30.04900 16.58500 1.000 59.15517 233 ASP B N 1
ATOM 6162 C CA . ASP B 1 233 ? -101.58200 -29.40400 16.75000 1.000 61.92791 233 ASP B CA 1
ATOM 6163 C C . ASP B 1 233 ? -100.50300 -30.39700 17.16800 1.000 59.97797 233 ASP B C 1
ATOM 6164 O O . ASP B 1 233 ? -99.31900 -30.17600 16.88900 1.000 55.99367 233 ASP B O 1
ATOM 6169 N N . VAL B 1 234 ? -100.88900 -31.48600 17.84100 1.000 59.94999 234 VAL B N 1
ATOM 6170 C CA . VAL B 1 234 ? -99.92700 -32.49000 18.28700 1.000 56.98521 234 VAL B CA 1
ATOM 6171 C C . VAL B 1 234 ? -99.69300 -33.57900 17.24600 1.000 57.67243 234 VAL B C 1
ATOM 6172 O O . VAL B 1 234 ? -98.76200 -34.38200 17.40800 1.000 57.91559 234 VAL B O 1
ATOM 6176 N N . LEU B 1 235 ? -100.49200 -33.62600 16.17600 1.000 56.59885 235 LEU B N 1
ATOM 6177 C CA . LEU B 1 235 ? -100.33800 -34.62200 15.11300 1.000 59.36518 235 LEU B CA 1
ATOM 6178 C C . LEU B 1 235 ? -100.37500 -36.04000 15.68800 1.000 61.39925 235 LEU B C 1
ATOM 6179 O O . LEU B 1 235 ? -99.38300 -36.76700 15.68500 1.000 63.13448 235 LEU B O 1
ATOM 6184 N N . LEU B 1 236 ? -101.54000 -36.41900 16.19800 1.000 63.03153 236 LEU B N 1
ATOM 6185 C CA . LEU B 1 236 ? -101.64400 -37.73800 16.80000 1.000 67.13972 236 LEU B CA 1
ATOM 6186 C C . LEU B 1 236 ? -101.93600 -38.76400 15.70900 1.000 68.33591 236 LEU B C 1
ATOM 6187 O O . LEU B 1 236 ? -102.73900 -38.51800 14.80300 1.000 67.42283 236 LEU B O 1
ATOM 6192 N N . GLY B 1 237 ? -101.28200 -39.91900 15.79400 1.000 72.63899 237 GLY B N 1
ATOM 6193 C CA . GLY B 1 237 ? -101.49300 -40.96700 14.82400 1.000 77.46239 237 GLY B CA 1
ATOM 6194 C C . GLY B 1 237 ? -102.87700 -41.57500 14.95400 1.000 78.33787 237 GLY B C 1
ATOM 6195 O O . GLY B 1 237 ? -103.57300 -41.38500 15.95800 1.000 77.07099 237 GLY B O 1
ATOM 6196 N N . PRO B 1 238 ? -103.30400 -42.32200 13.93500 1.000 82.12655 238 PRO B N 1
ATOM 6197 C CA . PRO B 1 238 ? -104.63500 -42.95000 14.00300 1.000 87.35889 238 PRO B CA 1
ATOM 6198 C C . PRO B 1 238 ? -104.75700 -44.00800 15.09200 1.000 91.14331 238 PRO B C 1
ATOM 6199 O O . PRO B 1 238 ? -105.86300 -44.26500 15.60200 1.000 81.27353 238 PRO B O 1
ATOM 6203 N N . ASP B 1 239 ? -103.63600 -44.61900 15.43600 1.000 94.07378 239 ASP B N 1
ATOM 6204 C CA . ASP B 1 239 ? -103.46800 -45.67200 16.42100 1.000 92.10965 239 ASP B CA 1
ATOM 6205 C C . ASP B 1 239 ? -102.51600 -45.22600 17.51400 1.000 88.73804 239 ASP B C 1
ATOM 6206 O O . ASP B 1 239 ? -101.77200 -46.01900 18.08800 1.000 90.83972 239 ASP B O 1
ATOM 6211 N N . PHE B 1 240 ? -102.57900 -43.92900 17.82700 1.000 75.59085 240 PHE B N 1
ATOM 6212 C CA . PHE B 1 240 ? -101.71800 -43.33500 18.83800 1.000 71.94708 240 PHE B CA 1
ATOM 6213 C C . PHE B 1 240 ? -102.07300 -43.90800 20.18900 1.000 71.07985 240 PHE B C 1
ATOM 6214 O O . PHE B 1 240 ? -103.20500 -43.73800 20.64200 1.000 69.22272 240 PHE B O 1
ATOM 6222 N N . ASN B 1 241 ? -101.11600 -44.59700 20.82200 1.000 70.13437 241 ASN B N 1
ATOM 6223 C CA . ASN B 1 241 ? -101.32600 -45.22000 22.13100 1.000 69.23889 241 ASN B CA 1
ATOM 6224 C C . ASN B 1 241 ? -102.51400 -46.17800 22.11000 1.000 70.00051 241 ASN B C 1
ATOM 6225 O O . ASN B 1 241 ? -103.21600 -46.33700 23.11500 1.000 69.63915 241 ASN B O 1
ATOM 6230 N N . SER B 1 242 ? -102.74200 -46.81400 20.95600 1.000 73.80438 242 SER B N 1
ATOM 6231 C CA . SER B 1 242 ? -103.86000 -47.74400 20.81500 1.000 73.38447 242 SER B CA 1
ATOM 6232 C C . SER B 1 242 ? -103.76600 -48.87700 21.82900 1.000 68.81826 242 SER B C 1
ATOM 6233 O O . SER B 1 242 ? -104.78500 -49.32800 22.36700 1.000 75.78306 242 SER B O 1
ATOM 6236 N N . LYS B 1 243 ? -102.55100 -49.35300 22.09400 1.000 67.94434 243 LYS B N 1
ATOM 6237 C CA . LYS B 1 243 ? -102.32500 -50.44200 23.03200 1.000 67.40816 243 LYS B CA 1
ATOM 6238 C C . LYS B 1 243 ? -102.26800 -49.98800 24.46900 1.000 63.51454 243 LYS B C 1
ATOM 6239 O O . LYS B 1 243 ? -102.36800 -50.82800 25.36500 1.000 63.81008 243 LYS B O 1
ATOM 6245 N N . HIS B 1 244 ? -102.09700 -48.69700 24.71300 1.000 62.36084 244 HIS B N 1
ATOM 6246 C CA . HIS B 1 244 ? -102.03400 -48.16000 26.06800 1.000 68.17463 244 HIS B CA 1
ATOM 6247 C C . HIS B 1 244 ? -102.99500 -46.98800 26.19300 1.000 66.89064 244 HIS B C 1
ATOM 6248 O O . HIS B 1 244 ? -102.57600 -45.82300 26.22300 1.000 67.55328 244 HIS B O 1
ATOM 6255 N N . PRO B 1 245 ? -104.30000 -47.26000 26.27100 1.000 67.49262 245 PRO B N 1
ATOM 6256 C CA . PRO B 1 245 ? -105.26600 -46.15900 26.41600 1.000 68.60630 245 PRO B CA 1
ATOM 6257 C C . PRO B 1 245 ? -105.08300 -45.39300 27.71000 1.000 68.27445 245 PRO B C 1
ATOM 6258 O O . PRO B 1 245 ? -105.50900 -44.23300 27.79500 1.000 65.27235 245 PRO B O 1
ATOM 6262 N N . GLU B 1 246 ? -104.44900 -46.00200 28.71700 1.000 64.74677 246 GLU B N 1
ATOM 6263 C CA . GLU B 1 246 ? -104.20800 -45.33200 29.98700 1.000 64.13433 246 GLU B CA 1
ATOM 6264 C C . GLU B 1 246 ? -103.15000 -44.23900 29.87500 1.000 65.80020 246 GLU B C 1
ATOM 6265 O O . GLU B 1 246 ? -102.95800 -43.49000 30.83700 1.000 65.56376 246 GLU B O 1
ATOM 6271 N N . TYR B 1 247 ? -102.46000 -44.13700 28.73800 1.000 60.54816 247 TYR B N 1
ATOM 6272 C CA . TYR B 1 247 ? -101.46100 -43.09700 28.52900 1.000 63.67860 247 TYR B CA 1
ATOM 6273 C C . TYR B 1 247 ? -102.07200 -41.81400 27.98700 1.000 67.65848 247 TYR B C 1
ATOM 6274 O O . TYR B 1 247 ? -101.43000 -40.76000 28.04700 1.000 66.83944 247 TYR B O 1
ATOM 6283 N N . GLY B 1 248 ? -103.28700 -41.88800 27.45100 1.000 67.01561 248 GLY B N 1
ATOM 6284 C CA . GLY B 1 248 ? -103.95300 -40.74800 26.86000 1.000 66.84062 248 GLY B CA 1
ATOM 6285 C C . GLY B 1 248 ? -104.07300 -41.01300 25.37600 1.000 66.43538 248 GLY B C 1
ATOM 6286 O O . GLY B 1 248 ? -103.08500 -41.39000 24.73900 1.000 70.34235 248 GLY B O 1
ATOM 6287 N N . GLN B 1 249 ? -105.25900 -40.83800 24.80700 1.000 74.34685 249 GLN B N 1
ATOM 6288 C CA . GLN B 1 249 ? -105.47500 -41.10500 23.39300 1.000 74.68701 249 GLN B CA 1
ATOM 6289 C C . GLN B 1 249 ? -105.94700 -39.85300 22.66200 1.000 73.59216 249 GLN B C 1
ATOM 6290 O O . GLN B 1 249 ? -106.17300 -38.79500 23.25600 1.000 70.58804 249 GLN B O 1
ATOM 6296 N N . ALA B 1 250 ? -106.09700 -40.00100 21.34900 1.000 69.13008 250 ALA B N 1
ATOM 6297 C CA . ALA B 1 250 ? -106.56000 -38.91600 20.50800 1.000 66.11247 250 ALA B CA 1
ATOM 6298 C C . ALA B 1 250 ? -108.05500 -38.70200 20.71800 1.000 68.84438 250 ALA B C 1
ATOM 6299 O O . ALA B 1 250 ? -108.75500 -39.53400 21.30300 1.000 66.97533 250 ALA B O 1
ATOM 6301 N N . GLY B 1 251 ? -108.54600 -37.56300 20.24000 1.000 67.45667 251 GLY B N 1
ATOM 6302 C CA . GLY B 1 251 ? -109.94900 -37.24200 20.38300 1.000 67.16761 251 GLY B CA 1
ATOM 6303 C C . GLY B 1 251 ? -110.34000 -36.71000 21.74300 1.000 67.14898 251 GLY B C 1
ATOM 6304 O O . GLY B 1 251 ? -111.51900 -36.39700 21.95400 1.000 66.43090 251 GLY B O 1
ATOM 6305 N N . GLN B 1 252 ? -109.39100 -36.59500 22.67000 1.000 69.64327 252 GLN B N 1
ATOM 6306 C CA . GLN B 1 252 ? -109.65100 -36.08400 24.00400 1.000 66.61537 252 GLN B CA 1
ATOM 6307 C C . GLN B 1 252 ? -109.07100 -34.69600 24.22400 1.000 65.03287 252 GLN B C 1
ATOM 6308 O O . GLN B 1 252 ? -109.42500 -34.04700 25.21200 1.000 65.24362 252 GLN B O 1
ATOM 6314 N N . ASP B 1 253 ? -108.20300 -34.23000 23.32600 1.000 71.26595 253 ASP B N 1
ATOM 6315 C CA . ASP B 1 253 ? -107.58400 -32.90400 23.39400 1.000 69.14475 253 ASP B CA 1
ATOM 6316 C C . ASP B 1 253 ? -106.94400 -32.63300 24.75500 1.000 64.18194 253 ASP B C 1
ATOM 6317 O O . ASP B 1 253 ? -107.16700 -31.59600 25.38200 1.000 63.95959 253 ASP B O 1
ATOM 6322 N N . LEU B 1 254 ? -106.12500 -33.58300 25.21000 1.000 65.32396 254 LEU B N 1
ATOM 6323 C CA . LEU B 1 254 ? -105.45700 -33.42000 26.49500 1.000 61.19667 254 LEU B CA 1
ATOM 6324 C C . LEU B 1 254 ? -104.45800 -32.26900 26.47300 1.000 65.95900 254 LEU B C 1
ATOM 6325 O O . LEU B 1 254 ? -104.17000 -31.69300 27.52700 1.000 62.62005 254 LEU B O 1
ATOM 6330 N N . GLY B 1 255 ? -103.94500 -31.90900 25.29400 1.000 62.29987 255 GLY B N 1
ATOM 6331 C CA . GLY B 1 255 ? -103.00300 -30.81100 25.18900 1.000 53.54643 255 GLY B CA 1
ATOM 6332 C C . GLY B 1 255 ? -103.55800 -29.46100 25.61500 1.000 60.93175 255 GLY B C 1
ATOM 6333 O O . GLY B 1 255 ? -102.77600 -28.56000 25.93900 1.000 59.77125 255 GLY B O 1
ATOM 6334 N N . VAL B 1 256 ? -104.88300 -29.29300 25.61800 1.000 56.30648 256 VAL B N 1
ATOM 6335 C CA . VAL B 1 256 ? -105.49900 -28.03600 26.03400 1.000 58.52904 256 VAL B CA 1
ATOM 6336 C C . VAL B 1 256 ? -106.29700 -28.17200 27.31900 1.000 62.40014 256 VAL B C 1
ATOM 6337 O O . VAL B 1 256 ? -106.55900 -27.15000 27.97300 1.000 62.43472 256 VAL B O 1
ATOM 6341 N N . LYS B 1 257 ? -106.71700 -29.38300 27.68500 1.000 63.57486 257 LYS B N 1
ATOM 6342 C CA . LYS B 1 257 ? -107.53400 -29.60100 28.87200 1.000 60.07606 257 LYS B CA 1
ATOM 6343 C C . LYS B 1 257 ? -106.73500 -29.87700 30.12300 1.000 59.70502 257 LYS B C 1
ATOM 6344 O O . LYS B 1 257 ? -107.15000 -29.44100 31.20200 1.000 56.68036 257 LYS B O 1
ATOM 6350 N N . THR B 1 258 ? -105.59600 -30.55500 30.02200 1.000 60.88657 258 THR B N 1
ATOM 6351 C CA . THR B 1 258 ? -104.79400 -30.81200 31.20900 1.000 62.27371 258 THR B CA 1
ATOM 6352 C C . THR B 1 258 ? -104.03500 -29.57100 31.66800 1.000 58.20971 258 THR B C 1
ATOM 6353 O O . THR B 1 258 ? -103.17500 -29.66500 32.54700 1.000 63.61994 258 THR B O 1
ATOM 6357 N N . TYR B 1 259 ? -104.35900 -28.42500 31.08900 1.000 57.47064 259 TYR B N 1
ATOM 6358 C CA . TYR B 1 259 ? -103.82600 -27.10900 31.37400 1.000 63.13429 259 TYR B CA 1
ATOM 6359 C C . TYR B 1 259 ? -104.99000 -26.20800 31.75400 1.000 68.43117 259 TYR B C 1
ATOM 6360 O O . TYR B 1 259 ? -106.13900 -26.48100 31.38600 1.000 65.05427 259 TYR B O 1
ATOM 6369 N N . PRO B 1 260 ? -104.73400 -25.11500 32.46900 1.000 75.25426 260 PRO B N 1
ATOM 6370 C CA . PRO B 1 260 ? -105.81700 -24.17300 32.78200 1.000 73.65966 260 PRO B CA 1
ATOM 6371 C C . PRO B 1 260 ? -106.29000 -23.50700 31.49200 1.000 77.22176 260 PRO B C 1
ATOM 6372 O O . PRO B 1 260 ? -105.93000 -23.97000 30.40400 1.000 76.02951 260 PRO B O 1
ATOM 6376 N N . ASP B 1 261 ? -107.09600 -22.44900 31.58400 1.000 76.89732 261 ASP B N 1
ATOM 6377 C CA . ASP B 1 261 ? -107.67500 -21.79100 30.41100 1.000 77.78233 261 ASP B CA 1
ATOM 6378 C C . ASP B 1 261 ? -106.79600 -21.75900 29.16000 1.000 73.12811 261 ASP B C 1
ATOM 6379 O O . ASP B 1 261 ? -107.13100 -22.39800 28.15800 1.000 75.30148 261 ASP B O 1
ATOM 6384 N N . GLU B 1 262 ? -105.66400 -21.06600 29.19200 1.000 68.34772 262 GLU B N 1
ATOM 6385 C CA . GLU B 1 262 ? -104.82000 -21.04000 28.00500 1.000 64.61313 262 GLU B CA 1
ATOM 6386 C C . GLU B 1 262 ? -103.35100 -21.11800 28.37100 1.000 57.89088 262 GLU B C 1
ATOM 6387 O O . GLU B 1 262 ? -102.49900 -20.62800 27.62300 1.000 59.35386 262 GLU B O 1
ATOM 6393 N N . GLU B 1 263 ? -103.03300 -21.72600 29.51700 1.000 58.89408 263 GLU B N 1
ATOM 6394 C CA . GLU B 1 263 ? -101.63800 -21.83300 29.92200 1.000 55.47060 263 GLU B CA 1
ATOM 6395 C C . GLU B 1 263 ? -100.82800 -22.68400 28.95400 1.000 59.89141 263 GLU B C 1
ATOM 6396 O O . GLU B 1 263 ? -99.60100 -22.52600 28.88000 1.000 53.19720 263 GLU B O 1
ATOM 6402 N N . TRP B 1 264 ? -101.48100 -23.56700 28.19400 1.000 54.94329 264 TRP B N 1
ATOM 6403 C CA . TRP B 1 264 ? -100.73600 -24.36400 27.23000 1.000 59.33007 264 TRP B CA 1
ATOM 6404 C C . TRP B 1 264 ? -100.03600 -23.47300 26.20900 1.000 53.87232 264 TRP B C 1
ATOM 6405 O O . TRP B 1 264 ? -99.02900 -23.89300 25.62500 1.000 53.78943 264 TRP B O 1
ATOM 6416 N N . LYS B 1 265 ? -100.53700 -22.24700 25.99100 1.000 50.43050 265 LYS B N 1
ATOM 6417 C CA . LYS B 1 265 ? -99.87900 -21.33100 25.06100 1.000 54.65702 265 LYS B CA 1
ATOM 6418 C C . LYS B 1 265 ? -98.47300 -21.00800 25.54700 1.000 53.95391 265 LYS B C 1
ATOM 6419 O O . LYS B 1 265 ? -97.57600 -20.72800 24.74300 1.000 47.09762 265 LYS B O 1
ATOM 6425 N N . ARG B 1 266 ? -98.27500 -21.05500 26.86400 1.000 52.95197 266 ARG B N 1
ATOM 6426 C CA . ARG B 1 266 ? -96.99200 -20.85800 27.52100 1.000 49.64479 266 ARG B CA 1
ATOM 6427 C C . ARG B 1 266 ? -96.59400 -22.13800 28.24700 1.000 50.56326 266 ARG B C 1
ATOM 6428 O O . ARG B 1 266 ? -95.82100 -22.09900 29.20900 1.000 44.25181 266 ARG B O 1
ATOM 6436 N N . GLY B 1 267 ? -97.13900 -23.27200 27.79800 1.000 51.82084 267 GLY B N 1
ATOM 6437 C CA . GLY B 1 267 ? -96.95700 -24.58000 28.39400 1.000 49.22338 267 GLY B CA 1
ATOM 6438 C C . GLY B 1 267 ? -95.67900 -25.36000 28.18500 1.000 55.77136 267 GLY B C 1
ATOM 6439 O O . GLY B 1 267 ? -95.68400 -26.58200 28.35600 1.000 53.55253 267 GLY B O 1
ATOM 6440 N N . GLY B 1 268 ? -94.59000 -24.68800 27.82600 1.000 50.01852 268 GLY B N 1
ATOM 6441 C CA . GLY B 1 268 ? -93.32200 -25.37600 27.65400 1.000 50.53260 268 GLY B CA 1
ATOM 6442 C C . GLY B 1 268 ? -93.36200 -26.54500 26.68900 1.000 51.89147 268 GLY B C 1
ATOM 6443 O O . GLY B 1 268 ? -93.84700 -26.43700 25.55600 1.000 52.61071 268 GLY B O 1
ATOM 6444 N N . GLY B 1 269 ? -92.83200 -27.68100 27.13900 1.000 49.16958 269 GLY B N 1
ATOM 6445 C CA . GLY B 1 269 ? -92.78000 -28.87000 26.31100 1.000 50.13058 269 GLY B CA 1
ATOM 6446 C C . GLY B 1 269 ? -91.72700 -28.82500 25.22600 1.000 51.10924 269 GLY B C 1
ATOM 6447 O O . GLY B 1 269 ? -91.79200 -29.61200 24.27900 1.000 53.97196 269 GLY B O 1
ATOM 6448 N N . CYS B 1 270 ? -90.75700 -27.92000 25.33300 1.000 45.03481 270 CYS B N 1
ATOM 6449 C CA . CYS B 1 270 ? -89.71400 -27.80500 24.32200 1.000 50.94334 270 CYS B CA 1
ATOM 6450 C C . CYS B 1 270 ? -88.84500 -29.05800 24.27600 1.000 51.16890 270 CYS B C 1
ATOM 6451 O O . CYS B 1 270 ? -88.50000 -29.63900 25.31100 1.000 46.98227 270 CYS B O 1
ATOM 6454 N N . ALA B 1 271 ? -88.49600 -29.47300 23.05700 1.000 46.69375 271 ALA B N 1
ATOM 6455 C CA . ALA B 1 271 ? -87.67300 -30.65800 22.82400 1.000 46.47711 271 ALA B CA 1
ATOM 6456 C C . ALA B 1 271 ? -86.24900 -30.21200 22.50000 1.000 48.67088 271 ALA B C 1
ATOM 6457 O O . ALA B 1 271 ? -85.85000 -30.08500 21.34300 1.000 49.79963 271 ALA B O 1
ATOM 6459 N N . TRP B 1 272 ? -85.47000 -29.97400 23.55500 1.000 48.70669 272 TRP B N 1
ATOM 6460 C CA . TRP B 1 272 ? -84.08400 -29.53800 23.43200 1.000 48.02340 272 TRP B CA 1
ATOM 6461 C C . TRP B 1 272 ? -83.09500 -30.65100 23.77000 1.000 49.00586 272 TRP B C 1
ATOM 6462 O O . TRP B 1 272 ? -81.92100 -30.37400 24.02700 1.000 47.19198 272 TRP B O 1
ATOM 6473 N N . GLY B 1 273 ? -83.54300 -31.90000 23.77800 1.000 48.71553 273 GLY B N 1
ATOM 6474 C CA . GLY B 1 273 ? -82.71200 -33.03900 24.11100 1.000 47.76842 273 GLY B CA 1
ATOM 6475 C C . GLY B 1 273 ? -82.13500 -33.74700 22.90400 1.000 49.30205 273 GLY B C 1
ATOM 6476 O O . GLY B 1 273 ? -81.93400 -33.15000 21.83900 1.000 48.20135 273 GLY B O 1
ATOM 6477 N N . TRP B 1 274 ? -81.85800 -35.04100 23.07900 1.000 50.07379 274 TRP B N 1
ATOM 6478 C CA . TRP B 1 274 ? -81.29100 -35.89400 22.04200 1.000 49.72775 274 TRP B CA 1
ATOM 6479 C C . TRP B 1 274 ? -82.39000 -36.65200 21.31100 1.000 47.10343 274 TRP B C 1
ATOM 6480 O O . TRP B 1 274 ? -83.39700 -37.04700 21.90400 1.000 50.27520 274 TRP B O 1
ATOM 6491 N N . TYR B 1 275 ? -82.18300 -36.85300 20.01200 1.000 42.79526 275 TYR B N 1
ATOM 6492 C CA . TYR B 1 275 ? -83.14200 -37.53600 19.15700 1.000 49.97292 275 TYR B CA 1
ATOM 6493 C C . TYR B 1 275 ? -82.58100 -38.86500 18.66600 1.000 53.21757 275 TYR B C 1
ATOM 6494 O O . TYR B 1 275 ? -81.39700 -38.96300 18.33000 1.000 55.38175 275 TYR B O 1
ATOM 6503 N N . SER B 1 276 ? -83.44300 -39.88300 18.62700 1.000 50.94546 276 SER B N 1
ATOM 6504 C CA . SER B 1 276 ? -83.09600 -41.23100 18.19600 1.000 49.81962 276 SER B CA 1
ATOM 6505 C C . SER B 1 276 ? -83.99500 -41.66300 17.04300 1.000 54.07619 276 SER B C 1
ATOM 6506 O O . SER B 1 276 ? -85.04900 -41.07100 16.79500 1.000 54.15841 276 SER B O 1
ATOM 6509 N N . TYR B 1 277 ? -83.57700 -42.71700 16.34100 1.000 51.15923 277 TYR B N 1
ATOM 6510 C CA . TYR B 1 277 ? -84.34500 -43.21000 15.20600 1.000 50.78871 277 TYR B CA 1
ATOM 6511 C C . TYR B 1 277 ? -84.17700 -44.71600 15.04200 1.000 53.25587 277 TYR B C 1
ATOM 6512 O O . TYR B 1 277 ? -83.06400 -45.24200 15.13200 1.000 47.41155 277 TYR B O 1
ATOM 6521 N N . ASP B 1 278 ? -85.29100 -45.40300 14.79400 1.000 55.85447 278 ASP B N 1
ATOM 6522 C CA . ASP B 1 278 ? -85.28800 -46.84300 14.56600 1.000 55.22125 278 ASP B CA 1
ATOM 6523 C C . ASP B 1 278 ? -85.55000 -47.06200 13.08400 1.000 60.70718 278 ASP B C 1
ATOM 6524 O O . ASP B 1 278 ? -86.68200 -46.84900 12.62400 1.000 55.04780 278 ASP B O 1
ATOM 6529 N N . PRO B 1 279 ? -84.55000 -47.47700 12.30200 1.000 63.67598 279 PRO B N 1
ATOM 6530 C CA . PRO B 1 279 ? -84.78400 -47.67000 10.85900 1.000 60.81617 279 PRO B CA 1
ATOM 6531 C C . PRO B 1 279 ? -85.78400 -48.76500 10.53000 1.000 63.28796 279 PRO B C 1
ATOM 6532 O O . PRO B 1 279 ? -86.64700 -48.56600 9.66700 1.000 65.84253 279 PRO B O 1
ATOM 6536 N N . LYS B 1 280 ? -85.68500 -49.92300 11.18600 1.000 65.43039 280 LYS B N 1
ATOM 6537 C CA . LYS B 1 280 ? -86.60100 -51.02000 10.89200 1.000 63.08012 280 LYS B CA 1
ATOM 6538 C C . LYS B 1 280 ? -88.03900 -50.64300 11.21800 1.000 68.35188 280 LYS B C 1
ATOM 6539 O O . LYS B 1 280 ? -88.95900 -50.92700 10.44000 1.000 65.65863 280 LYS B O 1
ATOM 6545 N N . LEU B 1 281 ? -88.25000 -50.00200 12.36100 1.000 67.17960 281 LEU B N 1
ATOM 6546 C CA . LEU B 1 281 ? -89.58200 -49.60000 12.78000 1.000 60.23735 281 LEU B CA 1
ATOM 6547 C C . LEU B 1 281 ? -90.00100 -48.25300 12.20500 1.000 63.61402 281 LEU B C 1
ATOM 6548 O O . LEU B 1 281 ? -91.19200 -47.92700 12.24200 1.000 63.58620 281 LEU B O 1
ATOM 6553 N N . ASP B 1 282 ? -89.05600 -47.47400 11.67500 1.000 61.67039 282 ASP B N 1
ATOM 6554 C CA . ASP B 1 282 ? -89.33400 -46.15800 11.09900 1.000 61.97607 282 ASP B CA 1
ATOM 6555 C C . ASP B 1 282 ? -90.02200 -45.25800 12.12800 1.000 61.81077 282 ASP B C 1
ATOM 6556 O O . ASP B 1 282 ? -91.12800 -44.75800 11.92300 1.000 59.58552 282 ASP B O 1
ATOM 6561 N N . LEU B 1 283 ? -89.33900 -45.06800 13.25500 1.000 58.94008 283 LEU B N 1
ATOM 6562 C CA . LEU B 1 283 ? -89.86300 -44.25800 14.34400 1.000 56.70246 283 LEU B CA 1
ATOM 6563 C C . LEU B 1 283 ? -88.78900 -43.32400 14.87100 1.000 56.00331 283 LEU B C 1
ATOM 6564 O O . LEU B 1 283 ? -87.65900 -43.75100 15.12000 1.000 53.18714 283 LEU B O 1
ATOM 6569 N N . ILE B 1 284 ? -89.14700 -42.05900 15.05500 1.000 57.13497 284 ILE B N 1
ATOM 6570 C CA . ILE B 1 284 ? -88.25000 -41.05500 15.61000 1.000 53.03450 284 ILE B CA 1
ATOM 6571 C C . ILE B 1 284 ? -88.63500 -40.89500 17.07100 1.000 55.10788 284 ILE B C 1
ATOM 6572 O O . ILE B 1 284 ? -89.82200 -40.75600 17.39200 1.000 55.34040 284 ILE B O 1
ATOM 6577 N N . TYR B 1 285 ? -87.64900 -40.92600 17.95800 1.000 55.33642 285 TYR B N 1
ATOM 6578 C CA . TYR B 1 285 ? -87.89400 -40.79000 19.38500 1.000 52.14367 285 TYR B CA 1
ATOM 6579 C C . TYR B 1 285 ? -87.29400 -39.48700 19.89100 1.000 52.54845 285 TYR B C 1
ATOM 6580 O O . TYR B 1 285 ? -86.14600 -39.15600 19.57000 1.000 58.58414 285 TYR B O 1
ATOM 6589 N N . TYR B 1 286 ? -88.07900 -38.75500 20.67400 1.000 50.98404 286 TYR B N 1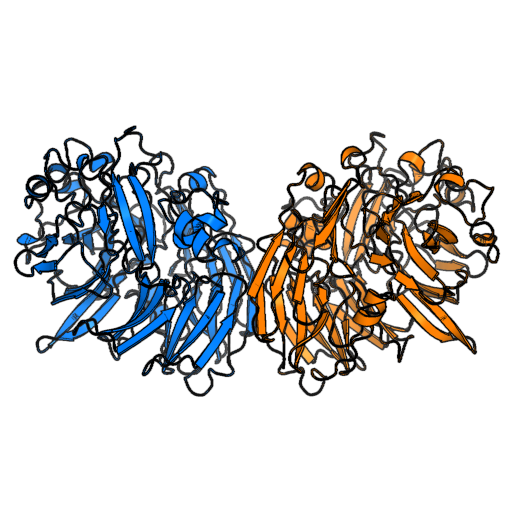
ATOM 6590 C CA . TYR B 1 286 ? -87.68000 -37.49000 21.27200 1.000 50.14711 286 TYR B CA 1
ATOM 6591 C C . TYR B 1 286 ? -88.59600 -37.24800 22.45800 1.000 54.98214 286 TYR B C 1
ATOM 6592 O O . TYR B 1 286 ? -89.67700 -37.83800 22.55600 1.000 54.09745 286 TYR B O 1
ATOM 6601 N N . ASN B 1 287 ? -88.16300 -36.37700 23.36000 1.000 51.68995 287 ASN B N 1
ATOM 6602 C CA . ASN B 1 287 ? -88.95200 -36.10700 24.54800 1.000 53.99453 287 ASN B CA 1
ATOM 6603 C C . ASN B 1 287 ? -89.18100 -34.60800 24.68500 1.000 54.23884 287 ASN B C 1
ATOM 6604 O O . ASN B 1 287 ? -88.49400 -33.79600 24.06200 1.000 51.64998 287 ASN B O 1
ATOM 6609 N N . THR B 1 288 ? -90.15700 -34.24900 25.51500 1.000 53.16767 288 THR B N 1
ATOM 6610 C CA . THR B 1 288 ? -90.51600 -32.85800 25.74600 1.000 53.67166 288 THR B CA 1
ATOM 6611 C C . THR B 1 288 ? -90.09700 -32.39900 27.13900 1.000 54.54647 288 THR B C 1
ATOM 6612 O O . THR B 1 288 ? -89.93000 -33.19900 28.06500 1.000 52.70560 288 THR B O 1
ATOM 6616 N N . GLY B 1 289 ? -89.92500 -31.08300 27.26800 1.000 54.15559 289 GLY B N 1
ATOM 6617 C CA . GLY B 1 289 ? -89.50600 -30.46800 28.51000 1.000 52.85683 289 GLY B CA 1
ATOM 6618 C C . GLY B 1 289 ? -90.63500 -30.22300 29.48900 1.000 52.49170 289 GLY B C 1
ATOM 6619 O O . GLY B 1 289 ? -91.73100 -30.78000 29.38500 1.000 52.49727 289 GLY B O 1
ATOM 6620 N N . ASN B 1 290 ? -90.34500 -29.36700 30.46800 1.000 53.00714 290 ASN B N 1
ATOM 6621 C CA . ASN B 1 290 ? -91.31400 -29.04200 31.50100 1.000 53.63372 290 ASN B CA 1
ATOM 6622 C C . ASN B 1 290 ? -92.46100 -28.20600 30.94700 1.000 54.34497 290 ASN B C 1
ATOM 6623 O O . ASN B 1 290 ? -92.33900 -27.58000 29.89000 1.000 54.67080 290 ASN B O 1
ATOM 6628 N N . PRO B 1 291 ? -93.60000 -28.18600 31.65200 1.000 53.72816 291 PRO B N 1
ATOM 6629 C CA . PRO B 1 291 ? -94.75900 -27.42400 31.16700 1.000 52.37462 291 PRO B CA 1
ATOM 6630 C C . PRO B 1 291 ? -94.62900 -25.91300 31.30500 1.000 52.13679 291 PRO B C 1
ATOM 6631 O O . PRO B 1 291 ? -95.63400 -25.20100 31.21700 1.000 55.68539 291 PRO B O 1
ATOM 6635 N N . GLY B 1 292 ? -93.41700 -25.40800 31.52300 1.000 52.84951 292 GLY B N 1
ATOM 6636 C CA . GLY B 1 292 ? -93.20700 -23.97700 31.62000 1.000 46.97542 292 GLY B CA 1
ATOM 6637 C C . GLY B 1 292 ? -92.77500 -23.41400 32.95900 1.000 51.67891 292 GLY B C 1
ATOM 6638 O O . GLY B 1 292 ? -91.70800 -23.74100 33.49100 1.000 55.25957 292 GLY B O 1
ATOM 6639 N N . LEU B 1 293 ? -93.61800 -22.53700 33.49200 1.000 45.71020 293 LEU B N 1
ATOM 6640 C CA . LEU B 1 293 ? -93.36700 -21.88000 34.76800 1.000 52.62386 293 LEU B CA 1
ATOM 6641 C C . LEU B 1 293 ? -93.30300 -22.88600 35.91700 1.000 53.78031 293 LEU B C 1
ATOM 6642 O O . LEU B 1 293 ? -94.02000 -23.89100 35.93400 1.000 53.22603 293 LEU B O 1
ATOM 6647 N N . TRP B 1 294 ? -92.42200 -22.60600 36.88200 1.000 49.59859 294 TRP B N 1
ATOM 6648 C CA . TRP B 1 294 ? -92.17000 -23.47000 38.03000 1.000 49.68035 294 TRP B CA 1
ATOM 6649 C C . TRP B 1 294 ? -93.14000 -23.26700 39.19300 1.000 60.17478 294 TRP B C 1
ATOM 6650 O O . TRP B 1 294 ? -92.86600 -23.77100 40.28800 1.000 58.43667 294 TRP B O 1
ATOM 6661 N N . SER B 1 295 ? -94.25500 -22.55500 38.99500 1.000 58.59698 295 SER B N 1
ATOM 6662 C CA . SER B 1 295 ? -95.24900 -22.34700 40.04000 1.000 53.89131 295 SER B CA 1
ATOM 6663 C C . SER B 1 295 ? -96.40900 -23.27800 39.70600 1.000 59.43404 295 SER B C 1
ATOM 6664 O O . SER B 1 295 ? -97.26500 -22.92300 38.88000 1.000 59.37011 295 SER B O 1
ATOM 6667 N N . PRO B 1 296 ? -96.47400 -24.47200 40.30100 1.000 55.91909 296 PRO B N 1
ATOM 6668 C CA . PRO B 1 296 ? -97.52900 -25.43600 39.93600 1.000 58.10097 296 PRO B CA 1
ATOM 6669 C C . PRO B 1 296 ? -98.95600 -24.95000 40.09600 1.000 58.74343 296 PRO B C 1
ATOM 6670 O O . PRO B 1 296 ? -99.81300 -25.37400 39.31100 1.000 56.88611 296 PRO B O 1
ATOM 6674 N N . SER B 1 297 ? -99.24800 -24.08600 41.07200 1.000 59.48354 297 SER B N 1
ATOM 6675 C CA . SER B 1 297 ? -100.62100 -23.62000 41.24600 1.000 61.22355 297 SER B CA 1
ATOM 6676 C C . SER B 1 297 ? -101.15100 -22.93500 39.99200 1.000 58.96831 297 SER B C 1
ATOM 6677 O O . SER B 1 297 ? -102.36200 -22.93300 39.75600 1.000 61.92246 297 SER B O 1
ATOM 6680 N N . TYR B 1 298 ? -100.26900 -22.36100 39.17700 1.000 61.75715 298 TYR B N 1
ATOM 6681 C CA . TYR B 1 298 ? -100.67500 -21.68600 37.95000 1.000 59.41904 298 TYR B CA 1
ATOM 6682 C C . TYR B 1 298 ? -100.86800 -22.64300 36.78000 1.000 58.34112 298 TYR B C 1
ATOM 6683 O O . TYR B 1 298 ? -101.20900 -22.19300 35.68000 1.000 54.40340 298 TYR B O 1
ATOM 6692 N N . ARG B 1 299 ? -100.65400 -23.94100 36.99000 1.000 59.53718 299 ARG B N 1
ATOM 6693 C CA . ARG B 1 299 ? -100.85200 -24.96100 35.97000 1.000 57.40144 299 ARG B CA 1
ATOM 6694 C C . ARG B 1 299 ? -101.99000 -25.89900 36.36800 1.000 64.69876 299 ARG B C 1
ATOM 6695 O O . ARG B 1 299 ? -102.03300 -27.06000 35.94800 1.000 60.13584 299 ARG B O 1
ATOM 6703 N N . THR B 1 300 ? -102.91200 -25.39200 37.18700 1.000 59.51456 300 THR B N 1
ATOM 6704 C CA . THR B 1 300 ? -104.06300 -26.12700 37.69200 1.000 60.59563 300 THR B CA 1
ATOM 6705 C C . THR B 1 300 ? -105.02500 -25.15300 38.35100 1.000 63.15449 300 THR B C 1
ATOM 6706 O O . THR B 1 300 ? -104.61700 -24.10200 38.85100 1.000 65.69293 300 THR B O 1
ATOM 6710 N N . GLU B 1 301 ? -106.30200 -25.51100 38.35500 1.000 60.91648 301 GLU B N 1
ATOM 6711 C CA . GLU B 1 301 ? -107.30500 -24.68600 39.00900 1.000 63.98254 301 GLU B CA 1
ATOM 6712 C C . GLU B 1 301 ? -107.58300 -25.16800 40.42300 1.000 59.34455 301 GLU B C 1
ATOM 6713 O O . GLU B 1 301 ? -108.33700 -24.52100 41.15400 1.000 67.09091 301 GLU B O 1
ATOM 6719 N N . ALA B 1 302 ? -106.97800 -26.28300 40.82500 1.000 61.04426 302 ALA B N 1
ATOM 6720 C CA . ALA B 1 302 ? -107.15200 -26.81300 42.16500 1.000 64.46600 302 ALA B CA 1
ATOM 6721 C C . ALA B 1 302 ? -106.29900 -26.02400 43.14600 1.000 66.83712 302 ALA B C 1
ATOM 6722 O O . ALA B 1 302 ? -105.28000 -25.43000 42.78000 1.000 67.04530 302 ALA B O 1
ATOM 6724 N N . LYS B 1 303 ? -106.72200 -26.02100 44.40500 1.000 67.61149 303 LYS B N 1
ATOM 6725 C CA . LYS B 1 303 ? -106.01400 -25.28400 45.43900 1.000 69.87944 303 LYS B CA 1
ATOM 6726 C C . LYS B 1 303 ? -105.12300 -26.15400 46.31400 1.000 71.62161 303 LYS B C 1
ATOM 6727 O O . LYS B 1 303 ? -104.33100 -25.61200 47.09300 1.000 75.65312 303 LYS B O 1
ATOM 6733 N N . THR B 1 304 ? -105.22300 -27.47300 46.20800 1.000 69.09949 304 THR B N 1
ATOM 6734 C CA . THR B 1 304 ? -104.41400 -28.36900 47.01400 1.000 66.53578 304 THR B CA 1
ATOM 6735 C C . THR B 1 304 ? -103.58200 -29.27500 46.11800 1.000 66.61916 304 THR B C 1
ATOM 6736 O O . THR B 1 304 ? -103.90200 -29.50300 44.94800 1.000 62.55945 304 THR B O 1
ATOM 6740 N N . HIS B 1 305 ? -102.49700 -29.78900 46.69700 1.000 59.46839 305 HIS B N 1
ATOM 6741 C CA . HIS B 1 305 ? -101.63100 -30.70100 45.96500 1.000 64.66088 305 HIS B CA 1
ATOM 6742 C C . HIS B 1 305 ? -102.39100 -31.95900 45.56000 1.000 64.03611 305 HIS B C 1
ATOM 6743 O O . HIS B 1 305 ? -102.21200 -32.47800 44.45100 1.000 63.80450 305 HIS B O 1
ATOM 6750 N N . GLU B 1 306 ? -103.25100 -32.45700 46.45300 1.000 63.99686 306 GLU B N 1
ATOM 6751 C CA . GLU B 1 306 ? -104.02700 -33.66300 46.17600 1.000 63.30455 306 GLU B CA 1
ATOM 6752 C C . GLU B 1 306 ? -104.98300 -33.46100 45.00800 1.000 60.93600 306 GLU B C 1
ATOM 6753 O O . GLU B 1 306 ? -105.00600 -34.25800 44.06200 1.000 63.73345 306 GLU B O 1
ATOM 6759 N N . GLU B 1 307 ? -105.79100 -32.40400 45.06100 1.000 62.92406 307 GLU B N 1
ATOM 6760 C CA . GLU B 1 307 ? -106.75400 -32.16100 43.99300 1.000 61.53661 307 GLU B CA 1
ATOM 6761 C C . GLU B 1 307 ? -106.06300 -31.84300 42.67400 1.000 63.58864 307 GLU B C 1
ATOM 6762 O O . GLU B 1 307 ? -106.50200 -32.30300 41.61400 1.000 64.53821 307 GLU B O 1
ATOM 6768 N N . ALA B 1 308 ? -104.97800 -31.06500 42.71400 1.000 64.78539 308 ALA B N 1
ATOM 6769 C CA . ALA B 1 308 ? -104.27400 -30.73500 41.47900 1.000 64.08734 308 ALA B CA 1
ATOM 6770 C C . ALA B 1 308 ? -103.71100 -31.97900 40.80800 1.000 63.32229 308 ALA B C 1
ATOM 6771 O O . ALA B 1 308 ? -103.65400 -32.05000 39.57400 1.000 56.07128 308 ALA B O 1
ATOM 6773 N N . ASN B 1 309 ? -103.29900 -32.97000 41.59700 1.000 60.96390 309 ASN B N 1
ATOM 6774 C CA . ASN B 1 309 ? -102.74200 -34.19600 41.04900 1.000 65.71248 309 ASN B CA 1
ATOM 6775 C C . ASN B 1 309 ? -103.80400 -35.23300 40.71600 1.000 65.09702 309 ASN B C 1
ATOM 6776 O O . ASN B 1 309 ? -103.47000 -36.41000 40.53200 1.000 60.60526 309 ASN B O 1
ATOM 6781 N N . GLU B 1 310 ? -105.06600 -34.82400 40.62600 1.000 61.92071 310 GLU B N 1
ATOM 6782 C CA . GLU B 1 3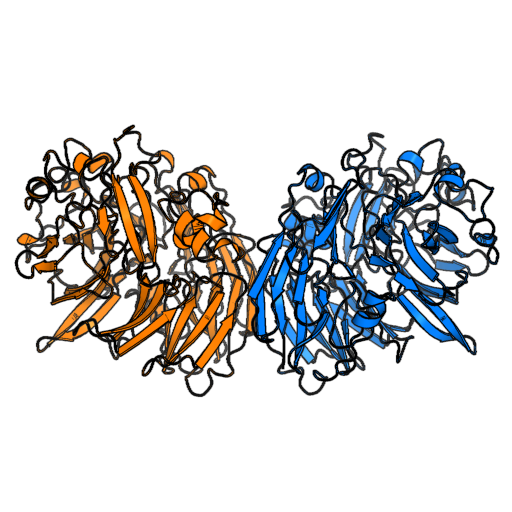10 ? -106.11400 -35.76000 40.26100 1.000 61.30003 310 GLU B CA 1
ATOM 6783 C C . GLU B 1 310 ? -105.81300 -36.27000 38.85500 1.000 63.23220 310 GLU B C 1
ATOM 6784 O O . GLU B 1 310 ? -105.52600 -35.46300 37.95800 1.000 66.97019 310 GLU B O 1
ATOM 6790 N N . PRO B 1 311 ? -105.83400 -37.58100 38.62600 1.000 65.55718 311 PRO B N 1
ATOM 6791 C CA . PRO B 1 311 ? -105.49600 -38.09900 37.29400 1.000 64.25758 311 PRO B CA 1
ATOM 6792 C C . PRO B 1 311 ? -106.37600 -37.51800 36.19500 1.000 63.91204 311 PRO B C 1
ATOM 6793 O O . PRO B 1 311 ? -107.58600 -37.35400 36.36000 1.000 63.87089 311 PRO B O 1
ATOM 6797 N N . TRP B 1 312 ? -105.73900 -37.20400 35.06500 1.000 67.61677 312 TRP B N 1
ATOM 6798 C CA . TRP B 1 312 ? -106.33900 -36.65700 33.85100 1.000 66.12103 312 TRP B CA 1
ATOM 6799 C C . TRP B 1 312 ? -106.84900 -35.23000 33.99800 1.000 65.63498 312 TRP B C 1
ATOM 6800 O O . TRP B 1 312 ? -107.35900 -34.67400 33.01800 1.000 62.12254 312 TRP B O 1
ATOM 6811 N N . LYS B 1 313 ? -106.73500 -34.61300 35.17100 1.000 63.51181 313 LYS B N 1
ATOM 6812 C CA . LYS B 1 313 ? -107.24200 -33.25600 35.32300 1.000 61.99752 313 LYS B CA 1
ATOM 6813 C C . LYS B 1 313 ? -106.23200 -32.19200 34.90700 1.000 63.65663 313 LYS B C 1
ATOM 6814 O O . LYS B 1 313 ? -106.55000 -31.32100 34.09100 1.000 59.17632 313 LYS B O 1
ATOM 6820 N N . TRP B 1 314 ? -105.02100 -32.23700 35.45500 1.000 64.54005 314 TRP B N 1
ATOM 6821 C CA . TRP B 1 314 ? -104.00100 -31.23600 35.15800 1.000 60.42342 314 TRP B CA 1
ATOM 6822 C C . TRP B 1 314 ? -102.65500 -31.88500 34.85400 1.000 62.54886 314 TRP B C 1
ATOM 6823 O O . TRP B 1 314 ? -101.60900 -31.47900 35.36400 1.000 55.13329 314 TRP B O 1
ATOM 6834 N N . ASP B 1 315 ? -102.67400 -32.90700 33.99300 1.000 62.77161 315 ASP B N 1
ATOM 6835 C CA . ASP B 1 315 ? -101.45100 -33.60700 33.61500 1.000 58.51760 315 ASP B CA 1
ATOM 6836 C C . ASP B 1 315 ? -100.46600 -32.71600 32.87000 1.000 56.46546 315 ASP B C 1
ATOM 6837 O O . ASP B 1 315 ? -99.28100 -33.06000 32.79000 1.000 52.82655 315 ASP B O 1
ATOM 6842 N N . ASN B 1 316 ? -100.92400 -31.58900 32.32100 1.000 55.64950 316 ASN B N 1
ATOM 6843 C CA . ASN B 1 316 ? -100.06900 -30.67100 31.56100 1.000 59.49890 316 ASN B CA 1
ATOM 6844 C C . ASN B 1 316 ? -99.50000 -31.34200 30.31200 1.000 54.53446 316 ASN B C 1
ATOM 6845 O O . ASN B 1 316 ? -98.38600 -31.03400 29.88100 1.000 53.21898 316 ASN B O 1
ATOM 6850 N N . LYS B 1 317 ? -100.26500 -32.26100 29.72600 1.000 55.07713 317 LYS B N 1
ATOM 6851 C CA . LYS B 1 317 ? -99.84700 -32.95600 28.51800 1.000 53.19847 317 LYS B CA 1
ATOM 6852 C C . LYS B 1 317 ? -99.80200 -31.98100 27.34400 1.000 57.51186 317 LYS B C 1
ATOM 6853 O O . LYS B 1 317 ? -100.53900 -30.99200 27.30600 1.000 60.57026 317 LYS B O 1
ATOM 6859 N N . TRP B 1 318 ? -98.91500 -32.24700 26.38500 1.000 56.98066 318 TRP B N 1
ATOM 6860 C CA . TRP B 1 318 ? -98.04200 -33.41400 26.39100 1.000 55.77429 318 TRP B CA 1
ATOM 6861 C C . TRP B 1 318 ? -96.60200 -33.12200 26.81200 1.000 59.70850 318 TRP B C 1
ATOM 6862 O O . TRP B 1 318 ? -95.65500 -33.63300 26.21600 1.000 53.43690 318 TRP B O 1
ATOM 6873 N N . SER B 1 319 ? -96.44300 -32.28700 27.83400 1.000 57.75272 319 SER B N 1
ATOM 6874 C CA . SER B 1 319 ? -95.11500 -32.00400 28.34400 1.000 51.36921 319 SER B CA 1
ATOM 6875 C C . SER B 1 319 ? -94.60100 -33.23900 29.07700 1.000 54.78056 319 SER B C 1
ATOM 6876 O O . SER B 1 319 ? -95.37900 -34.09700 29.50500 1.000 54.62978 319 SER B O 1
ATOM 6879 N N . MET B 1 320 ? -93.28000 -33.34200 29.21400 1.000 57.05199 320 MET B N 1
ATOM 6880 C CA . MET B 1 320 ? -92.67700 -34.48000 29.91100 1.000 55.24964 320 MET B CA 1
ATOM 6881 C C . MET B 1 320 ? -93.04200 -35.80800 29.25100 1.000 52.51372 320 MET B C 1
ATOM 6882 O O . MET B 1 320 ? -93.20400 -36.82300 29.93100 1.000 55.20274 320 MET B O 1
ATOM 6887 N N . THR B 1 321 ? -93.20000 -35.83400 27.93600 1.000 53.09509 321 THR B N 1
ATOM 6888 C CA . THR B 1 321 ? -93.63500 -37.04200 27.25500 1.000 53.66826 321 THR B CA 1
ATOM 6889 C C . THR B 1 321 ? -92.59900 -37.59600 26.28500 1.000 56.20481 321 THR B C 1
ATOM 6890 O O . THR B 1 321 ? -91.91000 -36.84300 25.59200 1.000 61.11770 321 THR B O 1
ATOM 6894 N N . ILE B 1 322 ? -92.50700 -38.92400 26.23900 1.000 56.11813 322 ILE B N 1
ATOM 6895 C CA . ILE B 1 322 ? -91.61800 -39.62200 25.31800 1.000 50.59434 322 ILE B CA 1
ATOM 6896 C C . ILE B 1 322 ? -92.45400 -39.91300 24.07800 1.000 50.74896 322 ILE B C 1
ATOM 6897 O O . ILE B 1 322 ? -93.41400 -40.68300 24.13900 1.000 50.76666 322 ILE B O 1
ATOM 6902 N N . PHE B 1 323 ? -92.09300 -39.30900 22.95400 1.000 48.87467 323 PHE B N 1
ATOM 6903 C CA . PHE B 1 323 ? -92.83800 -39.48700 21.71800 1.000 47.80586 323 PHE B CA 1
ATOM 6904 C C . PHE B 1 323 ? -92.12800 -40.41200 20.73400 1.000 56.27288 323 PHE B C 1
ATOM 6905 O O . PHE B 1 323 ? -90.89800 -40.51500 20.71100 1.000 52.02364 323 PHE B O 1
ATOM 6913 N N . ALA B 1 324 ? -92.93600 -41.07700 19.90800 1.000 57.86048 324 ALA B N 1
ATOM 6914 C CA . ALA B 1 324 ? -92.48200 -41.97700 18.84700 1.000 52.94353 324 ALA B CA 1
ATOM 6915 C C . ALA B 1 324 ? -93.29800 -41.55700 17.62800 1.000 56.05166 324 ALA B C 1
ATOM 6916 O O . ALA B 1 324 ? -94.48400 -41.88400 17.53100 1.000 59.16431 324 ALA B O 1
ATOM 6918 N N . ARG B 1 325 ? -92.67700 -40.81700 16.71100 1.000 59.58170 325 ARG B N 1
ATOM 6919 C CA . ARG B 1 325 ? -93.35800 -40.29600 15.53500 1.000 57.97808 325 ARG B CA 1
ATOM 6920 C C . ARG B 1 325 ? -92.80700 -40.87100 14.23700 1.000 56.59495 325 ARG B C 1
ATOM 6921 O O . ARG B 1 325 ? -91.64900 -41.29100 14.15500 1.000 60.08077 325 ARG B O 1
ATOM 6929 N N . LYS B 1 326 ? -93.66600 -40.86600 13.21200 1.000 52.71230 326 LYS B N 1
ATOM 6930 C CA . LYS B 1 326 ? -93.28500 -41.35300 11.89200 1.000 55.02145 326 LYS B CA 1
ATOM 6931 C C . LYS B 1 326 ? -92.54300 -40.24200 11.15200 1.000 61.81251 326 LYS B C 1
ATOM 6932 O O . LYS B 1 326 ? -93.05500 -39.12200 11.05700 1.000 58.19846 326 LYS B O 1
ATOM 6938 N N . PRO B 1 327 ? -91.34000 -40.50600 10.63800 1.000 62.55437 327 PRO B N 1
ATOM 6939 C CA . PRO B 1 327 ? -90.57600 -39.44100 9.96000 1.000 57.26821 327 PRO B CA 1
ATOM 6940 C C . PRO B 1 327 ? -91.25500 -38.80200 8.76000 1.000 56.96537 327 PRO B C 1
ATOM 6941 O O . PRO B 1 327 ? -91.10500 -37.59200 8.55200 1.000 58.18423 327 PRO B O 1
ATOM 6945 N N . ASP B 1 328 ? -91.98200 -39.57600 7.95500 1.000 56.89044 328 ASP B N 1
ATOM 6946 C CA . ASP B 1 328 ? -92.60200 -39.02600 6.75100 1.000 60.45154 328 ASP B CA 1
ATOM 6947 C C . ASP B 1 328 ? -93.59500 -37.91000 7.06200 1.000 60.85800 328 ASP B C 1
ATOM 6948 O O . ASP B 1 328 ? -93.53800 -36.83100 6.46100 1.000 57.51104 328 ASP B O 1
ATOM 6953 N N . THR B 1 329 ? -94.52100 -38.15300 7.99100 1.000 57.65883 329 THR B N 1
ATOM 6954 C CA . THR B 1 329 ? -95.55500 -37.18100 8.31800 1.000 60.74535 329 THR B CA 1
ATOM 6955 C C . THR B 1 329 ? -95.49100 -36.59400 9.72100 1.000 55.75319 329 THR B C 1
ATOM 6956 O O . THR B 1 329 ? -96.13800 -35.57200 9.96700 1.000 49.93464 329 THR B O 1
ATOM 6960 N N . GLY B 1 330 ? -94.75300 -37.20100 10.64300 1.000 57.54111 330 GLY B N 1
ATOM 6961 C CA . GLY B 1 330 ? -94.69300 -36.69400 11.99600 1.000 53.46721 330 GLY B CA 1
ATOM 6962 C C . GLY B 1 330 ? -95.77400 -37.22100 12.91800 1.000 57.02455 330 GLY B C 1
ATOM 6963 O O . GLY B 1 330 ? -95.76900 -36.87500 14.10700 1.000 55.68917 330 GLY B O 1
ATOM 6964 N N . GLU B 1 331 ? -96.69800 -38.04200 12.41300 1.000 58.00956 331 GLU B N 1
ATOM 6965 C CA . GLU B 1 331 ? -97.76200 -38.58700 13.25200 1.000 63.72598 331 GLU B CA 1
ATOM 6966 C C . GLU B 1 331 ? -97.15800 -39.42800 14.37000 1.000 61.47385 331 GLU B C 1
ATOM 6967 O O . GLU B 1 331 ? -96.25000 -40.23400 14.13900 1.000 55.97305 331 GLU B O 1
ATOM 6973 N N . ALA B 1 332 ? -97.65900 -39.23000 15.58800 1.000 60.02439 332 ALA B N 1
ATOM 6974 C CA . ALA B 1 332 ? -97.13800 -39.93700 16.75200 1.000 58.45570 332 ALA B CA 1
ATOM 6975 C C . ALA B 1 332 ? -97.76300 -41.32000 16.88400 1.000 61.25822 332 ALA B C 1
ATOM 6976 O O . ALA B 1 332 ? -98.98900 -41.45000 16.96900 1.000 63.17546 332 ALA B O 1
ATOM 6978 N N . VAL B 1 333 ? -96.91300 -42.34900 16.90700 1.000 58.79427 333 VAL B N 1
ATOM 6979 C CA . VAL B 1 333 ? -97.38900 -43.72000 17.06800 1.000 60.33976 333 VAL B CA 1
ATOM 6980 C C . VAL B 1 333 ? -97.78200 -43.96900 18.51900 1.000 60.36360 333 VAL B C 1
ATOM 6981 O O . VAL B 1 333 ? -98.79400 -44.62000 18.80100 1.000 64.25587 333 VAL B O 1
ATOM 6985 N N . TRP B 1 334 ? -96.98900 -43.45700 19.45800 1.000 59.36758 334 TRP B N 1
ATOM 6986 C CA . TRP B 1 334 ? -97.26900 -43.59500 20.88000 1.000 59.10799 334 TRP B CA 1
ATOM 6987 C C . TRP B 1 334 ? -96.57700 -42.45900 21.61700 1.000 52.64879 334 TRP B C 1
ATOM 6988 O O . TRP B 1 334 ? -95.65400 -41.82700 21.09900 1.000 59.93959 334 TRP B O 1
ATOM 6999 N N . GLY B 1 335 ? -97.05000 -42.20100 22.83000 1.000 53.08510 335 GLY B N 1
ATOM 7000 C CA . GLY B 1 335 ? -96.50500 -41.14800 23.66000 1.000 55.21382 335 GLY B CA 1
ATOM 7001 C C . GLY B 1 335 ? -96.75400 -41.42800 25.12500 1.000 55.21289 335 GLY B C 1
ATOM 7002 O O . GLY B 1 335 ? -97.88300 -41.73800 25.51300 1.000 61.29442 335 GLY B O 1
ATOM 7003 N N . TYR B 1 336 ? -95.71400 -41.32800 25.95000 1.000 50.86200 336 TYR B N 1
ATOM 7004 C CA . TYR B 1 336 ? -95.82700 -41.60200 27.37600 1.000 55.70752 336 TYR B CA 1
ATOM 7005 C C . TYR B 1 336 ? -95.31200 -40.42500 28.19100 1.000 54.26124 336 TYR B C 1
ATOM 7006 O O . TYR B 1 336 ? -94.13000 -40.08100 28.10200 1.000 60.13475 336 TYR B O 1
ATOM 7015 N N . GLN B 1 337 ? -96.19000 -39.82400 28.99500 1.000 56.93670 337 GLN B N 1
ATOM 7016 C CA . GLN B 1 337 ? -95.81600 -38.70900 29.85900 1.000 57.51211 337 GLN B CA 1
ATOM 7017 C C . GLN B 1 337 ? -95.26000 -39.29000 31.15300 1.000 59.41269 337 GLN B C 1
ATOM 7018 O O . GLN B 1 337 ? -95.93600 -40.07800 31.82500 1.000 56.19348 337 GLN B O 1
ATOM 7024 N N . MET B 1 338 ? -94.03100 -38.90300 31.49800 1.000 54.84655 338 MET B N 1
ATOM 7025 C CA . MET B 1 338 ? -93.38200 -39.43500 32.69300 1.000 57.16881 338 MET B CA 1
ATOM 7026 C C . MET B 1 338 ? -93.77700 -38.69700 33.96500 1.000 56.42651 338 MET B C 1
ATOM 7027 O O . MET B 1 338 ? -93.98000 -39.32900 35.00800 1.000 55.39673 338 MET B O 1
ATOM 7032 N N . THR B 1 339 ? -93.87400 -37.36900 33.91200 1.000 55.38662 339 THR B N 1
ATOM 7033 C CA . THR B 1 339 ? -94.19200 -36.55700 35.08600 1.000 54.40384 339 THR B CA 1
ATOM 7034 C C . THR B 1 339 ? -95.37600 -35.63600 34.83100 1.000 56.29499 339 THR B C 1
ATOM 7035 O O . THR B 1 339 ? -95.20000 -34.45400 34.50200 1.000 54.65173 339 THR B O 1
ATOM 7039 N N . PRO B 1 340 ? -96.60200 -36.14000 34.98000 1.000 54.69880 340 PRO B N 1
ATOM 7040 C CA . PRO B 1 340 ? -97.77300 -35.27900 34.79600 1.000 54.60023 340 PRO B CA 1
ATOM 7041 C C . PRO B 1 340 ? -97.81900 -34.23400 35.90000 1.000 57.70045 340 PRO B C 1
ATOM 7042 O O . PRO B 1 340 ? -97.43000 -34.49300 37.04200 1.000 55.51337 340 PRO B O 1
ATOM 7046 N N . PHE B 1 341 ? -98.30100 -33.04200 35.54800 1.000 56.31934 341 PHE B N 1
ATOM 7047 C CA . PHE B 1 341 ? -98.38500 -31.91600 36.48000 1.000 55.28838 341 PHE B CA 1
ATOM 7048 C C . PHE B 1 341 ? -97.05400 -31.72800 37.20800 1.000 57.92081 341 PHE B C 1
ATOM 7049 O O . PHE B 1 341 ? -96.92100 -31.95300 38.41200 1.000 58.91838 341 PHE B O 1
ATOM 7057 N N . ASP B 1 342 ? -96.06000 -31.32900 36.42100 1.000 57.62699 342 ASP B N 1
ATOM 7058 C CA . ASP B 1 342 ? -94.72500 -31.13100 36.95800 1.000 54.76217 342 ASP B CA 1
ATOM 7059 C C . ASP B 1 342 ? -94.70800 -30.09500 38.07200 1.000 51.36795 342 ASP B C 1
ATOM 7060 O O . ASP B 1 342 ? -95.43900 -29.10200 38.04200 1.000 54.27177 342 ASP B O 1
ATOM 7065 N N . GLN B 1 343 ? -93.85400 -30.34700 39.06600 1.000 53.52544 343 GLN B N 1
ATOM 7066 C CA . GLN B 1 343 ? -93.68300 -29.45800 40.20500 1.000 55.40758 343 GLN B CA 1
ATOM 7067 C C . GLN B 1 343 ? -92.20900 -29.29600 40.56900 1.000 56.62376 343 GLN B C 1
ATOM 7068 O O . GLN B 1 343 ? -91.90800 -28.70300 41.61400 1.000 59.31210 343 GLN B O 1
ATOM 7074 N N . TRP B 1 344 ? -91.28200 -29.80300 39.74000 1.000 52.62789 344 TRP B N 1
ATOM 7075 C CA . TRP B 1 344 ? -89.85300 -29.72500 40.02500 1.000 58.59885 344 TRP B CA 1
ATOM 7076 C C . TRP B 1 344 ? -88.96000 -29.37600 38.83800 1.000 56.80970 344 TRP B C 1
ATOM 7077 O O . TRP B 1 344 ? -87.73900 -29.32200 39.02200 1.000 57.43916 344 TRP B O 1
ATOM 7088 N N . ASP B 1 345 ? -89.50800 -29.16700 37.63600 1.000 54.04251 345 ASP B N 1
ATOM 7089 C CA . ASP B 1 345 ? -88.71700 -28.88200 36.43000 1.000 56.96325 345 ASP B CA 1
ATOM 7090 C C . ASP B 1 345 ? -87.90200 -30.11400 36.01900 1.000 54.92051 345 ASP B C 1
ATOM 7091 O O . ASP B 1 345 ? -86.72500 -30.01800 35.67400 1.000 54.84542 345 ASP B O 1
ATOM 7096 N N . TYR B 1 346 ? -88.53500 -31.28400 36.06100 1.000 54.70788 346 TYR B N 1
ATOM 7097 C CA . TYR B 1 346 ? -87.87300 -32.53600 35.69300 1.000 53.51273 346 TYR B CA 1
ATOM 7098 C C . TYR B 1 346 ? -88.01900 -32.81100 34.19400 1.000 51.07985 346 TYR B C 1
ATOM 7099 O O . TYR B 1 346 ? -88.59700 -33.81800 33.79900 1.000 61.26316 346 TYR B O 1
ATOM 7108 N N . ASP B 1 347 ? -87.48900 -31.90400 33.36600 1.000 50.47702 347 ASP B N 1
ATOM 7109 C CA . ASP B 1 347 ? -87.54600 -32.03300 31.90600 1.000 51.27093 347 ASP B CA 1
ATOM 7110 C C . ASP B 1 347 ? -87.27500 -33.46600 31.46300 1.000 53.55880 347 ASP B C 1
ATOM 7111 O O . ASP B 1 347 ? -86.31800 -34.09600 31.91600 1.000 55.70679 347 ASP B O 1
ATOM 7116 N N . GLY B 1 348 ? -88.12300 -33.98200 30.57900 1.000 50.20143 348 GLY B N 1
ATOM 7117 C CA . GLY B 1 348 ? -87.93700 -35.34900 30.13700 1.000 55.58337 348 GLY B CA 1
ATOM 7118 C C . GLY B 1 348 ? -87.12100 -35.59300 28.88700 1.000 54.62990 348 GLY B C 1
ATOM 7119 O O . GLY B 1 348 ? -87.02400 -36.74600 28.46400 1.000 53.33088 348 GLY B O 1
ATOM 7120 N N . ILE B 1 349 ? -86.52200 -34.55400 28.30000 1.000 55.66313 349 ILE B N 1
ATOM 7121 C CA . ILE B 1 349 ? -85.75600 -34.63300 27.06100 1.000 55.42123 349 ILE B CA 1
ATOM 7122 C C . ILE B 1 349 ? -84.56200 -35.58600 27.03700 1.000 54.15333 349 ILE B C 1
ATOM 7123 O O . ILE B 1 349 ? -84.00400 -35.78300 25.95500 1.000 51.12127 349 ILE B O 1
ATOM 7128 N N . ASN B 1 350 ? -84.09900 -36.12100 28.17200 1.000 54.03617 350 ASN B N 1
ATOM 7129 C CA . ASN B 1 350 ? -82.90700 -36.97300 28.14000 1.000 51.16868 350 ASN B CA 1
ATOM 7130 C C . ASN B 1 350 ? -83.01200 -38.05000 27.06200 1.000 51.59065 350 ASN B C 1
ATOM 7131 O O . ASN B 1 350 ? -84.08700 -38.59700 26.79000 1.000 53.34144 350 ASN B O 1
ATOM 7136 N N . GLU B 1 351 ? -81.86900 -38.31500 26.43300 1.000 47.73184 351 GLU B N 1
ATOM 7137 C CA . GLU B 1 351 ? -81.75700 -39.25000 25.32200 1.000 47.15975 351 GLU B CA 1
ATOM 7138 C C . GLU B 1 351 ? -82.47400 -40.56700 25.58300 1.000 48.96022 351 GLU B C 1
ATOM 7139 O O . GLU B 1 351 ? -82.56000 -41.05500 26.71400 1.000 48.22446 351 GLU B O 1
ATOM 7145 N N . ASP B 1 352 ? -82.99200 -41.13300 24.49800 1.000 50.29922 352 ASP B N 1
ATOM 7146 C CA . ASP B 1 352 ? -83.69300 -42.41100 24.48600 1.000 47.75817 352 ASP B CA 1
ATOM 7147 C C . ASP B 1 352 ? -82.77000 -43.38800 23.75700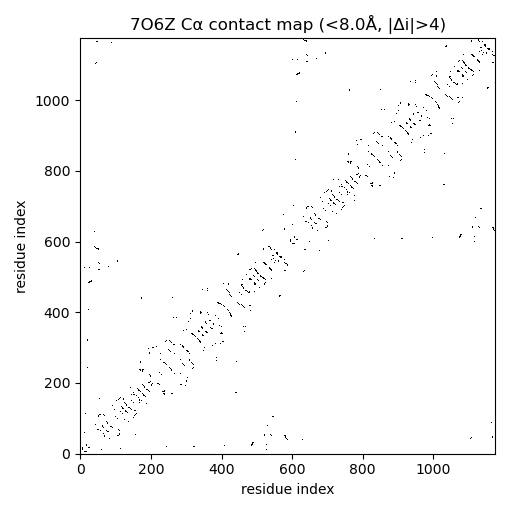 1.000 52.87522 352 ASP B C 1
ATOM 7148 O O . ASP B 1 352 ? -82.77700 -43.45400 22.52400 1.000 52.32073 352 ASP B O 1
ATOM 7153 N N . VAL B 1 353 ? -81.96900 -44.13500 24.51300 1.000 48.31542 353 VAL B N 1
ATOM 7154 C CA . VAL B 1 353 ? -81.04900 -45.10500 23.92400 1.000 52.36388 353 VAL B CA 1
ATOM 7155 C C . VAL B 1 353 ? -81.85300 -46.32300 23.49200 1.000 51.45224 353 VAL B C 1
ATOM 7156 O O . VAL B 1 353 ? -82.69000 -46.82300 24.25200 1.000 60.52271 353 VAL B O 1
ATOM 7160 N N . LEU B 1 354 ? -81.62400 -46.79800 22.26900 1.000 52.54923 354 LEU B N 1
ATOM 7161 C CA . LEU B 1 354 ? -82.37700 -47.93000 21.74600 1.000 55.29501 354 LEU B CA 1
ATOM 7162 C C . LEU B 1 354 ? -81.48700 -49.16800 21.69900 1.000 58.35151 354 LEU B C 1
ATOM 7163 O O . LEU B 1 354 ? -80.43100 -49.15800 21.05800 1.000 57.85079 354 LEU B O 1
ATOM 7168 N N . VAL B 1 355 ? -81.91300 -50.22800 22.38400 1.000 59.43061 355 VAL B N 1
ATOM 7169 C CA . VAL B 1 355 ? -81.19500 -51.49600 22.43000 1.000 60.49036 355 VAL B CA 1
ATOM 7170 C C . VAL B 1 355 ? -82.22300 -52.61400 22.53800 1.000 62.90461 355 VAL B C 1
ATOM 7171 O O . VAL B 1 355 ? -83.40300 -52.38100 22.80300 1.000 57.00689 355 VAL B O 1
ATOM 7175 N N . ASP B 1 356 ? -81.76800 -53.84200 22.32400 1.000 62.09611 356 ASP B N 1
ATOM 7176 C CA . ASP B 1 356 ? -82.60300 -55.03100 22.41700 1.000 64.58792 356 ASP B CA 1
ATOM 7177 C C . ASP B 1 356 ? -82.11800 -55.79800 23.63500 1.000 67.84294 356 ASP B C 1
ATOM 7178 O O . ASP B 1 356 ? -80.93900 -56.16000 23.70300 1.000 68.13375 356 ASP B O 1
ATOM 7183 N N . ILE B 1 357 ? -83.00900 -56.03100 24.60000 1.000 67.64160 357 ILE B N 1
ATOM 7184 C CA . ILE B 1 357 ? -82.64300 -56.71900 25.83200 1.000 70.54450 357 ILE B CA 1
ATOM 7185 C C . ILE B 1 357 ? -83.55200 -57.91200 26.08500 1.000 73.65087 357 ILE B C 1
ATOM 7186 O O . ILE B 1 357 ? -84.77800 -57.81100 25.95400 1.000 74.14508 357 ILE B O 1
ATOM 7191 N N . THR B 1 358 ? -82.94600 -59.03800 26.46500 1.000 79.04631 358 THR B N 1
ATOM 7192 C CA . THR B 1 358 ? -83.69400 -60.23600 26.83800 1.000 85.58571 358 THR B CA 1
ATOM 7193 C C . THR B 1 358 ? -84.09000 -60.05800 28.29900 1.000 86.01612 358 THR B C 1
ATOM 7194 O O . THR B 1 358 ? -83.26500 -60.19600 29.20500 1.000 86.20577 358 THR B O 1
ATOM 7198 N N . VAL B 1 359 ? -85.35900 -59.73100 28.51900 1.000 76.74278 359 VAL B N 1
ATOM 7199 C CA . VAL B 1 359 ? -85.91100 -59.50600 29.84800 1.000 77.91941 359 VAL B CA 1
ATOM 7200 C C . VAL B 1 359 ? -87.31400 -60.09600 29.88100 1.000 77.30995 359 VAL B C 1
ATOM 7201 O O . VAL B 1 359 ? -88.05000 -60.02800 28.89000 1.000 78.92578 359 VAL B O 1
ATOM 7205 N N . ASP B 1 360 ? -87.67400 -60.68800 31.02100 1.000 76.11007 360 ASP B N 1
ATOM 7206 C CA . ASP B 1 360 ? -88.99000 -61.30100 31.22700 1.000 77.56570 360 ASP B CA 1
ATOM 7207 C C . ASP B 1 360 ? -89.23500 -62.47100 30.27200 1.000 80.15649 360 ASP B C 1
ATOM 7208 O O . ASP B 1 360 ? -90.35000 -62.68000 29.79000 1.000 76.73448 360 ASP B O 1
ATOM 7213 N N . GLY B 1 361 ? -88.18200 -63.24400 30.00100 1.000 87.62446 361 GLY B N 1
ATOM 7214 C CA . GLY B 1 361 ? -88.27200 -64.41900 29.15200 1.000 84.35766 361 GLY B CA 1
ATOM 7215 C C . GLY B 1 361 ? -88.16700 -64.22600 27.65300 1.000 88.00866 361 GLY B C 1
ATOM 7216 O O . GLY B 1 361 ? -88.40700 -65.19100 26.91800 1.000 90.34791 361 GLY B O 1
ATOM 7217 N N . SER B 1 362 ? -87.81900 -63.03600 27.16100 1.000 82.48003 362 SER B N 1
ATOM 7218 C CA . SER B 1 362 ? -87.72100 -62.85700 25.71500 1.000 82.06694 362 SER B CA 1
ATOM 7219 C C . SER B 1 362 ? -86.91400 -61.60700 25.38900 1.000 83.10036 362 SER B C 1
ATOM 7220 O O . SER B 1 362 ? -86.73700 -60.72300 26.23000 1.000 77.51811 362 SER B O 1
ATOM 7223 N N . LYS B 1 363 ? -86.43200 -61.54800 24.14300 1.000 89.12612 363 LYS B N 1
ATOM 7224 C CA . LYS B 1 363 ? -85.65100 -60.41500 23.64700 1.000 89.33073 363 LYS B CA 1
ATOM 7225 C C . LYS B 1 363 ? -86.62900 -59.36000 23.14600 1.000 85.77840 363 LYS B C 1
ATOM 7226 O O . LYS B 1 363 ? -87.34700 -59.58600 22.16700 1.000 90.25404 363 LYS B O 1
ATOM 7232 N N . LYS B 1 364 ? -86.66000 -58.21200 23.81200 1.000 71.42877 364 LYS B N 1
ATOM 7233 C CA . LYS B 1 364 ? -87.60000 -57.19300 23.39200 1.000 68.95783 364 LYS B CA 1
ATOM 7234 C C . LYS B 1 364 ? -86.88600 -55.92900 22.92900 1.000 70.04398 364 LYS B C 1
ATOM 7235 O O . LYS B 1 364 ? -85.79600 -55.60800 23.41400 1.000 66.23769 364 LYS B O 1
ATOM 7241 N N . PRO B 1 365 ? -87.47900 -55.19200 21.98800 1.000 66.83381 365 PRO B N 1
ATOM 7242 C CA . PRO B 1 365 ? -86.87200 -53.93500 21.52900 1.000 63.74928 365 PRO B CA 1
ATOM 7243 C C . PRO B 1 365 ? -87.12700 -52.87700 22.58900 1.000 63.25412 365 PRO B C 1
ATOM 7244 O O . PRO B 1 365 ? -88.24800 -52.37900 22.73800 1.000 60.54477 365 PRO B O 1
ATOM 7248 N N . CYS B 1 366 ? -86.08800 -52.54400 23.34600 1.000 56.17172 366 CYS B N 1
ATOM 7249 C CA . CYS B 1 366 ? -86.21700 -51.60100 24.44300 1.000 56.50859 366 CYS B CA 1
ATOM 7250 C C . CYS B 1 366 ? -85.70500 -50.20400 24.11800 1.000 61.29006 366 CYS B C 1
ATOM 7251 O O . CYS B 1 366 ? -84.95900 -49.97500 23.16200 1.000 64.48342 366 CYS B O 1
ATOM 7254 N N . LEU B 1 367 ? -86.13700 -49.27000 24.96100 1.000 60.08024 367 LEU B N 1
ATOM 7255 C CA . LEU B 1 367 ? -85.77600 -47.86000 24.91800 1.000 53.82614 367 LEU B CA 1
ATOM 7256 C C . LEU B 1 367 ? -85.39900 -47.52100 26.35100 1.000 54.44945 367 LEU B C 1
ATOM 7257 O O . LEU B 1 367 ? -86.26400 -47.50400 27.23300 1.000 60.10300 367 LEU B O 1
ATOM 7262 N N . VAL B 1 368 ? -84.12000 -47.28300 26.59600 1.000 52.06626 368 VAL B N 1
ATOM 7263 C CA . VAL B 1 368 ? -83.63600 -46.95600 27.93000 1.000 54.73513 368 VAL B CA 1
ATOM 7264 C C . VAL B 1 368 ? -83.51700 -45.44400 28.02700 1.000 53.46839 368 VAL B C 1
ATOM 7265 O O . VAL B 1 368 ? -82.95900 -44.79700 27.12900 1.000 51.32370 368 VAL B O 1
ATOM 7269 N N . HIS B 1 369 ? -84.05600 -44.87500 29.10300 1.000 52.30961 369 HIS B N 1
ATOM 7270 C CA . HIS B 1 369 ? -84.05100 -43.43000 29.27900 1.000 51.41609 369 HIS B CA 1
ATOM 7271 C C . HIS B 1 369 ? -83.88200 -43.06100 30.74400 1.000 53.49205 369 HIS B C 1
ATOM 7272 O O . HIS B 1 369 ? -84.74000 -43.38600 31.57100 1.000 55.33359 369 HIS B O 1
ATOM 7279 N N . PHE B 1 370 ? -82.79000 -42.36400 31.05200 1.000 52.82657 370 PHE B N 1
ATOM 7280 C CA . PHE B 1 370 ? -82.50600 -41.88500 32.40500 1.000 55.40232 370 PHE B CA 1
ATOM 7281 C C . PHE B 1 370 ? -83.13800 -40.50000 32.49600 1.000 54.56673 370 PHE B C 1
ATOM 7282 O O . PHE B 1 370 ? -82.57600 -39.51600 32.01000 1.000 51.10068 370 PHE B O 1
ATOM 7290 N N . ASP B 1 371 ? -84.31800 -40.41700 33.10200 1.000 54.38317 371 ASP B N 1
ATOM 7291 C CA . ASP B 1 371 ? -85.00300 -39.13600 33.19000 1.000 52.09345 371 ASP B CA 1
ATOM 7292 C C . ASP B 1 371 ? -84.50200 -38.28700 34.35000 1.000 53.40504 371 ASP B C 1
ATOM 7293 O O . ASP B 1 371 ? -83.95400 -38.78600 35.33700 1.000 58.08242 371 ASP B O 1
ATOM 7298 N N . ARG B 1 372 ? -84.72300 -36.97500 34.21700 1.000 53.62952 372 ARG B N 1
ATOM 7299 C CA . ARG B 1 372 ? -84.33200 -36.03800 35.26200 1.000 55.04992 372 ARG B CA 1
ATOM 7300 C C . ARG B 1 372 ? -85.00400 -36.37800 36.58400 1.000 52.64955 372 ARG B C 1
ATOM 7301 O O . ARG B 1 372 ? -84.39700 -36.21500 37.64600 1.000 49.20815 372 ARG B O 1
ATOM 7309 N N . ASN B 1 373 ? -86.24500 -36.87200 36.54200 1.000 57.13173 373 ASN B N 1
ATOM 7310 C CA . ASN B 1 373 ? -86.98700 -37.20700 37.75600 1.000 49.15630 373 ASN B CA 1
ATOM 7311 C C . ASN B 1 373 ? -86.31900 -38.30100 38.58900 1.000 52.37795 373 ASN B C 1
ATOM 7312 O O . ASN B 1 373 ? -86.82900 -38.67400 39.64900 1.000 53.18345 373 ASN B O 1
ATOM 7317 N N . GLY B 1 374 ? -85.18100 -38.81700 38.12900 1.000 57.32994 374 GLY B N 1
ATOM 7318 C CA . GLY B 1 374 ? -84.45600 -39.83500 38.85900 1.000 56.83902 374 GLY B CA 1
ATOM 7319 C C . GLY B 1 374 ? -84.88900 -41.26000 38.61800 1.000 56.57459 374 GLY B C 1
ATOM 7320 O O . GLY B 1 374 ? -84.48500 -42.14800 39.37700 1.000 53.61646 374 GLY B O 1
ATOM 7321 N N . PHE B 1 375 ? -85.69200 -41.51400 37.59300 1.000 56.54639 375 PHE B N 1
ATOM 7322 C CA . PHE B 1 375 ? -86.15300 -42.85600 37.28000 1.000 57.54856 375 PHE B CA 1
ATOM 7323 C C . PHE B 1 375 ? -85.56500 -43.29500 35.94800 1.000 55.33945 375 PHE B C 1
ATOM 7324 O O . PHE B 1 375 ? -85.59800 -42.54000 34.96900 1.000 50.96774 375 PHE B O 1
ATOM 7332 N N . CYS B 1 376 ? -85.02600 -44.51000 35.91700 1.000 54.11287 376 CYS B N 1
ATOM 7333 C CA . CYS B 1 376 ? -84.46900 -45.07600 34.69500 1.000 55.48179 376 CYS B CA 1
ATOM 7334 C C . CYS B 1 376 ? -85.58500 -45.89500 34.06200 1.000 58.14821 376 CYS B C 1
ATOM 7335 O O . CYS B 1 376 ? -85.93200 -46.97600 34.55100 1.000 54.83913 376 CYS B O 1
ATOM 7338 N N . TYR B 1 377 ? -86.16000 -45.37200 32.99000 1.000 57.45569 377 TYR B N 1
ATOM 7339 C CA . TYR B 1 377 ? -87.25500 -46.03200 32.30400 1.000 49.26121 377 TYR B CA 1
ATOM 7340 C C . TYR B 1 377 ? -86.75500 -46.99100 31.23200 1.000 60.11195 377 TYR B C 1
ATOM 7341 O O . TYR B 1 377 ? -85.83000 -46.67900 30.47400 1.000 58.24242 377 TYR B O 1
ATOM 7350 N N . VAL B 1 378 ? -87.37800 -48.16300 31.17700 1.000 59.17423 378 VAL B N 1
ATOM 7351 C CA . VAL B 1 378 ? -87.09400 -49.18700 30.18100 1.000 55.64414 378 VAL B CA 1
ATOM 7352 C C . VAL B 1 378 ? -88.44200 -49.47100 29.54100 1.000 59.65829 378 VAL B C 1
ATOM 7353 O O . VAL B 1 378 ? -89.31100 -50.10700 30.15300 1.000 58.85017 378 VAL B O 1
ATOM 7357 N N . LEU B 1 379 ? -88.62800 -48.97800 28.32500 1.000 59.66771 379 LEU B N 1
ATOM 7358 C CA . LEU B 1 379 ? -89.88000 -49.10800 27.60500 1.000 57.70337 379 LEU B CA 1
ATOM 7359 C C . LEU B 1 379 ? -89.72500 -49.96200 26.35900 1.000 57.44508 379 LEU B C 1
ATOM 7360 O O . LEU B 1 379 ? -88.62600 -50.15300 25.83500 1.000 62.25603 379 LEU B O 1
ATOM 7365 N N . ASN B 1 380 ? -90.86200 -50.45700 25.88600 1.000 62.06352 380 ASN B N 1
ATOM 7366 C CA . ASN B 1 380 ? -90.92600 -51.22500 24.65300 1.000 59.65506 380 ASN B CA 1
ATOM 7367 C C . ASN B 1 380 ? -91.05100 -50.17100 23.56000 1.000 60.05554 380 ASN B C 1
ATOM 7368 O O . ASN B 1 380 ? -92.09300 -49.51900 23.44100 1.000 62.90562 380 ASN B O 1
ATOM 7373 N N . ARG B 1 381 ? -89.98500 -49.96500 22.78600 1.000 63.31109 381 ARG B N 1
ATOM 7374 C CA . ARG B 1 381 ? -89.98900 -48.91800 21.76600 1.000 64.75543 381 ARG B CA 1
ATOM 7375 C C . ARG B 1 381 ? -91.00700 -49.13400 20.64800 1.000 59.79315 381 ARG B C 1
ATOM 7376 O O . ARG B 1 381 ? -91.12900 -48.29300 19.75200 1.000 58.89356 381 ARG B O 1
ATOM 7384 N N . THR B 1 382 ? -91.75500 -50.23600 20.69300 1.000 58.71538 382 THR B N 1
ATOM 7385 C CA . THR B 1 382 ? -92.77700 -50.48700 19.68400 1.000 59.71257 382 THR B CA 1
ATOM 7386 C C . THR B 1 382 ? -94.10600 -49.83500 20.06300 1.000 62.72918 382 THR B C 1
ATOM 7387 O O . THR B 1 382 ? -94.81900 -49.32100 19.19300 1.000 59.70942 382 THR B O 1
ATOM 7391 N N . ASP B 1 383 ? -94.44900 -49.84400 21.35800 1.000 60.02455 383 ASP B N 1
ATOM 7392 C CA . ASP B 1 383 ? -95.70600 -49.27400 21.82300 1.000 61.01108 383 ASP B CA 1
ATOM 7393 C C . ASP B 1 383 ? -95.58400 -48.48400 23.12300 1.000 61.99124 383 ASP B C 1
ATOM 7394 O O . ASP B 1 383 ? -96.61600 -48.07400 23.67200 1.000 60.55428 383 ASP B O 1
ATOM 7399 N N . GLY B 1 384 ? -94.37600 -48.27200 23.64100 1.000 59.69842 384 GLY B N 1
ATOM 7400 C CA . GLY B 1 384 ? -94.21500 -47.53600 24.87900 1.000 55.13237 384 GLY B CA 1
ATOM 7401 C C . GLY B 1 384 ? -94.56300 -48.29400 26.14200 1.000 59.13444 384 GLY B C 1
ATOM 7402 O O . GLY B 1 384 ? -94.72800 -47.66700 27.19400 1.000 57.41070 384 GLY B O 1
ATOM 7403 N N . THR B 1 385 ? -94.68100 -49.62200 26.07900 1.000 58.36753 385 THR B N 1
ATOM 7404 C CA . THR B 1 385 ? -95.01300 -50.40100 27.26800 1.000 60.00999 385 THR B CA 1
ATOM 7405 C C . THR B 1 385 ? -93.90400 -50.29600 28.30900 1.000 60.98753 385 THR B C 1
ATOM 7406 O O . THR B 1 385 ? -92.71600 -50.40500 27.99300 1.000 59.66364 385 THR B O 1
ATOM 7410 N N . ILE B 1 386 ? -94.30300 -50.08900 29.56100 1.000 59.39292 386 ILE B N 1
ATOM 7411 C CA . ILE B 1 386 ? -93.35900 -49.96100 30.66600 1.000 57.82351 386 ILE B CA 1
ATOM 7412 C C . ILE B 1 386 ? -92.84200 -51.34600 31.03200 1.000 61.01797 386 ILE B C 1
ATOM 7413 O O . ILE B 1 386 ? -93.60100 -52.19700 31.50100 1.000 60.87184 386 ILE B O 1
ATOM 7418 N N . ILE B 1 387 ? -91.54900 -51.56500 30.83000 1.000 58.20648 387 ILE B N 1
ATOM 7419 C CA . ILE B 1 387 ? -90.89800 -52.81700 31.18700 1.000 59.00057 387 ILE B CA 1
ATOM 7420 C C . ILE B 1 387 ? -90.26100 -52.71000 32.56500 1.000 62.02333 387 ILE B C 1
ATOM 7421 O O . ILE B 1 387 ? -90.43800 -53.58600 33.41100 1.000 59.22262 387 ILE B O 1
ATOM 7426 N N . ARG B 1 388 ? -89.52200 -51.62200 32.80200 1.000 60.37400 388 ARG B N 1
ATOM 7427 C CA . ARG B 1 388 ? -88.85900 -51.36100 34.07200 1.000 60.10044 388 ARG B CA 1
ATOM 7428 C C . ARG B 1 388 ? -88.81500 -49.85900 34.31700 1.000 59.76547 388 ARG B C 1
ATOM 7429 O O . ARG B 1 388 ? -88.78400 -49.06200 33.37500 1.000 56.82194 388 ARG B O 1
ATOM 7437 N N . ALA B 1 389 ? -88.82000 -49.48300 35.59700 1.000 61.34078 389 ALA B N 1
ATOM 7438 C CA . ALA B 1 389 ? -88.74200 -48.08000 36.01800 1.000 54.62178 389 ALA B CA 1
ATOM 7439 C C . ALA B 1 389 ? -88.12500 -48.09700 37.41800 1.000 61.14797 389 ALA B C 1
ATOM 7440 O O . ALA B 1 389 ? -88.83100 -48.25100 38.41600 1.000 62.09938 389 ALA B O 1
ATOM 7442 N N . ASN B 1 390 ? -86.80500 -47.93600 37.47600 1.000 55.33584 390 ASN B N 1
ATOM 7443 C CA . ASN B 1 390 ? -86.07000 -47.96000 38.73100 1.000 56.14802 390 ASN B CA 1
ATOM 7444 C C . ASN B 1 390 ? -85.37600 -46.63000 38.98200 1.000 56.40276 390 ASN B C 1
ATOM 7445 O O . ASN B 1 390 ? -84.99000 -45.92100 38.04600 1.000 58.60281 390 ASN B O 1
ATOM 7450 N N . LYS B 1 391 ? -85.21400 -46.30400 40.26100 1.000 56.50813 391 LYS B N 1
ATOM 7451 C CA . LYS B 1 391 ? -84.53800 -45.07600 40.65300 1.000 58.15458 391 LYS B CA 1
ATOM 7452 C C . LYS B 1 391 ? -83.03400 -45.26500 40.51100 1.000 55.38060 391 LYS B C 1
ATOM 7453 O O . LYS B 1 391 ? -82.47200 -46.22100 41.05500 1.000 56.96688 391 LYS B O 1
ATOM 7459 N N . PHE B 1 392 ? -82.37600 -44.36500 39.78300 1.000 57.15818 392 PHE B N 1
ATOM 7460 C CA . PHE B 1 392 ? -80.93100 -44.46300 39.61900 1.000 56.93206 392 PHE B CA 1
ATOM 7461 C C . PHE B 1 392 ? -80.17900 -43.46000 40.48600 1.000 56.33544 392 PHE B C 1
ATOM 7462 O O . PHE B 1 392 ? -78.94500 -43.43600 40.45900 1.000 50.36302 392 PHE B O 1
ATOM 7470 N N . VAL B 1 393 ? -80.90100 -42.64700 41.25800 1.000 53.64534 393 VAL B N 1
ATOM 7471 C CA . VAL B 1 393 ? -80.35300 -41.66300 42.18900 1.000 56.45872 393 VAL B CA 1
ATOM 7472 C C . VAL B 1 393 ? -81.32900 -41.60200 43.35600 1.000 56.81699 393 VAL B C 1
ATOM 7473 O O . VAL B 1 393 ? -82.33600 -42.31800 43.36500 1.000 59.78892 393 VAL B O 1
ATOM 7477 N N . THR B 1 394 ? -81.05200 -40.75200 44.34200 1.000 58.19673 394 THR B N 1
ATOM 7478 C CA . THR B 1 394 ? -81.96200 -40.61100 45.47300 1.000 53.56517 394 THR B CA 1
ATOM 7479 C C . THR B 1 394 ? -83.23900 -39.92900 44.99100 1.000 59.84936 394 THR B C 1
ATOM 7480 O O . THR B 1 394 ? -83.18400 -38.84300 44.40300 1.000 62.05178 394 THR B O 1
ATOM 7484 N N . VAL B 1 395 ? -84.39000 -40.56000 45.22300 1.000 58.12596 395 VAL B N 1
ATOM 7485 C CA . VAL B 1 395 ? -85.67300 -40.02000 44.78300 1.000 54.88746 395 VAL B CA 1
ATOM 7486 C C . VAL B 1 395 ? -86.66200 -40.06300 45.93900 1.000 60.80666 395 VAL B C 1
ATOM 7487 O O . VAL B 1 395 ? -87.04200 -41.14900 46.39500 1.000 58.77297 395 VAL B O 1
ATOM 7491 N N . ASN B 1 396 ? -87.09500 -38.88800 46.40100 1.000 59.80482 396 ASN B N 1
ATOM 7492 C CA . ASN B 1 396 ? -88.05800 -38.80400 47.48700 1.000 60.93912 396 ASN B CA 1
ATOM 7493 C C . ASN B 1 396 ? -89.35400 -38.10300 47.10100 1.000 60.36600 396 ASN B C 1
ATOM 7494 O O . ASN B 1 396 ? -90.29300 -38.09900 47.90400 1.000 62.93658 396 ASN B O 1
ATOM 7499 N N . TRP B 1 397 ? -89.43500 -37.51300 45.90500 1.000 64.60583 397 TRP B N 1
ATOM 7500 C CA . TRP B 1 397 ? -90.66000 -36.85700 45.46600 1.000 59.00769 397 TRP B CA 1
ATOM 7501 C C . TRP B 1 397 ? -91.72100 -37.87200 45.06600 1.000 62.27302 397 TRP B C 1
ATOM 7502 O O . TRP B 1 397 ? -92.91900 -37.56000 45.11000 1.000 62.01801 397 TRP B O 1
ATOM 7513 N N . ALA B 1 398 ? -91.30300 -39.07600 44.67800 1.000 57.78364 398 ALA B N 1
ATOM 7514 C CA . ALA B 1 398 ? -92.20900 -40.13900 44.27500 1.000 64.69705 398 ALA B CA 1
ATOM 7515 C C . ALA B 1 398 ? -91.80700 -41.4380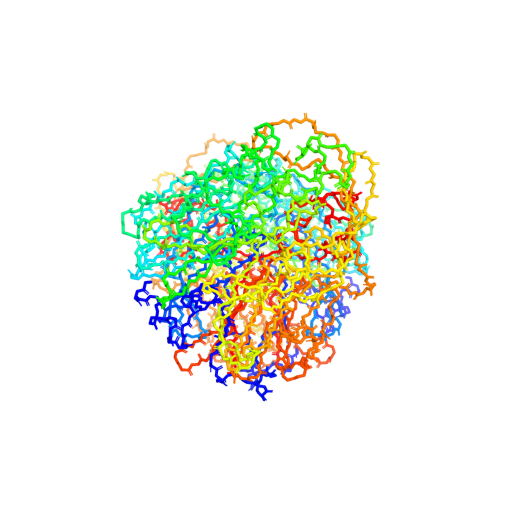0 44.95100 1.000 59.36636 398 ALA B C 1
ATOM 7516 O O . ALA B 1 398 ? -90.61900 -41.70900 45.13900 1.000 63.94111 398 ALA B O 1
ATOM 7518 N N . GLU B 1 399 ? -92.80500 -42.23700 45.31800 1.000 61.25882 399 GLU B N 1
ATOM 7519 C CA . GLU B 1 399 ? -92.53100 -43.52200 45.94900 1.000 64.02122 399 GLU B CA 1
ATOM 7520 C C . GLU B 1 399 ? -92.04400 -44.53100 44.92000 1.000 62.92426 399 GLU B C 1
ATOM 7521 O O . GLU B 1 399 ? -91.06900 -45.25500 45.15300 1.000 60.19543 399 GLU B O 1
ATOM 7527 N N . LYS B 1 400 ? -92.72200 -44.58400 43.78100 1.000 62.10891 400 LYS B N 1
ATOM 7528 C CA . LYS B 1 400 ? -92.42700 -45.49600 42.68400 1.000 60.75484 400 LYS B CA 1
ATOM 7529 C C . LYS B 1 400 ? -93.32300 -45.08900 41.52300 1.000 64.25760 400 LYS B C 1
ATOM 7530 O O . LYS B 1 400 ? -94.07800 -44.11600 41.60800 1.000 61.09481 400 LYS B O 1
ATOM 7536 N N . ILE B 1 401 ? -93.24700 -45.85200 40.43900 1.000 65.58145 401 ILE B N 1
ATOM 7537 C CA . ILE B 1 401 ? -94.07800 -45.63100 39.26500 1.000 61.51408 401 ILE B CA 1
ATOM 7538 C C . ILE B 1 401 ? -95.10900 -46.74800 39.25600 1.000 66.63061 401 ILE B C 1
ATOM 7539 O O . ILE B 1 401 ? -94.74800 -47.93200 39.24500 1.000 67.95003 401 ILE B O 1
ATOM 7544 N N . ASP B 1 402 ? -96.38600 -46.38100 39.27800 1.000 64.86491 402 ASP B N 1
ATOM 7545 C CA . ASP B 1 402 ? -97.44700 -47.37900 39.27100 1.000 67.37588 402 ASP B CA 1
ATOM 7546 C C . ASP B 1 402 ? -97.43700 -48.12400 37.94100 1.000 64.78514 402 ASP B C 1
ATOM 7547 O O . ASP B 1 402 ? -97.61200 -47.51600 36.88200 1.000 61.32953 402 ASP B O 1
ATOM 7552 N N . MET B 1 403 ? -97.23200 -49.44300 37.99900 1.000 64.28021 403 MET B N 1
ATOM 7553 C CA . MET B 1 403 ? -97.17000 -50.24400 36.77900 1.000 66.86053 403 MET B CA 1
ATOM 7554 C C . MET B 1 403 ? -98.48100 -50.21100 36.00000 1.000 69.74711 403 MET B C 1
ATOM 7555 O O . MET B 1 403 ? -98.47200 -50.13600 34.76600 1.000 71.07415 403 MET B O 1
ATOM 7560 N N . LYS B 1 404 ? -99.61700 -50.27400 36.69800 1.000 72.29072 404 LYS B N 1
ATOM 7561 C CA . LYS B 1 404 ? -100.91400 -50.28600 36.02500 1.000 67.17208 404 LYS B CA 1
ATOM 7562 C C . LYS B 1 404 ? -101.21000 -48.96300 35.32300 1.000 68.62340 404 LYS B C 1
ATOM 7563 O O . LYS B 1 404 ? -101.35900 -48.91700 34.09600 1.000 65.04043 404 LYS B O 1
ATOM 7569 N N . THR B 1 405 ? -101.31100 -47.87200 36.08900 1.000 69.64457 405 THR B N 1
ATOM 7570 C CA . THR B 1 405 ? -101.62800 -46.56800 35.51300 1.000 65.20031 405 THR B CA 1
ATOM 7571 C C . THR B 1 405 ? -100.44400 -45.88100 34.84800 1.000 66.18437 405 THR B C 1
ATOM 7572 O O . THR B 1 405 ? -100.65600 -44.97300 34.03600 1.000 62.91679 405 THR B O 1
ATOM 7576 N N . GLY B 1 406 ? -99.21300 -46.27600 35.16600 1.000 63.74690 406 GLY B N 1
ATOM 7577 C CA . GLY B 1 406 ? -98.07400 -45.61400 34.55900 1.000 65.94580 406 GLY B CA 1
ATOM 7578 C C . GLY B 1 406 ? -97.81900 -44.23100 35.10700 1.000 63.43370 406 GLY B C 1
ATOM 7579 O O . GLY B 1 406 ? -97.10500 -43.44300 34.48100 1.000 62.98446 406 GLY B O 1
ATOM 7580 N N . ARG B 1 407 ? -98.38700 -43.91400 36.26800 1.000 65.00309 407 ARG B N 1
ATOM 7581 C CA . ARG B 1 407 ? -98.25000 -42.62400 36.91500 1.000 64.98961 407 ARG B CA 1
ATOM 7582 C C . ARG B 1 407 ? -97.44000 -42.73700 38.20400 1.000 64.63368 407 ARG B C 1
ATOM 7583 O O . ARG B 1 407 ? -97.51600 -43.74800 38.91100 1.000 61.50394 407 ARG B O 1
ATOM 7591 N N . PRO B 1 408 ? -96.65200 -41.71800 38.53400 1.000 62.72756 408 PRO B N 1
ATOM 7592 C CA . PRO B 1 408 ? -95.86500 -41.77100 39.76900 1.000 60.02818 408 PRO B CA 1
ATOM 7593 C C . PRO B 1 408 ? -96.73700 -41.59600 41.00100 1.000 57.89615 408 PRO B C 1
ATOM 7594 O O . PRO B 1 408 ? -97.77400 -40.92800 40.97200 1.000 55.77640 408 PRO B O 1
ATOM 7598 N N . VAL B 1 409 ? -96.29500 -42.20500 42.09600 1.000 57.44226 409 VAL B N 1
ATOM 7599 C CA . VAL B 1 409 ? -96.97600 -42.10800 43.38600 1.000 55.17658 409 VAL B CA 1
ATOM 7600 C C . VAL B 1 409 ? -96.23000 -40.99000 44.10800 1.000 63.50366 409 VAL B C 1
ATOM 7601 O O . VAL B 1 409 ? -95.25100 -41.21800 44.82200 1.000 66.29884 409 VAL B O 1
ATOM 7605 N N . LYS B 1 410 ? -96.69200 -39.75900 43.89900 1.000 59.22958 410 LYS B N 1
ATOM 7606 C CA . LYS B 1 410 ? -96.04200 -38.58200 44.46100 1.000 59.32528 410 LYS B CA 1
ATOM 7607 C C . LYS B 1 410 ? -96.12000 -38.51800 45.98300 1.000 60.40465 410 LYS B C 1
ATOM 7608 O O . LYS B 1 410 ? -97.03700 -39.04900 46.61300 1.000 66.43444 410 LYS B O 1
ATOM 7614 N N . VAL B 1 411 ? -95.13000 -37.84400 46.56500 1.000 67.06339 411 VAL B N 1
ATOM 7615 C CA . VAL B 1 411 ? -95.02000 -37.61900 48.00300 1.000 62.93065 411 VAL B CA 1
ATOM 7616 C C . VAL B 1 411 ? -95.32200 -36.14300 48.22200 1.000 61.97003 411 VAL B C 1
ATOM 7617 O O . VAL B 1 411 ? -94.64100 -35.27400 47.66200 1.000 62.22754 411 VAL B O 1
ATOM 7621 N N . LYS B 1 412 ? -96.34900 -35.86300 49.02600 1.000 67.02743 412 LYS B N 1
ATOM 7622 C CA . LYS B 1 412 ? -96.78200 -34.48700 49.26400 1.000 64.10714 412 LYS B CA 1
ATOM 7623 C C . LYS B 1 412 ? -95.70200 -33.62500 49.91600 1.000 64.65676 412 LYS B C 1
ATOM 7624 O O . LYS B 1 412 ? -95.48600 -32.47800 49.50600 1.000 60.73334 412 LYS B O 1
ATOM 7630 N N . GLU B 1 413 ? -95.02400 -34.14100 50.94300 1.000 65.40569 413 GLU B N 1
ATOM 7631 C CA . GLU B 1 413 ? -94.02300 -33.30800 51.60700 1.000 64.67095 413 GLU B CA 1
ATOM 7632 C C . GLU B 1 413 ? -92.77400 -33.06800 50.77000 1.000 65.00574 413 GLU B C 1
ATOM 7633 O O . GLU B 1 413 ? -91.84200 -32.42300 51.26300 1.000 64.39604 413 GLU B O 1
ATOM 7639 N N . HIS B 1 414 ? -92.73100 -33.55300 49.52800 1.000 63.48901 414 HIS B N 1
ATOM 7640 C CA . HIS B 1 414 ? -91.59200 -33.35000 48.64100 1.000 63.59419 414 HIS B CA 1
ATOM 7641 C C . HIS B 1 414 ? -92.06500 -32.88700 47.27100 1.000 65.66985 414 HIS B C 1
ATOM 7642 O O . HIS B 1 414 ? -91.41900 -33.15900 46.25500 1.000 63.52187 414 HIS B O 1
ATOM 7649 N N . SER B 1 415 ? -93.19300 -32.18600 47.23700 1.000 64.26428 415 SER B N 1
ATOM 7650 C CA . SER B 1 415 ? -93.77300 -31.66100 46.00300 1.000 65.26361 415 SER B CA 1
ATOM 7651 C C . SER B 1 415 ? -94.08200 -30.18400 46.21200 1.000 63.57692 415 SER B C 1
ATOM 7652 O O . SER B 1 415 ? -95.03600 -29.85500 46.94700 1.000 63.87947 415 SER B O 1
ATOM 7655 N N . PRO B 1 416 ? -93.31800 -29.27100 45.61100 1.000 68.25124 416 PRO B N 1
ATOM 7656 C CA . PRO B 1 416 ? -93.58300 -27.83400 45.80000 1.000 65.68366 416 PRO B CA 1
ATOM 7657 C C . PRO B 1 416 ? -94.90000 -27.43100 45.15100 1.000 61.41194 416 PRO B C 1
ATOM 7658 O O . PRO B 1 416 ? -95.07400 -27.57600 43.94200 1.000 62.63818 416 PRO B O 1
ATOM 7662 N N . PHE B 1 417 ? -95.84500 -26.96000 45.96400 1.000 63.72783 417 PHE B N 1
ATOM 7663 C CA . PHE B 1 417 ? -97.12500 -26.53500 45.40700 1.000 67.18639 417 PHE B CA 1
ATOM 7664 C C . PHE B 1 417 ? -97.54300 -25.11400 45.78400 1.000 65.60967 417 PHE B C 1
ATOM 7665 O O . PHE B 1 417 ? -97.81300 -24.28200 44.91000 1.000 62.60555 417 PHE B O 1
ATOM 7673 N N . GLU B 1 418 ? -97.60900 -24.83600 47.08400 1.000 64.98103 418 GLU B N 1
ATOM 7674 C CA . GLU B 1 418 ? -98.06200 -23.54200 47.57700 1.000 70.04505 418 GLU B CA 1
ATOM 7675 C C . GLU B 1 418 ? -97.02500 -22.43800 47.39800 1.000 64.27063 418 GLU B C 1
ATOM 7676 O O . GLU B 1 418 ? -95.81600 -22.67300 47.42600 1.000 67.33666 418 GLU B O 1
ATOM 7682 N N . VAL B 1 419 ? -97.52800 -21.21600 47.23200 1.000 63.61654 419 VAL B N 1
ATOM 7683 C CA . VAL B 1 419 ? -96.69100 -20.03000 47.07700 1.000 66.58625 419 VAL B CA 1
ATOM 7684 C C . VAL B 1 419 ? -96.27200 -19.55300 48.46100 1.000 67.24651 419 VAL B C 1
ATOM 7685 O O . VAL B 1 419 ? -97.10100 -19.45900 49.37500 1.000 69.68042 419 VAL B O 1
ATOM 7689 N N . GLY B 1 420 ? -94.98400 -19.25600 48.62400 1.000 63.55636 420 GLY B N 1
ATOM 7690 C CA . GLY B 1 420 ? -94.46800 -18.80800 49.89800 1.000 68.18070 420 GLY B CA 1
ATOM 7691 C C . GLY B 1 420 ? -93.97200 -19.91400 50.80300 1.000 69.29964 420 GLY B C 1
ATOM 7692 O O . GLY B 1 420 ? -93.60400 -19.63600 51.95200 1.000 70.36867 420 GLY B O 1
ATOM 7693 N N . LYS B 1 421 ? -93.95700 -21.15600 50.32200 1.000 67.28817 421 LYS B N 1
ATOM 7694 C CA . LYS B 1 421 ? -93.50100 -22.31700 51.07400 1.000 70.53141 421 LYS B CA 1
ATOM 7695 C C . LYS B 1 421 ? -92.41000 -23.03000 50.29200 1.000 61.74880 421 LYS B C 1
ATOM 7696 O O . LYS B 1 421 ? -92.62600 -23.41300 49.13700 1.000 62.06178 421 LYS B O 1
ATOM 7702 N N . ALA B 1 422 ? -91.25300 -23.22400 50.91900 1.000 66.69730 422 ALA B N 1
ATOM 7703 C CA . ALA B 1 422 ? -90.14300 -23.91800 50.28000 1.000 63.55771 422 ALA B CA 1
ATOM 7704 C C . ALA B 1 422 ? -90.26600 -25.40600 50.58000 1.000 64.01667 422 ALA B C 1
ATOM 7705 O O . ALA B 1 422 ? -90.46100 -25.79600 51.73500 1.000 70.68323 422 ALA B O 1
ATOM 7707 N N . VAL B 1 423 ? -90.16000 -26.23200 49.54400 1.000 64.50231 423 VAL B N 1
ATOM 7708 C CA . VAL B 1 423 ? -90.28500 -27.67900 49.67100 1.000 67.48222 423 VAL B CA 1
ATOM 7709 C C . VAL B 1 423 ? -89.00400 -28.33500 49.18100 1.000 64.47884 423 VAL B C 1
ATOM 7710 O O . VAL B 1 423 ? -88.49300 -27.98600 48.11100 1.000 64.81073 423 VAL B O 1
ATOM 7714 N N . GLN B 1 424 ? -88.49400 -29.28700 49.96000 1.000 62.91717 424 GLN B N 1
ATOM 7715 C CA . GLN B 1 424 ? -87.28000 -30.01100 49.61700 1.000 62.94223 424 GLN B CA 1
ATOM 7716 C C . GLN B 1 424 ? -87.61500 -31.19000 48.70900 1.000 61.51546 424 GLN B C 1
ATOM 7717 O O . GLN B 1 424 ? -88.66800 -31.81800 48.85500 1.000 65.99545 424 GLN B O 1
ATOM 7723 N N . ALA B 1 425 ? -86.71500 -31.49000 47.77200 1.000 61.75130 425 ALA B N 1
ATOM 7724 C CA . ALA B 1 425 ? -86.94200 -32.59300 46.85000 1.000 62.00755 425 ALA B CA 1
ATOM 7725 C C . ALA B 1 425 ? -85.62500 -33.19000 46.36900 1.000 63.89564 425 ALA B C 1
ATOM 7726 O O . ALA B 1 425 ? -84.62700 -32.48700 46.19900 1.000 61.68016 425 ALA B O 1
ATOM 7728 N N . TYR B 1 426 ? -85.64800 -34.50400 46.14600 1.000 62.25765 426 TYR B N 1
ATOM 7729 C CA . TYR B 1 426 ? -84.50900 -35.26600 45.64400 1.000 58.54820 426 TYR B CA 1
ATOM 7730 C C . TYR B 1 426 ? -85.02500 -36.00100 44.41400 1.000 60.43753 426 TYR B C 1
ATOM 7731 O O . TYR B 1 426 ? -85.97200 -36.80600 44.53200 1.000 63.60695 426 TYR B O 1
ATOM 7740 N N . PRO B 1 427 ? -84.45500 -35.77700 43.22600 1.000 59.71017 427 PRO B N 1
ATOM 7741 C CA . PRO B 1 427 ? -83.34400 -34.86700 42.94300 1.000 57.21880 427 PRO B CA 1
ATOM 7742 C C . PRO B 1 427 ? -83.79000 -33.42200 42.81400 1.000 53.98948 427 PRO B C 1
ATOM 7743 O O . PRO B 1 427 ? -84.98700 -33.12900 42.86600 1.000 55.98671 427 PRO B O 1
ATOM 7747 N N . SER B 1 428 ? -82.82700 -32.53000 42.63200 1.000 53.64787 428 SER B N 1
ATOM 7748 C CA . SER B 1 428 ? -83.11900 -31.11700 42.45600 1.000 56.35352 428 SER B CA 1
ATOM 7749 C C . SER B 1 428 ? -83.68000 -30.92200 41.05000 1.000 56.02505 428 SER B C 1
ATOM 7750 O O . SER B 1 428 ? -83.89900 -31.88100 40.30200 1.000 55.02708 428 SER B O 1
ATOM 7753 N N . ALA B 1 429 ? -83.90800 -29.66200 40.66700 1.000 52.23263 429 ALA B N 1
ATOM 7754 C CA . ALA B 1 429 ? -84.40800 -29.38900 39.32400 1.000 55.28025 429 ALA B CA 1
ATOM 7755 C C . ALA B 1 429 ? -83.47900 -29.98100 38.27300 1.000 56.40725 429 ALA B C 1
ATOM 7756 O O . ALA B 1 429 ? -83.93900 -30.42700 37.21400 1.000 56.29947 429 ALA B O 1
ATOM 7758 N N . MET B 1 430 ? -82.17400 -30.01400 38.55500 1.000 50.75444 430 MET B N 1
ATOM 7759 C CA . MET B 1 430 ? -81.21900 -30.60100 37.62500 1.000 57.33719 430 MET B CA 1
ATOM 7760 C C . MET B 1 430 ? -81.40800 -32.10300 37.48600 1.000 53.92370 430 MET B C 1
ATOM 7761 O O . MET B 1 430 ? -80.85400 -32.70000 36.55800 1.000 53.67758 430 MET B O 1
ATOM 7766 N N . GLY B 1 431 ? -82.17500 -32.71400 38.38000 1.000 58.05705 431 GLY B N 1
ATOM 7767 C CA . GLY B 1 431 ? -82.47200 -34.12600 38.33500 1.000 55.99337 431 GLY B CA 1
ATOM 7768 C C . GLY B 1 431 ? -81.32600 -35.09600 38.49400 1.000 56.14828 431 GLY B C 1
ATOM 7769 O O . GLY B 1 431 ? -80.17600 -34.69800 38.69400 1.000 58.62563 431 GLY B O 1
ATOM 7770 N N . GLY B 1 432 ? -81.64800 -36.39000 38.40500 1.000 57.28461 432 GLY B N 1
ATOM 7771 C CA . GLY B 1 432 ? -80.62700 -37.41300 38.52800 1.000 54.09814 432 GLY B CA 1
ATOM 7772 C C . GLY B 1 432 ? -79.63100 -37.36800 37.39200 1.000 53.35741 432 GLY B C 1
ATOM 7773 O O . GLY B 1 432 ? -78.49600 -37.83100 37.53700 1.000 51.96795 432 GLY B O 1
ATOM 7774 N N . LYS B 1 433 ? -80.03900 -36.81700 36.25300 1.000 54.36012 433 LYS B N 1
ATOM 7775 C CA . LYS B 1 433 ? -79.16700 -36.67900 35.09800 1.000 50.06252 433 LYS B CA 1
ATOM 7776 C C . LYS B 1 433 ? -79.75800 -35.62100 34.18100 1.000 53.88955 433 LYS B C 1
ATOM 7777 O O . LYS B 1 433 ? -80.94700 -35.67500 33.84600 1.000 52.60541 433 LYS B O 1
ATOM 7783 N N . ASP B 1 434 ? -78.92700 -34.66800 33.79000 1.000 50.63112 434 ASP B N 1
ATOM 7784 C CA . ASP B 1 434 ? -79.31200 -33.59700 32.88700 1.000 48.06827 434 ASP B CA 1
ATOM 7785 C C . ASP B 1 434 ? -79.00200 -34.06700 31.46600 1.000 46.36940 434 ASP B C 1
ATOM 7786 O O . ASP B 1 434 ? -78.91100 -35.27000 31.20800 1.000 49.10640 434 ASP B O 1
ATOM 7791 N N . GLN B 1 435 ? -78.87500 -33.12700 30.53200 1.000 47.81932 435 GLN B N 1
ATOM 7792 C CA . GLN B 1 435 ? -78.60500 -33.45000 29.13700 1.000 46.60801 435 GLN B CA 1
ATOM 7793 C C . GLN B 1 435 ? -77.35800 -34.31100 28.90400 1.000 44.63411 435 GLN B C 1
ATOM 7794 O O . GLN B 1 435 ? -77.25100 -34.90800 27.82800 1.000 43.31766 435 GLN B O 1
ATOM 7800 N N . GLN B 1 436 ? -76.41200 -34.39700 29.85200 1.000 42.32604 436 GLN B N 1
ATOM 7801 C CA . GLN B 1 436 ? -75.21100 -35.21100 29.59500 1.000 49.54342 436 GLN B CA 1
ATOM 7802 C C . GLN B 1 436 ? -75.63500 -36.65300 29.30400 1.000 47.80867 436 GLN B C 1
ATOM 7803 O O . GLN B 1 436 ? -76.27000 -37.29300 30.15200 1.000 45.50755 436 GLN B O 1
ATOM 7809 N N . PRO B 1 437 ? -75.32200 -37.18400 28.12600 1.000 46.88692 437 PRO B N 1
ATOM 7810 C CA . PRO B 1 437 ? -75.78500 -38.52400 27.75300 1.000 45.17214 437 PRO B CA 1
ATOM 7811 C C . PRO B 1 437 ? -74.98800 -39.68400 28.33600 1.000 51.38889 437 PRO B C 1
ATOM 7812 O O . PRO B 1 437 ? -73.83100 -39.56500 28.75000 1.000 48.67953 437 PRO B O 1
ATOM 7816 N N . VAL B 1 438 ? -75.65400 -40.83300 28.32500 1.000 49.44874 438 VAL B N 1
ATOM 7817 C CA . VAL B 1 438 ? -75.10600 -42.07800 28.82400 1.000 49.60164 438 VAL B CA 1
ATOM 7818 C C . VAL B 1 438 ? -74.59000 -42.90000 27.64800 1.000 48.25220 438 VAL B C 1
ATOM 7819 O O . VAL B 1 438 ? -74.79800 -42.56500 26.48400 1.000 47.25358 438 VAL B O 1
ATOM 7823 N N . ALA B 1 439 ? -73.88900 -43.99100 27.95400 1.000 47.40785 439 ALA B N 1
ATOM 7824 C CA . ALA B 1 439 ? -73.34300 -44.87400 26.93400 1.000 51.24769 439 ALA B CA 1
ATOM 7825 C C . ALA B 1 439 ? -73.64700 -46.32000 27.30000 1.000 47.04334 439 ALA B C 1
ATOM 7826 O O . ALA B 1 439 ? -73.78200 -46.65900 28.47900 1.000 49.84797 439 ALA B O 1
ATOM 7828 N N . VAL B 1 440 ? -73.75500 -47.17300 26.27900 1.000 44.46634 440 VAL B N 1
ATOM 7829 C CA . VAL B 1 440 ? -74.04900 -48.58600 26.49400 1.000 56.58288 440 VAL B CA 1
ATOM 7830 C C . VAL B 1 440 ? -73.44700 -49.42000 25.37200 1.000 53.24708 440 VAL B C 1
ATOM 7831 O O . VAL B 1 440 ? -73.34900 -48.98300 24.22300 1.000 51.45722 440 VAL B O 1
ATOM 7835 N N . ASP B 1 441 ? -73.04800 -50.63800 25.72200 1.000 55.58218 441 ASP B N 1
ATOM 7836 C CA . ASP B 1 441 ? -72.50100 -51.58900 24.77400 1.000 52.48850 441 ASP B CA 1
ATOM 7837 C C . ASP B 1 441 ? -73.63600 -52.51900 24.38100 1.000 54.89939 441 ASP B C 1
ATOM 7838 O O . ASP B 1 441 ? -74.15800 -53.23000 25.25200 1.000 51.81072 441 ASP B O 1
ATOM 7843 N N . PRO B 1 442 ? -74.06900 -52.53600 23.11500 1.000 56.71322 442 PRO B N 1
ATOM 7844 C CA . PRO B 1 442 ? -75.19700 -53.40900 22.73400 1.000 55.54106 442 PRO B CA 1
ATOM 7845 C C . PRO B 1 442 ? -74.98400 -54.88000 23.05100 1.000 54.11809 442 PRO B C 1
ATOM 7846 O O . PRO B 1 442 ? -75.96800 -55.59000 23.29200 1.000 60.27396 442 PRO B O 1
ATOM 7850 N N . LYS B 1 443 ? -73.74000 -55.36200 23.06400 1.000 54.39314 443 LYS B N 1
ATOM 7851 C CA . LYS B 1 443 ? -73.49100 -56.76400 23.39000 1.000 55.46635 443 LYS B CA 1
ATOM 7852 C C . LYS B 1 443 ? -73.90700 -57.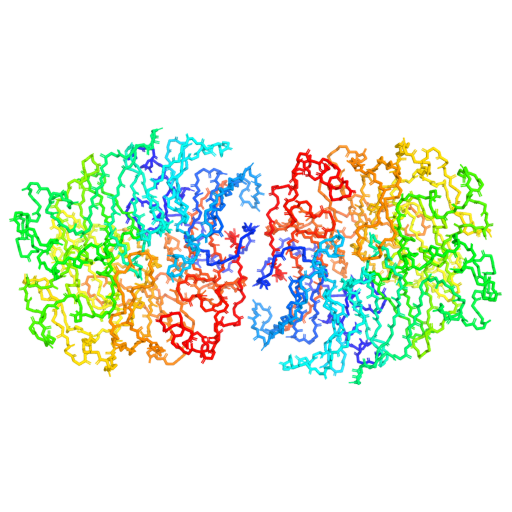08700 24.82000 1.000 49.53534 443 LYS B C 1
ATOM 7853 O O . LYS B 1 443 ? -74.10700 -58.26100 25.14900 1.000 57.17626 443 LYS B O 1
ATOM 7859 N N . GLU B 1 444 ? -74.02800 -56.06500 25.66800 1.000 51.78613 444 GLU B N 1
ATOM 7860 C CA . GLU B 1 444 ? -74.47700 -56.19000 27.05800 1.000 56.03891 444 GLU B CA 1
ATOM 7861 C C . GLU B 1 444 ? -75.42500 -55.01600 27.27400 1.000 56.00509 444 GLU B C 1
ATOM 7862 O O . GLU B 1 444 ? -75.12000 -54.06600 28.00300 1.000 57.53962 444 GLU B O 1
ATOM 7868 N N . PRO B 1 445 ? -76.59400 -55.05000 26.62900 1.000 58.54088 445 PRO B N 1
ATOM 7869 C CA . PRO B 1 445 ? -77.52500 -53.90600 26.69200 1.000 55.95457 445 PRO B CA 1
ATOM 7870 C C . PRO B 1 445 ? -78.09200 -53.56900 28.06400 1.000 60.91781 445 PRO B C 1
ATOM 7871 O O . PRO B 1 445 ? -78.62100 -52.46300 28.22700 1.000 60.25962 445 PRO B O 1
ATOM 7875 N N . ASN B 1 446 ? -78.02700 -54.46000 29.04900 1.000 61.80440 446 ASN B N 1
ATOM 7876 C CA . ASN B 1 446 ? -78.58600 -54.12000 30.35200 1.000 57.68524 446 ASN B CA 1
ATOM 7877 C C . ASN B 1 446 ? -77.65800 -53.26800 31.21200 1.000 57.03047 446 ASN B C 1
ATOM 7878 O O . ASN B 1 446 ? -78.12200 -52.67300 32.18900 1.000 55.43419 446 ASN B O 1
ATOM 7883 N N . VAL B 1 447 ? -76.37200 -53.18500 30.88600 1.000 59.39508 447 VAL B N 1
ATOM 7884 C CA . VAL B 1 447 ? -75.42000 -52.41400 31.67800 1.000 52.18806 447 VAL B CA 1
ATOM 7885 C C . VAL B 1 447 ? -75.17100 -51.08200 30.98800 1.000 56.12571 447 VAL B C 1
ATOM 7886 O O . VAL B 1 447 ? -74.61100 -51.03300 29.88700 1.000 58.16937 447 VAL B O 1
ATOM 7890 N N . PHE B 1 448 ? -75.57300 -49.99800 31.64400 1.000 52.61810 448 PHE B N 1
ATOM 7891 C CA . PHE B 1 448 ? -75.40600 -48.65000 31.12400 1.000 53.33103 448 PHE B CA 1
ATOM 7892 C C . PHE B 1 448 ? -74.39100 -47.88400 31.95900 1.000 51.16065 448 PHE B C 1
ATOM 7893 O O . PHE B 1 448 ? -74.36700 -47.99700 33.18900 1.000 52.14522 448 PHE B O 1
ATOM 7901 N N . TYR B 1 449 ? -73.55600 -47.10500 31.28200 1.000 48.43250 449 TYR B N 1
ATOM 7902 C CA . TYR B 1 449 ? -72.55700 -46.26100 31.92700 1.000 50.86699 449 TYR B CA 1
ATOM 7903 C C . TYR B 1 449 ? -73.19400 -44.88100 31.93200 1.000 48.44013 449 TYR B C 1
ATOM 7904 O O . TYR B 1 449 ? -73.44600 -44.30200 30.87000 1.000 48.25166 449 TYR B O 1
ATOM 7913 N N . ALA B 1 450 ? -73.50800 -44.37600 33.12100 1.000 47.78882 450 ALA B N 1
ATOM 7914 C CA . ALA B 1 450 ? -74.21500 -43.11700 33.19100 1.000 49.24303 450 ALA B CA 1
ATOM 7915 C C . ALA B 1 450 ? -73.68000 -42.11400 34.20400 1.000 47.75484 450 ALA B C 1
ATOM 7916 O O . ALA B 1 450 ? -73.41800 -42.47300 35.36600 1.000 47.13701 450 ALA B O 1
ATOM 7918 N N . PRO B 1 451 ? -73.54300 -40.85500 33.81300 1.000 44.04959 451 PRO B N 1
ATOM 7919 C CA . PRO B 1 451 ? -73.14700 -39.81800 34.76100 1.000 50.65939 451 PRO B CA 1
ATOM 7920 C C . PRO B 1 451 ? -74.39800 -39.43200 35.53100 1.000 53.38356 451 PRO B C 1
ATOM 7921 O O . PRO B 1 451 ? -75.51200 -39.48300 35.00400 1.000 48.39971 451 PRO B O 1
ATOM 7925 N N . THR B 1 452 ? -74.22500 -39.06300 36.79600 1.000 53.04777 452 THR B N 1
ATOM 7926 C CA . THR B 1 452 ? -75.39200 -38.70900 37.59000 1.000 53.08699 452 THR B CA 1
ATOM 7927 C C . THR B 1 452 ? -75.12600 -37.50000 38.47300 1.000 54.54893 452 THR B C 1
ATOM 7928 O O . THR B 1 452 ? -73.98700 -37.22300 38.86300 1.000 52.45191 452 THR B O 1
ATOM 7932 N N . ASN B 1 453 ? -76.21100 -36.79600 38.78700 1.000 47.86266 453 ASN B N 1
ATOM 7933 C CA . ASN B 1 453 ? -76.21100 -35.65100 39.68400 1.000 50.98099 453 ASN B CA 1
ATOM 7934 C C . ASN B 1 453 ? -76.69600 -36.16700 41.03100 1.000 54.58234 453 ASN B C 1
ATOM 7935 O O . ASN B 1 453 ? -77.60200 -37.00500 41.08800 1.000 58.26340 453 ASN B O 1
ATOM 7940 N N . ASN B 1 454 ? -76.09500 -35.68600 42.11400 1.000 53.09597 454 ASN B N 1
ATOM 7941 C CA . ASN B 1 454 ? -76.47200 -36.17100 43.43800 1.000 55.06808 454 ASN B CA 1
ATOM 7942 C C . ASN B 1 454 ? -76.67500 -35.03400 44.42800 1.000 56.87312 454 ASN B C 1
ATOM 7943 O O . ASN B 1 454 ? -76.08700 -35.00900 45.51100 1.000 60.69690 454 ASN B O 1
ATOM 7948 N N . TRP B 1 455 ? -77.51000 -34.06300 44.06600 1.000 56.32422 455 TRP B N 1
ATOM 7949 C CA . TRP B 1 455 ? -77.79900 -32.94300 44.94700 1.000 57.90227 455 TRP B CA 1
ATOM 7950 C C . TRP B 1 455 ? -79.29900 -32.69900 44.99400 1.000 57.70185 455 TRP B C 1
ATOM 7951 O O . TRP B 1 455 ? -80.03100 -33.03900 44.06000 1.000 56.76648 455 TRP B O 1
ATOM 7962 N N . GLY B 1 456 ? -79.74900 -32.10500 46.09900 1.000 57.67738 456 GLY B N 1
ATOM 7963 C CA . GLY B 1 456 ? -81.14300 -31.79100 46.30600 1.000 58.98666 456 GLY B CA 1
ATOM 7964 C C . GLY B 1 456 ? -81.41100 -30.30000 46.20400 1.000 61.81308 456 GLY B C 1
ATOM 7965 O O . GLY B 1 456 ? -80.53700 -29.49500 45.89300 1.000 60.69800 456 GLY B O 1
ATOM 7966 N N . MET B 1 457 ? -82.66400 -29.94400 46.47900 1.000 59.63863 457 MET B N 1
ATOM 7967 C CA . MET B 1 457 ? -83.07400 -28.55200 46.41400 1.000 62.46875 457 MET B CA 1
ATOM 7968 C C . MET B 1 457 ? -84.27600 -28.30300 47.30600 1.000 62.67931 457 MET B C 1
ATOM 7969 O O . MET B 1 457 ? -84.95800 -29.22800 47.75100 1.000 65.96137 457 MET B O 1
ATOM 7974 N N . THR B 1 458 ? -84.52400 -27.01700 47.54200 1.000 69.56696 458 THR B N 1
ATOM 7975 C CA . THR B 1 458 ? -85.67400 -26.51100 48.28400 1.000 71.15980 458 THR B CA 1
ATOM 7976 C C . THR B 1 458 ? -86.22700 -25.44000 47.35800 1.000 72.00805 458 THR B C 1
ATOM 7977 O O . THR B 1 458 ? -85.62300 -24.37000 47.21400 1.000 73.18797 458 THR B O 1
ATOM 7981 N N . LEU B 1 459 ? -87.34300 -25.73800 46.70100 1.000 66.03838 459 LEU B N 1
ATOM 7982 C CA . LEU B 1 459 ? -87.95700 -24.83700 45.73700 1.000 64.21694 459 LEU B CA 1
ATOM 7983 C C . LEU B 1 459 ? -89.18200 -24.17800 46.35100 1.000 62.91284 459 LEU B C 1
ATOM 7984 O O . LEU B 1 459 ? -90.06700 -24.86400 46.87300 1.000 66.38589 459 LEU B O 1
ATOM 7989 N N . GLU B 1 460 ? -89.22100 -22.84900 46.29100 1.000 66.87939 460 GLU B N 1
ATOM 7990 C CA . GLU B 1 460 ? -90.31600 -22.05900 46.84600 1.000 63.50214 460 GLU B CA 1
ATOM 7991 C C . GLU B 1 460 ? -91.09000 -21.36500 45.73300 1.000 61.22122 460 GLU B C 1
ATOM 7992 O O . GLU B 1 460 ? -90.56900 -20.41600 45.12500 1.000 61.24053 460 GLU B O 1
ATOM 7998 N N . PRO B 1 461 ? -92.31600 -21.79200 45.42500 1.000 61.68172 461 PRO B N 1
ATOM 7999 C CA . PRO B 1 461 ? -93.07800 -21.13500 44.35600 1.000 63.20803 461 PRO B CA 1
ATOM 8000 C C . PRO B 1 461 ? -93.37800 -19.68200 44.69600 1.000 65.48998 461 PRO B C 1
ATOM 8001 O O . PRO B 1 461 ? -93.50700 -19.30300 45.86200 1.000 69.11917 461 PRO B O 1
ATOM 8005 N N . MET B 1 462 ? -93.48500 -18.86400 43.65600 1.000 63.46710 462 MET B N 1
ATOM 8006 C CA . MET B 1 462 ? -93.75400 -17.44200 43.79500 1.000 66.12409 462 MET B CA 1
ATOM 8007 C C . MET B 1 462 ? -94.99500 -17.05600 43.00000 1.000 62.69692 462 MET B C 1
ATOM 8008 O O . MET B 1 462 ? -95.54800 -17.84800 42.23400 1.000 64.32202 462 MET B O 1
ATOM 8013 N N . GLU B 1 463 ? -95.42900 -15.81600 43.19100 1.000 59.99321 463 GLU B N 1
ATOM 8014 C CA . GLU B 1 463 ? -96.59100 -15.30900 42.48100 1.000 64.98445 463 GLU B CA 1
ATOM 8015 C C . GLU B 1 463 ? -96.21300 -14.96900 41.04700 1.000 62.81012 463 GLU B C 1
ATOM 8016 O O . GLU B 1 463 ? -95.10100 -14.50300 40.77800 1.000 64.36935 463 GLU B O 1
ATOM 8022 N N . ARG B 1 464 ? -97.13900 -15.20500 40.12200 1.000 63.19317 464 ARG B N 1
ATOM 8023 C CA . ARG B 1 464 ? -96.88600 -14.90500 38.71800 1.000 61.89865 464 ARG B CA 1
ATOM 8024 C C . ARG B 1 464 ? -97.01500 -13.40200 38.50600 1.000 65.12893 464 ARG B C 1
ATOM 8025 O O . ARG B 1 464 ? -98.05800 -12.81300 38.81200 1.000 68.46014 464 ARG B O 1
ATOM 8033 N N . ALA B 1 465 ? -95.95700 -12.78300 37.98700 1.000 64.47418 465 ALA B N 1
ATOM 8034 C CA . ALA B 1 465 ? -95.96100 -11.34500 37.76400 1.000 63.32985 465 ALA B CA 1
ATOM 8035 C C . ALA B 1 465 ? -96.41000 -10.93900 36.36800 1.000 59.25010 465 ALA B C 1
ATOM 8036 O O . ALA B 1 465 ? -96.80600 -9.78300 36.18000 1.000 58.04464 465 ALA B O 1
ATOM 8038 N N . HIS B 1 466 ? -96.35600 -11.84200 35.39100 1.000 60.71016 466 HIS B N 1
ATOM 8039 C CA . HIS B 1 466 ? -96.74400 -11.49900 34.02900 1.000 56.25489 466 HIS B CA 1
ATOM 8040 C C . HIS B 1 466 ? -96.99600 -12.76800 33.22700 1.000 59.94240 466 HIS B C 1
ATOM 8041 O O . HIS B 1 466 ? -96.68000 -13.88000 33.65700 1.000 62.67436 466 HIS B O 1
ATOM 8048 N N . THR B 1 467 ? -97.55600 -12.57500 32.03100 1.000 55.89485 467 THR B N 1
ATOM 8049 C CA . THR B 1 467 ? -97.84300 -13.65300 31.09200 1.000 55.48946 467 THR B CA 1
ATOM 8050 C C . THR B 1 467 ? -97.25800 -13.32900 29.72400 1.000 58.54235 467 THR B C 1
ATOM 8051 O O . THR B 1 467 ? -97.79600 -13.75200 28.69500 1.000 58.59941 467 THR B O 1
ATOM 8055 N N . ASN B 1 468 ? -96.15900 -12.57300 29.70100 1.000 56.96054 468 ASN B N 1
ATOM 8056 C CA . ASN B 1 468 ? -95.50800 -12.16700 28.45900 1.000 54.89808 468 ASN B CA 1
ATOM 8057 C C . ASN B 1 468 ? -94.59600 -13.27900 27.96200 1.000 55.51264 468 ASN B C 1
ATOM 8058 O O . ASN B 1 468 ? -93.59700 -13.60600 28.60800 1.000 58.85237 468 ASN B O 1
ATOM 8063 N N . GLN B 1 469 ? -94.92600 -13.84700 26.80700 1.000 58.01498 469 GLN B N 1
ATOM 8064 C CA . GLN B 1 469 ? -94.08600 -14.88500 26.23300 1.000 55.53280 469 GLN B CA 1
ATOM 8065 C C . GLN B 1 469 ? -92.77700 -14.25700 25.77400 1.000 57.49311 469 GLN B C 1
ATOM 8066 O O . GLN B 1 469 ? -92.76100 -13.14700 25.23300 1.000 57.20618 469 GLN B O 1
ATOM 8072 N N . GLY B 1 470 ? -91.67200 -14.96200 26.00200 1.000 54.86473 470 GLY B N 1
ATOM 8073 C CA . GLY B 1 470 ? -90.36600 -14.45600 25.62900 1.000 58.16206 470 GLY B CA 1
ATOM 8074 C C . GLY B 1 470 ? -89.59500 -13.80000 26.75400 1.000 59.02610 470 GLY B C 1
ATOM 8075 O O . GLY B 1 470 ? -88.45300 -13.37400 26.53500 1.000 57.03098 470 GLY B O 1
ATOM 8076 N N . SER B 1 471 ? -90.18300 -13.70100 27.94500 1.000 55.62410 471 SER B N 1
ATOM 8077 C CA . SER B 1 471 ? -89.55200 -13.12100 29.12000 1.000 57.91011 471 SER B CA 1
ATOM 8078 C C . SER B 1 471 ? -89.40100 -14.21900 30.16400 1.000 57.51708 471 SER B C 1
ATOM 8079 O O . SER B 1 471 ? -90.02600 -15.27700 30.05500 1.000 60.10631 471 SER B O 1
ATOM 8082 N N . VAL B 1 472 ? -88.56200 -13.97000 31.17500 1.000 54.56259 472 VAL B N 1
ATOM 8083 C CA . VAL B 1 472 ? -88.34300 -14.95500 32.23500 1.000 59.23136 472 VAL B CA 1
ATOM 8084 C C . VAL B 1 472 ? -89.70900 -15.33100 32.79900 1.000 59.35758 472 VAL B C 1
ATOM 8085 O O . VAL B 1 472 ? -90.48500 -14.46500 33.21800 1.000 57.17829 472 VAL B O 1
ATOM 8089 N N . TYR B 1 473 ? -90.01500 -16.62600 32.78700 1.000 55.54205 473 TYR B N 1
ATOM 8090 C CA . TYR B 1 473 ? -91.30200 -17.18300 33.19100 1.000 54.06905 473 TYR B CA 1
ATOM 8091 C C . TYR B 1 473 ? -91.12400 -18.36200 34.15100 1.000 55.16568 473 TYR B C 1
ATOM 8092 O O . TYR B 1 473 ? -91.61600 -19.46500 33.90800 1.000 52.46003 473 TYR B O 1
ATOM 8101 N N . VAL B 1 474 ? -90.38800 -18.15700 35.24600 1.000 58.48037 474 VAL B N 1
ATOM 8102 C CA . VAL B 1 474 ? -90.14600 -19.22300 36.21900 1.000 57.72747 474 VAL B CA 1
ATOM 8103 C C . VAL B 1 474 ? -90.99100 -19.03200 37.47700 1.000 53.54125 474 VAL B C 1
ATOM 8104 O O . VAL B 1 474 ? -91.79900 -19.89900 37.83300 1.000 55.66565 474 VAL B O 1
ATOM 8108 N N . PHE B 1 475 ? -90.79800 -17.90200 38.16100 1.000 54.04281 475 PHE B N 1
ATOM 8109 C CA . PHE B 1 475 ? -91.52800 -17.54200 39.38200 1.000 59.65645 475 PHE B CA 1
ATOM 8110 C C . PHE B 1 475 ? -91.35400 -18.59200 40.48500 1.000 64.24680 475 PHE B C 1
ATOM 8111 O O . PHE B 1 475 ? -92.30500 -19.24700 40.93100 1.000 62.65041 475 PHE B O 1
ATOM 8119 N N . ALA B 1 476 ? -90.10400 -18.72100 40.92500 1.000 59.38214 476 ALA B N 1
ATOM 8120 C CA . ALA B 1 476 ? -89.74100 -19.63800 41.99800 1.000 62.32905 476 ALA B CA 1
ATOM 8121 C C . ALA B 1 476 ? -88.29400 -19.39000 42.39300 1.000 61.77307 476 ALA B C 1
ATOM 8122 O O . ALA B 1 476 ? -87.45300 -19.12800 41.53100 1.000 65.97307 476 ALA B O 1
ATOM 8124 N N . ASN B 1 477 ? -88.01000 -19.47600 43.68900 1.000 60.52529 477 ASN B N 1
ATOM 8125 C CA . ASN B 1 477 ? -86.65800 -19.31700 44.20900 1.000 65.27618 477 ASN B CA 1
ATOM 8126 C C . ASN B 1 477 ? -86.15700 -20.70000 44.59500 1.000 65.60481 477 ASN B C 1
ATOM 8127 O O . ASN B 1 477 ? -86.86300 -21.45400 45.27500 1.000 65.21490 477 ASN B O 1
ATOM 8132 N N . VAL B 1 478 ? -84.95400 -21.03600 44.14600 1.000 65.45292 478 VAL B N 1
ATOM 8133 C CA . VAL B 1 478 ? -84.37800 -22.34800 44.39100 1.000 61.99337 478 VAL B CA 1
ATOM 8134 C C . VAL B 1 478 ? -83.05000 -22.21400 45.12200 1.000 62.20677 478 VAL B C 1
ATOM 8135 O O . VAL B 1 478 ? -82.32200 -21.22700 44.97200 1.000 65.14156 478 VAL B O 1
ATOM 8139 N N . LEU B 1 479 ? -82.74800 -23.23000 45.93200 1.000 68.35013 479 LEU B N 1
ATOM 8140 C CA . LEU B 1 479 ? -81.50900 -23.36600 46.69500 1.000 64.81978 479 LEU B CA 1
ATOM 8141 C C . LEU B 1 479 ? -81.10500 -24.83100 46.57500 1.000 63.73253 479 LEU B C 1
ATOM 8142 O O . LEU B 1 479 ? -81.94900 -25.69400 46.80900 1.000 66.01481 479 LEU B O 1
ATOM 8147 N N . MET B 1 480 ? -79.84900 -25.13300 46.22400 1.000 62.49995 480 MET B N 1
ATOM 8148 C CA . MET B 1 480 ? -79.38900 -26.50700 46.02700 1.000 62.10645 480 MET B CA 1
ATOM 8149 C C . MET B 1 480 ? -78.27600 -26.83600 47.02800 1.000 64.40705 480 MET B C 1
ATOM 8150 O O . MET B 1 480 ? -77.39500 -26.00800 47.25200 1.000 62.29817 480 MET B O 1
ATOM 8155 N N . LYS B 1 481 ? -78.28200 -28.02100 47.66100 1.000 61.18789 481 LYS B N 1
ATOM 8156 C CA . LYS B 1 481 ? -77.15400 -28.24900 48.60000 1.000 63.45734 481 LYS B CA 1
ATOM 8157 C C . LYS B 1 481 ? -76.83600 -29.60900 47.97000 1.000 64.33505 481 LYS B C 1
ATOM 8158 O O . LYS B 1 481 ? -77.76000 -30.23300 47.41300 1.000 66.16178 481 LYS B O 1
ATOM 8164 N N . PRO B 1 482 ? -75.57200 -30.07200 47.92200 1.000 70.13198 482 PRO B N 1
ATOM 8165 C CA . PRO B 1 482 ? -75.32000 -31.42400 47.38700 1.000 66.98827 482 PRO B CA 1
ATOM 8166 C C . PRO B 1 482 ? -75.86600 -32.38300 48.42100 1.000 68.75722 482 PRO B C 1
ATOM 8167 O O . PRO B 1 482 ? -75.85800 -32.06900 49.61500 1.000 63.93098 482 PRO B O 1
ATOM 8171 N N . GLU B 1 483 ? -76.37700 -33.53400 47.97400 1.000 68.20095 483 GLU B N 1
ATOM 8172 C CA . GLU B 1 483 ? -76.93200 -34.47700 48.94100 1.000 69.50338 483 GLU B CA 1
ATOM 8173 C C . GLU B 1 483 ? -75.89500 -34.80800 49.99700 1.000 76.52031 483 GLU B C 1
ATOM 8174 O O . GLU B 1 483 ? -76.11800 -34.59700 51.19300 1.000 74.57599 483 GLU B O 1
ATOM 8180 N N . LYS B 1 484 ? -74.72700 -35.28100 49.55800 1.000 85.73713 484 LYS B N 1
ATOM 8181 C CA . LYS B 1 484 ? -73.63300 -35.63000 50.44900 1.000 83.17978 484 LYS B CA 1
ATOM 8182 C C . LYS B 1 484 ? -72.48400 -34.65500 50.26400 1.000 81.64237 484 LYS B C 1
ATOM 8183 O O . LYS B 1 484 ? -71.96500 -34.52200 49.14600 1.000 83.21529 484 LYS B O 1
ATOM 8189 N N . PRO B 1 485 ? -72.06700 -33.95700 51.32200 1.000 73.33148 485 PRO B N 1
ATOM 8190 C CA . PRO B 1 485 ? -70.96900 -32.99400 51.18500 1.000 73.08752 485 PRO B CA 1
ATOM 8191 C C . PRO B 1 485 ? -69.72400 -33.66600 50.63300 1.000 71.12548 485 PRO B C 1
ATOM 8192 O O . PRO B 1 485 ? -69.34900 -34.76600 51.04600 1.000 69.27079 485 PRO B O 1
ATOM 8196 N N . GLY B 1 486 ? -69.08800 -32.99000 49.67900 1.000 70.24645 486 GLY B N 1
ATOM 8197 C CA . GLY B 1 486 ? -67.90800 -33.51000 49.03500 1.000 69.76916 486 GLY B CA 1
ATOM 8198 C C . GLY B 1 486 ? -68.19700 -34.44700 47.88800 1.000 67.56190 486 GLY B C 1
ATOM 8199 O O . GLY B 1 486 ? -67.26000 -34.86500 47.20000 1.000 62.81975 486 GLY B O 1
ATOM 8200 N N . VAL B 1 487 ? -69.46300 -34.79300 47.65600 1.000 69.34731 487 VAL B N 1
ATOM 8201 C CA . VAL B 1 487 ? -69.85000 -35.68100 46.56700 1.000 65.78979 487 VAL B CA 1
ATOM 8202 C C . VAL B 1 487 ? -70.99400 -35.03100 45.80700 1.000 63.86322 487 VAL B C 1
ATOM 8203 O O . VAL B 1 487 ? -72.07400 -34.81300 46.36900 1.000 66.73703 487 VAL B O 1
ATOM 8207 N N . MET B 1 488 ? -70.76100 -34.71800 44.53700 1.000 60.35783 488 MET B N 1
ATOM 8208 C CA . MET B 1 488 ? -71.78700 -34.12500 43.69100 1.000 59.00936 488 MET B CA 1
ATOM 8209 C C . MET B 1 488 ? -72.10500 -34.99700 42.48900 1.000 55.70739 488 MET B C 1
ATOM 8210 O O . MET B 1 488 ? -73.27000 -35.35700 42.28000 1.000 55.89284 488 MET B O 1
ATOM 8215 N N . GLY B 1 489 ? -71.10200 -35.36700 41.70400 1.000 55.94521 489 GLY B N 1
ATOM 8216 C CA . GLY B 1 489 ? -71.30600 -36.21300 40.55400 1.000 53.71091 489 GLY B CA 1
ATOM 8217 C C . GLY B 1 489 ? -70.98500 -37.65500 40.89200 1.000 52.55279 489 GLY B C 1
ATOM 8218 O O . GLY B 1 489 ? -70.28200 -37.94100 41.85800 1.000 53.34954 489 GLY B O 1
ATOM 8219 N N . ARG B 1 490 ? -71.52200 -38.56700 40.08500 1.000 54.59792 490 ARG B N 1
ATOM 8220 C CA . ARG B 1 490 ? -71.28900 -39.99700 40.26900 1.000 55.01033 490 ARG B CA 1
ATOM 8221 C C . ARG B 1 490 ? -71.40600 -40.69700 38.92800 1.000 53.75893 490 ARG B C 1
ATOM 8222 O O . ARG B 1 490 ? -72.44800 -40.60500 38.27100 1.000 57.91764 490 ARG B O 1
ATOM 8230 N N . PHE B 1 491 ? -70.35400 -41.40200 38.53200 1.000 50.81268 491 PHE B N 1
ATOM 8231 C CA . PHE B 1 491 ? -70.35500 -42.17600 37.30100 1.000 53.18332 491 PHE B CA 1
ATOM 8232 C C . PHE B 1 491 ? -70.63400 -43.61200 37.72300 1.000 51.12329 491 PHE B C 1
ATOM 8233 O O . PHE B 1 491 ? -69.90300 -44.16700 38.55100 1.000 49.26821 491 PHE B O 1
ATOM 8241 N N . LYS B 1 492 ? -71.69900 -44.20000 37.18400 1.000 53.36484 492 LYS B N 1
ATOM 8242 C CA . LYS B 1 492 ? -72.09200 -45.54500 37.57300 1.000 55.79424 492 LYS B CA 1
ATOM 8243 C C . LYS B 1 492 ? -72.31400 -46.46400 36.38100 1.000 56.98699 492 LYS B C 1
ATOM 8244 O O . LYS B 1 492 ? -72.60500 -46.02800 35.26200 1.000 49.28338 492 LYS B O 1
ATOM 8250 N N . ALA B 1 493 ? -72.19500 -47.75800 36.66600 1.000 56.91081 493 ALA B N 1
ATOM 8251 C CA . ALA B 1 493 ? -72.45400 -48.84900 35.73200 1.000 55.79198 493 ALA B CA 1
ATOM 8252 C C . ALA B 1 493 ? -73.78100 -49.38800 36.25900 1.000 56.86910 493 ALA B C 1
ATOM 8253 O O . ALA B 1 493 ? -73.81900 -50.30400 37.08100 1.000 59.11345 493 ALA B O 1
ATOM 8255 N N . PHE B 1 494 ? -74.87100 -48.78800 35.79700 1.000 59.80239 494 PHE B N 1
ATOM 8256 C CA . PHE B 1 494 ? -76.21100 -49.12500 36.25600 1.000 55.67417 494 PHE B CA 1
ATOM 8257 C C . PHE B 1 494 ? -76.88200 -50.17600 35.38200 1.000 54.98930 494 PHE B C 1
ATOM 8258 O O . PHE B 1 494 ? -76.92700 -50.04000 34.15500 1.000 54.10058 494 PHE B O 1
ATOM 8266 N N . ASP B 1 495 ? -77.41100 -51.21500 36.02800 1.000 54.84374 495 ASP B N 1
ATOM 8267 C CA . ASP B 1 495 ? -78.14300 -52.28200 35.35600 1.000 58.36959 495 ASP B CA 1
ATOM 8268 C C . ASP B 1 495 ? -79.59300 -51.81700 35.27900 1.000 59.05171 495 ASP B C 1
ATOM 8269 O O . ASP B 1 495 ? -80.29600 -51.79400 36.29300 1.000 61.16444 495 ASP B O 1
ATOM 8274 N N . VAL B 1 496 ? -80.03400 -51.43500 34.07800 1.000 59.82969 496 VAL B N 1
ATOM 8275 C CA . VAL B 1 496 ? -81.38300 -50.91300 33.87700 1.000 61.86230 496 VAL B CA 1
ATOM 8276 C C . VAL B 1 496 ? -82.49200 -51.93700 34.06300 1.000 61.70926 496 VAL B C 1
ATOM 8277 O O . VAL B 1 496 ? -83.66800 -51.55600 34.06900 1.000 62.50156 496 VAL B O 1
ATOM 8281 N N . ILE B 1 497 ? -82.17200 -53.21700 34.21400 1.000 62.49681 497 ILE B N 1
ATOM 8282 C CA . ILE B 1 497 ? -83.21700 -54.21700 34.41000 1.000 60.39193 497 ILE B CA 1
ATOM 8283 C C . ILE B 1 497 ? -83.43900 -54.49600 35.88800 1.000 61.45786 497 ILE B C 1
ATOM 8284 O O . ILE B 1 497 ? -84.57600 -54.49900 36.36900 1.000 63.24724 497 ILE B O 1
ATOM 8289 N N . THR B 1 498 ? -82.36300 -54.73000 36.63400 1.000 62.31983 498 THR B N 1
ATOM 8290 C CA . THR B 1 498 ? -82.46600 -55.00500 38.05900 1.000 64.15719 498 THR B CA 1
ATOM 8291 C C . THR B 1 498 ? -82.43200 -53.74400 38.91300 1.000 62.58607 498 THR B C 1
ATOM 8292 O O . THR B 1 498 ? -82.78500 -53.80400 40.09600 1.000 62.30430 498 THR B O 1
ATOM 8296 N N . GLY B 1 499 ? -82.02300 -52.60900 38.35300 1.000 62.95869 499 GLY B N 1
ATOM 8297 C CA . GLY B 1 499 ? -81.95600 -51.38600 39.12200 1.000 65.12706 499 GLY B CA 1
ATOM 8298 C C . GLY B 1 499 ? -80.76900 -51.29300 40.05200 1.000 64.80849 499 GLY B C 1
ATOM 8299 O O . GLY B 1 499 ? -80.72500 -50.38300 40.88900 1.000 60.90633 499 GLY B O 1
ATOM 8300 N N . LYS B 1 500 ? -79.80800 -52.20600 39.93300 1.000 66.39856 500 LYS B N 1
ATOM 8301 C CA . LYS B 1 500 ? -78.61600 -52.23000 40.76700 1.000 66.42956 500 LYS B CA 1
ATOM 8302 C C . LYS B 1 500 ? -77.41100 -51.78600 39.94900 1.000 67.91499 500 LYS B C 1
ATOM 8303 O O . LYS B 1 500 ? -77.30700 -52.09400 38.75800 1.000 68.78386 500 LYS B O 1
ATOM 8309 N N . ALA B 1 501 ? -76.50500 -51.06000 40.59000 1.000 59.55095 501 ALA B N 1
ATOM 8310 C CA . ALA B 1 501 ? -75.31000 -50.56100 39.93300 1.000 64.29254 501 ALA B CA 1
ATOM 8311 C C . ALA B 1 501 ? -74.13200 -51.49000 40.18100 1.000 66.10320 501 ALA B C 1
ATOM 8312 O O . ALA B 1 501 ? -73.91700 -51.94800 41.30700 1.000 65.72075 501 ALA B O 1
ATOM 8314 N N . ARG B 1 502 ? -73.37100 -51.76700 39.11700 1.000 59.05124 502 ARG B N 1
ATOM 8315 C CA . ARG B 1 502 ? -72.19200 -52.61700 39.25800 1.000 68.92539 502 ARG B CA 1
ATOM 8316 C C . ARG B 1 502 ? -71.14700 -51.91900 40.11700 1.000 61.36363 502 ARG B C 1
ATOM 8317 O O . ARG B 1 502 ? -70.57000 -52.52100 41.03000 1.000 56.77975 502 ARG B O 1
ATOM 8325 N N . TRP B 1 503 ? -70.90200 -50.63900 39.84100 1.000 61.52711 503 TRP B N 1
ATOM 8326 C CA . TRP B 1 503 ? -69.94800 -49.84800 40.60000 1.000 63.38930 503 TRP B CA 1
ATOM 8327 C C . TRP B 1 503 ? -70.41400 -48.40000 40.60000 1.000 63.28306 503 TRP B C 1
ATOM 8328 O O . TRP B 1 503 ? -71.16500 -47.96400 39.72100 1.000 60.15546 503 TRP B O 1
ATOM 8339 N N . ASP B 1 504 ? -69.96200 -47.66000 41.60800 1.000 63.66589 504 ASP B N 1
ATOM 8340 C CA . ASP B 1 504 ? -70.33400 -46.26300 41.78900 1.000 59.36253 504 ASP B CA 1
ATOM 8341 C C . ASP B 1 504 ? -69.07700 -45.46600 42.08500 1.000 61.05308 504 ASP B C 1
ATOM 8342 O O . ASP B 1 504 ? -68.38100 -45.75100 43.06400 1.000 65.23582 504 ASP B O 1
ATOM 8347 N N . ILE B 1 505 ? -68.79300 -44.46900 41.25300 1.000 61.71868 505 ILE B N 1
ATOM 8348 C CA . ILE B 1 505 ? -67.62300 -43.61500 41.42100 1.000 60.47668 505 ILE B CA 1
ATOM 8349 C C . ILE B 1 505 ? -68.10500 -42.23300 41.85900 1.000 62.78110 505 ILE B C 1
ATOM 8350 O O . ILE B 1 505 ? -68.73100 -41.51800 41.06300 1.000 60.70363 505 ILE B O 1
ATOM 8355 N N . PRO B 1 506 ? -67.83600 -41.81000 43.09300 1.000 62.50409 506 PRO B N 1
ATOM 8356 C CA . PRO B 1 506 ? -68.24400 -40.46800 43.51600 1.000 52.96022 506 PRO B CA 1
ATOM 8357 C C . PRO B 1 506 ? -67.17100 -39.46000 43.13800 1.000 60.42966 506 PRO B C 1
ATOM 8358 O O . PRO B 1 506 ? -65.97100 -39.74000 43.18600 1.000 59.52535 506 PRO B O 1
ATOM 8362 N N . GLU B 1 507 ? -67.60700 -38.26800 42.74700 1.000 56.95381 507 GLU B N 1
ATOM 8363 C CA . GLU B 1 507 ? -66.67900 -37.21900 42.35600 1.000 56.47474 507 GLU B CA 1
ATOM 8364 C C . GLU B 1 507 ? -66.97500 -35.94300 43.12900 1.000 58.97574 507 GLU B C 1
ATOM 8365 O O . GLU B 1 507 ? -68.13800 -35.61800 43.39000 1.000 60.50724 507 GLU B O 1
ATOM 8371 N N . ARG B 1 508 ? -65.90700 -35.22500 43.49100 1.000 61.52439 508 ARG B N 1
ATOM 8372 C CA . ARG B 1 508 ? -66.05500 -33.97200 44.22700 1.000 59.73670 508 ARG B CA 1
ATOM 8373 C C . ARG B 1 508 ? -66.88800 -32.97500 43.43600 1.000 57.62614 508 ARG B C 1
ATOM 8374 O O . ARG B 1 508 ? -67.72900 -32.26400 43.99900 1.000 58.22108 508 ARG B O 1
ATOM 8382 N N . PHE B 1 509 ? -66.67100 -32.91100 42.14900 1.000 56.64720 509 PHE B N 1
ATOM 8383 C CA . PHE B 1 509 ? -67.37400 -32.02000 41.24900 1.000 57.68775 509 PHE B CA 1
ATOM 8384 C C . PHE B 1 509 ? -68.41500 -32.79400 40.45000 1.000 56.41659 509 PHE B C 1
ATOM 8385 O O . PHE B 1 509 ? -68.39500 -34.02800 40.41400 1.000 56.69593 509 PHE B O 1
ATOM 8393 N N . PRO B 1 510 ? -69.36100 -32.10800 39.81700 1.000 54.33767 510 PRO B N 1
ATOM 8394 C CA . PRO B 1 510 ? -70.38300 -32.82200 39.04700 1.000 52.27780 510 PRO B CA 1
ATOM 8395 C C . PRO B 1 510 ? -69.80300 -33.51300 37.82400 1.000 55.97832 510 PRO B C 1
ATOM 8396 O O . PRO B 1 510 ? -68.75700 -33.13000 37.29300 1.000 52.83571 510 PRO B O 1
ATOM 8400 N N . THR B 1 511 ? -70.50700 -34.55400 37.38400 1.000 50.64290 511 THR B N 1
ATOM 8401 C CA . THR B 1 511 ? -70.13700 -35.30700 36.19100 1.000 49.74429 511 THR B CA 1
ATOM 8402 C C . THR B 1 511 ? -71.11800 -34.85400 35.11300 1.000 48.79045 511 THR B C 1
ATOM 8403 O O . THR B 1 511 ? -72.13200 -35.49500 34.83700 1.000 47.33318 511 THR B O 1
ATOM 8407 N N . TRP B 1 512 ? -70.79800 -33.70900 34.50600 1.000 49.93741 512 TRP B N 1
ATOM 8408 C CA . TRP B 1 512 ? -71.62200 -33.07100 33.48600 1.000 50.31876 512 TRP B CA 1
ATOM 8409 C C . TRP B 1 512 ? -71.16100 -33.36300 32.06300 1.000 45.19373 512 TRP B C 1
ATOM 8410 O O . TRP B 1 512 ? -71.51100 -32.61900 31.13900 1.000 42.69612 512 TRP B O 1
ATOM 8421 N N . SER B 1 513 ? -70.39200 -34.42100 31.85900 1.000 42.87162 513 SER B N 1
ATOM 8422 C CA . SER B 1 513 ? -69.93300 -34.76800 30.52700 1.000 45.56193 513 SER B CA 1
ATOM 8423 C C . SER B 1 513 ? -70.62300 -36.04400 30.07700 1.000 43.53181 513 SER B C 1
ATOM 8424 O O . SER B 1 513 ? -71.09600 -36.83800 30.89100 1.000 37.53756 513 SER B O 1
ATOM 8427 N N . GLY B 1 514 ? -70.66700 -36.24100 28.76900 1.000 43.10555 514 GLY B N 1
ATOM 8428 C CA . GLY B 1 514 ? -71.25500 -37.44900 28.24500 1.000 43.19667 514 GLY B CA 1
ATOM 8429 C C . GLY B 1 514 ? -70.34100 -38.63400 28.50600 1.000 46.88236 514 GLY B C 1
ATOM 8430 O O . GLY B 1 514 ? -69.17800 -38.49900 28.89300 1.000 50.74932 514 GLY B O 1
ATOM 8431 N N . ALA B 1 515 ? -70.88400 -39.82200 28.29600 1.000 46.30041 515 ALA B N 1
ATOM 8432 C CA . ALA B 1 515 ? -70.14700 -41.05600 28.49500 1.000 44.68940 515 ALA B CA 1
ATOM 8433 C C . ALA B 1 515 ? -69.76700 -41.65700 27.15000 1.000 48.09685 515 ALA B C 1
ATOM 8434 O O . ALA B 1 515 ? -70.33600 -41.32100 26.10700 1.000 43.88634 515 ALA B O 1
ATOM 8436 N N . LEU B 1 516 ? -68.78800 -42.55500 27.19600 1.000 50.63950 516 LEU B N 1
ATOM 8437 C CA . LEU B 1 516 ? -68.29900 -43.25300 26.01700 1.000 46.34581 516 LEU B CA 1
ATOM 8438 C C . LEU B 1 516 ? -67.76300 -44.60100 26.46700 1.000 50.40799 516 LEU B C 1
ATOM 8439 O O . LEU B 1 516 ? -66.91000 -44.66100 27.35700 1.000 54.38306 516 LEU B O 1
ATOM 8444 N N . VAL B 1 517 ? -68.26300 -45.67100 25.85900 1.000 48.91679 517 VAL B N 1
ATOM 8445 C CA . VAL B 1 517 ? -67.84800 -47.03000 26.18300 1.000 49.88597 517 VAL B CA 1
ATOM 8446 C C . VAL B 1 517 ? -67.21400 -47.64900 24.94400 1.000 47.71369 517 VAL B C 1
ATOM 8447 O O . VAL B 1 517 ? -67.71000 -47.47800 23.82400 1.000 50.48510 517 VAL B O 1
ATOM 8451 N N . THR B 1 518 ? -66.09600 -48.34100 25.13600 1.000 49.05647 518 THR B N 1
ATOM 8452 C CA . THR B 1 518 ? -65.37700 -48.94900 24.02800 1.000 52.06246 518 THR B CA 1
ATOM 8453 C C . THR B 1 518 ? -65.18000 -50.43800 24.26100 1.000 51.58859 518 THR B C 1
ATOM 8454 O O . THR B 1 518 ? -65.18300 -50.91600 25.39800 1.000 53.74492 518 THR B O 1
ATOM 8458 N N . ASP B 1 519 ? -64.99000 -51.16800 23.15800 1.000 54.61903 519 ASP B N 1
ATOM 8459 C CA . ASP B 1 519 ? -64.76200 -52.60600 23.22600 1.000 52.16255 519 ASP B CA 1
ATOM 8460 C C . ASP B 1 519 ? -63.38200 -52.94700 23.76600 1.000 56.34593 519 ASP B C 1
ATOM 8461 O O . ASP B 1 519 ? -63.02600 -54.13000 23.83200 1.000 56.74241 519 ASP B O 1
ATOM 8466 N N . GLY B 1 520 ? -62.60200 -51.94500 24.15500 1.000 58.63186 520 GLY B N 1
ATOM 8467 C CA . GLY B 1 520 ? -61.30100 -52.13200 24.75100 1.000 50.91541 520 GLY B CA 1
ATOM 8468 C C . GLY B 1 520 ? -61.41200 -52.29000 26.25000 1.000 59.03445 520 GLY B C 1
ATOM 8469 O O . GLY B 1 520 ? -60.39400 -52.30100 26.95000 1.000 55.27188 520 GLY B O 1
ATOM 8470 N N . GLY B 1 521 ? -62.64300 -52.40900 26.75800 1.000 61.69672 521 GLY B N 1
ATOM 8471 C CA . GLY B 1 521 ? -62.90700 -52.55900 28.17500 1.000 56.33710 521 GLY B CA 1
ATOM 8472 C C . GLY B 1 521 ? -62.85800 -51.27500 28.96700 1.000 57.56269 521 GLY B C 1
ATOM 8473 O O . GLY B 1 521 ? -62.65300 -51.32300 30.18300 1.000 60.07045 521 GLY B O 1
ATOM 8474 N N . LEU B 1 522 ? -63.05300 -50.12300 28.32300 1.000 54.65691 522 LEU B N 1
ATOM 8475 C CA . LEU B 1 522 ? -62.97100 -48.83700 28.99900 1.000 56.40164 522 LEU B CA 1
ATOM 8476 C C . LEU B 1 522 ? -64.24600 -48.00700 28.90000 1.000 55.90723 522 LEU B C 1
ATOM 8477 O O . LEU B 1 522 ? -65.03400 -48.13200 27.95700 1.000 47.34103 522 LEU B O 1
ATOM 8482 N N . ALA B 1 523 ? -64.40700 -47.13400 29.89400 1.000 52.77999 523 ALA B N 1
ATOM 8483 C CA . ALA B 1 523 ? -65.50100 -46.18100 29.99600 1.000 49.76944 523 ALA B CA 1
ATOM 8484 C C . ALA B 1 523 ? -64.86600 -44.80900 30.18600 1.000 52.11789 523 ALA B C 1
ATOM 8485 O O . ALA B 1 523 ? -64.04100 -44.62700 31.08800 1.000 54.13880 523 ALA B O 1
ATOM 8487 N N . PHE B 1 524 ? -65.23700 -43.85300 29.34200 1.000 51.73331 524 PHE B N 1
ATOM 8488 C CA . PHE B 1 524 ? -64.68200 -42.50700 29.39100 1.000 52.03683 524 PHE B CA 1
ATOM 8489 C C . PHE B 1 524 ? -65.72000 -41.48700 29.84000 1.000 48.38501 524 PHE B C 1
ATOM 8490 O O . PHE B 1 524 ? -66.87000 -41.52200 29.39300 1.000 49.67789 524 PHE B O 1
ATOM 8498 N N . TYR B 1 525 ? -65.29700 -40.56700 30.71200 1.000 50.01148 525 TYR B N 1
ATOM 8499 C CA . TYR B 1 525 ? -66.14000 -39.48600 31.21600 1.000 49.88900 525 TYR B CA 1
ATOM 8500 C C . TYR B 1 525 ? -65.23600 -38.38600 31.75700 1.000 49.75520 525 TYR B C 1
ATOM 8501 O O . TYR B 1 525 ? -64.04400 -38.59900 31.99100 1.000 45.70276 525 TYR B O 1
ATOM 8510 N N . GLY B 1 526 ? -65.81700 -37.20700 31.95300 1.000 47.09639 526 GLY B N 1
ATOM 8511 C CA . GLY B 1 526 ? -65.07300 -36.07100 32.46400 1.000 45.37200 526 GLY B CA 1
ATOM 8512 C C . GLY B 1 526 ? -65.80600 -35.36000 33.58500 1.000 49.05870 526 GLY B C 1
ATOM 8513 O O . GLY B 1 526 ? -67.03300 -35.38500 33.67100 1.000 48.84333 526 GLY B O 1
ATOM 8514 N N . THR B 1 527 ? -65.02400 -34.71700 34.44900 1.000 49.39415 527 THR B N 1
ATOM 8515 C CA . THR B 1 527 ? -65.53300 -33.97400 35.59400 1.000 46.58608 527 THR B CA 1
ATOM 8516 C C . THR B 1 527 ? -65.58000 -32.48000 35.29100 1.000 50.68898 527 THR B C 1
ATOM 8517 O O . THR B 1 527 ? -64.93500 -31.98700 34.36000 1.000 49.51777 527 THR B O 1
ATOM 8521 N N . LEU B 1 528 ? -66.35800 -31.75700 36.10400 1.000 46.60452 528 LEU B N 1
ATOM 8522 C CA . LEU B 1 528 ? -66.50200 -30.31600 35.91500 1.000 53.41181 528 LEU B CA 1
ATOM 8523 C C . LEU B 1 528 ? -65.23800 -29.53200 36.26100 1.000 51.77908 528 LEU B C 1
ATOM 8524 O O . LEU B 1 528 ? -65.09600 -28.39100 35.81300 1.000 49.16207 528 LEU B O 1
ATOM 8529 N N . ASP B 1 529 ? -64.32100 -30.09300 37.04400 1.000 48.42932 529 ASP B N 1
ATOM 8530 C CA . ASP B 1 529 ? -63.10600 -29.35600 37.35600 1.000 49.46803 529 ASP B CA 1
ATOM 8531 C C . ASP B 1 529 ? -62.00900 -29.59700 36.32300 1.000 48.78047 529 ASP B C 1
ATOM 8532 O O . ASP B 1 529 ? -60.91300 -29.04400 36.46400 1.000 50.26760 529 ASP B O 1
ATOM 8537 N N . GLY B 1 530 ? -62.28600 -30.39000 35.28400 1.000 43.61616 530 GLY B N 1
ATOM 8538 C CA . GLY B 1 530 ? -61.34200 -30.62900 34.20900 1.000 50.59019 530 GLY B CA 1
ATOM 8539 C C . GLY B 1 530 ? -60.72000 -32.00400 34.11200 1.000 49.72463 530 GLY B C 1
ATOM 8540 O O . GLY B 1 530 ? -59.91800 -32.22500 33.19600 1.000 46.56313 530 GLY B O 1
ATOM 8541 N N . TRP B 1 531 ? -61.04700 -32.93900 34.99600 1.000 50.74907 531 TRP B N 1
ATOM 8542 C CA . TRP B 1 531 ? -60.43600 -34.26000 34.92900 1.000 49.35759 531 TRP B CA 1
ATOM 8543 C C . TRP B 1 531 ? -61.12300 -35.12800 33.88200 1.000 46.89682 531 TRP B C 1
ATOM 8544 O O . TRP B 1 531 ? -62.33600 -35.34800 33.94200 1.000 44.17505 531 TRP B O 1
ATOM 8555 N N . PHE B 1 532 ? -60.34000 -35.62200 32.92700 1.000 50.46072 532 PHE B N 1
ATOM 8556 C CA . PHE B 1 532 ? -60.81000 -36.53400 31.89400 1.000 48.17789 532 PHE B CA 1
ATOM 8557 C C . PHE B 1 532 ? -60.28600 -37.89800 32.32400 1.000 49.04273 532 PHE B C 1
ATOM 8558 O O . PHE B 1 532 ? -59.07000 -38.08700 32.43100 1.000 48.43889 532 PHE B O 1
ATOM 8566 N N . LYS B 1 533 ? -61.18800 -38.83600 32.60000 1.000 48.53656 533 LYS B N 1
ATOM 8567 C CA . LYS B 1 533 ? -60.77500 -40.13500 33.10800 1.000 49.54385 533 LYS B CA 1
ATOM 8568 C C . LYS B 1 533 ? -61.21000 -41.30800 32.23900 1.000 47.92963 533 LYS B C 1
ATOM 8569 O O . LYS B 1 533 ? -62.17700 -41.23400 31.47500 1.000 51.95763 533 LYS B O 1
ATOM 8575 N N . ALA B 1 534 ? -60.46400 -42.40400 32.39900 1.000 42.26994 534 ALA B N 1
ATOM 8576 C CA . ALA B 1 534 ? -60.69600 -43.67800 31.72700 1.000 51.47213 534 ALA B CA 1
ATOM 8577 C C . ALA B 1 534 ? -60.76700 -44.74000 32.81500 1.000 52.95992 534 ALA B C 1
ATOM 8578 O O . ALA B 1 534 ? -59.82200 -44.88200 33.59900 1.000 54.68918 534 ALA B O 1
ATOM 8580 N N . VAL B 1 535 ? -61.87500 -45.48300 32.87600 1.000 51.99301 535 VAL B N 1
ATOM 8581 C CA . VAL B 1 535 ? -62.04400 -46.50100 33.90400 1.000 51.69109 535 VAL B CA 1
ATOM 8582 C C . VAL B 1 535 ? -62.39400 -47.84500 33.28000 1.000 50.15504 535 VAL B C 1
ATOM 8583 O O . VAL B 1 535 ? -62.87000 -47.93300 32.14600 1.000 47.64045 535 VAL B O 1
ATOM 8587 N N . ASP B 1 536 ? -62.15000 -48.90100 34.05400 1.000 51.77289 536 ASP B N 1
ATOM 8588 C CA . ASP B 1 536 ? -62.45600 -50.25800 33.62000 1.000 55.44000 536 ASP B CA 1
ATOM 8589 C C . ASP B 1 536 ? -63.96400 -50.47700 33.64800 1.000 59.68459 536 ASP B C 1
ATOM 8590 O O . ASP B 1 536 ? -64.63000 -50.14200 34.63000 1.000 60.37577 536 ASP B O 1
ATOM 8595 N N . ARG B 1 537 ? -64.50100 -51.04600 32.56800 1.000 59.38000 537 ARG B N 1
ATOM 8596 C CA . ARG B 1 537 ? -65.94000 -51.28400 32.49600 1.000 57.97510 537 ARG B CA 1
ATOM 8597 C C . ARG B 1 537 ? -66.40500 -52.27800 33.55000 1.000 60.26431 537 ARG B C 1
ATOM 8598 O O . ARG B 1 537 ? -67.50800 -52.14700 34.09400 1.000 64.10208 537 ARG B O 1
ATOM 8606 N N . LYS B 1 538 ? -65.58300 -53.28600 33.84100 1.000 61.04687 538 LYS B N 1
ATOM 8607 C CA . LYS B 1 538 ? -65.97300 -54.32300 34.79200 1.000 66.88082 538 LYS B CA 1
ATOM 8608 C C . LYS B 1 538 ? -65.93500 -53.84800 36.24300 1.000 63.42673 538 LYS B C 1
ATOM 8609 O O . LYS B 1 538 ? -66.88600 -54.07300 36.99900 1.000 65.30153 538 LYS B O 1
ATOM 8615 N N . THR B 1 539 ? -64.84000 -53.21500 36.66400 1.000 68.13749 539 THR B N 1
ATOM 8616 C CA . THR B 1 539 ? -64.70900 -52.80100 38.05800 1.000 63.54129 539 THR B CA 1
ATOM 8617 C C . THR B 1 539 ? -64.93500 -51.32100 38.31200 1.000 63.57828 539 THR B C 1
ATOM 8618 O O . THR B 1 539 ? -65.38600 -50.96000 39.40300 1.000 63.26669 539 THR B O 1
ATOM 8622 N N . GLY B 1 540 ? -64.62700 -50.45100 37.36100 1.000 69.71166 540 GLY B N 1
ATOM 8623 C CA . GLY B 1 540 ? -64.80800 -49.03700 37.59000 1.000 65.50446 540 GLY B CA 1
ATOM 8624 C C . GLY B 1 540 ? -63.60300 -48.33300 38.16900 1.000 67.78318 540 GLY B C 1
ATOM 8625 O O . GLY B 1 540 ? -63.71300 -47.15800 38.53700 1.000 68.34746 540 GLY B O 1
ATOM 8626 N N . LYS B 1 541 ? -62.46100 -49.00900 38.27100 1.000 60.72150 541 LYS B N 1
ATOM 8627 C CA . LYS B 1 541 ? -61.26000 -48.38100 38.79800 1.000 60.28357 541 LYS B CA 1
ATOM 8628 C C . LYS B 1 541 ? -60.63300 -47.51300 37.71700 1.000 58.04875 541 LYS B C 1
ATOM 8629 O O . LYS B 1 541 ? -60.63100 -47.87600 36.53700 1.000 57.64561 541 LYS B O 1
ATOM 8635 N N . VAL B 1 542 ? -60.10600 -46.35600 38.12000 1.000 57.34894 542 VAL B N 1
ATOM 8636 C CA . VAL B 1 542 ? -59.49800 -45.44800 37.15500 1.000 54.58646 542 VAL B CA 1
ATOM 8637 C C . VAL B 1 542 ? -58.16800 -46.01500 36.67700 1.000 55.29529 542 VAL B C 1
ATOM 8638 O O . VAL B 1 542 ? -57.30600 -46.39600 37.48100 1.000 52.73996 542 VAL B O 1
ATOM 8642 N N . LEU B 1 543 ? -57.99600 -46.07400 35.35500 1.000 49.33118 543 LEU B N 1
ATOM 8643 C CA . LEU B 1 543 ? -56.76800 -46.56800 34.75200 1.000 54.64264 543 LEU B CA 1
ATOM 8644 C C . LEU B 1 543 ? -55.94600 -45.47100 34.09000 1.000 52.42879 543 LEU B C 1
ATOM 8645 O O . LEU B 1 543 ? -54.79200 -45.72100 33.72700 1.000 45.61197 543 LEU B O 1
ATOM 8650 N N . TRP B 1 544 ? -56.50600 -44.27300 33.92500 1.000 52.18377 544 TRP B N 1
ATOM 8651 C CA . TRP B 1 544 ? -55.82800 -43.14200 33.30700 1.000 49.18172 544 TRP B CA 1
ATOM 8652 C C . TRP B 1 544 ? -56.66200 -41.89100 33.54400 1.000 46.22052 544 TRP B C 1
ATOM 8653 O O . TRP B 1 544 ? -57.89000 -41.93500 33.43400 1.000 48.90127 544 TRP B O 1
ATOM 8664 N N . GLN B 1 545 ? -55.99100 -40.78500 33.86300 1.000 42.52935 545 GLN B N 1
ATOM 8665 C CA . GLN B 1 545 ? -56.66900 -39.51800 34.09700 1.000 50.81065 545 GLN B CA 1
ATOM 8666 C C . GLN B 1 545 ? -55.68300 -38.37200 33.91000 1.000 48.64171 545 GLN B C 1
ATOM 8667 O O . GLN B 1 545 ? -54.50200 -38.50400 34.24100 1.000 46.42648 545 GLN B O 1
ATOM 8673 N N . GLN B 1 546 ? -56.18200 -37.25500 33.37700 1.000 44.25544 546 GLN B N 1
ATOM 8674 C CA . GLN B 1 546 ? -55.39200 -36.05000 33.15000 1.000 51.69805 546 GLN B CA 1
ATOM 8675 C C . GLN B 1 546 ? -56.31500 -34.85000 33.31800 1.000 51.56135 546 GLN B C 1
ATOM 8676 O O . GLN B 1 546 ? -57.45400 -34.86600 32.84100 1.000 50.90271 546 GLN B O 1
ATOM 8682 N N . LYS B 1 547 ? -55.82600 -33.81700 34.00000 1.000 47.56579 547 LYS B N 1
ATOM 8683 C CA . LYS B 1 547 ? -56.61000 -32.61100 34.23800 1.000 50.10204 547 LYS B CA 1
ATOM 8684 C C . LYS B 1 547 ? -56.43800 -31.66900 33.05100 1.000 51.86943 547 LYS B C 1
ATOM 8685 O O . LYS B 1 547 ? -55.33300 -31.17400 32.80100 1.000 48.42770 547 LYS B O 1
ATOM 8691 N N . LEU B 1 548 ? -57.52700 -31.42600 32.32400 1.000 46.14018 548 LEU B N 1
ATOM 8692 C CA . LEU B 1 548 ? -57.49500 -30.57300 31.14900 1.000 43.00099 548 LEU B CA 1
ATOM 8693 C C . LEU B 1 548 ? -57.65200 -29.09500 31.52200 1.000 46.69080 548 LEU B C 1
ATOM 8694 O O . LEU B 1 548 ? -57.73900 -28.71800 32.69400 1.000 48.77032 548 LEU B O 1
ATOM 8699 N N . GLY B 1 549 ? -57.68600 -28.25000 30.48700 1.000 45.64692 549 GLY B N 1
ATOM 8700 C CA . GLY B 1 549 ? -57.74100 -26.80700 30.68500 1.000 47.88469 549 GLY B CA 1
ATOM 8701 C C . GLY B 1 549 ? -58.94400 -26.29200 31.45200 1.000 49.80021 549 GLY B C 1
ATOM 8702 O O . GLY B 1 549 ? -58.81400 -25.37700 32.27000 1.000 50.43600 549 GLY B O 1
ATOM 8703 N N . SER B 1 550 ? -60.12800 -26.84000 31.19100 1.000 49.46235 550 SER B N 1
ATOM 8704 C CA . SER B 1 550 ? -61.32000 -26.35400 31.87800 1.000 44.10809 550 SER B CA 1
ATOM 8705 C C . SER B 1 550 ? -62.28500 -27.51100 32.12000 1.000 46.02453 550 SER B C 1
ATOM 8706 O O . SER B 1 550 ? -61.96600 -28.67600 31.86300 1.000 45.56705 550 SER B O 1
ATOM 8709 N N . GLY B 1 551 ? -63.47400 -27.17600 32.61800 1.000 47.65050 551 GLY B N 1
ATOM 8710 C CA . GLY B 1 551 ? -64.47200 -28.19700 32.88500 1.000 42.74612 551 GLY B CA 1
ATOM 8711 C C . GLY B 1 551 ? -64.87500 -28.92300 31.61500 1.000 45.67781 551 GLY B C 1
ATOM 8712 O O . GLY B 1 551 ? -64.97100 -28.33000 30.53700 1.000 44.85767 551 GLY B O 1
ATOM 8713 N N . ILE B 1 552 ? -65.11500 -30.22100 31.74500 1.000 41.71806 552 ILE B N 1
ATOM 8714 C CA . ILE B 1 552 ? -65.47500 -31.05600 30.60800 1.000 44.05229 552 ILE B CA 1
ATOM 8715 C C . ILE B 1 552 ? -66.97500 -31.31500 30.61900 1.000 44.53899 552 ILE B C 1
ATOM 8716 O O . ILE B 1 552 ? -67.48800 -32.07500 31.44600 1.000 43.32236 552 ILE B O 1
ATOM 8721 N N . ILE B 1 553 ? -67.68100 -30.67900 29.68800 1.000 44.20400 553 ILE B N 1
ATOM 8722 C CA . ILE B 1 553 ? -69.10700 -30.88100 29.49800 1.000 45.62110 553 ILE B CA 1
ATOM 8723 C C . ILE B 1 553 ? -69.38800 -31.38100 28.09000 1.000 43.15875 553 ILE B C 1
ATOM 8724 O O . ILE B 1 553 ? -70.53600 -31.41600 27.65500 1.000 45.08016 553 ILE B O 1
ATOM 8729 N N . GLY B 1 554 ? -68.33700 -31.77900 27.37200 1.000 47.13544 554 GLY B N 1
ATOM 8730 C CA . GLY B 1 554 ? -68.47300 -32.35000 26.05400 1.000 49.29238 554 GLY B CA 1
ATOM 8731 C C . GLY B 1 554 ? -68.64000 -33.85300 26.18100 1.000 46.06537 554 GLY B C 1
ATOM 8732 O O . GLY B 1 554 ? -68.58400 -34.42400 27.27000 1.000 43.70794 554 GLY B O 1
ATOM 8733 N N . ASN B 1 555 ? -68.85300 -34.50200 25.04300 1.000 47.32241 555 ASN B N 1
ATOM 8734 C CA . ASN B 1 555 ? -69.04200 -35.94400 25.03200 1.000 45.79078 555 ASN B CA 1
ATOM 8735 C C . ASN B 1 555 ? -67.86200 -36.59500 24.33500 1.000 46.57010 555 ASN B C 1
ATOM 8736 O O . ASN B 1 555 ? -67.60200 -36.29000 23.16300 1.000 54.29998 555 ASN B O 1
ATOM 8741 N N . PRO B 1 556 ? -67.12200 -37.47500 25.00900 1.000 49.98343 556 PRO B N 1
ATOM 8742 C CA . PRO B 1 556 ? -65.95600 -38.10200 24.37600 1.000 46.29672 556 PRO B CA 1
ATOM 8743 C C . PRO B 1 556 ? -66.34800 -38.97200 23.19400 1.000 48.29756 556 PRO B C 1
ATOM 8744 O O . PRO B 1 556 ? -67.35300 -39.68500 23.22700 1.000 49.74845 556 PRO B O 1
ATOM 8748 N N . ILE B 1 557 ? -65.53300 -38.91900 22.14500 1.000 50.28522 557 ILE B N 1
ATOM 8749 C CA . ILE B 1 557 ? -65.77300 -39.70800 20.94800 1.000 48.94868 557 ILE B CA 1
ATOM 8750 C C . ILE B 1 557 ? -64.55300 -40.57600 20.68200 1.000 44.37894 557 ILE B C 1
ATOM 8751 O O . ILE B 1 557 ? -63.44600 -40.30800 21.15500 1.000 41.71663 557 ILE B O 1
ATOM 8756 N N . SER B 1 558 ? -64.77800 -41.63700 19.91800 1.000 46.56123 558 SER B N 1
ATOM 8757 C CA . SER B 1 558 ? -63.73300 -42.57500 19.54700 1.000 45.77198 558 SER B CA 1
ATOM 8758 C C . SER B 1 558 ? -63.84700 -42.82800 18.05300 1.000 48.69163 558 SER B C 1
ATOM 8759 O O . SER B 1 558 ? -64.93400 -43.13800 17.55600 1.000 47.23751 558 SER B O 1
ATOM 8762 N N . TYR B 1 559 ? -62.73100 -42.68300 17.34200 1.000 43.82251 559 TYR B N 1
ATOM 8763 C CA . TYR B 1 559 ? -62.69300 -42.88200 15.90100 1.000 45.88362 559 TYR B CA 1
ATOM 8764 C C . TYR B 1 559 ? -61.32600 -43.44400 15.53600 1.000 49.05979 559 TYR B C 1
ATOM 8765 O O . TYR B 1 559 ? -60.45400 -43.61200 16.39300 1.000 50.76376 559 TYR B O 1
ATOM 8774 N N . GLU B 1 560 ? -61.13900 -43.73800 14.25100 1.000 47.31130 560 GLU B N 1
ATOM 8775 C CA . GLU B 1 560 ? -59.87700 -44.29900 13.78200 1.000 51.63669 560 GLU B CA 1
ATOM 8776 C C . GLU B 1 560 ? -59.41900 -43.61000 12.50600 1.000 52.87457 560 GLU B C 1
ATOM 8777 O O . GLU B 1 560 ? -60.20400 -43.43900 11.56800 1.000 52.90549 560 GLU B O 1
ATOM 8783 N N . VAL B 1 561 ? -58.14600 -43.22400 12.47600 1.000 49.75784 561 VAL B N 1
ATOM 8784 C CA . VAL B 1 561 ? -57.53700 -42.57000 11.32600 1.000 52.90361 561 VAL B CA 1
ATOM 8785 C C . VAL B 1 561 ? -56.18700 -43.22300 11.07300 1.000 55.33537 561 VAL B C 1
ATOM 8786 O O . VAL B 1 561 ? -55.38900 -43.38700 12.00300 1.000 58.00291 561 VAL B O 1
ATOM 8790 N N . GLY B 1 562 ? -55.93500 -43.59600 9.82000 1.000 53.83820 562 GLY B N 1
ATOM 8791 C CA . GLY B 1 562 ? -54.67100 -44.21700 9.46900 1.000 49.99649 562 GLY B CA 1
ATOM 8792 C C . GLY B 1 562 ? -54.37400 -45.48000 10.24000 1.000 54.75743 562 GLY B C 1
ATOM 8793 O O . GLY B 1 562 ? -53.20400 -45.78300 10.49700 1.000 52.69985 562 GLY B O 1
ATOM 8794 N N . GLY B 1 563 ? -55.40400 -46.22700 10.62500 1.000 56.26925 563 GLY B N 1
ATOM 8795 C CA . GLY B 1 563 ? -55.21300 -47.45100 11.36900 1.000 53.22486 563 GLY B CA 1
ATOM 8796 C C . GLY B 1 563 ? -54.96700 -47.27400 12.85000 1.000 52.29698 563 GLY B C 1
ATOM 8797 O O . GLY B 1 563 ? -54.70000 -48.26900 13.53500 1.000 55.79227 563 GLY B O 1
ATOM 8798 N N . LYS B 1 564 ? -55.04600 -46.05000 13.37000 1.000 52.99058 564 LYS B N 1
ATOM 8799 C CA . LYS B 1 564 ? -54.81900 -45.77800 14.78200 1.000 53.71288 564 LYS B CA 1
ATOM 8800 C C . LYS B 1 564 ? -56.06700 -45.16700 15.40700 1.000 50.16693 564 LYS B C 1
ATOM 8801 O O . LYS B 1 564 ? -56.74000 -44.33600 14.79100 1.000 50.97989 564 LYS B O 1
ATOM 8807 N N . GLN B 1 565 ? -56.37200 -45.59100 16.63100 1.000 51.17961 565 GLN B N 1
ATOM 8808 C CA . GLN B 1 565 ? -57.54200 -45.10800 17.34900 1.000 52.34075 565 GLN B CA 1
ATOM 8809 C C . GLN B 1 565 ? -57.25500 -43.78500 18.05600 1.000 50.59723 565 GLN B C 1
ATOM 8810 O O . GLN B 1 565 ? -56.15200 -43.54500 18.55900 1.000 47.43316 565 GLN B O 1
ATOM 8816 N N . TYR B 1 566 ? -58.26700 -42.92100 18.09700 1.000 44.11936 566 TYR B N 1
ATOM 8817 C CA . TYR B 1 566 ? -58.13900 -41.62800 18.74900 1.000 46.02315 566 TYR B CA 1
ATOM 8818 C C . TYR B 1 566 ? -59.37000 -41.35500 19.60200 1.000 51.07814 566 TYR B C 1
ATOM 8819 O O . TYR B 1 566 ? -60.48300 -41.78500 19.28300 1.000 45.79437 566 TYR B O 1
ATOM 8828 N N . ILE B 1 567 ? -59.15300 -40.63400 20.69800 1.000 52.93811 567 ILE B N 1
ATOM 8829 C CA . ILE B 1 567 ? -60.20700 -40.24400 21.62500 1.000 46.36114 567 ILE B CA 1
ATOM 8830 C C . ILE B 1 567 ? -60.20200 -38.72300 21.68500 1.000 48.71732 567 ILE B C 1
ATOM 8831 O O . ILE B 1 567 ? -59.17100 -38.11700 22.00500 1.000 49.81084 567 ILE B O 1
ATOM 8836 N N . SER B 1 568 ? -61.34300 -38.10700 21.38100 1.000 45.46031 568 SER B N 1
ATOM 8837 C CA . SER B 1 568 ? -61.45800 -36.65500 21.39700 1.000 51.81708 568 SER B CA 1
ATOM 8838 C C . SER B 1 568 ? -62.63400 -36.22900 22.26400 1.000 48.33024 568 SER B C 1
ATOM 8839 O O . SER B 1 568 ? -63.69300 -36.86200 22.24400 1.000 45.46258 568 SER B O 1
ATOM 8842 N N . VAL B 1 569 ? -62.43700 -35.15000 23.02400 1.000 44.35828 569 VAL B N 1
ATOM 8843 C CA . VAL B 1 569 ? -63.46800 -34.61000 23.90300 1.000 50.02451 569 VAL B CA 1
ATOM 8844 C C . VAL B 1 569 ? -63.27600 -33.10200 24.00500 1.000 47.01109 569 VAL B C 1
ATOM 8845 O O . VAL B 1 569 ? -62.15200 -32.59400 23.96700 1.000 49.80251 569 VAL B O 1
ATOM 8849 N N . LEU B 1 570 ? -64.38600 -32.38300 24.12800 1.000 49.03346 570 LEU B N 1
ATOM 8850 C CA . LEU B 1 570 ? -64.36200 -30.93400 24.24100 1.000 43.51963 570 LEU B CA 1
ATOM 8851 C C . LEU B 1 570 ? -64.28500 -30.52100 25.70500 1.000 42.42296 570 LEU B C 1
ATOM 8852 O O . LEU B 1 570 ? -64.80600 -31.20100 26.59200 1.000 42.51054 570 LEU B O 1
ATOM 8857 N N . SER B 1 571 ? -63.62800 -29.39100 25.95100 1.000 40.41359 571 SER B N 1
ATOM 8858 C CA . SER B 1 571 ? -63.48600 -28.86500 27.29700 1.000 39.44605 571 SER B CA 1
ATOM 8859 C C . SER B 1 571 ? -63.88600 -27.39500 27.30700 1.000 48.04970 571 SER B C 1
ATOM 8860 O O . SER B 1 571 ? -63.82600 -26.70200 26.28800 1.000 43.77249 571 SER B O 1
ATOM 8863 N N . GLY B 1 572 ? -64.28800 -26.93600 28.48700 1.000 46.91551 572 GLY B N 1
ATOM 8864 C CA . GLY B 1 572 ? -64.72400 -25.57600 28.73500 1.000 46.86491 572 GLY B CA 1
ATOM 8865 C C . GLY B 1 572 ? -65.96200 -25.63000 29.59900 1.000 43.12503 572 GLY B C 1
ATOM 8866 O O . GLY B 1 572 ? -66.98000 -26.20000 29.19900 1.000 47.88083 572 GLY B O 1
ATOM 8867 N N . ILE B 1 573 ? -65.88500 -25.03100 30.78700 1.000 43.69832 573 ILE B N 1
ATOM 8868 C CA . ILE B 1 573 ? -67.00000 -25.07100 31.72200 1.000 51.03894 573 ILE B CA 1
ATOM 8869 C C . ILE B 1 573 ? -68.18200 -24.26700 31.19300 1.000 44.60945 573 ILE B C 1
ATOM 8870 O O . ILE B 1 573 ? -68.02400 -23.26500 30.48500 1.000 46.37898 573 ILE B O 1
ATOM 8875 N N . GLY B 1 574 ? -69.38400 -24.71800 31.53500 1.000 48.50135 574 GLY B N 1
ATOM 8876 C CA . GLY B 1 574 ? -70.57800 -24.01900 31.08800 1.000 49.99809 574 GLY B CA 1
ATOM 8877 C C . GLY B 1 574 ? -71.84200 -24.80400 31.36100 1.000 50.77070 574 GLY B C 1
ATOM 8878 O O . GLY B 1 574 ? -71.90000 -25.62100 32.28900 1.000 48.69891 574 GLY B O 1
ATOM 8879 N N . GLY B 1 575 ? -72.85600 -24.54000 30.54200 1.000 48.86768 575 GLY B N 1
ATOM 8880 C CA . GLY B 1 575 ? -74.13000 -25.18800 30.72400 1.000 53.96828 575 GLY B CA 1
ATOM 8881 C C . GLY B 1 575 ? -74.79000 -24.59100 31.95700 1.000 53.79367 575 GLY B C 1
ATOM 8882 O O . GLY B 1 575 ? -74.34300 -23.58200 32.51400 1.000 52.84656 575 GLY B O 1
ATOM 8883 N N . TRP B 1 576 ? -75.88600 -25.22700 32.37900 1.000 53.74052 576 TRP B N 1
ATOM 8884 C CA . TRP B 1 576 ? -76.57800 -24.73300 33.56700 1.000 55.91015 576 TRP B CA 1
ATOM 8885 C C . TRP B 1 576 ? -75.69800 -24.89000 34.79800 1.000 55.80373 576 TRP B C 1
ATOM 8886 O O . TRP B 1 576 ? -75.66300 -24.00700 35.66400 1.000 52.11330 576 TRP B O 1
ATOM 8897 N N . ILE B 1 577 ? -74.96900 -26.00800 34.88200 1.000 54.40742 577 ILE B N 1
ATOM 8898 C CA . ILE B 1 577 ? -74.09700 -26.25300 36.02500 1.000 52.56922 577 ILE B CA 1
ATOM 8899 C C . ILE B 1 577 ? -72.98400 -25.21600 36.10400 1.000 50.57866 577 ILE B C 1
ATOM 8900 O O . ILE B 1 577 ? -72.50800 -24.89100 37.19900 1.000 51.10767 577 ILE B O 1
ATOM 8905 N N . GLY B 1 578 ? -72.55100 -24.68300 34.96400 1.000 50.77769 578 GLY B N 1
ATOM 8906 C CA . GLY B 1 578 ? -71.50500 -23.68400 34.90200 1.000 51.00520 578 GLY B CA 1
ATOM 8907 C C . GLY B 1 578 ? -71.97300 -22.26200 34.66400 1.000 53.84464 578 GLY B C 1
ATOM 8908 O O . GLY B 1 578 ? -71.12900 -21.37300 34.49500 1.000 46.23649 578 GLY B O 1
ATOM 8909 N N . LEU B 1 579 ? -73.28500 -22.01900 34.64500 1.000 51.78087 579 LEU B N 1
ATOM 8910 C CA . LEU B 1 579 ? -73.78900 -20.66600 34.41300 1.000 55.56063 579 LEU B CA 1
ATOM 8911 C C . LEU B 1 579 ? -73.23000 -19.62500 35.37900 1.000 52.43568 579 LEU B C 1
ATOM 8912 O O . LEU B 1 579 ? -72.94100 -18.50500 34.92300 1.000 47.82012 579 LEU B O 1
ATOM 8917 N N . PRO B 1 580 ? -73.05400 -19.89600 36.67900 1.000 49.55476 580 PRO B N 1
ATOM 8918 C CA . PRO B 1 580 ? -72.50600 -18.84800 37.55500 1.000 48.07745 580 PRO B CA 1
ATOM 8919 C C . PRO B 1 580 ? -71.15600 -18.33200 37.10400 1.000 55.44358 580 PRO B C 1
ATOM 8920 O O . PRO B 1 580 ? -70.82200 -17.17200 37.38300 1.000 53.42317 580 PRO B O 1
ATOM 8924 N N . VAL B 1 581 ? -70.37400 -19.15500 36.40900 1.000 52.78920 581 VAL B N 1
ATOM 8925 C CA . VAL B 1 581 ? -69.06000 -18.74100 35.93600 1.000 49.28712 581 VAL B CA 1
ATOM 8926 C C . VAL B 1 581 ? -69.13700 -18.08800 34.56100 1.000 51.92316 581 VAL B C 1
ATOM 8927 O O . VAL B 1 581 ? -68.63600 -16.97600 34.36700 1.000 50.52395 581 VAL B O 1
ATOM 8931 N N . THR B 1 582 ? -69.76400 -18.76700 33.59000 1.000 48.38769 582 THR B N 1
ATOM 8932 C CA . THR B 1 582 ? -69.85500 -18.22800 32.23300 1.000 47.51567 582 THR B CA 1
ATOM 8933 C C . THR B 1 582 ? -70.62000 -16.91200 32.19800 1.000 50.87218 582 THR B C 1
ATOM 8934 O O . THR B 1 582 ? -70.25200 -15.99300 31.45600 1.000 52.79883 582 THR B O 1
ATOM 8938 N N . ALA B 1 583 ? -71.68700 -16.79700 32.98500 1.000 51.78631 583 ALA B N 1
ATOM 8939 C CA . ALA B 1 583 ? -72.43600 -15.54900 33.01900 1.000 51.55763 583 ALA B CA 1
ATOM 8940 C C . ALA B 1 583 ? -71.82300 -14.54100 33.97800 1.000 50.33407 583 ALA B C 1
ATOM 8941 O O . ALA B 1 583 ? -72.28500 -13.39700 34.02600 1.000 48.53739 583 ALA B O 1
ATOM 8943 N N . GLY B 1 584 ? -70.79800 -14.93200 34.73100 1.000 51.06652 584 GLY B N 1
ATOM 8944 C CA . GLY B 1 584 ? -70.17200 -14.01500 35.67000 1.000 55.34511 584 GLY B CA 1
ATOM 8945 C C . GLY B 1 584 ? -71.13700 -13.53400 36.72900 1.000 54.80070 584 GLY B C 1
ATOM 8946 O O . GLY B 1 584 ? -71.12000 -12.35200 37.09700 1.000 53.43004 584 GLY B O 1
ATOM 8947 N N . LEU B 1 585 ? -71.98800 -14.43100 37.22300 1.000 54.59575 585 LEU B N 1
ATOM 8948 C CA . LEU B 1 585 ? -72.97900 -14.08600 38.22900 1.000 55.79343 585 LEU B CA 1
ATOM 8949 C C . LEU B 1 585 ? -72.32000 -13.84100 39.58300 1.000 59.99629 585 LEU B C 1
ATOM 8950 O O . LEU B 1 585 ? -71.17400 -14.22600 39.83100 1.000 58.60146 585 LEU B O 1
ATOM 8955 N N . ASP B 1 586 ? -73.06400 -13.18700 40.46200 1.000 60.08168 586 ASP B N 1
ATOM 8956 C CA . ASP B 1 586 ? -72.55400 -12.87000 41.79000 1.000 63.11711 586 ASP B CA 1
ATOM 8957 C C . ASP B 1 586 ? -72.50400 -14.11300 42.66700 1.000 64.79900 586 ASP B C 1
ATOM 8958 O O . ASP B 1 586 ? -73.53500 -14.77300 42.85300 1.000 68.08439 586 ASP B O 1
ATOM 8963 N N . PRO B 1 587 ? -71.34200 -14.46900 43.22200 1.000 66.96125 587 PRO B N 1
ATOM 8964 C CA . PRO B 1 587 ? -71.27800 -15.64900 44.09600 1.000 61.65896 587 PRO B CA 1
ATOM 8965 C C . PRO B 1 587 ? -71.99100 -15.45200 45.42000 1.000 68.52587 587 PRO B C 1
ATOM 8966 O O . PRO B 1 587 ? -72.28200 -16.44300 46.10100 1.000 69.61146 587 PRO B O 1
ATOM 8970 N N . ALA B 1 588 ? -72.27700 -14.20600 45.80800 1.000 70.25974 588 ALA B N 1
ATOM 8971 C CA . ALA B 1 588 ? -72.94900 -13.91700 47.06900 1.000 69.76059 588 ALA B CA 1
ATOM 8972 C C . ALA B 1 588 ? -74.46200 -14.08600 47.00400 1.000 67.87386 588 ALA B C 1
ATOM 8973 O O . ALA B 1 588 ? -75.11800 -14.01100 48.04900 1.000 70.85621 588 ALA B O 1
ATOM 8975 N N . ASP B 1 589 ? -75.03000 -14.30800 45.81800 1.000 64.85579 589 ASP B N 1
ATOM 8976 C CA . ASP B 1 589 ? -76.46900 -14.49100 45.66200 1.000 65.90009 589 ASP B CA 1
ATOM 8977 C C . ASP B 1 589 ? -76.74100 -15.97700 45.45900 1.000 61.23373 589 ASP B C 1
ATOM 8978 O O . ASP B 1 589 ? -76.69500 -16.46300 44.32400 1.000 62.51363 589 ASP B O 1
ATOM 8983 N N . PRO B 1 590 ? -77.02900 -16.72400 46.52800 1.000 59.19652 590 PRO B N 1
ATOM 8984 C CA . PRO B 1 590 ? -77.26700 -18.17000 46.37200 1.000 62.01244 590 PRO B CA 1
ATOM 8985 C C . PRO B 1 590 ? -78.40400 -18.52100 45.42900 1.000 64.18725 590 PRO B C 1
ATOM 8986 O O . PRO B 1 590 ? -78.33600 -19.56400 44.76500 1.000 60.36901 590 PRO B O 1
ATOM 8990 N N . TYR B 1 591 ? -79.44600 -17.68800 45.34400 1.000 57.96560 591 TYR B N 1
ATOM 8991 C CA . TYR B 1 591 ? -80.55500 -17.97400 44.44200 1.000 55.32979 591 TYR B CA 1
ATOM 8992 C C . TYR B 1 591 ? -80.20200 -17.73000 42.98100 1.000 58.82143 591 TYR B C 1
ATOM 8993 O O . TYR B 1 591 ? -81.00300 -18.07600 42.10400 1.000 57.17746 591 TYR B O 1
ATOM 9002 N N . GLY B 1 592 ? -79.03700 -17.14600 42.70300 1.000 58.79934 592 GLY B N 1
ATOM 9003 C CA . GLY B 1 592 ? -78.66000 -16.87400 41.32900 1.000 58.65619 592 GLY B CA 1
ATOM 9004 C C . GLY B 1 592 ? -78.61500 -18.12900 40.47900 1.000 58.73598 592 GLY B C 1
ATOM 9005 O O . GLY B 1 592 ? -78.35300 -19.23300 40.96200 1.000 57.91730 592 GLY B O 1
ATOM 9006 N N . ALA B 1 593 ? -78.88300 -17.93800 39.18800 1.000 55.15657 593 ALA B N 1
ATOM 9007 C CA . ALA B 1 593 ? -78.89200 -19.01800 38.20100 1.000 61.79479 593 ALA B CA 1
ATOM 9008 C C . ALA B 1 593 ? -79.91200 -20.10200 38.53900 1.000 61.64718 593 ALA B C 1
ATOM 9009 O O . ALA B 1 593 ? -79.63900 -21.29500 38.39300 1.000 58.76894 593 ALA B O 1
ATOM 9011 N N . LEU B 1 594 ? -81.10000 -19.69200 38.99100 1.000 61.80596 594 LEU B N 1
ATOM 9012 C CA . LEU B 1 594 ? -82.16800 -20.64300 39.30600 1.000 58.91156 594 LEU B CA 1
ATOM 9013 C C . LEU B 1 594 ? -81.76700 -21.62000 40.41200 1.000 60.83790 594 LEU B C 1
ATOM 9014 O O . LEU B 1 594 ? -82.19600 -22.77800 40.41700 1.000 61.50867 594 LEU B O 1
ATOM 9019 N N . GLY B 1 595 ? -80.93900 -21.16800 41.35300 1.000 62.76609 595 GLY B N 1
ATOM 9020 C CA . GLY B 1 595 ? -80.49300 -22.01400 42.44900 1.000 62.12857 595 GLY B CA 1
ATOM 9021 C C . GLY B 1 595 ? -79.15500 -22.70600 42.27200 1.000 65.08255 595 GLY B C 1
ATOM 9022 O O . GLY B 1 595 ? -78.89800 -23.70800 42.95300 1.000 67.11148 595 GLY B O 1
ATOM 9023 N N . VAL B 1 596 ? -78.28700 -22.21100 41.39100 1.000 62.20686 596 VAL B N 1
ATOM 9024 C CA . VAL B 1 596 ? -76.99300 -22.83300 41.16400 1.000 59.76209 596 VAL B CA 1
ATOM 9025 C C . VAL B 1 596 ? -75.82900 -21.98700 41.67400 1.000 56.53383 596 VAL B C 1
ATOM 9026 O O . VAL B 1 596 ? -74.77100 -22.54300 41.99300 1.000 59.29211 596 VAL B O 1
ATOM 9030 N N . SER B 1 597 ? -75.99200 -20.66400 41.76800 1.000 55.31296 597 SER B N 1
ATOM 9031 C CA . SER B 1 597 ? -74.90400 -19.81000 42.23500 1.000 56.30299 597 SER B CA 1
ATOM 9032 C C . SER B 1 597 ? -74.44800 -20.19500 43.63700 1.000 60.51782 597 SER B C 1
ATOM 9033 O O . SER B 1 597 ? -73.24200 -20.26900 43.90600 1.000 58.70152 597 SER B O 1
ATOM 9036 N N . GLY B 1 598 ? -75.39500 -20.44600 44.54300 1.000 59.08968 598 GLY B N 1
ATOM 9037 C CA . GLY B 1 598 ? -75.02300 -20.80600 45.90300 1.000 60.08290 598 GLY B CA 1
ATOM 9038 C C . GLY B 1 598 ? -74.23600 -22.09900 45.97600 1.000 60.72718 598 GLY B C 1
ATOM 9039 O O . GLY B 1 598 ? -73.20600 -22.17700 46.65200 1.000 57.03460 598 GLY B O 1
ATOM 9040 N N . MET B 1 599 ? -74.71200 -23.13400 45.28400 1.000 57.21573 599 MET B N 1
ATOM 9041 C CA . MET B 1 599 ? -74.00300 -24.40600 45.30300 1.000 56.02699 599 MET B CA 1
ATOM 9042 C C . MET B 1 599 ? -72.64900 -24.27000 44.61800 1.000 61.40177 599 MET B C 1
ATOM 9043 O O . MET B 1 599 ? -71.64500 -24.81100 45.09700 1.000 61.80365 599 MET B O 1
ATOM 9048 N N . ALA B 1 600 ? -72.60300 -23.53500 43.50300 1.000 57.88067 600 ALA B N 1
ATOM 9049 C CA . ALA B 1 600 ? -71.34200 -23.33400 42.79600 1.000 56.42308 600 ALA B CA 1
ATOM 9050 C C . ALA B 1 600 ? -70.35000 -22.55500 43.65200 1.000 57.09891 600 ALA B C 1
ATOM 9051 O O . ALA B 1 600 ? -69.15700 -22.88100 43.68800 1.000 59.08695 600 ALA B O 1
ATOM 9053 N N . ALA B 1 601 ? -70.82700 -21.52000 44.34900 1.000 55.73791 601 ALA B N 1
ATOM 9054 C CA . ALA B 1 601 ? -69.94900 -20.72100 45.19600 1.000 59.08450 601 ALA B CA 1
ATOM 9055 C C . ALA B 1 601 ? -69.44100 -21.51500 46.38900 1.000 59.60610 601 ALA B C 1
ATOM 9056 O O . ALA B 1 601 ? -68.33200 -21.26400 46.87400 1.000 66.78036 601 ALA B O 1
ATOM 9058 N N . GLU B 1 602 ? -70.23300 -22.46700 46.87700 1.000 58.49278 602 GLU B N 1
ATOM 9059 C CA . GLU B 1 602 ? -69.83300 -23.27500 48.02100 1.000 61.00810 602 GLU B CA 1
ATOM 9060 C C . GLU B 1 602 ? -68.88600 -24.40500 47.65100 1.000 60.24722 602 GLU B C 1
ATOM 9061 O O . GLU B 1 602 ? -68.13000 -24.86700 48.51200 1.000 57.26460 602 GLU B O 1
ATOM 9067 N N . ASN B 1 603 ? -68.90800 -24.86600 46.40100 1.000 59.83517 603 ASN B N 1
ATOM 9068 C CA . ASN B 1 603 ? -68.06900 -25.97600 45.97400 1.000 61.00988 603 ASN B CA 1
ATOM 9069 C C . ASN B 1 603 ? -66.95300 -25.55100 45.02200 1.000 59.33078 603 ASN B C 1
ATOM 9070 O O . ASN B 1 603 ? -66.50100 -26.34600 44.19500 1.000 58.10330 603 ASN B O 1
ATOM 9075 N N . GLY B 1 604 ? -66.50300 -24.30500 45.13800 1.000 58.76925 604 GLY B N 1
ATOM 9076 C CA . GLY B 1 604 ? -65.40300 -23.77400 44.34000 1.000 55.51070 604 GLY B CA 1
ATOM 9077 C C . GLY B 1 604 ? -65.51800 -23.82100 42.83100 1.000 53.54350 604 GLY B C 1
ATOM 9078 O O . GLY B 1 604 ? -64.51700 -24.07200 42.15000 1.000 56.86203 604 GLY B O 1
ATOM 9079 N N . PHE B 1 605 ? -66.70700 -23.56700 42.28100 1.000 58.90107 605 PHE B N 1
ATOM 9080 C CA . PHE B 1 605 ? -66.84100 -23.58000 40.82700 1.000 53.48675 605 PHE B CA 1
ATOM 9081 C C . PHE B 1 605 ? -66.18400 -22.36000 40.19800 1.000 50.13995 605 PHE B C 1
ATOM 9082 O O . PHE B 1 605 ? -65.71000 -22.43000 39.05900 1.000 48.56974 605 PHE B O 1
ATOM 9090 N N . TYR B 1 606 ? -66.15800 -21.23700 40.91700 1.000 48.12675 606 TYR B N 1
ATOM 9091 C CA . TYR B 1 606 ? -65.58500 -20.00200 40.40100 1.000 48.29317 606 TYR B CA 1
ATOM 9092 C C . TYR B 1 606 ? -64.08600 -20.09500 40.16500 1.000 57.21555 606 TYR B C 1
ATOM 9093 O O . TYR B 1 606 ? -63.52700 -19.21700 39.49900 1.000 51.94782 606 TYR B O 1
ATOM 9102 N N . ASN B 1 607 ? -63.42900 -21.12700 40.68100 1.000 54.98298 607 ASN B N 1
ATOM 9103 C CA . ASN B 1 607 ? -62.00600 -21.29800 40.46700 1.000 50.62318 607 ASN B CA 1
ATOM 9104 C C . ASN B 1 607 ? -61.71700 -22.13800 39.23100 1.000 52.48217 607 ASN B C 1
ATOM 9105 O O . ASN B 1 607 ? -60.54900 -22.41900 38.94400 1.000 56.02212 607 ASN B O 1
ATOM 9110 N N . ILE B 1 608 ? -62.75100 -22.53100 38.49500 1.000 47.92164 608 ILE B N 1
ATOM 9111 C CA . ILE B 1 608 ? -62.60000 -23.29000 37.25600 1.000 49.10010 608 ILE B CA 1
ATOM 9112 C C . ILE B 1 608 ? -62.63700 -22.27100 36.11800 1.000 53.40589 608 ILE B C 1
ATOM 9113 O O . ILE B 1 608 ? -63.69200 -21.66500 35.88200 1.000 57.61319 608 ILE B O 1
ATOM 9118 N N . PRO B 1 609 ? -61.53500 -22.05000 35.41400 1.000 57.99017 609 PRO B N 1
ATOM 9119 C CA . PRO B 1 609 ? -61.53100 -21.05100 34.34100 1.000 47.19563 609 PRO B CA 1
ATOM 9120 C C . PRO B 1 609 ? -62.33900 -21.47900 33.12900 1.000 50.29980 609 PRO B C 1
ATOM 9121 O O . PRO B 1 609 ? -62.49600 -22.66700 32.83900 1.000 50.71356 609 PRO B O 1
ATOM 9125 N N . MET B 1 610 ? -62.84300 -20.48400 32.40700 1.000 47.86939 610 MET B N 1
ATOM 9126 C CA . MET B 1 610 ? -63.59100 -20.76800 31.19700 1.000 45.63846 610 MET B CA 1
ATOM 9127 C C . MET B 1 610 ? -62.63100 -21.24500 30.11700 1.000 49.99357 610 MET B C 1
ATOM 9128 O O . MET B 1 610 ? -61.40600 -21.20300 30.27300 1.000 51.67004 610 MET B O 1
ATOM 9133 N N . GLY B 1 611 ? -63.19100 -21.69200 29.00300 1.000 47.71307 611 GLY B N 1
ATOM 9134 C CA . GLY B 1 611 ? -62.35000 -22.15100 27.91900 1.000 45.32664 611 GLY B CA 1
ATOM 9135 C C . GLY B 1 611 ? -63.14700 -22.87900 26.86500 1.000 42.80156 611 GLY B C 1
ATOM 9136 O O . GLY B 1 611 ? -64.37500 -22.97100 26.91800 1.000 55.15179 611 GLY B O 1
ATOM 9137 N N . GLY B 1 612 ? -62.40900 -23.38000 25.88800 1.000 38.49901 612 GLY B N 1
ATOM 9138 C CA . GLY B 1 612 ? -62.95500 -24.15400 24.79900 1.000 45.44679 612 GLY B CA 1
ATOM 9139 C C . GLY B 1 612 ? -61.77500 -24.73600 24.06200 1.000 46.32500 612 GLY B C 1
ATOM 9140 O O . GLY B 1 612 ? -60.94500 -23.99800 23.53100 1.000 44.60856 612 GLY B O 1
ATOM 9141 N N . THR B 1 613 ? -61.70600 -26.06000 23.99200 1.000 47.36605 613 THR B N 1
ATOM 9142 C CA . THR B 1 613 ? -60.58200 -26.70900 23.34300 1.000 45.98194 613 THR B CA 1
ATOM 9143 C C . THR B 1 613 ? -60.90400 -28.17800 23.16000 1.000 45.76643 613 THR B C 1
ATOM 9144 O O . THR B 1 613 ? -61.43200 -28.82000 24.07200 1.000 40.85648 613 THR B O 1
ATOM 9148 N N . LEU B 1 614 ? -60.57200 -28.70200 21.99100 1.000 45.36666 614 LEU B N 1
ATOM 9149 C CA . LEU B 1 614 ? -60.78300 -30.10500 21.68600 1.000 50.15179 614 LEU B CA 1
ATOM 9150 C C . LEU B 1 614 ? -59.46500 -30.83500 21.90600 1.000 47.85436 614 LEU B C 1
ATOM 9151 O O . LEU B 1 614 ? -58.45700 -30.50500 21.27200 1.000 49.37082 614 LEU B O 1
ATOM 9156 N N . TYR B 1 615 ? -59.46900 -31.81300 22.80400 1.000 45.13110 615 TYR B N 1
ATOM 9157 C CA . TYR B 1 615 ? -58.27900 -32.59400 23.10400 1.000 44.09250 615 TYR B CA 1
ATOM 9158 C C . TYR B 1 615 ? -58.40100 -33.95800 22.44100 1.000 46.21720 615 TYR B C 1
ATOM 9159 O O . TYR B 1 615 ? -59.45200 -34.60100 22.52500 1.000 48.28626 615 TYR B O 1
ATOM 9168 N N . THR B 1 616 ? -57.32800 -34.39000 21.78300 1.000 44.75666 616 THR B N 1
ATOM 9169 C CA . THR B 1 616 ? -57.26500 -35.67400 21.10200 1.000 46.79864 616 THR B CA 1
ATOM 9170 C C . THR B 1 616 ? -56.14200 -36.49600 21.72100 1.000 48.95069 616 THR B C 1
ATOM 9171 O O . THR B 1 616 ? -55.04900 -35.97600 21.97100 1.000 45.86608 616 THR B O 1
ATOM 9175 N N . PHE B 1 617 ? -56.42000 -37.77500 21.98100 1.000 41.89187 617 PHE B N 1
ATOM 9176 C CA . PHE B 1 617 ? -55.45500 -38.66900 22.60300 1.000 47.68756 617 PHE B CA 1
ATOM 9177 C C . PHE B 1 617 ? -55.27500 -39.93700 21.78200 1.000 49.05506 617 PHE B C 1
ATOM 9178 O O . PHE B 1 617 ? -56.18000 -40.36700 21.06000 1.000 48.96756 617 PHE B O 1
ATOM 9186 N N . CYS B 1 618 ? -54.09000 -40.53600 21.91300 1.000 51.58956 618 CYS B N 1
ATOM 9187 C CA . CYS B 1 618 ? -53.74900 -41.77300 21.22300 1.000 44.14776 618 CYS B CA 1
ATOM 9188 C C . CYS B 1 618 ? -52.78200 -42.55500 22.10400 1.000 49.43019 618 CYS B C 1
ATOM 9189 O O . CYS B 1 618 ? -52.26800 -42.04300 23.10100 1.000 54.75055 618 CYS B O 1
ATOM 9192 N N . VAL B 1 619 ? -52.54700 -43.81200 21.73800 1.000 48.73752 619 VAL B N 1
ATOM 9193 C CA . VAL B 1 619 ? -51.64200 -44.66200 22.50600 1.000 50.35781 619 VAL B CA 1
ATOM 9194 C C . VAL B 1 619 ? -50.39200 -45.01600 21.69900 1.000 56.85359 619 VAL B C 1
ATOM 9195 O O . VAL B 1 619 ? -50.47100 -45.33700 20.51200 1.000 51.65547 619 VAL B O 1
#

Nearest PDB structures (foldseek):
  7o6z-assembly1_A  TM=1.002E+00  e=0.000E+00  Methylacidimicrobium sp. AP8
  7cdl-assembly3_A  TM=9.656E-01  e=8.229E-72  Methylococcus capsulatus str. Bath
  1lrw-assembly1_A  TM=9.597E-01  e=3.746E-70  Paracoccus denitrificans
  1h4i-assembly1_A  TM=9.509E-01  e=2.863E-70  Methylorubrum extorquens
  1h4j-assembly1_A  TM=9.503E-01  e=3.953E-70  Methylorubrum extorquens

Secondary structure (DSSP, 8-state):
-HHHHHHHHSTT-B-STTSSTT---EE---SS-TTTGGG-EEEEEEE-S--S---B--EEETTEEEEE-STTT-EEEEE-TTSSS-EEEEEE-----THHHHT-SS-S-----EEETTEEEEE-TTSEEEEEETTT--EEEEEE-S-GGGT-B--SPPEE-SSEEEE--B-GGGT-B-EEEEEESSS--EEEEEESSSSHHHHTB-TTTTSS-GGG--TTS-HHHHSSSSSGGGG-B----S--EEETTTTEEEEE----S-S-GGGG-S-SSHHHHT-TTTS--TTTTEEEEE-TTT--EEEEEESSSS-SS--------EEEEEEETTEEEEEEEEE-TTSEEEEEETTT--EEEEEESS---SEEEE-TTT--EEE-GGGS--STT--EEESS-TT-SS-SPPPEE-TTSTTEEEEEEE-EEEEEEE-------TTS----EE--EEESBTTB-EEEEEEETTT--EEEEEEESS---S--EEETTTEEEEE-TTSEEEEEETTT--EEEEEE-SS---B--EEEEETTEEEEEEEE---HHHHHHHHTT--TT-TTTGGGHHHHHHHTTGGGS----EEEEEE-/-HHHHHHHHSTT-B-STTSSTT---EE---SS-TTTGGG-EEEEEEE-S--S---B--EEETTEEEEE-STTT-EEEEE-TTSS--EEEEEE-----THHHHT-SS-S-----EEETTEEEEE-TTSEEEEEETTT--EEEEEE-S-TTTT-B--SPPEEETTEEEE--B-GGGT-B-EEEEEETTT--EEEEEESSSSHHHHTB-TTTTTT-GGG--TTS-HHHHSSSSSGGGG-B----S--EEETTTTEEEEE----S-S-GGGG-S-SSHHHHT-TTTS--TTTTEEEEE-TTT--EEEEEESSSS-SS-----S--EEEEEEETTEEEEEEEEE-TTSEEEEEETTTTEEEEEEESS---SEEEE-TTT--EEE-GGGS--STT--EEESS-TT-S--SPPPEE-TTSTTEEEEEEE-EEEEEEE-------TTS----EEEEEEESBTTB-EEEEEEETTT--EEEEEEESS---S--EEETTTEEEEE-TTSEEEEEETTT--EEEEEE-SS---B--EEEEETTEEEEEEEE---HHHHHHHHTT--TT-TTHHHHTHHHHHHTTGGGS----EEEEEE-

Radius of gyration: 32.6 Å; Cα contacts (8 Å, |Δi|>4): 3912; chains: 2; bounding box: 102×87×53 Å

Solvent-accessible surface area: 34768 Å² total; per-residue (Å²): 10,106,46,6,57,108,36,9,134,52,48,100,10,0,1,7,7,1,17,30,16,19,7,6,0,19,0,46,14,147,86,1,38,39,143,52,1,164,40,3,61,0,8,1,0,0,5,0,13,11,38,56,0,1,6,1,4,0,1,0,16,44,56,63,0,2,0,6,0,2,39,50,1,20,0,2,0,0,35,1,54,129,3,93,6,5,84,29,75,22,88,28,62,11,221,34,74,93,118,0,49,68,9,15,38,27,2,3,3,2,9,1,2,4,23,0,77,24,31,0,0,0,1,0,0,4,0,62,0,0,0,0,34,0,92,80,8,147,85,82,24,65,31,98,10,0,41,9,127,106,0,4,4,1,14,0,2,0,12,3,0,76,60,21,0,0,0,0,0,6,6,1,13,12,0,0,39,0,33,1,0,0,0,36,4,99,73,2,158,66,72,20,51,1,46,4,0,0,44,18,91,44,0,50,25,4,126,99,5,2,50,151,27,70,58,8,1,70,37,64,100,41,14,0,39,114,0,4,17,112,78,5,32,106,41,0,0,0,0,0,33,2,4,5,0,9,8,64,187,46,34,6,0,0,2,2,0,0,1,0,0,1,6,0,0,33,58,0,7,118,16,169,56,18,98,101,0,40,88,68,94,104,36,4,0,6,1,1,0,0,0,0,0,0,64,0,73,75,0,59,1,49,3,0,4,8,0,0,10,3,2,2,1,1,0,2,0,0,0,2,0,0,12,8,62,3,102,8,94,82,55,146,49,39,0,0,1,0,2,0,2,0,0,2,0,0,0,0,25,29,50,36,0,43,19,18,67,20,35,72,4,14,63,12,32,0,1,117,111,2,33,105,164,47,2,39,15,57,38,24,113,120,42,4,0,7,68,71,49,98,66,6,58,0,50,4,0,0,0,0,0,0,3,6,0,2,2,0,0,6,65,175,74,22,37,6,0,5,0,0,0,0,13,3,3,2,51,0,51,0,74,131,65,88,46,67,89,63,20,50,90,0,5,26,12,45,2,62,15,144,27,72,109,122,46,12,1,0,45,0,21,1,5,3,0,26,76,9,138,50,128,26,57,21,70,18,146,23,0,0,2,0,0,0,0,0,1,60,6,20,0,0,1,0,0,1,0,21,0,51,0,26,0,0,14,36,159,84,6,140,51,50,14,82,21,19,0,0,1,0,0,1,0,2,0,0,0,3,33,10,83,54,65,1,7,0,0,0,1,0,0,0,0,0,13,0,0,20,0,20,13,44,62,54,85,75,83,65,57,102,12,12,37,0,0,0,11,4,0,38,138,38,34,0,62,53,8,6,44,4,7,2,0,0,0,0,8,40,10,122,34,6,64,146,26,9,141,62,53,94,7,0,1,8,6,1,12,33,15,20,6,5,0,11,0,49,16,137,68,0,29,34,137,44,0,152,36,5,51,0,6,1,0,0,1,0,14,12,42,49,0,0,4,1,4,0,1,0,23,39,72,64,0,5,0,6,0,1,41,47,1,16,0,4,0,0,33,1,55,143,3,96,7,8,81,17,55,29,91,28,58,11,229,32,69,102,92,0,49,86,5,17,36,36,5,2,6,2,10,1,2,5,28,0,75,29,35,0,0,0,0,1,1,8,0,56,0,0,0,0,36,5,94,83,10,142,71,82,26,76,31,98,10,0,42,9,86,97,0,9,5,1,15,0,2,0,14,3,0,77,56,22,0,0,0,0,0,7,7,2,14,15,0,0,32,0,31,0,0,0,0,39,2,99,67,0,160,64,72,21,51,0,48,1,0,0,46,22,88,43,0,48,27,4,127,96,4,3,59,130,28,73,59,10,0,56,46,70,84,45,13,0,35,133,0,4,17,120,91,2,29,92,41,0,0,0,0,0,37,2,4,5,0,9,7,63,186,34,27,8,0,0,0,3,0,0,1,0,0,1,7,0,0,35,58,1,8,111,18,169,56,17,89,100,1,40,86,73,96,98,41,4,0,7,2,0,0,0,0,0,0,0,62,0,72,74,0,70,0,48,2,0,4,8,0,0,10,3,2,3,1,4,0,4,0,0,0,1,0,0,12,9,62,6,102,8,96,84,53,140,53,39,0,0,1,0,2,1,4,0,0,2,0,0,0,0,24,26,60,20,0,42,21,18,60,15,41,74,3,15,58,13,33,0,1,111,130,6,46,114,179,59,3,34,15,59,33,34,120,132,35,3,0,7,89,72,55,92,62,10,54,0,49,4,0,0,0,1,0,0,5,4,0,0,0,0,0,6,63,143,74,18,38,5,0,5,0,0,1,1,13,4,3,4,48,0,46,0,74,128,64,90,49,66,91,60,15,46,97,0,6,30,12,49,1,66,11,124,12,43,114,118,37,30,0,0,52,0,23,0,8,4,0,23,84,18,148,44,125,22,61,23,69,17,110,31,0,0,2,0,0,0,0,0,0,39,7,23,0,0,0,0,0,2,0,23,0,46,0,23,0,0,26,30,174,87,7,143,49,49,18,78,20,17,0,1,1,0,0,1,0,1,0,0,0,2,30,5,79,57,66,0,8,0,0,0,2,2,0,0,0,1,13,0,0,21,0,19,14,42,62,59,90,66,87,70,55,102,14,16,39,0,0,0,12,1,0,40,115,12,35,0,51,61,9,6,48,1,8,4,0,1,0,0,5,42

InterPro domains:
  IPR002372 Pyrrolo-quinoline quinone repeat domain [PF01011] (45-387)
  IPR002372 Pyrrolo-quinoline quinone repeat domain [PF01011] (510-567)
  IPR011047 Quinoprotein alcohol dehydrogenase-like superfamily [SSF50998] (39-585)
  IPR017512 PQQ-dependent dehydrogenase, methanol/ethanol family [TIGR03075] (29-575)
  IPR018391 Pyrrolo-quinoline quinone beta-propeller repeat [SM00564] (143-175)
  IPR018391 Pyrrolo-quinoline quinone beta-propeller repeat [SM00564] (189-226)
  IPR018391 Pyrrolo-quinoline quinone beta-propeller repeat [SM00564] (464-506)
  IPR018391 Pyrrolo-quinoline quinone beta-propeller repeat [SM00564] (515-547)

B-factor: mean 53.55, std 8.58, range [32.52, 107.22]